Protein AF-0000000078448442 (afdb_homodimer)

Secondary structure (DSSP, 8-state):
--------------------------------------------------------------------SS----S-HHHHHHHHHT--SEES-HHHHHHHHHHHHHT---TTS---EEEEEEE-SSSSB-HHHHHHHHHHHHHHTTT-EEEEEEETTHHHH---TT-SS-----TTSEEEEEEETTTTEEEEEEE--HHHHHHHHHHHHHHHSSPEEETTEEE--EEEE--TT-TTHHHHTSSSSEEEEEEHHHHHHHSBHHHHHHHTGGGSBHHHHHHSHHHHHHHHGGGSS-----TTTT---BHHHHHHHHHHHHHHHHHHHHH-EEEEEEEGGGHHHHHHHHHHHHHTT----EEEEEPP-B-TTS-B--TTSGGGSPPB-TT--HHHHHHHHHTS-HHHHHHHHHHH----HHHHHHHHHH-HHHHHHHHHHHHHHHHH-HHHHHHIIIIISSGGGGGGGGGGSSEEEE-HHHHHHHHHHHHHS-EEEEEHHHHHH-EEHHHHHHHH----EETTEE--HHHHHHTT-EEETTEE---TTPEE-GGG-EEEEETTS-EEEEEEEEETTTEEEEEEEE-/--------------------------------------------------------------------SS----S-HHHHHHHHHT---EES-HHHHHHHHHHHHHT---TTS---EEEEEEE-SSSSB-HHHHHHHHHHHHHHTTT-EEEEEEETTHHHH---TT-SS-----TTS-EEEEEETTTTEEEEEE---HHHHHHHHHHHHHHHSSPEEETTEEE--EEEE--TT-TTHHHHTSSSSEEEEEEHHHHHHHSBHHHHHHHTGGGSBHHHHHTSHHHHHHHHHTTSS-----TTTT---BHHHHHHHHHHHHHHHHHHHHH-EEEEEEEGGGHHHHHHHHHHHHHTT----EEEEEPP-B-TTS-B--TTSGGGSPPB-TT--HHHHHHHHHTS-HHHHHHHHHHH----HHHHHHHHHH-HHHHHHHHHHHHHHHHH-HHHHHHIIIIISSGGGGGGGGGGSSEEEE-HHHHHHHHHHHHHS-EEEEEHHHHHH-EEHHHHHHHH----EETTEE--HHHHHHTT-EEETTEE---TT-EE-GGG-EEEEETTS-EEEEEEEEETTTEEEEEEEE-

InterPro domains:
  IPR002305 Aminoacyl-tRNA synthetase, class Ic [PF00579] (117-449)
  IPR002307 Tyrosine-tRNA ligase [TIGR00234] (113-453)
  IPR014729 Rossmann-like alpha/beta/alpha sandwich fold [G3DSA:3.40.50.620] (52-364)
  IPR024088 Tyrosine-tRNA ligase, bacterial-type [PTHR11766] (75-580)

Organism: NCBI:txid1537102

Foldseek 3Di:
DDPDDDDDDDDDDDDDDDDDDDDDDDDDPPPPDDPDDDDPDDPPDPPPPPPPPPPPPPPPPCVVVPPPPPQPPQPQPLVSLCVVLQFFVDKPDRNLVSVLLVCLLVVPADLVGFFAEEEEEDELLDLFDFPQVLLVLLVRLSVLLSQHEYEYEYAFPLNVLAALQPDLDGPCPPPPADWDWDQDPVVNGTDTDGTRHPSSSVFVVLLSCLQLQAWDQHPNDTDGAAEAEDEPPDPCVRVVRSGGRYYYYYYCVSVVVPQDPVNCCVQQVVQFDPVLLCPDPSNVSQQPVQPPDDPDDDRSVRRPHDPSNSCSLSSLLVVQVVCCVPNVYAEYEEAPSCVSSVVSSQSSCVSVVNNRHMYTHGYADAPPVRHRCDPVVCPLIDTHGSLQFLVSQLVSLLPDDLVCLSSLCSRQAPDDPVVLVVQVVVDSNSSSNVSSQRNSCSSPNNLLSVLCVQQQPDFLRVSCLVQLPAEEEDAPSVVSSPVSPQSRAFEEEDEQVVQAVFDFPLVRCVNRDDQDCDPNDSCRSLNQLCVFQKAKSRHTHNDRRDTGHPVSWHWYAYPVGDIWIWIWMDGHSRHIYIYTYDD/DDDDDDDDDDDDDDPDDDPPPPPVPDCVDDCPPDDDPDDPPPPPDPPPPPPPPPPPPPPPPCVVVPPPPPQPPQPQPLVSLCVVLQFFVDKPDRNLVSVLLVCLLVVPQDLVGFFAEEEEEDELLDLFDFPQVLLVLLVRLSVLLSQHEYEYEYAFPLNVLAALQPDLDGPCSPPPADWDWDQDPVVNGTDTDGTRHPSSSVFVVLLSCLQLQAWDQHPNDTDGAAEAEDEPPPPCVRVVRSGGRYYYYYYCVSVVVPQDPVNCCVQQVVQFDPVLLCPDPSNVSQQPVQPPDDPDDDRSVRRPHDPSNSCSLSSLLVVQVSCCVPNVYAEYEEAPSCVSSVVSSQSSCVSVPNNRHMYTHGYADAPPVRHRCDPVVCPLIDTHGSLQFLVNQLVSLLPDDLVCLSSLCSRQAPDDPVVLVVQVVVDSNSSSNVSSQRNSCSSPNNLLSVLCVQQQPDFLRPSCLVQLPAEEEDAPVVVSSPVSPQSRAFEEEDEQVVQAVFDFPLVRCVNRDDQDCDPNDSCRSLNQLCVFQKAKSRHIHNDRRDTGHPVSWHWYAYPVGDIWIWIWMDGHSRHIYIYTYDD

Structure (mmCIF, N/CA/C/O backbone):
data_AF-0000000078448442-model_v1
#
loop_
_entity.id
_entity.type
_entity.pdbx_description
1 polymer 'tyrosine--tRNA ligase'
#
loop_
_atom_site.group_PDB
_atom_site.id
_atom_site.type_symbol
_atom_site.label_atom_id
_atom_site.label_alt_id
_atom_site.label_comp_id
_atom_site.label_asym_id
_atom_site.label_entity_id
_atom_site.label_seq_id
_atom_site.pdbx_PDB_ins_code
_atom_site.Cartn_x
_atom_site.Cartn_y
_atom_site.Cartn_z
_atom_site.occupancy
_atom_site.B_iso_or_equiv
_atom_site.auth_seq_id
_atom_site.auth_comp_id
_atom_site.auth_asym_id
_atom_site.auth_atom_id
_atom_site.pdbx_PDB_model_num
ATOM 1 N N . MET A 1 1 ? 7.352 -27.391 -56.188 1 15.96 1 MET A N 1
ATOM 2 C CA . MET A 1 1 ? 8.203 -28.438 -55.656 1 15.96 1 MET A CA 1
ATOM 3 C C . MET A 1 1 ? 9.5 -27.844 -55.094 1 15.96 1 MET A C 1
ATOM 5 O O . MET A 1 1 ? 10.43 -28.594 -54.75 1 15.96 1 MET A O 1
ATOM 9 N N . LYS A 1 2 ? 9.703 -26.609 -55.219 1 16.59 2 LYS A N 1
ATOM 10 C CA . LYS A 1 2 ? 11.016 -25.984 -55.344 1 16.59 2 LYS A CA 1
ATOM 11 C C . LYS A 1 2 ? 11.82 -26.156 -54.031 1 16.59 2 LYS A C 1
ATOM 13 O O . LYS A 1 2 ? 11.359 -25.781 -52.969 1 16.59 2 LYS A O 1
ATOM 18 N N . PHE A 1 3 ? 12.93 -27.109 -53.969 1 17.39 3 PHE A N 1
ATOM 1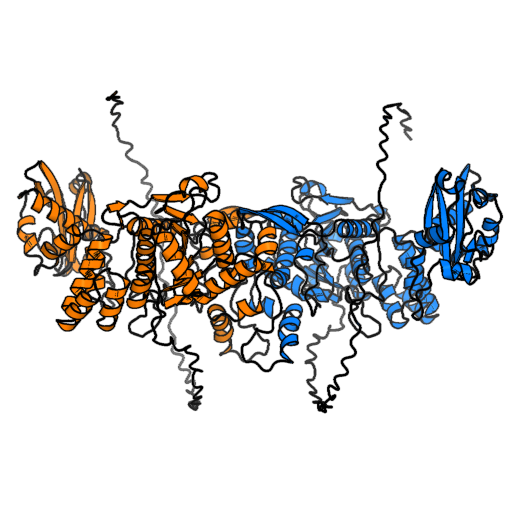9 C CA . PHE A 1 3 ? 13.898 -27.844 -53.156 1 17.39 3 PHE A CA 1
ATOM 20 C C . PHE A 1 3 ? 14.953 -26.891 -52.594 1 17.39 3 PHE A C 1
ATOM 22 O O . PHE A 1 3 ? 16.062 -26.797 -53.125 1 17.39 3 PHE A O 1
ATOM 29 N N . PHE A 1 4 ? 14.719 -25.703 -52.375 1 18.45 4 PHE A N 1
ATOM 30 C CA . PHE A 1 4 ? 15.883 -24.859 -52.125 1 18.45 4 PHE A CA 1
ATOM 31 C C . PHE A 1 4 ? 16.703 -25.391 -50.969 1 18.45 4 PHE A C 1
ATOM 33 O O . PHE A 1 4 ? 16.141 -25.734 -49.906 1 18.45 4 PHE A O 1
ATOM 40 N N . GLY A 1 5 ? 18.078 -25.656 -50.938 1 18.09 5 GLY A N 1
ATOM 41 C CA . GLY A 1 5 ? 19.328 -26.359 -50.688 1 18.09 5 GLY A CA 1
ATOM 42 C C . GLY A 1 5 ? 19.922 -26.094 -49.344 1 18.09 5 GLY A C 1
ATOM 43 O O . GLY A 1 5 ? 19.484 -25.188 -48.625 1 18.09 5 GLY A O 1
ATOM 44 N N . ALA A 1 6 ? 21.406 -26.344 -48.906 1 17.67 6 ALA A N 1
ATOM 45 C CA . ALA A 1 6 ? 22.391 -27.188 -48.219 1 17.67 6 ALA A CA 1
ATOM 46 C C . ALA A 1 6 ? 23.109 -26.406 -47.125 1 17.67 6 ALA A C 1
ATOM 48 O O . ALA A 1 6 ? 23.312 -26.922 -46.031 1 17.67 6 ALA A O 1
ATOM 49 N N . ILE A 1 7 ? 23.734 -25.188 -47.156 1 18.08 7 ILE A N 1
ATOM 50 C CA . ILE A 1 7 ? 25.156 -25.125 -46.844 1 18.08 7 ILE A CA 1
ATOM 51 C C . ILE A 1 7 ? 25.344 -25.234 -45.312 1 18.08 7 ILE A C 1
ATOM 53 O O . ILE A 1 7 ? 24.578 -24.641 -44.562 1 18.08 7 ILE A O 1
ATOM 57 N N . SER A 1 8 ? 26.547 -26.016 -44.531 1 17.27 8 SER A N 1
ATOM 58 C CA . SER A 1 8 ? 27.219 -26.766 -43.469 1 17.27 8 SER A CA 1
ATOM 59 C C . SER A 1 8 ? 27.953 -25.828 -42.531 1 17.27 8 SER A C 1
ATOM 61 O O . SER A 1 8 ? 28.531 -26.281 -41.531 1 17.27 8 SER A O 1
ATOM 63 N N . PRO A 1 9 ? 28.016 -24.562 -42.281 1 17.22 9 PRO A N 1
ATOM 64 C CA . PRO A 1 9 ? 29.328 -24 -42 1 17.22 9 PRO A CA 1
ATOM 65 C C . PRO A 1 9 ? 29.891 -24.453 -40.656 1 17.22 9 PRO A C 1
ATOM 67 O O . PRO A 1 9 ? 29.125 -24.875 -39.781 1 17.22 9 PRO A O 1
ATOM 70 N N . PHE A 1 10 ? 31.297 -24.141 -40.25 1 17.52 10 PHE A N 1
ATOM 71 C CA . PHE A 1 10 ? 32.625 -24.453 -39.719 1 17.52 10 PHE A CA 1
ATOM 72 C C . PHE A 1 10 ? 32.656 -24.281 -38.219 1 17.52 10 PHE A C 1
ATOM 74 O O . PHE A 1 10 ? 31.781 -23.641 -37.625 1 17.52 10 PHE A O 1
ATOM 81 N N . ILE A 1 11 ? 34 -23.875 -37.5 1 16.3 11 ILE A N 1
ATOM 82 C CA . ILE A 1 11 ? 35.125 -24.391 -36.75 1 16.3 11 ILE A CA 1
ATOM 83 C C . ILE A 1 11 ? 35.188 -23.75 -35.375 1 16.3 11 ILE A C 1
ATOM 85 O O . ILE A 1 11 ? 35.906 -24.234 -34.5 1 16.3 11 ILE A O 1
ATOM 89 N N . ALA A 1 12 ? 34.594 -22.656 -34.938 1 16.83 12 ALA A N 1
ATOM 90 C CA . ALA A 1 12 ? 35.5 -21.828 -34.125 1 16.83 12 ALA A CA 1
ATOM 91 C C . ALA A 1 12 ? 35.875 -22.531 -32.812 1 16.83 12 ALA A C 1
ATOM 93 O O . ALA A 1 12 ? 35 -22.984 -32.062 1 16.83 12 ALA A O 1
ATOM 94 N N . LEU A 1 13 ? 37.219 -22.797 -32.438 1 16.23 13 LEU A N 1
ATOM 95 C CA . LEU A 1 13 ? 38.25 -23.562 -31.75 1 16.23 13 LEU A CA 1
ATOM 96 C C . LEU A 1 13 ? 38.156 -23.406 -30.234 1 16.23 13 LEU A C 1
ATOM 98 O O . LEU A 1 13 ? 38.031 -24.391 -29.516 1 16.23 13 LEU A O 1
ATOM 102 N N . MET A 1 14 ? 39.281 -22.75 -29.391 1 15.72 14 MET A N 1
ATOM 103 C CA . MET A 1 14 ? 40.375 -23.359 -28.672 1 15.72 14 MET A CA 1
ATOM 104 C C . MET A 1 14 ? 40.156 -23.281 -27.172 1 15.72 14 MET A C 1
ATOM 106 O O . MET A 1 14 ? 40.344 -24.266 -26.453 1 15.72 14 MET A O 1
ATOM 110 N N . PHE A 1 15 ? 40.406 -22.062 -26.312 1 17.41 15 PHE A N 1
ATOM 111 C CA . PHE A 1 15 ? 41.5 -22 -25.312 1 17.41 15 PHE A CA 1
ATOM 112 C C . PHE A 1 15 ? 41.031 -22.625 -24 1 17.41 15 PHE A C 1
ATOM 114 O O . PHE A 1 15 ? 39.938 -22.344 -23.516 1 17.41 15 PHE A O 1
ATOM 121 N N . LEU A 1 16 ? 41.844 -23.672 -23.219 1 16.53 16 LEU A N 1
ATOM 122 C CA . LEU A 1 16 ? 42 -24.766 -22.266 1 16.53 16 LEU A CA 1
ATOM 123 C C . LEU A 1 16 ? 42.281 -24.234 -20.859 1 16.53 16 LEU A C 1
ATOM 125 O O . LEU A 1 16 ? 42.156 -24.969 -19.891 1 16.53 16 LEU A O 1
ATOM 129 N N . SER A 1 17 ? 42.781 -23.047 -20.484 1 15.67 17 SER A N 1
ATOM 130 C CA . SER A 1 17 ? 43.844 -23.172 -19.5 1 15.67 17 SER A CA 1
ATOM 131 C C . SER A 1 17 ? 43.344 -23.75 -18.188 1 15.67 17 SER A C 1
ATOM 133 O O . SER A 1 17 ? 42.125 -23.703 -17.906 1 15.67 17 SER A O 1
ATOM 135 N N . ARG A 1 18 ? 44.344 -23.953 -16.938 1 16.2 18 ARG A N 1
ATOM 136 C CA . ARG A 1 18 ? 45.062 -24.859 -16.062 1 16.2 18 ARG A CA 1
ATOM 137 C C . ARG A 1 18 ? 44.562 -24.781 -14.633 1 16.2 18 ARG A C 1
ATOM 139 O O . ARG A 1 18 ? 44.375 -25.812 -13.977 1 16.2 18 ARG A O 1
ATOM 146 N N . LEU A 1 19 ? 44.75 -23.656 -13.805 1 16.78 19 LEU A N 1
ATOM 147 C CA . LEU A 1 19 ? 45.562 -23.75 -12.609 1 16.78 19 LEU A CA 1
ATOM 148 C C . LEU A 1 19 ? 44.812 -24.469 -11.484 1 16.78 19 LEU A C 1
ATOM 150 O O . LEU A 1 19 ? 43.625 -24.266 -11.305 1 16.78 19 LEU A O 1
ATOM 154 N N . LEU A 1 20 ? 45.594 -25.266 -10.492 1 16.31 20 LEU A N 1
ATOM 155 C CA . LEU A 1 20 ? 45.719 -26.438 -9.641 1 16.31 20 LEU A CA 1
ATOM 156 C C . LEU A 1 20 ? 45.094 -26.188 -8.266 1 16.31 20 LEU A C 1
ATOM 158 O O . LEU A 1 20 ? 44.469 -27.062 -7.684 1 16.31 20 LEU A O 1
ATOM 162 N N . GLU A 1 21 ? 45.406 -25.078 -7.465 1 17.06 21 GLU A N 1
ATOM 163 C CA . GLU A 1 21 ? 46.062 -25.406 -6.195 1 17.06 21 GLU A CA 1
ATOM 164 C C . GLU A 1 21 ? 45.062 -25.984 -5.195 1 17.06 21 GLU A C 1
ATOM 166 O O . GLU A 1 21 ? 43.906 -25.594 -5.188 1 17.06 21 GLU A O 1
ATOM 171 N N . GLU A 1 22 ? 45.562 -26.891 -4.156 1 16.09 22 GLU A N 1
ATOM 172 C CA . GLU A 1 22 ? 45.312 -28.047 -3.305 1 16.09 22 GLU A CA 1
ATOM 173 C C . GLU A 1 22 ? 44.688 -27.641 -1.969 1 16.09 22 GLU A C 1
ATOM 175 O O . GLU A 1 22 ? 44.156 -28.469 -1.247 1 16.09 22 GLU A O 1
ATOM 180 N N . LYS A 1 23 ? 44.844 -26.391 -1.38 1 16.78 23 LYS A N 1
ATOM 181 C CA . LYS A 1 23 ? 45.25 -26.531 0.011 1 16.78 23 LYS A CA 1
ATOM 182 C C . LYS A 1 23 ? 44.219 -27.328 0.816 1 16.78 23 LYS A C 1
ATOM 184 O O . LYS A 1 23 ? 43.031 -27.109 0.667 1 16.78 23 LYS A O 1
ATOM 189 N N . CYS A 1 24 ? 44.719 -28.172 1.762 1 15.48 24 CYS A N 1
ATOM 190 C CA . CYS A 1 24 ? 44.406 -29.375 2.537 1 15.48 24 CYS A CA 1
ATOM 191 C C . CYS A 1 24 ? 43.406 -29.078 3.645 1 15.48 24 CYS A C 1
ATOM 193 O O . CYS A 1 24 ? 42.406 -29.766 3.771 1 15.48 24 CYS A O 1
ATOM 195 N N . GLN A 1 25 ? 43.844 -28.406 4.824 1 15.66 25 GLN A N 1
ATOM 196 C CA . GLN A 1 25 ? 44 -29.312 5.965 1 15.66 25 GLN A CA 1
ATOM 197 C C . GLN A 1 25 ? 42.656 -29.484 6.695 1 15.66 25 GLN A C 1
ATOM 199 O O . GLN A 1 25 ? 41.688 -28.828 6.363 1 15.66 25 GLN A O 1
ATOM 204 N N . PRO A 1 26 ? 42.625 -29.156 8.219 1 17.09 26 PRO A N 1
ATOM 205 C CA . PRO A 1 26 ? 42.5 -30.031 9.383 1 17.09 26 PRO A CA 1
ATOM 206 C C . PRO A 1 26 ? 41.062 -30.125 9.898 1 17.09 26 PRO A C 1
ATOM 208 O O . PRO A 1 26 ? 40.25 -29.234 9.617 1 17.09 26 PRO A O 1
ATOM 211 N N . LEU A 1 27 ? 40.719 -31.188 10.734 1 16.19 27 LEU A N 1
ATOM 212 C CA . LEU A 1 27 ? 39.688 -32.094 11.25 1 16.19 27 LEU A CA 1
ATOM 213 C C . LEU A 1 27 ? 38.938 -31.469 12.422 1 16.19 27 LEU A C 1
ATOM 215 O O . LEU A 1 27 ? 37.969 -32.031 12.906 1 16.19 27 LEU A O 1
ATOM 219 N N . ALA A 1 28 ? 39.312 -30.234 12.992 1 16.53 28 ALA A N 1
ATOM 220 C CA . ALA A 1 28 ? 39.219 -30.328 14.453 1 16.53 28 ALA A CA 1
ATOM 221 C C . ALA A 1 28 ? 37.781 -30.625 14.891 1 16.53 28 ALA A C 1
ATOM 223 O O . ALA A 1 28 ? 36.844 -30.125 14.297 1 16.53 28 ALA A O 1
ATOM 224 N N . PHE A 1 29 ? 37.594 -31.594 15.867 1 17 29 PHE A N 1
ATOM 225 C CA . PHE A 1 29 ? 36.688 -32.531 16.516 1 17 29 PHE A CA 1
ATOM 226 C C . PHE A 1 29 ? 35.719 -31.781 17.438 1 17 29 PHE A C 1
ATOM 228 O O . PHE A 1 29 ? 34.875 -32.406 18.078 1 17 29 PHE A O 1
ATOM 235 N N . LEU A 1 30 ? 35.531 -30.406 17.344 1 17.34 30 LEU A N 1
ATOM 236 C CA . LEU A 1 30 ? 35.156 -29.953 18.672 1 17.34 30 LEU A CA 1
ATOM 237 C C . LEU A 1 30 ? 33.875 -30.656 19.141 1 17.34 30 LEU A C 1
ATOM 239 O O . LEU A 1 30 ? 32.969 -30.875 18.344 1 17.34 30 LEU A O 1
ATOM 243 N N . HIS A 1 31 ? 33.906 -31.234 20.391 1 17.62 31 HIS A N 1
ATOM 244 C CA . HIS A 1 31 ? 33.219 -32.094 21.344 1 17.62 31 HIS A CA 1
ATOM 245 C C . HIS A 1 31 ? 31.875 -31.469 21.766 1 17.62 31 HIS A C 1
ATOM 247 O O . HIS A 1 31 ? 31.844 -30.516 22.547 1 17.62 31 HIS A O 1
ATOM 253 N N . VAL A 1 32 ? 31.047 -31 20.875 1 17.3 32 VAL A N 1
ATOM 254 C CA . VAL A 1 32 ? 29.875 -30.312 21.422 1 17.3 32 VAL A CA 1
ATOM 255 C C . VAL A 1 32 ? 29.125 -31.234 22.359 1 17.3 32 VAL A C 1
ATOM 257 O O . VAL A 1 32 ? 28.703 -32.312 21.969 1 17.3 32 VAL A O 1
ATOM 260 N N . GLN A 1 33 ? 29.391 -31.047 23.688 1 17.22 33 GLN A N 1
ATOM 261 C CA . GLN A 1 33 ? 28.922 -31.703 24.906 1 17.22 33 GLN A CA 1
ATOM 262 C C . GLN A 1 33 ? 27.406 -31.828 24.891 1 17.22 33 GLN A C 1
ATOM 264 O O . GLN A 1 33 ? 26.703 -31.031 24.266 1 17.22 33 GLN A O 1
ATOM 269 N N . ALA A 1 34 ? 26.891 -32.938 25.641 1 17.66 34 ALA A N 1
ATOM 270 C CA . ALA A 1 34 ? 25.797 -33.875 25.891 1 17.66 34 ALA A CA 1
ATOM 271 C C . ALA A 1 34 ? 24.656 -33.219 26.656 1 17.66 34 ALA A C 1
ATOM 273 O O . ALA A 1 34 ? 24.828 -32.812 27.812 1 17.66 34 ALA A O 1
ATOM 274 N N . PHE A 1 35 ? 24.016 -32.125 26.109 1 17.81 35 PHE A N 1
ATOM 275 C CA . PHE A 1 35 ? 23 -31.5 26.938 1 17.81 35 PHE A CA 1
ATOM 276 C C . PHE A 1 35 ? 22.016 -32.531 27.469 1 17.81 35 PHE A C 1
ATOM 278 O O . PHE A 1 35 ? 21.594 -33.438 26.734 1 17.81 35 PHE A O 1
ATOM 285 N N . LYS A 1 36 ? 21.953 -32.656 28.859 1 16.27 36 LYS A N 1
ATOM 286 C CA . LYS A 1 36 ? 21.281 -33.469 29.859 1 16.27 36 LYS A CA 1
ATOM 287 C C . LYS A 1 36 ? 19.766 -33.438 29.656 1 16.27 36 LYS A C 1
ATOM 289 O O . LYS A 1 36 ? 19.203 -32.406 29.297 1 16.27 36 LYS A O 1
ATOM 294 N N . SER A 1 37 ? 19 -34.625 29.766 1 17.19 37 SER A N 1
ATOM 295 C CA . SER A 1 37 ? 17.734 -35.312 29.5 1 17.19 37 SER A CA 1
ATOM 296 C C . SER A 1 37 ? 16.641 -34.844 30.438 1 17.19 37 SER A C 1
ATOM 298 O O . SER A 1 37 ? 15.477 -35.219 30.281 1 17.19 37 SER A O 1
ATOM 300 N N . GLY A 1 38 ? 16.828 -33.781 31.344 1 17.69 38 GLY A N 1
ATOM 301 C CA . GLY A 1 38 ? 16.047 -34.094 32.531 1 17.69 38 GLY A CA 1
ATOM 302 C C . GLY A 1 38 ? 14.555 -34.219 32.25 1 17.69 38 GLY A C 1
ATOM 303 O O . GLY A 1 38 ? 14.055 -33.625 31.281 1 17.69 38 GLY A O 1
ATOM 304 N N . HIS A 1 39 ? 13.766 -35.125 33 1 18.19 39 HIS A N 1
ATOM 305 C CA . HIS A 1 39 ? 12.562 -35.969 33.062 1 18.19 39 HIS A CA 1
ATOM 306 C C . HIS A 1 39 ? 11.344 -35.125 33.438 1 18.19 39 HIS A C 1
ATOM 308 O O . HIS A 1 39 ? 10.219 -35.625 33.438 1 18.19 39 HIS A O 1
ATOM 314 N N . ILE A 1 40 ? 11.344 -33.75 33.5 1 18.47 40 ILE A N 1
ATOM 315 C CA . ILE A 1 40 ? 10.375 -33.406 34.531 1 18.47 40 ILE A CA 1
ATOM 316 C C . ILE A 1 40 ? 8.977 -33.812 34.094 1 18.47 40 ILE A C 1
ATOM 318 O O . ILE A 1 40 ? 8.57 -33.531 32.969 1 18.47 40 ILE A O 1
ATOM 322 N N . HIS A 1 41 ? 8.234 -34.656 34.906 1 17.77 41 HIS A N 1
ATOM 323 C CA . HIS A 1 41 ? 7.031 -35.469 34.969 1 17.77 41 HIS A CA 1
ATOM 324 C C . HIS A 1 41 ? 5.777 -34.625 35 1 17.77 41 HIS A C 1
ATOM 326 O O . HIS A 1 41 ? 4.656 -35.125 34.969 1 17.77 41 HIS A O 1
ATOM 332 N N . ARG A 1 42 ? 5.82 -33.25 34.938 1 17.34 42 ARG A N 1
ATOM 333 C CA . ARG A 1 42 ? 4.684 -32.812 35.719 1 17.34 42 ARG A CA 1
ATOM 334 C C . ARG A 1 42 ? 3.369 -33.281 35.125 1 17.34 42 ARG A C 1
ATOM 336 O O . ARG A 1 42 ? 3.244 -33.344 33.906 1 17.34 42 ARG A O 1
ATOM 343 N N . LYS A 1 43 ? 2.453 -33.75 35.969 1 17.56 43 LYS A N 1
ATOM 344 C CA . LYS A 1 43 ? 1.152 -34.406 36.094 1 17.56 43 LYS A CA 1
ATOM 345 C C . LYS A 1 43 ? 0.044 -33.531 35.531 1 17.56 43 LYS A C 1
ATOM 347 O O . LYS A 1 43 ? -0.761 -32.969 36.281 1 17.56 43 LYS A O 1
ATOM 352 N N . VAL A 1 44 ? 0.238 -32.719 34.438 1 18.83 44 VAL A N 1
ATOM 353 C CA . VAL A 1 44 ? -0.875 -31.766 34.375 1 18.83 44 VAL A CA 1
ATOM 354 C C . VAL A 1 44 ? -2.178 -32.531 34.125 1 18.83 44 VAL A C 1
ATOM 356 O O . VAL A 1 44 ? -2.254 -33.375 33.219 1 18.83 44 VAL A O 1
ATOM 359 N N . ASN A 1 45 ? -2.996 -32.625 35.219 1 18.53 45 ASN A N 1
ATOM 360 C CA . ASN A 1 45 ? -4.332 -33.188 35.406 1 18.53 45 ASN A CA 1
ATOM 361 C C . ASN A 1 45 ? -5.297 -32.688 34.344 1 18.53 45 ASN A C 1
ATOM 363 O O . ASN A 1 45 ? -5.336 -31.484 34.062 1 18.53 45 ASN A O 1
ATOM 367 N N . THR A 1 46 ? -5.637 -33.531 33.406 1 19.09 46 THR A N 1
ATOM 368 C CA . THR A 1 46 ? -6.488 -33.469 32.219 1 19.09 46 THR A CA 1
ATOM 369 C C . THR A 1 46 ? -7.918 -33.094 32.625 1 19.09 46 THR A C 1
ATOM 371 O O . THR A 1 46 ? -8.617 -33.875 33.25 1 19.09 46 THR A O 1
ATOM 374 N N . ILE A 1 47 ? -8.086 -31.859 33.281 1 19.39 47 ILE A N 1
ATOM 375 C CA . ILE A 1 47 ? -9.484 -31.641 33.656 1 19.39 47 ILE A CA 1
ATOM 376 C C . ILE A 1 47 ? -10.375 -31.828 32.438 1 19.39 47 ILE A C 1
ATOM 378 O O . ILE A 1 47 ? -10.078 -31.312 31.359 1 19.39 47 ILE A O 1
ATOM 382 N N . HIS A 1 48 ? -11.203 -32.812 32.5 1 18.95 48 HIS A N 1
ATOM 383 C CA . HIS A 1 48 ? -12.203 -33.406 31.625 1 18.95 48 HIS A CA 1
ATOM 384 C C . HIS A 1 48 ? -13.305 -32.406 31.297 1 18.95 48 HIS A C 1
ATOM 386 O O . HIS A 1 48 ? -14.453 -32.594 31.703 1 18.95 48 HIS A O 1
ATOM 392 N N . ALA A 1 49 ? -13.047 -31.047 31.172 1 18.97 49 ALA A N 1
ATOM 393 C CA . ALA A 1 49 ? -14.297 -30.281 31.094 1 18.97 49 ALA A CA 1
ATOM 394 C C . ALA A 1 49 ? -15.172 -30.797 29.953 1 18.97 49 ALA A C 1
ATOM 396 O O . ALA A 1 49 ? -14.695 -31.016 28.844 1 18.97 49 ALA A O 1
ATOM 397 N N . SER A 1 50 ? -16.25 -31.469 30.297 1 18.77 50 SER A N 1
ATOM 398 C CA . SER A 1 50 ? -17.375 -32.031 29.547 1 18.77 50 SER A CA 1
ATOM 399 C C . SER A 1 50 ? -18 -30.984 28.641 1 18.77 50 SER A C 1
ATOM 401 O O . SER A 1 50 ? -18.562 -29.984 29.109 1 18.77 50 SER A O 1
ATOM 403 N N . PHE A 1 51 ? -17.266 -30.516 27.578 1 19.47 51 PHE A N 1
ATOM 404 C CA . PHE A 1 51 ? -17.859 -29.547 26.672 1 19.47 51 PHE A CA 1
ATOM 405 C C . PHE A 1 51 ? -19.188 -30.062 26.125 1 19.47 51 PHE A C 1
ATOM 407 O O . PHE A 1 51 ? -19.25 -31.172 25.578 1 19.47 51 PHE A O 1
ATOM 414 N N . SER A 1 52 ? -20.266 -29.75 26.891 1 19.38 52 SER A N 1
ATOM 415 C CA . SER A 1 52 ? -21.641 -30.016 26.469 1 19.38 52 SER A CA 1
ATOM 416 C C . SER A 1 52 ? -21.875 -29.594 25.016 1 19.38 52 SER A C 1
ATOM 418 O O . SER A 1 52 ? -21.281 -28.641 24.547 1 19.38 52 SER A O 1
ATOM 420 N N . ASN A 1 53 ? -22.312 -30.531 24.219 1 19.44 53 ASN A N 1
ATOM 421 C CA . ASN A 1 53 ? -22.641 -30.688 22.797 1 19.44 53 ASN A CA 1
ATOM 422 C C . ASN A 1 53 ? -23.672 -29.641 22.359 1 19.44 53 ASN A C 1
ATOM 424 O O . ASN A 1 53 ? -24.844 -29.719 22.719 1 19.44 53 ASN A O 1
ATOM 428 N N . PHE A 1 54 ? -23.453 -28.297 22.672 1 19.97 54 PHE A N 1
ATOM 429 C CA . PHE A 1 54 ? -24.531 -27.438 22.172 1 19.97 54 PHE A CA 1
ATOM 430 C C . PHE A 1 54 ? -24.781 -27.703 20.688 1 19.97 54 PHE A C 1
ATOM 432 O O . PHE A 1 54 ? -23.859 -27.609 19.875 1 19.97 54 PHE A O 1
ATOM 439 N N . SER A 1 55 ? -25.75 -28.547 20.422 1 19.73 55 SER A N 1
ATOM 440 C CA . SER A 1 55 ? -26.359 -28.922 19.141 1 19.73 55 SER A CA 1
ATOM 441 C C . SER A 1 55 ? -26.844 -27.688 18.375 1 19.73 55 SER A C 1
ATOM 443 O O . SER A 1 55 ? -27.828 -27.766 17.641 1 19.73 55 SER A O 1
ATOM 445 N N . SER A 1 56 ? -26.125 -26.547 18.469 1 20.25 56 SER A N 1
ATOM 446 C CA . SER A 1 56 ? -26.797 -25.453 17.766 1 20.25 56 SER A CA 1
ATOM 447 C C . SER A 1 56 ? -27.094 -25.828 16.312 1 20.25 56 SER A C 1
ATOM 449 O O . SER A 1 56 ? -26.188 -26.25 15.586 1 20.25 56 SER A O 1
ATOM 451 N N . SER A 1 57 ? -28.281 -26.328 16.078 1 20.92 57 SER A N 1
ATOM 452 C CA . SER A 1 57 ? -28.922 -26.641 14.805 1 20.92 57 SER A CA 1
ATOM 453 C C . SER A 1 57 ? -28.922 -25.438 13.867 1 20.92 57 SER A C 1
ATOM 455 O O . SER A 1 57 ? -29.953 -24.797 13.664 1 20.92 57 SER A O 1
ATOM 457 N N . SER A 1 58 ? -27.953 -24.547 14.016 1 22.25 58 SER A N 1
ATOM 458 C CA . SER A 1 58 ? -28.156 -23.469 13.055 1 22.25 58 SER A CA 1
ATOM 459 C C . SER A 1 58 ? -28.266 -24 11.633 1 22.25 58 SER A C 1
ATOM 461 O O . SER A 1 58 ? -27.375 -24.719 11.156 1 22.25 58 SER A O 1
ATOM 463 N N . GLN A 1 59 ? -29.531 -24.234 11.25 1 21.52 59 GLN A N 1
ATOM 464 C CA . GLN A 1 59 ? -29.828 -24.578 9.859 1 21.52 59 GLN A CA 1
ATOM 465 C C . GLN A 1 59 ? -29.125 -23.625 8.898 1 21.52 59 GLN A C 1
ATOM 467 O O . GLN A 1 59 ? -29.188 -22.406 9.07 1 21.52 59 GLN A O 1
ATOM 472 N N . PRO A 1 60 ? -28 -24 8.414 1 24.36 60 PRO A N 1
ATOM 473 C CA . PRO A 1 60 ? -27.344 -23.203 7.383 1 24.36 60 PRO A CA 1
ATOM 474 C C . PRO A 1 60 ? -28.328 -22.609 6.375 1 24.36 60 PRO A C 1
ATOM 476 O O . PRO A 1 60 ? -29.266 -23.297 5.945 1 24.36 60 PRO A O 1
ATOM 479 N N . ARG A 1 61 ? -28.781 -21.359 6.609 1 24.78 61 ARG A N 1
ATOM 480 C CA . ARG A 1 61 ? -29.547 -20.734 5.539 1 24.78 61 ARG A CA 1
ATOM 481 C C . ARG A 1 61 ? -29.031 -21.156 4.168 1 24.78 61 ARG A C 1
ATOM 483 O O . ARG A 1 61 ? -27.859 -21.016 3.871 1 24.78 61 ARG A O 1
ATOM 490 N N . ASP A 1 62 ? -29.641 -22.203 3.744 1 23.92 62 ASP A N 1
ATOM 491 C CA . ASP A 1 62 ? -29.516 -22.828 2.428 1 23.92 62 ASP A CA 1
ATOM 492 C C . ASP A 1 62 ? -29.469 -21.766 1.327 1 23.92 62 ASP A C 1
ATOM 494 O O . ASP A 1 62 ? -30.516 -21.406 0.768 1 23.92 62 ASP A O 1
ATOM 498 N N . GLY A 1 63 ? -29.062 -20.562 1.698 1 26.59 63 GLY A N 1
ATOM 499 C CA . GLY A 1 63 ? -29.078 -19.703 0.519 1 26.59 63 GLY A CA 1
ATOM 500 C C . GLY A 1 63 ? -28.406 -20.344 -0.684 1 26.59 63 GLY A C 1
ATOM 501 O O . GLY A 1 63 ? -27.266 -20.016 -1.006 1 26.59 63 GLY A O 1
ATOM 502 N N . GLN A 1 64 ? -28.469 -21.625 -0.665 1 25.61 64 GLN A N 1
ATOM 503 C CA . GLN A 1 64 ? -28.094 -22.203 -1.954 1 25.61 64 GLN A CA 1
ATOM 504 C C . GLN A 1 64 ? -28.859 -21.516 -3.094 1 25.61 64 GLN A C 1
ATOM 506 O O . GLN A 1 64 ? -30.078 -21.531 -3.129 1 25.61 64 GLN A O 1
ATOM 511 N N . CYS A 1 65 ? -28.422 -20.328 -3.418 1 27.94 65 CYS A N 1
ATOM 512 C CA . CYS A 1 65 ? -29.031 -20.016 -4.707 1 27.94 65 CYS A CA 1
ATOM 513 C C . CYS A 1 65 ? -29.234 -21.266 -5.539 1 27.94 65 CYS A C 1
ATOM 515 O O . CYS A 1 65 ? -28.281 -22.016 -5.789 1 27.94 65 CYS A O 1
ATOM 517 N N . PRO A 1 66 ? -30.375 -21.844 -5.332 1 28.72 66 PRO A N 1
ATOM 518 C CA . PRO A 1 66 ? -30.562 -23 -6.227 1 28.72 66 PRO A CA 1
ATOM 519 C C . PRO A 1 66 ? -29.969 -22.75 -7.613 1 28.72 66 PRO A C 1
ATOM 521 O O . PRO A 1 66 ? -30.141 -21.672 -8.188 1 28.72 66 PRO A O 1
ATOM 524 N N . ILE A 1 67 ? -28.828 -23.25 -7.852 1 30.61 67 ILE A N 1
ATOM 525 C CA . ILE A 1 67 ? -28.609 -23.406 -9.281 1 30.61 67 ILE A CA 1
ATOM 526 C C . ILE A 1 67 ? -29.891 -23.891 -9.961 1 30.61 67 ILE A C 1
ATOM 528 O O . ILE A 1 67 ? -30.375 -25 -9.68 1 30.61 67 ILE A O 1
ATOM 532 N N . LYS A 1 68 ? -30.938 -23.062 -10.047 1 30.97 68 LYS A N 1
ATOM 533 C CA . LYS A 1 68 ? -31.969 -23.547 -10.961 1 30.97 68 LYS A CA 1
ATOM 534 C C . LYS A 1 68 ? -31.391 -24.484 -12.008 1 30.97 68 LYS A C 1
ATOM 536 O O . LYS A 1 68 ? -30.406 -24.172 -12.672 1 30.97 68 LYS A O 1
ATOM 541 N N . SER A 1 69 ? -31.375 -25.719 -11.75 1 32.97 69 SER A N 1
ATOM 542 C CA . SER A 1 69 ? -30.938 -26.812 -12.602 1 32.97 69 SER A CA 1
ATOM 543 C C . SER A 1 69 ? -31.125 -26.484 -14.078 1 32.97 69 SER A C 1
ATOM 545 O O . SER A 1 69 ? -30.969 -27.344 -14.945 1 32.97 69 SER A O 1
ATOM 547 N N . GLY A 1 70 ? -31.984 -25.5 -14.289 1 37.41 70 GLY A N 1
ATOM 548 C CA . GLY A 1 70 ? -32.094 -25.328 -15.727 1 37.41 70 GLY A CA 1
ATOM 549 C C . GLY A 1 70 ? -30.797 -24.844 -16.359 1 37.41 70 GLY A C 1
ATOM 550 O O . GLY A 1 70 ? -30.219 -23.859 -15.914 1 37.41 70 GLY A O 1
ATOM 551 N N . THR A 1 71 ? -29.906 -25.656 -16.797 1 45.53 71 THR A N 1
ATOM 552 C CA . THR A 1 71 ? -28.703 -25.281 -17.516 1 45.53 71 THR A CA 1
ATOM 553 C C . THR A 1 71 ? -28.906 -23.984 -18.281 1 45.53 71 THR A C 1
ATOM 555 O O . THR A 1 71 ? -29.797 -23.891 -19.141 1 45.53 71 THR A O 1
ATOM 558 N N . PRO A 1 72 ? -28.797 -22.844 -17.672 1 54.53 72 PRO A N 1
ATOM 559 C CA . PRO A 1 72 ? -28.938 -21.656 -18.531 1 54.53 72 PRO A CA 1
ATOM 560 C C . PRO A 1 72 ? -28.531 -21.938 -19.984 1 54.53 72 PRO A C 1
ATOM 562 O O . PRO A 1 72 ? -27.609 -22.719 -20.234 1 54.53 72 PRO A O 1
ATOM 565 N N . THR A 1 73 ? -29.391 -21.922 -20.906 1 71.12 73 THR A N 1
ATOM 566 C CA . THR A 1 73 ? -29.203 -22.125 -22.344 1 71.12 73 THR A CA 1
ATOM 567 C C . THR A 1 73 ? -28.078 -21.25 -22.859 1 71.12 73 THR A C 1
ATOM 569 O O . THR A 1 73 ? -28.141 -20.016 -22.766 1 71.12 73 THR A O 1
ATOM 572 N N . VAL A 1 74 ? -26.688 -21.703 -22.688 1 86.88 74 VAL A N 1
ATOM 573 C CA . VAL A 1 74 ? -25.547 -21 -23.266 1 86.88 74 VAL A CA 1
ATOM 574 C C . VAL A 1 74 ? -25.453 -21.312 -24.766 1 86.88 74 VAL A C 1
ATOM 576 O O . VAL A 1 74 ? -25.797 -22.406 -25.188 1 86.88 74 VAL A O 1
ATOM 579 N N . THR A 1 75 ? -25.156 -20.359 -25.516 1 90.06 75 THR A N 1
ATOM 580 C CA . THR A 1 75 ? -25.078 -20.438 -26.969 1 90.06 75 THR A CA 1
ATOM 581 C C . THR A 1 75 ? -23.719 -21 -27.406 1 90.06 75 THR A C 1
ATOM 583 O O . THR A 1 75 ? -23.641 -21.766 -28.375 1 90.06 75 THR A O 1
ATOM 586 N N . SER A 1 76 ? -22.688 -20.703 -26.688 1 93.31 76 SER A N 1
ATOM 587 C CA . SER A 1 76 ? -21.344 -21.203 -27 1 93.31 76 SER A CA 1
ATOM 588 C C . SER A 1 76 ? -21.234 -22.703 -26.75 1 93.31 76 SER A C 1
ATOM 590 O O . SER A 1 76 ? -21.5 -23.172 -25.641 1 93.31 76 SER A O 1
ATOM 592 N N . ARG A 1 77 ? -20.828 -23.453 -27.734 1 91.62 77 ARG A N 1
ATOM 593 C CA . ARG A 1 77 ? -20.672 -24.891 -27.594 1 91.62 77 ARG A CA 1
ATOM 594 C C . ARG A 1 77 ? -19.578 -25.234 -26.578 1 91.62 77 ARG A C 1
ATOM 596 O O . ARG A 1 77 ? -19.719 -26.188 -25.812 1 91.62 77 ARG A O 1
ATOM 603 N N . PHE A 1 78 ? -18.578 -24.5 -26.688 1 93.75 78 PHE A N 1
ATOM 604 C CA . PHE A 1 78 ? -17.484 -24.688 -25.734 1 93.75 78 PHE A CA 1
ATOM 605 C C . PHE A 1 78 ? -17.953 -24.5 -24.312 1 93.75 78 PHE A C 1
ATOM 607 O O . PHE A 1 78 ? -17.688 -25.328 -23.438 1 93.75 78 PHE A O 1
ATOM 614 N N . LEU A 1 79 ? -18.609 -23.375 -24.047 1 96.25 79 LEU A N 1
ATOM 615 C CA . LEU A 1 79 ? -19.094 -23.078 -22.703 1 96.25 79 LEU A CA 1
ATOM 616 C C . LEU A 1 79 ? -20.094 -24.141 -22.25 1 96.25 79 LEU A C 1
ATOM 618 O O . LEU A 1 79 ? -20.078 -24.531 -21.078 1 96.25 79 LEU A O 1
ATOM 622 N N . ALA A 1 80 ? -20.938 -24.547 -23.125 1 95.19 80 ALA A N 1
ATOM 623 C CA . ALA A 1 80 ? -21.906 -25.594 -22.812 1 95.19 80 ALA A CA 1
ATOM 624 C C . ALA A 1 80 ? -21.203 -26.875 -22.359 1 95.19 80 ALA A C 1
ATOM 626 O O . ALA A 1 80 ? -21.625 -27.516 -21.391 1 95.19 80 ALA A O 1
ATOM 627 N N . ASP A 1 81 ? -20.203 -27.219 -23.078 1 95.06 81 ASP A N 1
ATOM 628 C CA . ASP A 1 81 ? -19.438 -28.406 -22.734 1 95.06 81 ASP A CA 1
ATOM 629 C C . ASP A 1 81 ? -18.797 -28.25 -21.344 1 95.06 81 ASP A C 1
ATOM 631 O O . ASP A 1 81 ? -18.797 -29.203 -20.562 1 95.06 81 ASP A O 1
ATOM 635 N N . CYS A 1 82 ? -18.203 -27.078 -21.094 1 96.62 82 CYS A N 1
ATOM 636 C CA . CYS A 1 82 ? -17.594 -26.828 -19.797 1 96.62 82 CYS A CA 1
ATOM 637 C C . CYS A 1 82 ? -18.609 -26.953 -18.672 1 96.62 82 CYS A C 1
ATOM 639 O O . CYS A 1 82 ? -18.297 -27.5 -17.609 1 96.62 82 CYS A O 1
ATOM 641 N N . VAL A 1 83 ? -19.766 -26.422 -18.891 1 96 83 VAL A N 1
ATOM 642 C CA . VAL A 1 83 ? -20.828 -26.453 -17.891 1 96 83 VAL A CA 1
ATOM 643 C C . VAL A 1 83 ? -21.281 -27.906 -17.672 1 96 83 VAL A C 1
ATOM 645 O O . VAL A 1 83 ? -21.438 -28.344 -16.531 1 96 83 VAL A O 1
ATOM 648 N N . ASP A 1 84 ? -21.469 -28.625 -18.734 1 95.06 84 ASP A N 1
ATOM 649 C CA . ASP A 1 84 ? -21.891 -30.031 -18.656 1 95.06 84 ASP A CA 1
ATOM 650 C C . ASP A 1 84 ? -20.891 -30.859 -17.875 1 95.06 84 ASP A C 1
ATOM 652 O O . ASP A 1 84 ? -21.266 -31.797 -17.156 1 95.06 84 ASP A O 1
ATOM 656 N N . ARG A 1 85 ? -19.672 -30.516 -18 1 96.62 85 ARG A N 1
ATOM 657 C CA . ARG A 1 85 ? -18.594 -31.266 -17.344 1 96.62 85 ARG A CA 1
ATOM 658 C C . ARG A 1 85 ? -18.359 -30.766 -15.93 1 96.62 85 ARG A C 1
ATOM 660 O O . ARG A 1 85 ? -17.625 -31.391 -15.164 1 96.62 85 ARG A O 1
ATOM 667 N N . GLY A 1 86 ? -19 -29.688 -15.586 1 95.5 86 GLY A N 1
ATOM 668 C CA . GLY A 1 86 ? -18.859 -29.141 -14.25 1 95.5 86 GLY A CA 1
ATOM 669 C C . GLY A 1 86 ? -17.547 -28.391 -14.047 1 95.5 86 GLY A C 1
ATOM 670 O O . GLY A 1 86 ? -17.078 -28.25 -12.922 1 95.5 86 GLY A O 1
ATOM 671 N N . LEU A 1 87 ? -16.969 -27.953 -15.125 1 96.44 87 LEU A N 1
ATOM 672 C CA . LEU A 1 87 ? -15.688 -27.25 -15.055 1 96.44 87 LEU A CA 1
ATOM 673 C C . LEU A 1 87 ? -15.875 -25.828 -14.531 1 96.44 87 LEU A C 1
ATOM 675 O O . LEU A 1 87 ? -14.953 -25.25 -13.953 1 96.44 87 LEU A O 1
ATOM 679 N N . ILE A 1 88 ? -17.016 -25.281 -14.836 1 96.62 88 ILE A N 1
ATOM 680 C CA . ILE A 1 88 ? -17.344 -23.953 -14.328 1 96.62 88 ILE A CA 1
ATOM 681 C C . ILE A 1 88 ? -18.125 -24.078 -13.031 1 96.62 88 ILE A C 1
ATOM 683 O O . ILE A 1 88 ? -19.312 -24.438 -13.039 1 96.62 88 ILE A O 1
ATOM 687 N N . PHE A 1 89 ? -17.484 -23.781 -11.969 1 95.12 89 PHE A N 1
ATOM 688 C CA . PHE A 1 89 ? -18.156 -23.844 -10.672 1 95.12 89 PHE A CA 1
ATOM 689 C C . PHE A 1 89 ? -19.016 -22.609 -10.453 1 95.12 89 PHE A C 1
ATOM 691 O O . PHE A 1 89 ? -20.172 -22.734 -10.039 1 95.12 89 PHE A O 1
ATOM 698 N N . GLN A 1 90 ? -18.438 -21.422 -10.656 1 94.88 90 GLN A N 1
ATOM 699 C CA . GLN A 1 90 ? -19.156 -20.156 -10.586 1 94.88 90 GLN A CA 1
ATOM 700 C C . GLN A 1 90 ? -18.656 -19.188 -11.656 1 94.88 90 GLN A C 1
ATOM 702 O O . GLN A 1 90 ? -17.5 -19.25 -12.07 1 94.88 90 GLN A O 1
ATOM 707 N N . ALA A 1 91 ? -19.562 -18.469 -12.188 1 96.81 91 ALA A N 1
ATOM 708 C CA . ALA A 1 91 ? -19.25 -17.328 -13.047 1 96.81 91 ALA A CA 1
ATOM 709 C C . ALA A 1 91 ? -19.953 -16.062 -12.562 1 96.81 91 ALA A C 1
ATOM 711 O O . ALA A 1 91 ? -21.109 -16.109 -12.156 1 96.81 91 ALA A O 1
ATOM 712 N N . THR A 1 92 ? -19.266 -14.984 -12.5 1 97 92 THR A N 1
ATOM 713 C CA . THR A 1 92 ? -19.859 -13.75 -12.008 1 97 92 THR A CA 1
ATOM 714 C C . THR A 1 92 ? -20.906 -13.234 -12.977 1 97 92 THR A C 1
ATOM 716 O O . THR A 1 92 ? -21.844 -12.523 -12.578 1 97 92 THR A O 1
ATOM 719 N N . ASP A 1 93 ? -20.766 -13.547 -14.266 1 96.31 93 ASP A N 1
ATOM 720 C CA . ASP A 1 93 ? -21.719 -13.188 -15.312 1 96.31 93 ASP A CA 1
ATOM 721 C C . ASP A 1 93 ? -21.688 -14.195 -16.453 1 96.31 93 ASP A C 1
ATOM 723 O O . ASP A 1 93 ? -20.938 -14.023 -17.422 1 96.31 93 ASP A O 1
ATOM 727 N N . MET A 1 94 ? -22.562 -15.141 -16.469 1 95.75 94 MET A N 1
ATOM 728 C CA . MET A 1 94 ? -22.578 -16.25 -17.422 1 95.75 94 MET A CA 1
ATOM 729 C C . MET A 1 94 ? -22.922 -15.758 -18.828 1 95.75 94 MET A C 1
ATOM 731 O O . MET A 1 94 ? -22.375 -16.25 -19.812 1 95.75 94 MET A O 1
ATOM 735 N N . SER A 1 95 ? -23.812 -14.805 -18.906 1 94.75 95 SER A N 1
ATOM 736 C CA . SER A 1 95 ? -24.234 -14.273 -20.203 1 94.75 95 SER A CA 1
ATOM 737 C C . SER A 1 95 ? -23.094 -13.555 -20.906 1 94.75 95 SER A C 1
ATOM 739 O O . SER A 1 95 ? -22.875 -13.75 -22.094 1 94.75 95 SER A O 1
ATOM 741 N N . LYS A 1 96 ? -22.438 -12.742 -20.125 1 94.31 96 LYS A N 1
ATOM 742 C CA . LYS A 1 96 ? -21.297 -12.016 -20.672 1 94.31 96 LYS A CA 1
ATOM 743 C C . LYS A 1 96 ? -20.203 -12.977 -21.141 1 94.31 96 LYS A C 1
ATOM 745 O O . LYS A 1 96 ? -19.562 -12.75 -22.156 1 94.31 96 LYS A O 1
ATOM 750 N N . LEU A 1 97 ? -19.984 -13.992 -20.328 1 96.31 97 LEU A N 1
ATOM 751 C CA . LEU A 1 97 ? -19 -15.008 -20.688 1 96.31 97 LEU A CA 1
ATOM 752 C C . LEU A 1 97 ? -19.406 -15.719 -21.984 1 96.31 97 LEU A C 1
ATOM 754 O O . LEU A 1 97 ? -18.578 -15.945 -22.859 1 96.31 97 LEU A O 1
ATOM 758 N N . ASP A 1 98 ? -20.656 -16.047 -22.094 1 96.12 98 ASP A N 1
ATOM 759 C CA . ASP A 1 98 ? -21.203 -16.719 -23.266 1 96.12 98 ASP A CA 1
ATOM 760 C C . ASP A 1 98 ? -21.031 -15.844 -24.516 1 96.12 98 ASP A C 1
ATOM 762 O O . ASP A 1 98 ? -20.594 -16.328 -25.562 1 96.12 98 ASP A O 1
ATOM 766 N N . ASP A 1 99 ? -21.359 -14.562 -24.391 1 93.62 99 ASP A N 1
ATOM 767 C CA . ASP A 1 99 ? -21.234 -13.625 -25.484 1 93.62 99 ASP A CA 1
ATOM 768 C C . ASP A 1 99 ? -19.781 -13.5 -25.953 1 93.62 99 ASP A C 1
ATOM 770 O O . ASP A 1 99 ? -19.5 -13.492 -27.156 1 93.62 99 ASP A O 1
ATOM 774 N N . LEU A 1 100 ? -18.922 -13.383 -25.016 1 92.5 100 LEU A N 1
ATOM 775 C CA . LEU A 1 100 ? -17.5 -13.258 -25.312 1 92.5 100 LEU A CA 1
ATOM 776 C C . LEU A 1 100 ? -17 -14.461 -26.109 1 92.5 100 LEU A C 1
ATOM 778 O O . LEU A 1 100 ? -16.297 -14.305 -27.094 1 92.5 100 LEU A O 1
ATOM 782 N N . LEU A 1 101 ? -17.375 -15.641 -25.688 1 93.69 101 LEU A N 1
ATOM 783 C CA . LEU A 1 101 ? -16.891 -16.875 -26.312 1 93.69 101 LEU A CA 1
ATOM 784 C C . LEU A 1 101 ? -17.516 -17.047 -27.688 1 93.69 101 LEU A C 1
ATOM 786 O O . LEU A 1 101 ? -16.875 -17.578 -28.609 1 93.69 101 LEU A O 1
ATOM 790 N N . CYS A 1 102 ? -18.734 -16.594 -27.844 1 91.69 102 CYS A N 1
ATOM 791 C CA . CYS A 1 102 ? -19.375 -16.625 -29.156 1 91.69 102 CYS A CA 1
ATOM 792 C C . CYS A 1 102 ? -18.703 -15.68 -30.125 1 91.69 102 CYS A C 1
ATOM 794 O O . CYS A 1 102 ? -18.469 -16.031 -31.297 1 91.69 102 CYS A O 1
ATOM 796 N N . GLU A 1 103 ? -18.422 -14.516 -29.641 1 87.56 103 GLU A N 1
ATOM 797 C CA . GLU A 1 103 ? -17.75 -13.516 -30.469 1 87.56 103 GLU A CA 1
ATOM 798 C C . GLU A 1 103 ? -16.344 -13.984 -30.859 1 87.56 103 GLU A C 1
ATOM 800 O O . GLU A 1 103 ? -15.914 -13.781 -32 1 87.56 103 GLU A O 1
ATOM 805 N N . SER A 1 104 ? -15.672 -14.562 -29.938 1 84.19 104 SER A N 1
ATOM 806 C CA . SER A 1 104 ? -14.32 -15.055 -30.188 1 84.19 104 SER A CA 1
ATOM 807 C C . SER A 1 104 ? -14.32 -16.188 -31.219 1 84.19 104 SER A C 1
ATOM 809 O O . SER A 1 104 ? -13.453 -16.234 -32.094 1 84.19 104 SER A O 1
ATOM 811 N N . ALA A 1 105 ? -15.25 -17.062 -31.109 1 80.12 105 ALA A N 1
ATOM 812 C CA . ALA A 1 105 ? -15.352 -18.188 -32.031 1 80.12 105 ALA A CA 1
ATOM 813 C C . ALA A 1 105 ? -15.578 -17.734 -33.469 1 80.12 105 ALA A C 1
ATOM 815 O O . ALA A 1 105 ? -15.109 -18.359 -34.406 1 80.12 105 ALA A O 1
ATOM 816 N N . LYS A 1 106 ? -16.266 -16.547 -33.562 1 77.19 106 LYS A N 1
ATOM 817 C CA . LYS A 1 106 ? -16.562 -16.016 -34.875 1 77.19 106 LYS A CA 1
ATOM 818 C C . LYS A 1 106 ? -15.383 -15.227 -35.438 1 77.19 106 LYS A C 1
ATOM 820 O O . LYS A 1 106 ? -15.328 -14.945 -36.656 1 77.19 106 LYS A O 1
ATOM 825 N N . GLY A 1 107 ? -14.453 -15.117 -34.688 1 70.12 107 GLY A N 1
ATOM 826 C CA . GLY A 1 107 ? -13.281 -14.383 -35.094 1 70.12 107 GLY A CA 1
ATOM 827 C C . GLY A 1 107 ? -13.531 -12.898 -35.281 1 70.12 107 GLY A C 1
ATOM 828 O O . GLY A 1 107 ? -12.844 -12.234 -36.062 1 70.12 107 GLY A O 1
ATOM 829 N N . ILE A 1 108 ? -14.672 -12.391 -34.844 1 58.09 108 ILE A N 1
ATOM 830 C CA . ILE A 1 108 ? -15.086 -11.008 -35.062 1 58.09 108 ILE A CA 1
ATOM 831 C C . ILE A 1 108 ? -14.211 -10.07 -34.25 1 58.09 108 ILE A C 1
ATOM 833 O O . ILE A 1 108 ? -14.523 -9.797 -33.062 1 58.09 108 ILE A O 1
ATOM 837 N N . PHE A 1 109 ? -13.023 -10.336 -34.031 1 59.12 109 PHE A N 1
ATOM 838 C CA . PHE A 1 109 ? -12.258 -9.305 -33.344 1 59.12 109 PHE A CA 1
ATOM 839 C C . PHE A 1 109 ? -11.469 -8.469 -34.344 1 59.12 109 PHE A C 1
ATOM 841 O O . PHE A 1 109 ? -10.938 -8.992 -35.312 1 59.12 109 PHE A O 1
ATOM 848 N N . CYS A 1 110 ? -11.945 -7.23 -34.562 1 49.66 110 CYS A N 1
ATOM 849 C CA . CYS A 1 110 ? -11.445 -6.289 -35.562 1 49.66 110 CYS A CA 1
ATOM 850 C C . CYS A 1 110 ? -9.922 -6.23 -35.562 1 49.66 110 CYS A C 1
ATOM 852 O O . CYS A 1 110 ? -9.297 -6.52 -34.531 1 49.66 110 CYS A O 1
ATOM 854 N N . GLN A 1 111 ? -9.359 -6.164 -36.844 1 45.53 111 GLN A N 1
ATOM 855 C CA . GLN A 1 111 ? -7.953 -5.973 -37.188 1 45.53 111 GLN A CA 1
ATOM 856 C C . GLN A 1 111 ? -7.23 -5.152 -36.125 1 45.53 111 GLN A C 1
ATOM 858 O O . GLN A 1 111 ? -6.074 -5.426 -35.812 1 45.53 111 GLN A O 1
ATOM 863 N N . ASP A 1 112 ? -7.883 -4.137 -35.688 1 50.5 112 ASP A N 1
ATOM 864 C CA . ASP A 1 112 ? -7.199 -3.16 -34.844 1 50.5 112 ASP A CA 1
ATOM 865 C C . ASP A 1 112 ? -7.324 -3.531 -33.344 1 50.5 112 ASP A C 1
ATOM 867 O O . ASP A 1 112 ? -6.719 -2.889 -32.5 1 50.5 112 ASP A O 1
ATOM 871 N N . SER A 1 113 ? -8.164 -4.754 -33.188 1 59.31 113 SER A N 1
ATOM 872 C CA . SER A 1 113 ? -8.422 -4.969 -31.75 1 59.31 113 SER A CA 1
ATOM 873 C C . SER A 1 113 ? -7.719 -6.227 -31.25 1 59.31 113 SER A C 1
ATOM 875 O O . SER A 1 113 ? -7.531 -7.184 -32 1 59.31 113 SER A O 1
ATOM 877 N N . THR A 1 114 ? -6.945 -6.164 -30.078 1 71.25 114 THR A N 1
ATOM 878 C CA . THR A 1 114 ? -6.258 -7.25 -29.375 1 71.25 114 THR A CA 1
ATOM 879 C C . THR A 1 114 ? -7.246 -8.336 -28.969 1 71.25 114 THR A C 1
ATOM 881 O O . THR A 1 114 ? -8.375 -8.031 -28.562 1 71.25 114 THR A O 1
ATOM 884 N N . TYR A 1 115 ? -7.059 -9.594 -29.469 1 87.12 115 TYR A N 1
ATOM 885 C CA . TYR A 1 115 ? -7.84 -10.742 -29.031 1 87.12 115 TYR A CA 1
ATOM 886 C C . TYR A 1 115 ? -7.996 -10.758 -27.516 1 87.12 115 TYR A C 1
ATOM 888 O O . TYR A 1 115 ? -7.059 -10.422 -26.797 1 87.12 115 TYR A O 1
ATOM 896 N N . PRO A 1 116 ? -9.25 -11.055 -27.094 1 91.62 116 PRO A N 1
ATOM 897 C CA . PRO A 1 116 ? -9.43 -11.125 -25.641 1 91.62 116 PRO A CA 1
ATOM 898 C C . PRO A 1 116 ? -8.578 -12.211 -25 1 91.62 116 PRO A C 1
ATOM 900 O O . PRO A 1 116 ? -8.133 -13.141 -25.672 1 91.62 116 PRO A O 1
ATOM 903 N N . ALA A 1 117 ? -8.359 -12.031 -23.766 1 95.06 117 ALA A N 1
ATOM 904 C CA . ALA A 1 117 ? -7.488 -12.969 -23.047 1 95.06 117 ALA A CA 1
ATOM 905 C C . ALA A 1 117 ? -8.102 -13.391 -21.719 1 95.06 117 ALA A C 1
ATOM 907 O O . ALA A 1 117 ? -9.008 -12.727 -21.203 1 95.06 117 ALA A O 1
ATOM 908 N N . VAL A 1 118 ? -7.664 -14.539 -21.219 1 97.88 118 VAL A N 1
ATOM 909 C CA . VAL A 1 118 ? -8 -15.055 -19.906 1 97.88 118 VAL A CA 1
ATOM 910 C C . VAL A 1 118 ? -6.793 -14.945 -18.984 1 97.88 118 VAL A C 1
ATOM 912 O O . VAL A 1 118 ? -5.68 -15.32 -19.359 1 97.88 118 VAL A O 1
ATOM 915 N N . TYR A 1 119 ? -7.066 -14.359 -17.844 1 98.31 119 TYR A N 1
ATOM 916 C CA . TYR A 1 119 ? -6.039 -14.148 -16.828 1 98.31 119 TYR A CA 1
ATOM 917 C C . TYR A 1 119 ? -6.082 -15.242 -15.773 1 98.31 119 TYR A C 1
ATOM 919 O O . TYR A 1 119 ? -7.156 -15.578 -15.266 1 98.31 119 TYR A O 1
ATOM 927 N N . TYR A 1 120 ? -4.914 -15.82 -15.414 1 98.38 120 TYR A N 1
ATOM 928 C CA . TYR A 1 120 ? -4.73 -16.797 -14.352 1 98.38 120 TYR A CA 1
ATOM 929 C C . TYR A 1 120 ? -3.465 -16.5 -13.555 1 98.38 120 TYR A C 1
ATOM 931 O O . TYR A 1 120 ? -2.391 -16.312 -14.133 1 98.38 120 TYR A O 1
ATOM 939 N N . GLY A 1 121 ? -3.635 -16.375 -12.258 1 96.94 121 GLY A N 1
ATOM 940 C CA . GLY A 1 121 ? -2.496 -16.156 -11.383 1 96.94 121 GLY A CA 1
ATOM 941 C C . GLY A 1 121 ? -2.016 -17.406 -10.688 1 96.94 121 GLY A C 1
ATOM 942 O O . GLY A 1 121 ? -2.822 -18.25 -10.273 1 96.94 121 GLY A O 1
ATOM 943 N N . ILE A 1 122 ? -0.688 -17.531 -10.562 1 95.06 122 ILE A N 1
ATOM 944 C CA . ILE A 1 122 ? -0.095 -18.672 -9.859 1 95.06 122 ILE A CA 1
ATOM 945 C C . ILE A 1 122 ? 0.988 -18.172 -8.906 1 95.06 122 ILE A C 1
ATOM 947 O O . ILE A 1 122 ? 1.936 -17.5 -9.328 1 95.06 122 ILE A O 1
ATOM 951 N N . ASP A 1 123 ? 0.88 -18.5 -7.664 1 91.75 123 ASP A N 1
ATOM 952 C CA . ASP A 1 123 ? 1.909 -18.172 -6.684 1 91.75 123 ASP A CA 1
ATOM 953 C C . ASP A 1 123 ? 3.035 -19.203 -6.695 1 91.75 123 ASP A C 1
ATOM 955 O O . ASP A 1 123 ? 2.814 -20.359 -7.035 1 91.75 123 ASP A O 1
ATOM 959 N N . CYS A 1 124 ? 4.176 -18.797 -6.305 1 91.06 124 CYS A N 1
ATOM 960 C CA . CYS A 1 124 ? 5.359 -19.641 -6.328 1 91.06 124 CYS A CA 1
ATOM 961 C C . CYS A 1 124 ? 5.719 -20.109 -4.922 1 91.06 124 CYS A C 1
ATOM 963 O O . CYS A 1 124 ? 6.875 -20.016 -4.508 1 91.06 124 CYS A O 1
ATOM 965 N N . THR A 1 125 ? 4.793 -20.547 -4.211 1 85.06 125 THR A N 1
ATOM 966 C CA . THR A 1 125 ? 5.016 -21.016 -2.85 1 85.06 125 THR A CA 1
ATOM 967 C C . THR A 1 125 ? 5.805 -22.328 -2.855 1 85.06 125 THR A C 1
ATOM 969 O O . THR A 1 125 ? 6.566 -22.594 -1.926 1 85.06 125 THR A O 1
ATOM 972 N N . ASN A 1 126 ? 5.582 -23.141 -3.91 1 85.12 126 ASN A N 1
ATOM 973 C CA . ASN A 1 126 ? 6.258 -24.422 -4.062 1 85.12 126 ASN A CA 1
ATOM 974 C C . ASN A 1 126 ? 6.973 -24.516 -5.406 1 85.12 126 ASN A C 1
ATOM 976 O O . ASN A 1 126 ? 6.754 -23.688 -6.297 1 85.12 126 ASN A O 1
ATOM 980 N N . ASN A 1 127 ? 7.816 -25.5 -5.445 1 90.88 127 ASN A N 1
ATOM 981 C CA . ASN A 1 127 ? 8.539 -25.734 -6.688 1 90.88 127 ASN A CA 1
ATOM 982 C C . ASN A 1 127 ? 7.832 -26.766 -7.566 1 90.88 127 ASN A C 1
ATOM 984 O O . ASN A 1 127 ? 8.477 -27.469 -8.344 1 90.88 127 ASN A O 1
ATOM 988 N N . PHE A 1 128 ? 6.57 -26.938 -7.402 1 91.75 128 PHE A N 1
ATOM 989 C CA . PHE A 1 128 ? 5.723 -27.828 -8.18 1 91.75 128 PHE A CA 1
ATOM 990 C C . PHE A 1 128 ? 4.289 -27.328 -8.219 1 91.75 128 PHE A C 1
ATOM 992 O O . PHE A 1 128 ? 3.93 -26.406 -7.473 1 91.75 128 PHE A O 1
ATOM 999 N N . ILE A 1 129 ? 3.5 -27.875 -9.156 1 92.38 129 ILE A N 1
ATOM 1000 C CA . ILE A 1 129 ? 2.068 -27.594 -9.141 1 92.38 129 ILE A CA 1
ATOM 1001 C C . ILE A 1 129 ? 1.303 -28.844 -8.711 1 92.38 129 ILE A C 1
ATOM 1003 O O . ILE A 1 129 ? 1.823 -29.953 -8.797 1 92.38 129 ILE A O 1
ATOM 1007 N N . HIS A 1 130 ? 0.112 -28.672 -8.188 1 88.88 130 HIS A N 1
ATOM 1008 C CA . HIS A 1 130 ? -0.75 -29.781 -7.809 1 88.88 130 HIS A CA 1
ATOM 1009 C C . HIS A 1 130 ? -1.865 -29.984 -8.828 1 88.88 130 HIS A C 1
ATOM 1011 O O . HIS A 1 130 ? -1.934 -29.281 -9.836 1 88.88 130 HIS A O 1
ATOM 1017 N N . GLU A 1 131 ? -2.705 -30.953 -8.547 1 90.94 131 GLU A N 1
ATOM 1018 C CA . GLU A 1 131 ? -3.766 -31.359 -9.461 1 90.94 131 GLU A CA 1
ATOM 1019 C C . GLU A 1 131 ? -4.762 -30.219 -9.688 1 90.94 131 GLU A C 1
ATOM 1021 O O . GLU A 1 131 ? -5.328 -30.094 -10.781 1 90.94 131 GLU A O 1
ATOM 1026 N N . GLY A 1 132 ? -4.961 -29.422 -8.664 1 91.31 132 GLY A N 1
ATOM 1027 C CA . GLY A 1 132 ? -5.84 -28.266 -8.836 1 91.31 132 GLY A CA 1
ATOM 1028 C C . GLY A 1 132 ? -5.355 -27.297 -9.891 1 91.31 132 GLY A C 1
ATOM 1029 O O . GLY A 1 132 ? -6.137 -26.844 -10.734 1 91.31 132 GLY A O 1
ATOM 1030 N N . THR A 1 133 ? -4.102 -26.953 -9.781 1 94.25 133 THR A N 1
ATOM 1031 C CA . THR A 1 133 ? -3.502 -26.078 -10.773 1 94.25 133 THR A CA 1
ATOM 1032 C C . THR A 1 133 ? -3.477 -26.75 -12.148 1 94.25 133 THR A C 1
ATOM 1034 O O . THR A 1 133 ? -3.641 -26.078 -13.172 1 94.25 133 THR A O 1
ATOM 1037 N N . LEU A 1 134 ? -3.242 -28.047 -12.164 1 95.38 134 LEU A N 1
ATOM 1038 C CA . LEU A 1 134 ? -3.291 -28.797 -13.422 1 95.38 134 LEU A CA 1
ATOM 1039 C C . LEU A 1 134 ? -4.652 -28.641 -14.086 1 95.38 134 LEU A C 1
ATOM 1041 O O . LEU A 1 134 ? -4.73 -28.391 -15.297 1 95.38 134 LEU A O 1
ATOM 1045 N N . LEU A 1 135 ? -5.703 -28.812 -13.297 1 95.94 135 LEU A N 1
ATOM 1046 C CA . LEU A 1 135 ? -7.062 -28.641 -13.805 1 95.94 135 LEU A CA 1
ATOM 1047 C C . LEU A 1 135 ? -7.227 -27.266 -14.453 1 95.94 135 LEU A C 1
ATOM 1049 O O . LEU A 1 135 ? -7.766 -27.156 -15.562 1 95.94 135 LEU A O 1
ATOM 1053 N N . GLN A 1 136 ? -6.75 -26.281 -13.789 1 97.12 136 GLN A N 1
ATOM 1054 C CA . GLN A 1 136 ? -6.898 -24.922 -14.281 1 97.12 136 GLN A CA 1
ATOM 1055 C C . GLN A 1 136 ? -6.094 -24.703 -15.555 1 97.12 136 GLN A C 1
ATOM 1057 O O . GLN A 1 136 ? -6.57 -24.062 -16.5 1 97.12 136 GLN A O 1
ATOM 1062 N N . LEU A 1 137 ? -4.898 -25.172 -15.586 1 97.69 137 LEU A N 1
ATOM 1063 C CA . LEU A 1 137 ? -4.066 -25.031 -16.781 1 97.69 137 LEU A CA 1
ATOM 1064 C C . LEU A 1 137 ? -4.68 -25.766 -17.953 1 97.69 137 LEU A C 1
ATOM 1066 O O . LEU A 1 137 ? -4.613 -25.297 -19.094 1 97.69 137 LEU A O 1
ATOM 1070 N N . LEU A 1 138 ? -5.254 -26.953 -17.734 1 97.12 138 LEU A N 1
ATOM 1071 C CA . LEU A 1 138 ? -5.902 -27.703 -18.797 1 97.12 138 LEU A CA 1
ATOM 1072 C C . LEU A 1 138 ? -7.133 -26.969 -19.312 1 97.12 138 LEU A C 1
ATOM 1074 O O . LEU A 1 138 ? -7.418 -26.984 -20.516 1 97.12 138 LEU A O 1
ATOM 1078 N N . LEU A 1 139 ? -7.848 -26.359 -18.375 1 97.69 139 LEU A N 1
ATOM 1079 C CA . LEU A 1 139 ? -8.984 -25.547 -18.797 1 97.69 139 LEU A CA 1
ATOM 1080 C C . LEU A 1 139 ? -8.523 -24.359 -19.625 1 97.69 139 LEU A C 1
ATOM 1082 O O . LEU A 1 139 ? -9.164 -23.984 -20.609 1 97.69 139 LEU A O 1
ATOM 1086 N N . LEU A 1 140 ? -7.465 -23.75 -19.25 1 98.25 140 LEU A N 1
ATOM 1087 C CA . LEU A 1 140 ? -6.898 -22.641 -19.984 1 98.25 140 LEU A CA 1
ATOM 1088 C C . LEU A 1 140 ? -6.523 -23.062 -21.406 1 98.25 140 LEU A C 1
ATOM 1090 O O . LEU A 1 140 ? -6.652 -22.281 -22.344 1 98.25 140 LEU A O 1
ATOM 1094 N N . ARG A 1 141 ? -6.02 -24.266 -21.562 1 96.5 141 ARG A N 1
ATOM 1095 C CA . ARG A 1 141 ? -5.73 -24.797 -22.891 1 96.5 141 ARG A CA 1
ATOM 1096 C C . ARG A 1 141 ? -6.988 -24.828 -23.75 1 96.5 141 ARG A C 1
ATOM 1098 O O . ARG A 1 141 ? -6.938 -24.531 -24.938 1 96.5 141 ARG A O 1
ATOM 1105 N N . LYS A 1 142 ? -8.062 -25.203 -23.156 1 95.62 142 LYS A N 1
ATOM 1106 C CA . LYS A 1 142 ? -9.336 -25.203 -23.875 1 95.62 142 LYS A CA 1
ATOM 1107 C C . LYS A 1 142 ? -9.742 -23.797 -24.281 1 95.62 142 LYS A C 1
ATOM 1109 O O . LYS A 1 142 ? -10.25 -23.578 -25.391 1 95.62 142 LYS A O 1
ATOM 1114 N N . PHE A 1 143 ? -9.539 -22.844 -23.375 1 96.56 143 PHE A N 1
ATOM 1115 C CA . PHE A 1 143 ? -9.812 -21.453 -23.703 1 96.56 143 PHE A CA 1
ATOM 1116 C C . PHE A 1 143 ? -8.938 -21 -24.875 1 96.56 143 PHE A C 1
ATOM 1118 O O . PHE A 1 143 ? -9.406 -20.281 -25.766 1 96.56 143 PHE A O 1
ATOM 1125 N N . LEU A 1 144 ? -7.699 -21.391 -24.828 1 94.69 144 LEU A N 1
ATOM 1126 C CA . LEU A 1 144 ? -6.762 -21.047 -25.891 1 94.69 144 LEU A CA 1
ATOM 1127 C C . LEU A 1 144 ? -7.27 -21.562 -27.234 1 94.69 144 LEU A C 1
ATOM 1129 O O . LEU A 1 144 ? -7.105 -20.891 -28.25 1 94.69 144 LEU A O 1
ATOM 1133 N N . SER A 1 145 ? -7.914 -22.719 -27.281 1 93.38 145 SER A N 1
ATOM 1134 C CA . SER A 1 145 ? -8.406 -23.328 -28.5 1 93.38 145 SER A CA 1
ATOM 1135 C C . SER A 1 145 ? -9.602 -22.578 -29.062 1 93.38 145 SER A C 1
ATOM 1137 O O . SER A 1 145 ? -10.023 -22.812 -30.203 1 93.38 145 SER A O 1
ATOM 1139 N N . GLN A 1 146 ? -10.188 -21.625 -28.266 1 92.94 146 GLN A N 1
ATOM 1140 C CA . GLN A 1 146 ? -11.289 -20.781 -28.703 1 92.94 146 GLN A CA 1
ATOM 1141 C C . GLN A 1 146 ? -10.789 -19.453 -29.281 1 92.94 146 GLN A C 1
ATOM 1143 O O . GLN A 1 146 ? -11.492 -18.453 -29.25 1 92.94 146 GLN A O 1
ATOM 1148 N N . LYS A 1 147 ? -9.508 -19.406 -29.734 1 91.25 147 LYS A N 1
ATOM 1149 C CA . LYS A 1 147 ? -8.867 -18.25 -30.359 1 91.25 147 LYS A CA 1
ATOM 1150 C C . LYS A 1 147 ? -8.68 -17.109 -29.344 1 91.25 147 LYS A C 1
ATOM 1152 O O . LYS A 1 147 ? -8.852 -15.945 -29.688 1 91.25 147 LYS A O 1
ATOM 1157 N N . LEU A 1 148 ? -8.523 -17.438 -28.125 1 93.88 148 LEU A N 1
ATOM 1158 C CA . LEU A 1 148 ? -8.227 -16.484 -27.062 1 93.88 148 LEU A CA 1
ATOM 1159 C C . LEU A 1 148 ? -6.738 -16.484 -26.734 1 93.88 148 LEU A C 1
ATOM 1161 O O . LEU A 1 148 ? -6.008 -17.375 -27.141 1 93.88 148 LEU A O 1
ATOM 1165 N N . ASN A 1 149 ? -6.312 -15.438 -26.141 1 94.75 149 ASN A N 1
ATOM 1166 C CA . ASN A 1 149 ? -4.996 -15.406 -25.516 1 94.75 149 ASN A CA 1
ATOM 1167 C C . ASN A 1 149 ? -5.074 -15.711 -24.016 1 94.75 149 ASN A C 1
ATOM 1169 O O . ASN A 1 149 ? -6.168 -15.773 -23.453 1 94.75 149 ASN A O 1
ATOM 1173 N N . LEU A 1 150 ? -3.949 -16.094 -23.5 1 97.12 150 LEU A N 1
ATOM 1174 C CA . LEU A 1 150 ? -3.832 -16.297 -22.047 1 97.12 150 LEU A CA 1
ATOM 1175 C C . LEU A 1 150 ? -2.809 -15.328 -21.453 1 97.12 150 LEU A C 1
ATOM 1177 O O . LEU A 1 150 ? -1.804 -15.008 -22.094 1 97.12 150 LEU A O 1
ATOM 1181 N N . VAL A 1 151 ? -3.119 -14.828 -20.297 1 97.19 151 VAL A N 1
ATOM 1182 C CA . VAL A 1 151 ? -2.135 -14.109 -19.5 1 97.19 151 VAL A CA 1
ATOM 1183 C C . VAL A 1 151 ? -1.94 -14.82 -18.156 1 97.19 151 VAL A C 1
ATOM 1185 O O . VAL A 1 151 ? -2.863 -14.883 -17.344 1 97.19 151 VAL A O 1
ATOM 1188 N N . ILE A 1 152 ? -0.796 -15.391 -17.969 1 98.12 152 ILE A N 1
ATOM 1189 C CA . ILE A 1 152 ? -0.446 -16.047 -16.719 1 98.12 152 ILE A CA 1
ATOM 1190 C C . ILE A 1 152 ? 0.41 -15.117 -15.867 1 98.12 152 ILE A C 1
ATOM 1192 O O . ILE A 1 152 ? 1.479 -14.68 -16.297 1 98.12 152 ILE A O 1
ATOM 1196 N N . VAL A 1 153 ? -0.062 -14.828 -14.703 1 97.62 153 VAL A N 1
ATOM 1197 C CA . VAL A 1 153 ? 0.67 -13.953 -13.789 1 97.62 153 VAL A CA 1
ATOM 1198 C C . VAL A 1 153 ? 1.368 -14.797 -12.727 1 97.62 153 VAL A C 1
ATOM 1200 O O . VAL A 1 153 ? 0.711 -15.414 -11.883 1 97.62 153 VAL A O 1
ATOM 1203 N N . ILE A 1 154 ? 2.662 -14.789 -12.789 1 96.5 154 ILE A N 1
ATOM 1204 C CA . ILE A 1 154 ? 3.469 -15.438 -11.758 1 96.5 154 ILE A CA 1
ATOM 1205 C C . ILE A 1 154 ? 3.504 -14.555 -10.508 1 96.5 154 ILE A C 1
ATOM 1207 O O . ILE A 1 154 ? 3.807 -13.359 -10.594 1 96.5 154 ILE A O 1
ATOM 1211 N N . GLY A 1 155 ? 3.24 -15.156 -9.375 1 95.31 155 GLY A N 1
ATOM 1212 C CA . GLY A 1 155 ? 3.102 -14.406 -8.141 1 95.31 155 GLY A CA 1
ATOM 1213 C C . GLY A 1 155 ? 4.422 -14.188 -7.426 1 95.31 155 GLY A C 1
ATOM 1214 O O . GLY A 1 155 ? 4.562 -14.523 -6.246 1 95.31 155 GLY A O 1
ATOM 1215 N N . GLY A 1 156 ? 5.359 -13.578 -8.156 1 92.88 156 GLY A N 1
ATOM 1216 C CA . GLY A 1 156 ? 6.609 -13.266 -7.488 1 92.88 156 GLY A CA 1
ATOM 1217 C C . GLY A 1 156 ? 6.441 -12.328 -6.312 1 92.88 156 GLY A C 1
ATOM 1218 O O . GLY A 1 156 ? 7.16 -12.43 -5.316 1 92.88 156 GLY A O 1
ATOM 1219 N N . GLY A 1 157 ? 5.586 -11.328 -6.426 1 93.56 157 GLY A N 1
ATOM 1220 C CA . GLY A 1 157 ? 5.301 -10.391 -5.352 1 93.56 157 GLY A CA 1
ATOM 1221 C C . GLY A 1 157 ? 4.312 -10.93 -4.332 1 93.56 157 GLY A C 1
ATOM 1222 O O . GLY A 1 157 ? 4.555 -10.859 -3.127 1 93.56 157 GLY A O 1
ATOM 1223 N N . THR A 1 158 ? 3.211 -11.508 -4.82 1 93.81 158 THR A N 1
ATOM 1224 C CA . THR A 1 158 ? 2.139 -11.969 -3.949 1 93.81 158 THR A CA 1
ATOM 1225 C C . THR A 1 158 ? 2.611 -13.141 -3.088 1 93.81 158 THR A C 1
ATOM 1227 O O . THR A 1 158 ? 2.141 -13.32 -1.963 1 93.81 158 THR A O 1
ATOM 1230 N N . THR A 1 159 ? 3.561 -13.945 -3.584 1 91.19 159 THR A N 1
ATOM 1231 C CA . THR A 1 159 ? 4.094 -15.055 -2.803 1 91.19 159 THR A CA 1
ATOM 1232 C C . THR A 1 159 ? 4.797 -14.547 -1.547 1 91.19 159 THR A C 1
ATOM 1234 O O . THR A 1 159 ? 4.691 -15.156 -0.479 1 91.19 159 THR A O 1
ATOM 1237 N N . VAL A 1 160 ? 5.496 -13.445 -1.705 1 87.5 160 VAL A N 1
ATOM 1238 C CA . VAL A 1 160 ? 6.227 -12.852 -0.591 1 87.5 160 VAL A CA 1
ATOM 1239 C C . VAL A 1 160 ? 5.242 -12.32 0.448 1 87.5 160 VAL A C 1
ATOM 1241 O O . VAL A 1 160 ? 5.5 -12.391 1.651 1 87.5 160 VAL A O 1
ATOM 1244 N N . VAL A 1 161 ? 4.141 -11.758 0.015 1 87.69 161 VAL A N 1
ATOM 1245 C CA . VAL A 1 161 ? 3.105 -11.219 0.889 1 87.69 161 VAL A CA 1
ATOM 1246 C C . VAL A 1 161 ? 2.354 -12.359 1.568 1 87.69 161 VAL A C 1
ATOM 1248 O O . VAL A 1 161 ? 2.119 -12.32 2.779 1 87.69 161 VAL A O 1
ATOM 1251 N N . GLY A 1 162 ? 2.049 -13.344 0.88 1 81.94 162 GLY A N 1
ATOM 1252 C CA . GLY A 1 162 ? 1.311 -14.477 1.409 1 81.94 162 GLY A CA 1
ATOM 1253 C C . GLY A 1 162 ? -0.19 -14.352 1.221 1 81.94 162 GLY A C 1
ATOM 1254 O O . GLY A 1 162 ? -0.777 -13.312 1.53 1 81.94 162 GLY A O 1
ATOM 1255 N N . ASP A 1 163 ? -0.796 -15.383 0.737 1 75.88 163 ASP A N 1
ATOM 1256 C CA . ASP A 1 163 ? -2.236 -15.469 0.509 1 75.88 163 ASP A CA 1
ATOM 1257 C C . ASP A 1 163 ? -2.973 -15.867 1.786 1 75.88 163 ASP A C 1
ATOM 1259 O O . ASP A 1 163 ? -2.73 -16.938 2.342 1 75.88 163 ASP A O 1
ATOM 1263 N N . PRO A 1 164 ? -3.828 -14.984 2.205 1 73.38 164 PRO A N 1
ATOM 1264 C CA . PRO A 1 164 ? -4.555 -15.336 3.428 1 73.38 164 PRO A CA 1
ATOM 1265 C C . PRO A 1 164 ? -5.582 -16.438 3.207 1 73.38 164 PRO A C 1
ATOM 1267 O O . PRO A 1 164 ? -6.105 -17 4.172 1 73.38 164 PRO A O 1
ATOM 1270 N N . SER A 1 165 ? -5.809 -16.688 1.928 1 62.81 165 SER A N 1
ATOM 1271 C CA . SER A 1 165 ? -6.871 -17.656 1.636 1 62.81 165 SER A CA 1
ATOM 1272 C C . SER A 1 165 ? -6.547 -19.031 2.215 1 62.81 165 SER A C 1
ATOM 1274 O O . SER A 1 165 ? -5.469 -19.578 1.972 1 62.81 165 SER A O 1
ATOM 1276 N N . TYR A 1 166 ? -7.199 -19.516 3.188 1 54.16 166 TYR A N 1
ATOM 1277 C CA . TYR A 1 166 ? -7.344 -20.875 3.711 1 54.16 166 TYR A CA 1
ATOM 1278 C C . TYR A 1 166 ? -6.219 -21.203 4.684 1 54.16 166 TYR A C 1
ATOM 1280 O O . TYR A 1 166 ? -5.859 -22.375 4.848 1 54.16 166 TYR A O 1
ATOM 1288 N N . LYS A 1 167 ? -5.457 -20.094 4.949 1 55.53 167 LYS A N 1
ATOM 1289 C CA . LYS A 1 167 ? -4.43 -20.406 5.938 1 55.53 167 LYS A CA 1
ATOM 1290 C C . LYS A 1 167 ? -4.816 -19.875 7.316 1 55.53 167 LYS A C 1
ATOM 1292 O O . LYS A 1 167 ? -5.25 -18.719 7.445 1 55.53 167 LYS A O 1
ATOM 1297 N N . GLN A 1 168 ? -5.043 -20.797 8.125 1 46 168 GLN A N 1
ATOM 1298 C CA . GLN A 1 168 ? -5.309 -20.391 9.5 1 46 168 GLN A CA 1
ATOM 1299 C C . GLN A 1 168 ? -4.105 -19.672 10.102 1 46 168 GLN A C 1
ATOM 1301 O O . GLN A 1 168 ? -4.25 -18.891 11.047 1 46 168 GLN A O 1
ATOM 1306 N N . ARG A 1 169 ? -2.896 -20.016 9.547 1 47.44 169 ARG A N 1
ATOM 1307 C CA . ARG A 1 169 ? -1.685 -19.391 10.07 1 47.44 169 ARG A CA 1
ATOM 1308 C C . ARG A 1 169 ? -0.839 -18.812 8.945 1 47.44 169 ARG A C 1
ATOM 1310 O O . ARG A 1 169 ? -0.961 -19.234 7.789 1 47.44 169 ARG A O 1
ATOM 1317 N N . LYS A 1 170 ? -0.183 -17.688 9.266 1 51.31 170 LYS A N 1
ATOM 1318 C CA . LYS A 1 170 ? 0.719 -17.031 8.32 1 51.31 170 LYS A CA 1
ATOM 1319 C C . LYS A 1 170 ? 1.723 -18.031 7.75 1 51.31 170 LYS A C 1
ATOM 1321 O O . LYS A 1 170 ? 2.244 -18.891 8.484 1 51.31 170 LYS A O 1
ATOM 1326 N N . ASN A 1 171 ? 1.797 -18.25 6.438 1 47.91 171 ASN A N 1
ATOM 1327 C CA . ASN A 1 171 ? 2.811 -19.094 5.797 1 47.91 171 ASN A CA 1
ATOM 1328 C C . ASN A 1 171 ? 4.219 -18.688 6.223 1 47.91 171 ASN A C 1
ATOM 1330 O O . ASN A 1 171 ? 4.559 -17.5 6.211 1 47.91 171 ASN A O 1
ATOM 1334 N N . ARG A 1 172 ? 4.824 -19.312 7.184 1 43.59 172 ARG A N 1
ATOM 1335 C CA . ARG A 1 172 ? 6.23 -19.062 7.48 1 43.59 172 ARG A CA 1
ATOM 1336 C C . ARG A 1 172 ? 7.078 -19.125 6.215 1 43.59 172 ARG A C 1
ATOM 1338 O O . ARG A 1 172 ? 7.266 -20.188 5.637 1 43.59 172 ARG A O 1
ATOM 1345 N N . ILE A 1 173 ? 6.836 -18.172 5.328 1 48.06 173 ILE A N 1
ATOM 1346 C CA . ILE A 1 173 ? 7.867 -18.25 4.297 1 48.06 173 ILE A CA 1
ATOM 1347 C C . ILE A 1 173 ? 9.227 -18.5 4.945 1 48.06 173 ILE A C 1
ATOM 1349 O O . ILE A 1 173 ? 9.625 -17.766 5.852 1 48.06 173 ILE A O 1
ATOM 1353 N N . LYS A 1 174 ? 9.617 -19.703 4.938 1 46.12 174 LYS A N 1
ATOM 1354 C CA . LYS A 1 174 ? 10.961 -19.969 5.445 1 46.12 174 LYS A CA 1
ATOM 1355 C C . LYS A 1 174 ? 11.914 -18.828 5.121 1 46.12 174 LYS A C 1
ATOM 1357 O O . LYS A 1 174 ? 11.984 -18.375 3.977 1 46.12 174 LYS A O 1
ATOM 1362 N N . LYS A 1 175 ? 12.266 -18.156 6.039 1 48.22 175 LYS A N 1
ATOM 1363 C CA . LYS A 1 175 ? 13.281 -17.109 6.059 1 48.22 175 LYS A CA 1
ATOM 1364 C C . LYS A 1 175 ? 14.469 -17.484 5.168 1 48.22 175 LYS A C 1
ATOM 1366 O O . LYS A 1 175 ? 15.406 -16.688 5.027 1 48.22 175 LYS A O 1
ATOM 1371 N N . ASP A 1 176 ? 14.578 -18.719 4.809 1 47.44 176 ASP A N 1
ATOM 1372 C CA . ASP A 1 176 ? 15.781 -19.094 4.078 1 47.44 176 ASP A CA 1
ATOM 1373 C C . ASP A 1 176 ? 15.734 -18.594 2.639 1 47.44 176 ASP A C 1
ATOM 1375 O O . ASP A 1 176 ? 16.406 -19.125 1.763 1 47.44 176 ASP A O 1
ATOM 1379 N N . GLY A 1 177 ? 14.805 -17.703 2.361 1 55.81 177 GLY A N 1
ATOM 1380 C CA . GLY A 1 177 ? 14.734 -17.25 0.98 1 55.81 177 GLY A CA 1
ATOM 1381 C C . GLY A 1 177 ? 15.93 -16.422 0.56 1 55.81 177 GLY A C 1
ATOM 1382 O O . GLY A 1 177 ? 16.766 -16.062 1.39 1 55.81 177 GLY A O 1
ATOM 1383 N N . ASN A 1 178 ? 16.188 -16.422 -0.685 1 66.31 178 ASN A N 1
ATOM 1384 C CA . ASN A 1 178 ? 17.188 -15.578 -1.325 1 66.31 178 ASN A CA 1
ATOM 1385 C C . ASN A 1 178 ? 16.938 -14.102 -1.049 1 66.31 178 ASN A C 1
ATOM 1387 O O . ASN A 1 178 ? 15.797 -13.672 -0.925 1 66.31 178 ASN A O 1
ATOM 1391 N N . VAL A 1 179 ? 17.906 -13.5 -0.505 1 75.31 179 VAL A N 1
ATOM 1392 C CA . VAL A 1 179 ? 17.844 -12.07 -0.23 1 75.31 179 VAL A CA 1
ATOM 1393 C C . VAL A 1 179 ? 18.688 -11.312 -1.244 1 75.31 179 VAL A C 1
ATOM 1395 O O . VAL A 1 179 ? 19.75 -11.773 -1.646 1 75.31 179 VAL A O 1
ATOM 1398 N N . GLN A 1 180 ? 18.078 -10.328 -1.761 1 78.56 180 GLN A N 1
ATOM 1399 C CA . GLN A 1 180 ? 18.797 -9.383 -2.609 1 78.56 180 GLN A CA 1
ATOM 1400 C C . GLN A 1 180 ? 18.938 -8.023 -1.929 1 78.56 180 GLN A C 1
ATOM 1402 O O . GLN A 1 180 ? 17.969 -7.508 -1.361 1 78.56 180 GLN A O 1
ATOM 1407 N N . VAL A 1 181 ? 20.141 -7.52 -1.936 1 83.12 181 VAL A N 1
ATOM 1408 C CA . VAL A 1 181 ? 20.375 -6.227 -1.302 1 83.12 181 VAL A CA 1
ATOM 1409 C C . VAL A 1 181 ? 20 -5.102 -2.262 1 83.12 181 VAL A C 1
ATOM 1411 O O . VAL A 1 181 ? 20.469 -5.066 -3.402 1 83.12 181 VAL A O 1
ATOM 1414 N N . THR A 1 182 ? 19.062 -4.32 -1.896 1 83.88 182 THR A N 1
ATOM 1415 C CA . THR A 1 182 ? 18.641 -3.156 -2.674 1 83.88 182 THR A CA 1
ATOM 1416 C C . THR A 1 182 ? 18.672 -1.896 -1.813 1 83.88 182 THR A C 1
ATOM 1418 O O . THR A 1 182 ? 18.719 -1.977 -0.584 1 83.88 182 THR A O 1
ATOM 1421 N N . LYS A 1 183 ? 18.781 -0.787 -2.492 1 87.31 183 LYS A N 1
ATOM 1422 C CA . LYS A 1 183 ? 18.688 0.469 -1.753 1 87.31 183 LYS A CA 1
ATOM 1423 C C . LYS A 1 183 ? 17.25 0.805 -1.416 1 87.31 183 LYS A C 1
ATOM 1425 O O . LYS A 1 183 ? 16.391 0.897 -2.309 1 87.31 183 LYS A O 1
ATOM 1430 N N . SER A 1 184 ? 17 0.97 -0.181 1 92.56 184 SER A N 1
ATOM 1431 C CA . SER A 1 184 ? 15.648 1.277 0.256 1 92.56 184 SER A CA 1
ATOM 1432 C C . SER A 1 184 ? 15.406 2.781 0.295 1 92.56 184 SER A C 1
ATOM 1434 O O . SER A 1 184 ? 16.172 3.525 0.902 1 92.56 184 SER A O 1
ATOM 1436 N N . THR A 1 185 ? 14.383 3.258 -0.321 1 92.69 185 THR A N 1
ATOM 1437 C CA . THR A 1 185 ? 13.969 4.656 -0.246 1 92.69 185 THR A CA 1
ATOM 1438 C C . THR A 1 185 ? 13.445 4.992 1.148 1 92.69 185 THR A C 1
ATOM 1440 O O . THR A 1 185 ? 13.703 6.078 1.669 1 92.69 185 THR A O 1
ATOM 1443 N N . ILE A 1 186 ? 12.781 4.074 1.801 1 94.5 186 ILE A N 1
ATOM 1444 C CA . ILE A 1 186 ? 12.141 4.277 3.096 1 94.5 186 ILE A CA 1
ATOM 1445 C C . ILE A 1 186 ? 13.203 4.367 4.188 1 94.5 186 ILE A C 1
ATOM 1447 O O . ILE A 1 186 ? 13.156 5.254 5.043 1 94.5 186 ILE A O 1
ATOM 1451 N N . LEU A 1 187 ? 14.148 3.486 4.109 1 93.06 187 LEU A N 1
ATOM 1452 C CA . LEU A 1 187 ? 15.148 3.379 5.168 1 93.06 187 LEU A CA 1
ATOM 1453 C C . LEU A 1 187 ? 16.391 4.199 4.828 1 93.06 187 LEU A C 1
ATOM 1455 O O . LEU A 1 187 ? 17.234 4.453 5.695 1 93.06 187 LEU A O 1
ATOM 1459 N N . ASP A 1 188 ? 16.516 4.691 3.576 1 86.88 188 ASP A N 1
ATOM 1460 C CA . ASP A 1 188 ? 17.656 5.441 3.074 1 86.88 188 ASP A CA 1
ATOM 1461 C C . ASP A 1 188 ? 18.969 4.703 3.357 1 86.88 188 ASP A C 1
ATOM 1463 O O . ASP A 1 188 ? 19.938 5.305 3.82 1 86.88 188 ASP A O 1
ATOM 1467 N N . LYS A 1 189 ? 18.938 3.385 3.359 1 86.5 189 LYS A N 1
ATOM 1468 C CA . LYS A 1 189 ? 20.078 2.482 3.527 1 86.5 189 LYS A CA 1
ATOM 1469 C C . LYS A 1 189 ? 19.844 1.166 2.789 1 86.5 189 LYS A C 1
ATOM 1471 O O . LYS A 1 189 ? 18.734 0.89 2.334 1 86.5 189 LYS A O 1
ATOM 1476 N N . PRO A 1 190 ? 20.953 0.401 2.59 1 86.56 190 PRO A N 1
ATOM 1477 C CA . PRO A 1 190 ? 20.734 -0.909 1.968 1 86.56 190 PRO A CA 1
ATOM 1478 C C . PRO A 1 190 ? 19.812 -1.811 2.785 1 86.56 190 PRO A C 1
ATOM 1480 O O . PRO A 1 190 ? 19.828 -1.765 4.02 1 86.56 190 PRO A O 1
ATOM 1483 N N . TRP A 1 191 ? 18.969 -2.49 2.1 1 86.75 191 TRP A N 1
ATOM 1484 C CA . TRP A 1 191 ? 17.984 -3.359 2.74 1 86.75 191 TRP A CA 1
ATOM 1485 C C . TRP A 1 191 ? 17.938 -4.723 2.057 1 86.75 191 TRP A C 1
ATOM 1487 O O . TRP A 1 191 ? 18.156 -4.824 0.849 1 86.75 191 TRP A O 1
ATOM 1497 N N . ASN A 1 192 ? 17.719 -5.758 2.824 1 81.06 192 ASN A N 1
ATOM 1498 C CA . ASN A 1 192 ? 17.562 -7.113 2.311 1 81.06 192 ASN A CA 1
ATOM 1499 C C . ASN A 1 192 ? 16.141 -7.379 1.824 1 81.06 192 ASN A C 1
ATOM 1501 O O . ASN A 1 192 ? 15.242 -7.609 2.629 1 81.06 192 ASN A O 1
ATOM 1505 N N . ASP A 1 193 ? 15.992 -7.402 0.561 1 80.69 193 ASP A N 1
ATOM 1506 C CA . ASP A 1 193 ? 14.711 -7.664 -0.079 1 80.69 193 ASP A CA 1
ATOM 1507 C C . ASP A 1 193 ? 14.422 -9.164 -0.148 1 80.69 193 ASP A C 1
ATOM 1509 O O . ASP A 1 193 ? 15.289 -9.945 -0.549 1 80.69 193 ASP A O 1
ATOM 1513 N N . SER A 1 194 ? 13.25 -9.586 0.269 1 77.62 194 SER A N 1
ATOM 1514 C CA . SER A 1 194 ? 12.852 -10.984 0.176 1 77.62 194 SER A CA 1
ATOM 1515 C C . SER A 1 194 ? 12.391 -11.336 -1.233 1 77.62 194 SER A C 1
ATOM 1517 O O . SER A 1 194 ? 11.57 -10.625 -1.817 1 77.62 194 SER A O 1
ATOM 1519 N N . ILE A 1 195 ? 13.016 -12.328 -1.758 1 75.56 195 ILE A N 1
ATOM 1520 C CA . ILE A 1 195 ? 12.617 -12.766 -3.092 1 75.56 195 ILE A CA 1
ATOM 1521 C C . ILE A 1 195 ? 12.203 -14.234 -3.057 1 75.56 195 ILE A C 1
ATOM 1523 O O . ILE A 1 195 ? 12.648 -14.992 -2.193 1 75.56 195 ILE A O 1
ATOM 1527 N N . VAL A 1 196 ? 11.242 -14.539 -3.908 1 79.81 196 VAL A N 1
ATOM 1528 C CA . VAL A 1 196 ? 10.836 -15.93 -4.078 1 79.81 196 VAL A CA 1
ATOM 1529 C C . VAL A 1 196 ? 12.039 -16.766 -4.512 1 79.81 196 VAL A C 1
ATOM 1531 O O . VAL A 1 196 ? 12.891 -16.297 -5.27 1 79.81 196 VAL A O 1
ATOM 1534 N N . GLU A 1 197 ? 12.016 -17.906 -4.051 1 76.94 197 GLU A N 1
ATOM 1535 C CA . GLU A 1 197 ? 13.086 -18.828 -4.453 1 76.94 197 GLU A CA 1
ATOM 1536 C C . GLU A 1 197 ? 13.102 -19.016 -5.969 1 76.94 197 GLU A C 1
ATOM 1538 O O . GLU A 1 197 ? 12.086 -19.375 -6.562 1 76.94 197 GLU A O 1
ATOM 1543 N N . GLU A 1 198 ? 14.188 -18.719 -6.52 1 82.56 198 GLU A N 1
ATOM 1544 C CA . GLU A 1 198 ? 14.344 -18.828 -7.969 1 82.56 198 GLU A CA 1
ATOM 1545 C C . GLU A 1 198 ? 13.938 -20.219 -8.461 1 82.56 198 GLU A C 1
ATOM 1547 O O . GLU A 1 198 ? 13.359 -20.359 -9.539 1 82.56 198 GLU A O 1
ATOM 1552 N N . GLY A 1 199 ? 14.25 -21.203 -7.672 1 87 199 GLY A N 1
ATOM 1553 C CA . GLY A 1 199 ? 13.898 -22.562 -8.023 1 87 199 GLY A CA 1
ATOM 1554 C C . GLY A 1 199 ? 12.406 -22.797 -8.148 1 87 199 GLY A C 1
ATOM 1555 O O . GLY A 1 199 ? 11.953 -23.531 -9.023 1 87 199 GLY A O 1
ATOM 1556 N N . ASN A 1 200 ? 11.609 -22.062 -7.312 1 90.62 200 ASN A N 1
ATOM 1557 C CA . ASN A 1 200 ? 10.164 -22.203 -7.367 1 90.62 200 ASN A CA 1
ATOM 1558 C C . ASN A 1 200 ? 9.586 -21.578 -8.633 1 90.62 200 ASN A C 1
ATOM 1560 O O . ASN A 1 200 ? 8.766 -22.203 -9.32 1 90.62 200 ASN A O 1
ATOM 1564 N N . GLU A 1 201 ? 10.016 -20.453 -8.891 1 91.75 201 GLU A N 1
ATOM 1565 C CA . GLU A 1 201 ? 9.539 -19.766 -10.086 1 91.75 201 GLU A CA 1
ATOM 1566 C C . GLU A 1 201 ? 9.867 -20.578 -11.344 1 91.75 201 GLU A C 1
ATOM 1568 O O . GLU A 1 201 ? 9.031 -20.719 -12.234 1 91.75 201 GLU A O 1
ATOM 1573 N N . LYS A 1 202 ? 11.07 -21.047 -11.391 1 93.12 202 LYS A N 1
ATOM 1574 C CA . LYS A 1 202 ? 11.516 -21.844 -12.539 1 93.12 202 LYS A CA 1
ATOM 1575 C C . LYS A 1 202 ? 10.68 -23.109 -12.688 1 93.12 202 LYS A C 1
ATOM 1577 O O . LYS A 1 202 ? 10.336 -23.516 -13.797 1 93.12 202 LYS A O 1
ATOM 1582 N N . ALA A 1 203 ? 10.406 -23.719 -11.602 1 93.88 203 ALA A N 1
ATOM 1583 C CA . ALA A 1 203 ? 9.617 -24.953 -11.625 1 93.88 203 ALA A CA 1
ATOM 1584 C C . ALA A 1 203 ? 8.203 -24.688 -12.125 1 93.88 203 ALA A C 1
ATOM 1586 O O . ALA A 1 203 ? 7.664 -25.453 -12.93 1 93.88 203 ALA A O 1
ATOM 1587 N N . ILE A 1 204 ? 7.641 -23.656 -11.641 1 95.06 204 ILE A N 1
ATOM 1588 C CA . ILE A 1 204 ? 6.285 -23.281 -12.047 1 95.06 204 ILE A CA 1
ATOM 1589 C C . ILE A 1 204 ? 6.266 -22.953 -13.539 1 95.06 204 ILE A C 1
ATOM 1591 O O . ILE A 1 204 ? 5.383 -23.406 -14.273 1 95.06 204 ILE A O 1
ATOM 1595 N N . LEU A 1 205 ? 7.223 -22.203 -13.992 1 95.44 205 LEU A N 1
ATOM 1596 C CA . LEU A 1 205 ? 7.34 -21.875 -15.406 1 95.44 205 LEU A CA 1
ATOM 1597 C C . LEU A 1 205 ? 7.492 -23.125 -16.25 1 95.44 205 LEU A C 1
ATOM 1599 O O . LEU A 1 205 ? 6.887 -23.234 -17.328 1 95.44 205 LEU A O 1
ATOM 1603 N N . GLY A 1 206 ? 8.328 -24.016 -15.742 1 95.31 206 GLY A N 1
ATOM 1604 C CA . GLY A 1 206 ? 8.5 -25.281 -16.453 1 95.31 206 GLY A CA 1
ATOM 1605 C C . GLY A 1 206 ? 7.207 -26.047 -16.609 1 95.31 206 GLY A C 1
ATOM 1606 O O . GLY A 1 206 ? 6.941 -26.594 -17.688 1 95.31 206 GLY A O 1
ATOM 1607 N N . ALA A 1 207 ? 6.438 -26.094 -15.562 1 95.25 207 ALA A N 1
ATOM 1608 C CA . ALA A 1 207 ? 5.152 -26.781 -15.617 1 95.25 207 ALA A CA 1
ATOM 1609 C C . ALA A 1 207 ? 4.211 -26.109 -16.609 1 95.25 207 ALA A C 1
ATOM 1611 O O . ALA A 1 207 ? 3.523 -26.781 -17.375 1 95.25 207 ALA A O 1
ATOM 1612 N N . ILE A 1 208 ? 4.176 -24.812 -16.594 1 96.56 208 ILE A N 1
ATOM 1613 C CA . ILE A 1 208 ? 3.33 -24.047 -17.5 1 96.56 208 ILE A CA 1
ATOM 1614 C C . ILE A 1 208 ? 3.719 -24.344 -18.938 1 96.56 208 ILE A C 1
ATOM 1616 O O . ILE A 1 208 ? 2.855 -24.625 -19.781 1 96.56 208 ILE A O 1
ATOM 1620 N N . TYR A 1 209 ? 4.984 -24.328 -19.25 1 95.38 209 TYR A N 1
ATOM 1621 C CA . TYR A 1 209 ? 5.477 -24.594 -20.594 1 95.38 209 TYR A CA 1
ATOM 1622 C C . TYR A 1 209 ? 5.094 -26 -21.031 1 95.38 209 TYR A C 1
ATOM 1624 O O . TYR A 1 209 ? 4.641 -26.203 -22.172 1 95.38 209 TYR A O 1
ATOM 1632 N N . LYS A 1 210 ? 5.254 -26.906 -20.141 1 93.69 210 LYS A N 1
ATOM 1633 C CA . LYS A 1 210 ? 4.973 -28.297 -20.453 1 93.69 210 LYS A CA 1
ATOM 1634 C C . LYS A 1 210 ? 3.506 -28.5 -20.828 1 93.69 210 LYS A C 1
ATOM 1636 O O . LYS A 1 210 ? 3.189 -29.25 -21.75 1 93.69 210 LYS A O 1
ATOM 1641 N N . ILE A 1 211 ? 2.666 -27.812 -20.172 1 95.88 211 ILE A N 1
ATOM 1642 C CA . ILE A 1 211 ? 1.234 -28.062 -20.297 1 95.88 211 ILE A CA 1
ATOM 1643 C C . ILE A 1 211 ? 0.662 -27.203 -21.422 1 95.88 211 ILE A C 1
ATOM 1645 O O . ILE A 1 211 ? -0.219 -27.656 -22.156 1 95.88 211 ILE A O 1
ATOM 1649 N N . LEU A 1 212 ? 1.203 -26.016 -21.641 1 96.75 212 LEU A N 1
ATOM 1650 C CA . LEU A 1 212 ? 0.536 -25.078 -22.531 1 96.75 212 LEU A CA 1
ATOM 1651 C C . LEU A 1 212 ? 1.251 -25 -23.875 1 96.75 212 LEU A C 1
ATOM 1653 O O . LEU A 1 212 ? 0.712 -24.453 -24.844 1 96.75 212 LEU A O 1
ATOM 1657 N N . SER A 1 213 ? 2.404 -25.594 -24.062 1 93.25 213 SER A N 1
ATOM 1658 C CA . SER A 1 213 ? 3.184 -25.438 -25.297 1 93.25 213 SER A CA 1
ATOM 1659 C C . SER A 1 213 ? 2.748 -26.453 -26.344 1 93.25 213 SER A C 1
ATOM 1661 O O . SER A 1 213 ? 2.859 -26.188 -27.547 1 93.25 213 SER A O 1
ATOM 1663 N N . PRO A 1 214 ? 2.291 -27.703 -25.969 1 92.31 214 PRO A N 1
ATOM 1664 C CA . PRO A 1 214 ? 1.925 -28.672 -27 1 92.31 214 PRO A CA 1
ATOM 1665 C C . PRO A 1 214 ? 0.87 -28.141 -27.969 1 92.31 214 PRO A C 1
ATOM 1667 O O . PRO A 1 214 ? 0.103 -27.234 -27.609 1 92.31 214 PRO A O 1
ATOM 1670 N N . PRO A 1 215 ? 0.804 -28.719 -29.156 1 93.44 215 PRO A N 1
ATOM 1671 C CA . PRO A 1 215 ? -0.117 -28.203 -30.172 1 93.44 215 PRO A CA 1
ATOM 1672 C C . PRO A 1 215 ? -1.583 -28.438 -29.812 1 93.44 215 PRO A C 1
ATOM 1674 O O . PRO A 1 215 ? -1.913 -29.406 -29.141 1 93.44 215 PRO A O 1
ATOM 1677 N N . LEU A 1 216 ? -2.354 -27.5 -30.25 1 92.12 216 LEU A N 1
ATOM 1678 C CA . LEU A 1 216 ? -3.807 -27.562 -30.141 1 92.12 216 LEU A CA 1
ATOM 1679 C C . LEU A 1 216 ? -4.426 -28.016 -31.453 1 92.12 216 LEU A C 1
ATOM 1681 O O . LEU A 1 216 ? -3.844 -27.828 -32.531 1 92.12 216 LEU A O 1
ATOM 1685 N N . THR A 1 217 ? -5.523 -28.672 -31.328 1 88.88 217 THR A N 1
ATOM 1686 C CA . THR A 1 217 ? -6.32 -28.938 -32.531 1 88.88 217 THR A CA 1
ATOM 1687 C C . THR A 1 217 ? -7.492 -27.969 -32.625 1 88.88 217 THR A C 1
ATOM 1689 O O . THR A 1 217 ? -8.406 -28 -31.797 1 88.88 217 THR A O 1
ATOM 1692 N N . VAL A 1 218 ? -7.398 -27.078 -33.562 1 89.81 218 VAL A N 1
ATOM 1693 C CA . VAL A 1 218 ? -8.445 -26.078 -33.781 1 89.81 218 VAL A CA 1
ATOM 1694 C C . VAL A 1 218 ? -8.992 -26.219 -35.219 1 89.81 218 VAL A C 1
ATOM 1696 O O . VAL A 1 218 ? -8.258 -26.062 -36.188 1 89.81 218 VAL A O 1
ATOM 1699 N N . ASP A 1 219 ? -10.273 -26.484 -35.312 1 86.31 219 ASP A N 1
ATOM 1700 C CA . ASP A 1 219 ? -10.922 -26.656 -36.594 1 86.31 219 ASP A CA 1
ATOM 1701 C C . ASP A 1 219 ? -10.172 -27.672 -37.469 1 86.31 219 ASP A C 1
ATOM 1703 O O . ASP A 1 219 ? -9.898 -27.406 -38.656 1 86.31 219 ASP A O 1
ATOM 1707 N N . GLY A 1 220 ? -9.703 -28.641 -36.844 1 86.69 220 GLY A N 1
ATOM 1708 C CA . GLY A 1 220 ? -9.055 -29.734 -37.562 1 86.69 220 GLY A CA 1
ATOM 1709 C C . GLY A 1 220 ? -7.602 -29.453 -37.875 1 86.69 220 GLY A C 1
ATOM 1710 O O . GLY A 1 220 ? -6.93 -30.266 -38.531 1 86.69 220 GLY A O 1
ATOM 1711 N N . LYS A 1 221 ? -7.117 -28.359 -37.531 1 91.94 221 LYS A N 1
ATOM 1712 C CA . LYS A 1 221 ? -5.734 -27.984 -37.812 1 91.94 221 LYS A CA 1
ATOM 1713 C C . LYS A 1 221 ? -4.922 -27.891 -36.5 1 91.94 221 LYS A C 1
ATOM 1715 O O . LYS A 1 221 ? -5.465 -27.562 -35.469 1 91.94 221 LYS A O 1
ATOM 1720 N N . GLU A 1 222 ? -3.686 -28.156 -36.688 1 92.88 222 GLU A N 1
ATOM 1721 C CA . GLU A 1 222 ? -2.775 -28.047 -35.531 1 92.88 222 GLU A CA 1
ATOM 1722 C C . GLU A 1 222 ? -2.25 -26.625 -35.406 1 92.88 222 GLU A C 1
ATOM 1724 O O . GLU A 1 222 ? -1.793 -26.031 -36.375 1 92.88 222 GLU A O 1
ATOM 1729 N N . VAL A 1 223 ? -2.408 -26.094 -34.281 1 93.19 223 VAL A N 1
ATOM 1730 C CA . VAL A 1 223 ? -1.949 -24.734 -33.969 1 93.19 223 VAL A CA 1
ATOM 1731 C C . VAL A 1 223 ? -1.001 -24.781 -32.75 1 93.19 223 VAL A C 1
ATOM 1733 O O . VAL A 1 223 ? -1.294 -25.438 -31.75 1 93.19 223 VAL A O 1
ATOM 1736 N N . TYR A 1 224 ? 0.119 -24.125 -32.906 1 93.31 224 TYR A N 1
ATOM 1737 C CA . TYR A 1 224 ? 1.09 -24.094 -31.812 1 93.31 224 TYR A CA 1
ATOM 1738 C C . TYR A 1 224 ? 0.971 -22.797 -31.016 1 93.31 224 TYR A C 1
ATOM 1740 O O . TYR A 1 224 ? 1.135 -21.703 -31.562 1 93.31 224 TYR A O 1
ATOM 1748 N N . PRO A 1 225 ? 0.696 -22.922 -29.734 1 95 225 PRO A N 1
ATOM 1749 C CA . PRO A 1 225 ? 0.647 -21.703 -28.922 1 95 225 PRO A CA 1
ATOM 1750 C C . PRO A 1 225 ? 1.983 -20.969 -28.875 1 95 225 PRO A C 1
ATOM 1752 O O . PRO A 1 225 ? 3.043 -21.609 -28.922 1 95 225 PRO A O 1
ATOM 1755 N N . ASN A 1 226 ? 1.941 -19.672 -28.844 1 93.5 226 ASN A N 1
ATOM 1756 C CA . ASN A 1 226 ? 3.119 -18.812 -28.703 1 93.5 226 ASN A CA 1
ATOM 1757 C C . ASN A 1 226 ? 3.289 -18.328 -27.281 1 93.5 226 ASN A C 1
ATOM 1759 O O . ASN A 1 226 ? 2.539 -17.453 -26.812 1 93.5 226 ASN A O 1
ATOM 1763 N N . ILE A 1 227 ? 4.25 -18.891 -26.547 1 94.12 227 ILE A N 1
ATOM 1764 C CA . ILE A 1 227 ? 4.477 -18.516 -25.156 1 94.12 227 ILE A CA 1
ATOM 1765 C C . ILE A 1 227 ? 5.457 -17.344 -25.094 1 94.12 227 ILE A C 1
ATOM 1767 O O . ILE A 1 227 ? 6.574 -17.438 -25.609 1 94.12 227 ILE A O 1
ATOM 1771 N N . ILE A 1 228 ? 5.051 -16.266 -24.531 1 91.56 228 ILE A N 1
ATOM 1772 C CA . ILE A 1 228 ? 5.836 -15.039 -24.406 1 91.56 228 ILE A CA 1
ATOM 1773 C C . ILE A 1 228 ? 6.086 -14.719 -22.938 1 91.56 228 ILE A C 1
ATOM 1775 O O . ILE A 1 228 ? 5.156 -14.398 -22.203 1 91.56 228 ILE A O 1
ATOM 1779 N N . ASN A 1 229 ? 7.328 -14.914 -22.562 1 88.31 229 ASN A N 1
ATOM 1780 C CA . ASN A 1 229 ? 7.727 -14.477 -21.234 1 88.31 229 ASN A CA 1
ATOM 1781 C C . ASN A 1 229 ? 8.242 -13.039 -21.234 1 88.31 229 ASN A C 1
ATOM 1783 O O . ASN A 1 229 ? 9.32 -12.766 -21.766 1 88.31 229 ASN A O 1
ATOM 1787 N N . THR A 1 230 ? 7.488 -12.148 -20.875 1 75.62 230 THR A N 1
ATOM 1788 C CA . THR A 1 230 ? 7.863 -10.758 -21.078 1 75.62 230 THR A CA 1
ATOM 1789 C C . THR A 1 230 ? 7.918 -10.016 -19.734 1 75.62 230 THR A C 1
ATOM 1791 O O . THR A 1 230 ? 7.371 -10.484 -18.734 1 75.62 230 THR A O 1
ATOM 1794 N N . SER A 1 231 ? 8.922 -9.125 -19.891 1 65.5 231 SER A N 1
ATOM 1795 C CA . SER A 1 231 ? 8.93 -8.148 -18.812 1 65.5 231 SER A CA 1
ATOM 1796 C C . SER A 1 231 ? 7.91 -7.047 -19.062 1 65.5 231 SER A C 1
ATOM 1798 O O . SER A 1 231 ? 7.453 -6.859 -20.188 1 65.5 231 SER A O 1
ATOM 1800 N N . GLU A 1 232 ? 7.379 -6.48 -18.078 1 56.94 232 GLU A N 1
ATOM 1801 C CA . GLU A 1 232 ? 6.332 -5.461 -18.094 1 56.94 232 GLU A CA 1
ATOM 1802 C C . GLU A 1 232 ? 6.66 -4.344 -19.078 1 56.94 232 GLU A C 1
ATOM 1804 O O . GLU A 1 232 ? 5.758 -3.691 -19.609 1 56.94 232 GLU A O 1
ATOM 1809 N N . ASN A 1 233 ? 7.879 -4.277 -19.484 1 58.53 233 ASN A N 1
ATOM 1810 C CA . ASN A 1 233 ? 8.266 -3.104 -20.266 1 58.53 233 ASN A CA 1
ATOM 1811 C C . ASN A 1 233 ? 8.383 -3.43 -21.75 1 58.53 233 ASN A C 1
ATOM 1813 O O . ASN A 1 233 ? 8.938 -2.645 -22.516 1 58.53 233 ASN A O 1
ATOM 1817 N N . ASP A 1 234 ? 7.852 -4.453 -22.094 1 64.88 234 ASP A N 1
ATOM 1818 C CA . ASP A 1 234 ? 7.957 -4.793 -23.516 1 64.88 234 ASP A CA 1
ATOM 1819 C C . ASP A 1 234 ? 7.004 -3.953 -24.359 1 64.88 234 ASP A C 1
ATOM 1821 O O . ASP A 1 234 ? 5.812 -4.258 -24.438 1 64.88 234 ASP A O 1
ATOM 1825 N N . ALA A 1 235 ? 7.438 -2.904 -24.922 1 61.56 235 ALA A N 1
ATOM 1826 C CA . ALA A 1 235 ? 6.664 -1.922 -25.688 1 61.56 235 ALA A CA 1
ATOM 1827 C C . ALA A 1 235 ? 6.039 -2.553 -26.922 1 61.56 235 ALA A C 1
ATOM 1829 O O . ALA A 1 235 ? 5.035 -2.059 -27.438 1 61.56 235 ALA A O 1
ATOM 1830 N N . ASN A 1 236 ? 6.551 -3.635 -27.266 1 70.19 236 ASN A N 1
ATOM 1831 C CA . ASN A 1 236 ? 6.074 -4.191 -28.531 1 70.19 236 ASN A CA 1
ATOM 1832 C C . ASN A 1 236 ? 5.09 -5.336 -28.297 1 70.19 236 ASN A C 1
ATOM 1834 O O . ASN A 1 236 ? 4.715 -6.035 -29.25 1 70.19 236 ASN A O 1
ATOM 1838 N N . ILE A 1 237 ? 4.699 -5.488 -27.094 1 76.94 237 ILE A N 1
ATOM 1839 C CA . ILE A 1 237 ? 3.861 -6.641 -26.781 1 76.94 237 ILE A CA 1
ATOM 1840 C C . ILE A 1 237 ? 2.506 -6.5 -27.469 1 76.94 237 ILE A C 1
ATOM 1842 O O . ILE A 1 237 ? 1.915 -7.496 -27.891 1 76.94 237 ILE A O 1
ATOM 1846 N N . SER A 1 238 ? 2.105 -5.293 -27.578 1 73.19 238 SER A N 1
ATOM 1847 C CA . SER A 1 238 ? 0.804 -5.059 -28.188 1 73.19 238 SER A CA 1
ATOM 1848 C C . SER A 1 238 ? 0.77 -5.578 -29.625 1 73.19 238 SER A C 1
ATOM 1850 O O . SER A 1 238 ? -0.251 -6.102 -30.078 1 73.19 238 SER A O 1
ATOM 1852 N N . ASN A 1 239 ? 1.849 -5.469 -30.234 1 74 239 ASN A N 1
ATOM 1853 C CA . ASN A 1 239 ? 1.927 -5.918 -31.609 1 74 239 ASN A CA 1
ATOM 1854 C C . ASN A 1 239 ? 2.062 -7.438 -31.703 1 74 239 ASN A C 1
ATOM 1856 O O . ASN A 1 239 ? 1.638 -8.047 -32.688 1 74 239 ASN A O 1
ATOM 1860 N N . ARG A 1 240 ? 2.531 -7.992 -30.688 1 74.56 240 ARG A N 1
ATOM 1861 C CA . ARG A 1 240 ? 2.812 -9.422 -30.703 1 74.56 240 ARG A CA 1
ATOM 1862 C C . ARG A 1 240 ? 1.568 -10.234 -30.359 1 74.56 240 ARG A C 1
ATOM 1864 O O . ARG A 1 240 ? 1.492 -11.43 -30.641 1 74.56 240 ARG A O 1
ATOM 1871 N N . ILE A 1 241 ? 0.621 -9.516 -29.844 1 76.81 241 ILE A N 1
ATOM 1872 C CA . ILE A 1 241 ? -0.541 -10.273 -29.375 1 76.81 241 ILE A CA 1
ATOM 1873 C C . ILE A 1 241 ? -1.746 -9.945 -30.266 1 76.81 241 ILE A C 1
ATOM 1875 O O . ILE A 1 241 ? -2.891 -10.031 -29.812 1 76.81 241 ILE A O 1
ATOM 1879 N N . LYS A 1 242 ? -1.457 -9.539 -31.484 1 79.44 242 LYS A N 1
ATOM 1880 C CA . LYS A 1 242 ? -2.529 -9.242 -32.438 1 79.44 242 LYS A CA 1
ATOM 1881 C C . LYS A 1 242 ? -3.109 -10.523 -33.031 1 79.44 242 LYS A C 1
ATOM 1883 O O . LYS A 1 242 ? -4.176 -10.5 -33.625 1 79.44 242 LYS A O 1
ATOM 1888 N N . SER A 1 243 ? -2.395 -11.586 -32.844 1 84.31 243 SER A N 1
ATOM 1889 C CA . SER A 1 243 ? -2.881 -12.906 -33.25 1 84.31 243 SER A CA 1
ATOM 1890 C C . SER A 1 243 ? -3.316 -13.711 -32.031 1 84.31 243 SER A C 1
ATOM 1892 O O . SER A 1 243 ? -2.857 -13.461 -30.906 1 84.31 243 SER A O 1
ATOM 1894 N N . PRO A 1 244 ? -4.223 -14.656 -32.219 1 89.69 244 PRO A N 1
ATOM 1895 C CA . PRO A 1 244 ? -4.66 -15.469 -31.078 1 89.69 244 PRO A CA 1
ATOM 1896 C C . PRO A 1 244 ? -3.65 -16.547 -30.703 1 89.69 244 PRO A C 1
ATOM 1898 O O . PRO A 1 244 ? -2.623 -16.703 -31.375 1 89.69 244 PRO A O 1
ATOM 1901 N N . TYR A 1 245 ? -3.84 -17.266 -29.641 1 93.38 245 TYR A N 1
ATOM 1902 C CA . TYR A 1 245 ? -3.117 -18.453 -29.172 1 93.38 245 TYR A CA 1
ATOM 1903 C C . TYR A 1 245 ? -1.79 -18.062 -28.531 1 93.38 245 TYR A C 1
ATOM 1905 O O . TYR A 1 245 ? -0.811 -18.812 -28.625 1 93.38 245 TYR A O 1
ATOM 1913 N N . ASN A 1 246 ? -1.763 -16.812 -28.031 1 93.88 246 ASN A N 1
ATOM 1914 C CA . ASN A 1 246 ? -0.593 -16.406 -27.25 1 93.88 246 ASN A CA 1
ATOM 1915 C C . ASN A 1 246 ? -0.775 -16.703 -25.766 1 93.88 246 ASN A C 1
ATOM 1917 O O . ASN A 1 246 ? -1.882 -16.578 -25.234 1 93.88 246 ASN A O 1
ATOM 1921 N N . VAL A 1 247 ? 0.303 -17.172 -25.156 1 96.38 247 VAL A N 1
ATOM 1922 C CA . VAL A 1 247 ? 0.384 -17.297 -23.703 1 96.38 247 VAL A CA 1
ATOM 1923 C C . VAL A 1 247 ? 1.392 -16.297 -23.156 1 96.38 247 VAL A C 1
ATOM 1925 O O . VAL A 1 247 ? 2.604 -16.5 -23.25 1 96.38 247 VAL A O 1
ATOM 1928 N N . ILE A 1 248 ? 0.864 -15.234 -22.641 1 95.5 248 ILE A N 1
ATOM 1929 C CA . ILE A 1 248 ? 1.719 -14.18 -22.094 1 95.5 248 ILE A CA 1
ATOM 1930 C C . ILE A 1 248 ? 1.979 -14.445 -20.609 1 95.5 248 ILE A C 1
ATOM 1932 O O . ILE A 1 248 ? 1.041 -14.609 -19.828 1 95.5 248 ILE A O 1
ATOM 1936 N N . ILE A 1 249 ? 3.223 -14.547 -20.234 1 96.31 249 ILE A N 1
ATOM 1937 C CA . ILE A 1 249 ? 3.609 -14.773 -18.844 1 96.31 249 ILE A CA 1
ATOM 1938 C C . ILE A 1 249 ? 4.266 -13.516 -18.281 1 96.31 249 ILE A C 1
ATOM 1940 O O . ILE A 1 249 ? 5.215 -12.984 -18.859 1 96.31 249 ILE A O 1
ATOM 1944 N N . ILE A 1 250 ? 3.779 -13.023 -17.203 1 95.12 250 ILE A N 1
ATOM 1945 C CA . ILE A 1 250 ? 4.375 -11.875 -16.531 1 95.12 250 ILE A CA 1
ATOM 1946 C C . ILE A 1 250 ? 4.574 -12.195 -15.047 1 95.12 250 ILE A C 1
ATOM 1948 O O . ILE A 1 250 ? 3.947 -13.117 -14.516 1 95.12 250 ILE A O 1
ATOM 1952 N N . ASN A 1 251 ? 5.48 -11.539 -14.422 1 95.25 251 ASN A N 1
ATOM 1953 C CA . ASN A 1 251 ? 5.734 -11.641 -12.984 1 95.25 251 ASN A CA 1
ATOM 1954 C C . ASN A 1 251 ? 5.281 -10.391 -12.242 1 95.25 251 ASN A C 1
ATOM 1956 O O . ASN A 1 251 ? 5.777 -9.289 -12.516 1 95.25 251 ASN A O 1
ATOM 1960 N N . ASN A 1 252 ? 4.387 -10.539 -11.266 1 96.25 252 ASN A N 1
ATOM 1961 C CA . ASN A 1 252 ? 3.805 -9.352 -10.656 1 96.25 252 ASN A CA 1
ATOM 1962 C C . ASN A 1 252 ? 4.773 -8.68 -9.688 1 96.25 252 ASN A C 1
ATOM 1964 O O . ASN A 1 252 ? 4.527 -7.566 -9.219 1 96.25 252 ASN A O 1
ATOM 1968 N N . ARG A 1 253 ? 5.879 -9.32 -9.336 1 93.69 253 ARG A N 1
ATOM 1969 C CA . ARG A 1 253 ? 6.91 -8.633 -8.562 1 93.69 253 ARG A CA 1
ATOM 1970 C C . ARG A 1 253 ? 7.449 -7.426 -9.328 1 93.69 253 ARG A C 1
ATOM 1972 O O . ARG A 1 253 ? 7.641 -6.355 -8.742 1 93.69 253 ARG A O 1
ATOM 1979 N N . LYS A 1 254 ? 7.75 -7.641 -10.602 1 93.5 254 LYS A N 1
ATOM 1980 C CA . LYS A 1 254 ? 8.25 -6.547 -11.43 1 93.5 254 LYS A CA 1
ATOM 1981 C C . LYS A 1 254 ? 7.23 -5.414 -11.516 1 93.5 254 LYS A C 1
ATOM 1983 O O . LYS A 1 254 ? 7.598 -4.238 -11.508 1 93.5 254 LYS A O 1
ATOM 1988 N N . LEU A 1 255 ? 5.984 -5.789 -11.664 1 94.81 255 LEU A N 1
ATOM 1989 C CA . LEU A 1 255 ? 4.922 -4.789 -11.664 1 94.81 255 LEU A CA 1
ATOM 1990 C C . LEU A 1 255 ? 4.93 -3.982 -10.367 1 94.81 255 LEU A C 1
ATOM 1992 O O . LEU A 1 255 ? 4.883 -2.75 -10.398 1 94.81 255 LEU A O 1
ATOM 1996 N N . TYR A 1 256 ? 4.996 -4.688 -9.172 1 96.5 256 TYR A N 1
ATOM 1997 C CA . TYR A 1 256 ? 4.949 -4.039 -7.867 1 96.5 256 TYR A CA 1
ATOM 1998 C C . TYR A 1 256 ? 6.164 -3.141 -7.66 1 96.5 256 TYR A C 1
ATOM 2000 O O . TYR A 1 256 ? 6.09 -2.148 -6.934 1 96.5 256 TYR A O 1
ATOM 2008 N N . GLU A 1 257 ? 7.277 -3.484 -8.281 1 94.81 257 GLU A N 1
ATOM 2009 C CA . GLU A 1 257 ? 8.492 -2.678 -8.203 1 94.81 257 GLU A CA 1
ATOM 2010 C C . GLU A 1 257 ? 8.359 -1.399 -9.023 1 94.81 257 GLU A C 1
ATOM 2012 O O . GLU A 1 257 ? 9.008 -0.396 -8.734 1 94.81 257 GLU A O 1
ATOM 2017 N N . ASN A 1 258 ? 7.477 -1.44 -10.016 1 94.94 258 ASN A N 1
ATOM 2018 C CA . ASN A 1 258 ? 7.355 -0.309 -10.93 1 94.94 258 ASN A CA 1
ATOM 2019 C C . ASN A 1 258 ? 6.148 0.563 -10.578 1 94.94 258 ASN A C 1
ATOM 2021 O O . ASN A 1 258 ? 5.992 1.656 -11.133 1 94.94 258 ASN A O 1
ATOM 2025 N N . VAL A 1 259 ? 5.285 0.055 -9.773 1 96.88 259 VAL A N 1
ATOM 2026 C CA . VAL A 1 259 ? 4.152 0.844 -9.305 1 96.88 259 VAL A CA 1
ATOM 2027 C C . VAL A 1 259 ? 4.551 1.63 -8.055 1 96.88 259 VAL A C 1
ATOM 2029 O O . VAL A 1 259 ? 5.031 1.052 -7.082 1 96.88 259 VAL A O 1
ATOM 2032 N N . SER A 1 260 ? 4.398 2.916 -8.102 1 96.81 260 SER A N 1
ATOM 2033 C CA . SER A 1 260 ? 4.695 3.727 -6.922 1 96.81 260 SER A CA 1
ATOM 2034 C C . SER A 1 260 ? 3.617 3.57 -5.855 1 96.81 260 SER A C 1
ATOM 2036 O O . SER A 1 260 ? 2.471 3.238 -6.168 1 96.81 260 SER A O 1
ATOM 2038 N N . LEU A 1 261 ? 4.004 3.799 -4.652 1 97.94 261 LEU A N 1
ATOM 2039 C CA . LEU A 1 261 ? 3.039 3.773 -3.559 1 97.94 261 LEU A CA 1
ATOM 2040 C C . LEU A 1 261 ? 1.906 4.762 -3.807 1 97.94 261 LEU A C 1
ATOM 2042 O O . LEU A 1 261 ? 0.738 4.453 -3.562 1 97.94 261 LEU A O 1
ATOM 2046 N N . MET A 1 262 ? 2.207 5.984 -4.324 1 96.12 262 MET A N 1
ATOM 2047 C CA . MET A 1 262 ? 1.198 7.012 -4.578 1 96.12 262 MET A CA 1
ATOM 2048 C C . MET A 1 262 ? 0.183 6.535 -5.609 1 96.12 262 MET A C 1
ATOM 2050 O O . MET A 1 262 ? -1.022 6.727 -5.434 1 96.12 262 MET A O 1
ATOM 2054 N N . GLU A 1 263 ? 0.683 5.906 -6.691 1 96.06 263 GLU A N 1
ATOM 2055 C CA . GLU A 1 263 ? -0.2 5.387 -7.734 1 96.06 263 GLU A CA 1
ATOM 2056 C C . GLU A 1 263 ? -1.146 4.328 -7.18 1 96.06 263 GLU A C 1
ATOM 2058 O O . GLU A 1 263 ? -2.342 4.34 -7.477 1 96.06 263 GLU A O 1
ATOM 2063 N N . TYR A 1 264 ? -0.568 3.441 -6.434 1 98.06 264 TYR A N 1
ATOM 2064 C CA . TYR A 1 264 ? -1.375 2.393 -5.82 1 98.06 264 TYR A CA 1
ATOM 2065 C C . TYR A 1 264 ? -2.461 2.986 -4.934 1 98.06 264 TYR A C 1
ATOM 2067 O O . TYR A 1 264 ? -3.611 2.545 -4.969 1 98.06 264 TYR A O 1
ATOM 2075 N N . LEU A 1 265 ? -2.113 3.941 -4.098 1 97.12 265 LEU A N 1
ATOM 2076 C CA . LEU A 1 265 ? -3.059 4.574 -3.184 1 97.12 265 LEU A CA 1
ATOM 2077 C C . LEU A 1 265 ? -4.211 5.219 -3.951 1 97.12 265 LEU A C 1
ATOM 2079 O O . LEU A 1 265 ? -5.375 5.043 -3.592 1 97.12 265 LEU A O 1
ATOM 2083 N N . GLU A 1 266 ? -3.963 5.859 -5.02 1 94 266 GLU A N 1
ATOM 2084 C CA . GLU A 1 266 ? -4.945 6.656 -5.746 1 94 266 GLU A CA 1
ATOM 2085 C C . GLU A 1 266 ? -5.848 5.777 -6.605 1 94 266 GLU A C 1
ATOM 2087 O O . GLU A 1 266 ? -7.047 6.043 -6.73 1 94 266 GLU A O 1
ATOM 2092 N N . ILE A 1 267 ? -5.277 4.738 -7.145 1 95.69 267 ILE A N 1
ATOM 2093 C CA . ILE A 1 267 ? -6.012 3.988 -8.156 1 95.69 267 ILE A CA 1
ATOM 2094 C C . ILE A 1 267 ? -6.668 2.768 -7.512 1 95.69 267 ILE A C 1
ATOM 2096 O O . ILE A 1 267 ? -7.805 2.418 -7.848 1 95.69 267 ILE A O 1
ATOM 2100 N N . VAL A 1 268 ? -5.977 2.127 -6.578 1 98.12 268 VAL A N 1
ATOM 2101 C CA . VAL A 1 268 ? -6.453 0.848 -6.062 1 98.12 268 VAL A CA 1
ATOM 2102 C C . VAL A 1 268 ? -7.023 1.034 -4.66 1 98.12 268 VAL A C 1
ATOM 2104 O O . VAL A 1 268 ? -8.227 0.898 -4.449 1 98.12 268 VAL A O 1
ATOM 2107 N N . ALA A 1 269 ? -6.199 1.469 -3.717 1 97.75 269 ALA A N 1
ATOM 2108 C CA . ALA A 1 269 ? -6.578 1.496 -2.307 1 97.75 269 ALA A CA 1
ATOM 2109 C C . ALA A 1 269 ? -7.793 2.389 -2.084 1 97.75 269 ALA A C 1
ATOM 2111 O O . ALA A 1 269 ? -8.695 2.041 -1.313 1 97.75 269 ALA A O 1
ATOM 2112 N N . LYS A 1 270 ? -7.871 3.52 -2.748 1 94.5 270 LYS A N 1
ATOM 2113 C CA . LYS A 1 270 ? -8.961 4.48 -2.584 1 94.5 270 LYS A CA 1
ATOM 2114 C C . LYS A 1 270 ? -10.281 3.91 -3.1 1 94.5 270 LYS A C 1
ATOM 2116 O O . LYS A 1 270 ? -11.352 4.34 -2.676 1 94.5 270 LYS A O 1
ATOM 2121 N N . ASN A 1 271 ? -10.188 2.982 -4.012 1 95.81 271 ASN A N 1
ATOM 2122 C CA . ASN A 1 271 ? -11.391 2.475 -4.668 1 95.81 271 ASN A CA 1
ATOM 2123 C C . ASN A 1 271 ? -11.789 1.104 -4.125 1 95.81 271 ASN A C 1
ATOM 2125 O O . ASN A 1 271 ? -12.664 0.443 -4.684 1 95.81 271 ASN A O 1
ATOM 2129 N N . MET A 1 272 ? -11.172 0.644 -3.107 1 96.19 272 MET A N 1
ATOM 2130 C CA . MET A 1 272 ? -11.531 -0.62 -2.473 1 96.19 272 MET A CA 1
ATOM 2131 C C . MET A 1 272 ? -12.156 -0.38 -1.101 1 96.19 272 MET A C 1
ATOM 2133 O O . MET A 1 272 ? -11.555 0.281 -0.25 1 96.19 272 MET A O 1
ATOM 2137 N N . ASN A 1 273 ? -13.281 -0.906 -0.885 1 93.5 273 ASN A N 1
ATOM 2138 C CA . ASN A 1 273 ? -14.023 -0.729 0.359 1 93.5 273 ASN A CA 1
ATOM 2139 C C . ASN A 1 273 ? -13.508 -1.653 1.457 1 93.5 273 ASN A C 1
ATOM 2141 O O . ASN A 1 273 ? -13.508 -2.875 1.297 1 93.5 273 ASN A O 1
ATOM 2145 N N . LEU A 1 274 ? -13.141 -1.12 2.527 1 92.38 274 LEU A N 1
ATOM 2146 C CA . LEU A 1 274 ? -12.539 -1.883 3.617 1 92.38 274 LEU A CA 1
ATOM 2147 C C . LEU A 1 274 ? -13.547 -2.844 4.23 1 92.38 274 LEU A C 1
ATOM 2149 O O . LEU A 1 274 ? -13.211 -3.984 4.555 1 92.38 274 LEU A O 1
ATOM 2153 N N . GLY A 1 275 ? -14.789 -2.35 4.449 1 89.62 275 GLY A N 1
ATOM 2154 C CA . GLY A 1 275 ? -15.82 -3.217 5.008 1 89.62 275 GLY A CA 1
ATOM 2155 C C . GLY A 1 275 ? -16.031 -4.48 4.199 1 89.62 275 GLY A C 1
ATOM 2156 O O . GLY A 1 275 ? -16.094 -5.578 4.758 1 89.62 275 GLY A O 1
ATOM 2157 N N . ARG A 1 276 ? -16.125 -4.355 2.936 1 91.19 276 ARG A N 1
ATOM 2158 C CA . ARG A 1 276 ? -16.297 -5.5 2.043 1 91.19 276 ARG A CA 1
ATOM 2159 C C . ARG A 1 276 ? -15.078 -6.418 2.1 1 91.19 276 ARG A C 1
ATOM 2161 O O . ARG A 1 276 ? -15.211 -7.641 2.111 1 91.19 276 ARG A O 1
ATOM 2168 N N . MET A 1 277 ? -13.93 -5.84 2.166 1 92.31 277 MET A N 1
ATOM 2169 C CA . MET A 1 277 ? -12.703 -6.625 2.227 1 92.31 277 MET A CA 1
ATOM 2170 C C . MET A 1 277 ? -12.664 -7.48 3.49 1 92.31 277 MET A C 1
ATOM 2172 O O . MET A 1 277 ? -12.344 -8.664 3.432 1 92.31 277 MET A O 1
ATOM 2176 N N . LEU A 1 278 ? -13.016 -6.879 4.59 1 89.38 278 LEU A N 1
ATOM 2177 C CA . LEU A 1 278 ? -12.945 -7.562 5.879 1 89.38 278 LEU A CA 1
ATOM 2178 C C . LEU A 1 278 ? -14.055 -8.609 6 1 89.38 278 LEU A C 1
ATOM 2180 O O . LEU A 1 278 ? -13.977 -9.5 6.844 1 89.38 278 LEU A O 1
ATOM 2184 N N . SER A 1 279 ? -15.07 -8.484 5.164 1 87.81 279 SER A N 1
ATOM 2185 C CA . SER A 1 279 ? -16.219 -9.383 5.23 1 87.81 279 SER A CA 1
ATOM 2186 C C . SER A 1 279 ? -15.984 -10.641 4.406 1 87.81 279 SER A C 1
ATOM 2188 O O . SER A 1 279 ? -16.781 -11.578 4.449 1 87.81 279 SER A O 1
ATOM 2190 N N . ARG A 1 280 ? -14.938 -10.656 3.658 1 87.31 280 ARG A N 1
ATOM 2191 C CA . ARG A 1 280 ? -14.648 -11.844 2.857 1 87.31 280 ARG A CA 1
ATOM 2192 C C . ARG A 1 280 ? -14.344 -13.039 3.748 1 87.31 280 ARG A C 1
ATOM 2194 O O . ARG A 1 280 ? -13.695 -12.898 4.789 1 87.31 280 ARG A O 1
ATOM 2201 N N . ASP A 1 281 ? -14.656 -14.195 3.318 1 79.25 281 ASP A N 1
ATOM 2202 C CA . ASP A 1 281 ? -14.547 -15.414 4.121 1 79.25 281 ASP A CA 1
ATOM 2203 C C . ASP A 1 2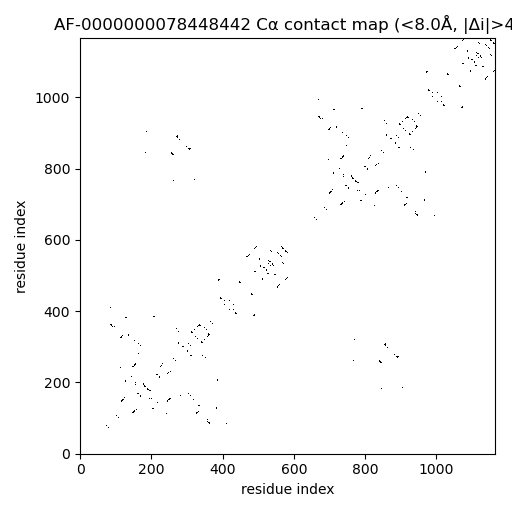81 ? -13.094 -15.695 4.492 1 79.25 281 ASP A C 1
ATOM 2205 O O . ASP A 1 281 ? -12.805 -16.109 5.617 1 79.25 281 ASP A O 1
ATOM 2209 N N . SER A 1 282 ? -12.242 -15.492 3.6 1 76.25 282 SER A N 1
ATOM 2210 C CA . SER A 1 282 ? -10.828 -15.766 3.826 1 76.25 282 SER A CA 1
ATOM 2211 C C . SER A 1 282 ? -10.273 -14.906 4.961 1 76.25 282 SER A C 1
ATOM 2213 O O . SER A 1 282 ? -9.375 -15.336 5.691 1 76.25 282 SER A O 1
ATOM 2215 N N . ILE A 1 283 ? -10.828 -13.742 5.16 1 82.19 283 ILE A N 1
ATOM 2216 C CA . ILE A 1 283 ? -10.352 -12.812 6.184 1 82.19 283 ILE A CA 1
ATOM 2217 C C . ILE A 1 283 ? -11.102 -13.062 7.492 1 82.19 283 ILE A C 1
ATOM 2219 O O . ILE A 1 283 ? -10.5 -13.094 8.562 1 82.19 283 ILE A O 1
ATOM 2223 N N . LYS A 1 284 ? -12.336 -13.312 7.441 1 77.56 284 LYS A N 1
ATOM 2224 C CA . LYS A 1 284 ? -13.172 -13.547 8.617 1 77.56 284 LYS A CA 1
ATOM 2225 C C . LYS A 1 284 ? -12.68 -14.75 9.414 1 77.56 284 LYS A C 1
ATOM 2227 O O . LYS A 1 284 ? -12.688 -14.727 10.648 1 77.56 284 LYS A O 1
ATOM 2232 N N . LEU A 1 285 ? -12.352 -15.75 8.688 1 72.38 285 LEU A N 1
ATOM 2233 C CA . LEU A 1 285 ? -11.898 -16.969 9.336 1 72.38 285 LEU A CA 1
ATOM 2234 C C . LEU A 1 285 ? -10.648 -16.719 10.18 1 72.38 285 LEU A C 1
ATOM 2236 O O . LEU A 1 285 ? -10.484 -17.297 11.25 1 72.38 285 LEU A O 1
ATOM 2240 N N . ARG A 1 286 ? -9.859 -15.828 9.758 1 73.88 286 ARG A N 1
ATOM 2241 C CA . ARG A 1 286 ? -8.633 -15.5 10.469 1 73.88 286 ARG A CA 1
ATOM 2242 C C . ARG A 1 286 ? -8.922 -14.602 11.672 1 73.88 286 ARG A C 1
ATOM 2244 O O . ARG A 1 286 ? -8.219 -14.664 12.68 1 73.88 286 ARG A O 1
ATOM 2251 N N . ILE A 1 287 ? -9.914 -13.758 11.508 1 70.88 287 ILE A N 1
ATOM 2252 C CA . ILE A 1 287 ? -10.281 -12.82 12.562 1 70.88 287 ILE A CA 1
ATOM 2253 C C . ILE A 1 287 ? -10.961 -13.578 13.703 1 70.88 287 ILE A C 1
ATOM 2255 O O . ILE A 1 287 ? -10.695 -13.297 14.875 1 70.88 287 ILE A O 1
ATOM 2259 N N . ASN A 1 288 ? -11.867 -14.57 13.492 1 62.75 288 ASN A N 1
ATOM 2260 C CA . ASN A 1 288 ? -12.664 -15.297 14.477 1 62.75 288 ASN A CA 1
ATOM 2261 C C . ASN A 1 288 ? -11.859 -16.391 15.156 1 62.75 288 ASN A C 1
ATOM 2263 O O . ASN A 1 288 ? -12.148 -16.766 16.297 1 62.75 288 ASN A O 1
ATOM 2267 N N . ASN A 1 289 ? -11.109 -17.172 14.5 1 55.16 289 ASN A N 1
ATOM 2268 C CA . ASN A 1 289 ? -10.438 -18.344 15.062 1 55.16 289 ASN A CA 1
ATOM 2269 C C . ASN A 1 289 ? -9.609 -17.969 16.297 1 55.16 289 ASN A C 1
ATOM 2271 O O . ASN A 1 289 ? -9.461 -18.766 17.219 1 55.16 289 ASN A O 1
ATOM 2275 N N . GLU A 1 290 ? -9.023 -16.953 16.406 1 49 290 GLU A N 1
ATOM 2276 C CA . GLU A 1 290 ? -8.164 -16.75 17.578 1 49 290 GLU A CA 1
ATOM 2277 C C . GLU A 1 290 ? -8.961 -16.234 18.766 1 49 290 GLU A C 1
ATOM 2279 O O . GLU A 1 290 ? -8.414 -16.078 19.859 1 49 290 GLU A O 1
ATOM 2284 N N . SER A 1 291 ? -10.172 -16.031 18.641 1 43.25 291 SER A N 1
ATOM 2285 C CA . SER A 1 291 ? -10.953 -15.523 19.766 1 43.25 291 SER A CA 1
ATOM 2286 C C . SER A 1 291 ? -11.195 -16.625 20.797 1 43.25 291 SER A C 1
ATOM 2288 O O . SER A 1 291 ? -11.727 -16.359 21.875 1 43.25 291 SER A O 1
ATOM 2290 N N . ASP A 1 292 ? -11.211 -17.953 20.562 1 41.53 292 ASP A N 1
ATOM 2291 C CA . ASP A 1 292 ? -11.727 -18.859 21.578 1 41.53 292 ASP A CA 1
ATOM 2292 C C . ASP A 1 292 ? -10.906 -18.75 22.859 1 41.53 292 ASP A C 1
ATOM 2294 O O . ASP A 1 292 ? -11.328 -19.234 23.922 1 41.53 292 ASP A O 1
ATOM 2298 N N . LYS A 1 293 ? -9.602 -18.859 22.859 1 36.84 293 LYS A N 1
ATOM 2299 C CA . LYS A 1 293 ? -9.141 -19.141 24.219 1 36.84 293 LYS A CA 1
ATOM 2300 C C . LYS A 1 293 ? -9.359 -17.922 25.125 1 36.84 293 LYS A C 1
ATOM 2302 O O . LYS A 1 293 ? -9.414 -18.062 26.344 1 36.84 293 LYS A O 1
ATOM 2307 N N . VAL A 1 294 ? -8.391 -16.906 25.156 1 36.75 294 VAL A N 1
ATOM 2308 C CA . VAL A 1 294 ? -8.336 -15.969 26.266 1 36.75 294 VAL A CA 1
ATOM 2309 C C . VAL A 1 294 ? -9.555 -15.062 26.234 1 36.75 294 VAL A C 1
ATOM 2311 O O . VAL A 1 294 ? -9.969 -14.594 25.172 1 36.75 294 VAL A O 1
ATOM 2314 N N . GLU A 1 295 ? -10.383 -14.953 27.203 1 36.41 295 GLU A N 1
ATOM 2315 C CA . GLU A 1 295 ? -11.508 -14.133 27.656 1 36.41 295 GLU A CA 1
ATOM 2316 C C . GLU A 1 295 ? -11.359 -12.688 27.188 1 36.41 295 GLU A C 1
ATOM 2318 O O . GLU A 1 295 ? -12.188 -11.836 27.5 1 36.41 295 GLU A O 1
ATOM 2323 N N . ARG A 1 296 ? -10.078 -12.008 27.172 1 34 296 ARG A N 1
ATOM 2324 C CA . ARG A 1 296 ? -10.008 -10.57 27.391 1 34 296 ARG A CA 1
ATOM 2325 C C . ARG A 1 296 ? -10.656 -9.805 26.25 1 34 296 ARG A C 1
ATOM 2327 O O . ARG A 1 296 ? -10.656 -10.266 25.109 1 34 296 ARG A O 1
ATOM 2334 N N . LYS A 1 297 ? -11.211 -8.43 26.438 1 40.09 297 LYS A N 1
ATOM 2335 C CA . LYS A 1 297 ? -12.172 -7.371 26.156 1 40.09 297 LYS A CA 1
ATOM 2336 C C . LYS A 1 297 ? -11.914 -6.754 24.781 1 40.09 297 LYS A C 1
ATOM 2338 O O . LYS A 1 297 ? -12.57 -5.785 24.391 1 40.09 297 LYS A O 1
ATOM 2343 N N . ARG A 1 298 ? -10.688 -6.625 24.219 1 45.62 298 ARG A N 1
ATOM 2344 C CA . ARG A 1 298 ? -10.711 -5.617 23.156 1 45.62 298 ARG A CA 1
ATOM 2345 C C . ARG A 1 298 ? -11.055 -6.238 21.812 1 45.62 298 ARG A C 1
ATOM 2347 O O . ARG A 1 298 ? -10.445 -7.23 21.406 1 45.62 298 ARG A O 1
ATOM 2354 N N . PRO A 1 299 ? -12.148 -5.914 21.109 1 53.47 299 PRO A N 1
ATOM 2355 C CA . PRO A 1 299 ? -12.492 -6.332 19.734 1 53.47 299 PRO A CA 1
ATOM 2356 C C . PRO A 1 299 ? -11.312 -6.238 18.781 1 53.47 299 PRO A C 1
ATOM 2358 O O . PRO A 1 299 ? -10.469 -5.344 18.906 1 53.47 299 PRO A O 1
ATOM 2361 N N . PHE A 1 300 ? -10.82 -7.379 17.969 1 59.94 300 PHE A N 1
ATOM 2362 C CA . PHE A 1 300 ? -9.891 -7.492 16.859 1 59.94 300 PHE A CA 1
ATOM 2363 C C . PHE A 1 300 ? -8.516 -7.918 17.344 1 59.94 300 PHE A C 1
ATOM 2365 O O . PHE A 1 300 ? -7.621 -8.18 16.531 1 59.94 300 PHE A O 1
ATOM 2372 N N . SER A 1 301 ? -8.219 -7.836 18.781 1 57.41 301 SER A N 1
ATOM 2373 C CA . SER A 1 301 ? -6.887 -8.102 19.312 1 57.41 301 SER A CA 1
ATOM 2374 C C . SER A 1 301 ? -6.406 -9.492 18.922 1 57.41 301 SER A C 1
ATOM 2376 O O . SER A 1 301 ? -5.199 -9.742 18.859 1 57.41 301 SER A O 1
ATOM 2378 N N . GLY A 1 302 ? -7.297 -10.219 18.469 1 62.22 302 GLY A N 1
ATOM 2379 C CA . GLY A 1 302 ? -6.914 -11.594 18.203 1 62.22 302 GLY A CA 1
ATOM 2380 C C . GLY A 1 302 ? -6.578 -11.852 16.75 1 62.22 302 GLY A C 1
ATOM 2381 O O . GLY A 1 302 ? -6.207 -12.961 16.375 1 62.22 302 GLY A O 1
ATOM 2382 N N . ILE A 1 303 ? -6.641 -10.695 16.016 1 72.06 303 ILE A N 1
ATOM 2383 C CA . ILE A 1 303 ? -6.359 -10.891 14.594 1 72.06 303 ILE A CA 1
ATOM 2384 C C . ILE A 1 303 ? -4.852 -11.023 14.383 1 72.06 303 ILE A C 1
ATOM 2386 O O . ILE A 1 303 ? -4.105 -10.07 14.586 1 72.06 303 ILE A O 1
ATOM 2390 N N . ASN A 1 304 ? -4.367 -12.188 14.125 1 78.94 304 ASN A N 1
ATOM 2391 C CA . ASN A 1 304 ? -2.955 -12.406 13.828 1 78.94 304 ASN A CA 1
ATOM 2392 C C . ASN A 1 304 ? -2.672 -12.289 12.328 1 78.94 304 ASN A C 1
ATOM 2394 O O . ASN A 1 304 ? -2.316 -13.281 11.688 1 78.94 304 ASN A O 1
ATOM 2398 N N . MET A 1 305 ? -2.91 -11.172 11.773 1 88.88 305 MET A N 1
ATOM 2399 C CA . MET A 1 305 ? -2.676 -10.836 10.367 1 88.88 305 MET A CA 1
ATOM 2400 C C . MET A 1 305 ? -1.952 -9.5 10.242 1 88.88 305 MET A C 1
ATOM 2402 O O . MET A 1 305 ? -2.205 -8.578 11.016 1 88.88 305 MET A O 1
ATOM 2406 N N . ASP A 1 306 ? -1.043 -9.492 9.352 1 92.69 306 ASP A N 1
ATOM 2407 C CA . ASP A 1 306 ? -0.411 -8.195 9.117 1 92.69 306 ASP A CA 1
ATOM 2408 C C . ASP A 1 306 ? -1.098 -7.453 7.973 1 92.69 306 ASP A C 1
ATOM 2410 O O . ASP A 1 306 ? -1.961 -8.008 7.293 1 92.69 306 ASP A O 1
ATOM 2414 N N . LEU A 1 307 ? -0.83 -6.227 7.781 1 95.94 307 LEU A N 1
ATOM 2415 C CA . LEU A 1 307 ? -1.474 -5.367 6.793 1 95.94 307 LEU A CA 1
ATOM 2416 C C . LEU A 1 307 ? -1.246 -5.902 5.379 1 95.94 307 LEU A C 1
ATOM 2418 O O . LEU A 1 307 ? -2.133 -5.812 4.527 1 95.94 307 LEU A O 1
ATOM 2422 N N . SER A 1 308 ? -0.024 -6.441 5.066 1 95.25 308 SER A N 1
ATOM 2423 C CA . SER A 1 308 ? 0.267 -6.93 3.723 1 95.25 308 SER A CA 1
ATOM 2424 C C . SER A 1 308 ? -0.653 -8.086 3.344 1 95.25 308 SER A C 1
ATOM 2426 O O . SER A 1 308 ? -1.029 -8.234 2.178 1 95.25 308 SER A O 1
ATOM 2428 N N . GLU A 1 309 ? -1.022 -8.906 4.289 1 92.31 309 GLU A N 1
ATOM 2429 C CA . GLU A 1 309 ? -1.937 -10.016 4.035 1 92.31 309 GLU A CA 1
ATOM 2430 C C . GLU A 1 309 ? -3.322 -9.516 3.643 1 92.31 309 GLU A C 1
ATOM 2432 O O . GLU A 1 309 ? -3.967 -10.078 2.756 1 92.31 309 GLU A O 1
ATOM 2437 N N . LEU A 1 310 ? -3.787 -8.5 4.363 1 93.5 310 LEU A N 1
ATOM 2438 C CA . LEU A 1 310 ? -5.043 -7.887 3.949 1 93.5 310 LEU A CA 1
ATOM 2439 C C . LEU A 1 310 ? -4.93 -7.32 2.539 1 93.5 310 LEU A C 1
ATOM 2441 O O . LEU A 1 310 ? -5.875 -7.41 1.751 1 93.5 310 LEU A O 1
ATOM 2445 N N . MET A 1 311 ? -3.797 -6.715 2.287 1 96.69 311 MET A N 1
ATOM 2446 C CA . MET A 1 311 ? -3.586 -6.055 1.002 1 96.69 311 MET A CA 1
ATOM 2447 C C . MET A 1 311 ? -3.486 -7.078 -0.125 1 96.69 311 MET A C 1
ATOM 2449 O O . MET A 1 311 ? -3.559 -6.719 -1.303 1 96.69 311 MET A O 1
ATOM 2453 N N . TYR A 1 312 ? -3.291 -8.352 0.182 1 95 312 TYR A N 1
ATOM 2454 C CA . TYR A 1 312 ? -3.18 -9.398 -0.835 1 95 312 TYR A CA 1
ATOM 2455 C C . TYR A 1 312 ? -4.348 -9.328 -1.813 1 95 312 TYR A C 1
ATOM 2457 O O . TYR A 1 312 ? -4.148 -9.383 -3.029 1 95 312 TYR A O 1
ATOM 2465 N N . MET A 1 313 ? -5.512 -9.188 -1.305 1 95.12 313 MET A N 1
ATOM 2466 C CA . MET A 1 313 ? -6.711 -9.109 -2.133 1 95.12 313 MET A CA 1
ATOM 2467 C C . MET A 1 313 ? -6.641 -7.922 -3.082 1 95.12 313 MET A C 1
ATOM 2469 O O . MET A 1 313 ? -7.016 -8.031 -4.25 1 95.12 313 MET A O 1
ATOM 2473 N N . SER A 1 314 ? -6.219 -6.781 -2.566 1 97.75 314 SER A N 1
ATOM 2474 C CA . SER A 1 314 ? -6.113 -5.582 -3.389 1 97.75 314 SER A CA 1
ATOM 2475 C C . SER A 1 314 ? -5.02 -5.723 -4.441 1 97.75 314 SER A C 1
ATOM 2477 O O . SER A 1 314 ? -5.133 -5.18 -5.539 1 97.75 314 SER A O 1
ATOM 2479 N N . LEU A 1 315 ? -3.945 -6.441 -4.117 1 98.12 315 LEU A N 1
ATOM 2480 C CA . LEU A 1 315 ? -2.873 -6.703 -5.07 1 98.12 315 LEU A CA 1
ATOM 2481 C C . LEU A 1 315 ? -3.373 -7.551 -6.234 1 98.12 315 LEU A C 1
ATOM 2483 O O . LEU A 1 315 ? -3.07 -7.262 -7.395 1 98.12 315 LEU A O 1
ATOM 2487 N N . GLN A 1 316 ? -4.102 -8.586 -5.883 1 97.12 316 GLN A N 1
ATOM 2488 C CA . GLN A 1 316 ? -4.668 -9.422 -6.934 1 97.12 316 GLN A CA 1
ATOM 2489 C C . GLN A 1 316 ? -5.648 -8.633 -7.801 1 97.12 316 GLN A C 1
ATOM 2491 O O . GLN A 1 316 ? -5.699 -8.828 -9.016 1 97.12 316 GLN A O 1
ATOM 2496 N N . ALA A 1 317 ? -6.434 -7.789 -7.168 1 98.31 317 ALA A N 1
ATOM 2497 C CA . ALA A 1 317 ? -7.336 -6.918 -7.914 1 98.31 317 ALA A CA 1
ATOM 2498 C C . ALA A 1 317 ? -6.559 -6.012 -8.867 1 98.31 317 ALA A C 1
ATOM 2500 O O . ALA A 1 317 ? -6.957 -5.824 -10.016 1 98.31 317 ALA A O 1
ATOM 2501 N N . MET A 1 318 ? -5.488 -5.441 -8.359 1 98.5 318 MET A N 1
ATOM 2502 C CA . MET A 1 318 ? -4.641 -4.578 -9.18 1 98.5 318 MET A CA 1
ATOM 2503 C C . MET A 1 318 ? -4.074 -5.348 -10.367 1 98.5 318 MET A C 1
ATOM 2505 O O . MET A 1 318 ? -4.023 -4.82 -11.484 1 98.5 318 MET A O 1
ATOM 2509 N N . ASP A 1 319 ? -3.607 -6.605 -10.164 1 98.12 319 ASP A N 1
ATOM 2510 C CA . ASP A 1 319 ? -3.123 -7.445 -11.25 1 98.12 319 ASP A CA 1
ATOM 2511 C C . ASP A 1 319 ? -4.18 -7.586 -12.344 1 98.12 319 ASP A C 1
ATOM 2513 O O . ASP A 1 319 ? -3.869 -7.48 -13.531 1 98.12 319 ASP A O 1
ATOM 2517 N N . PHE A 1 320 ? -5.426 -7.879 -11.961 1 98.44 320 PHE A N 1
ATOM 2518 C CA . PHE A 1 320 ? -6.527 -8.047 -12.898 1 98.44 320 PHE A CA 1
ATOM 2519 C C . PHE A 1 320 ? -6.719 -6.785 -13.734 1 98.44 320 PHE A C 1
ATOM 2521 O O . PHE A 1 320 ? -6.836 -6.859 -14.961 1 98.44 320 PHE A O 1
ATOM 2528 N N . ILE A 1 321 ? -6.688 -5.586 -13.062 1 98.12 321 ILE A N 1
ATOM 2529 C CA . ILE A 1 321 ? -6.855 -4.309 -13.75 1 98.12 321 ILE A CA 1
ATOM 2530 C C . ILE A 1 321 ? -5.703 -4.09 -14.719 1 98.12 321 ILE A C 1
ATOM 2532 O O . ILE A 1 321 ? -5.914 -3.664 -15.859 1 98.12 321 ILE A O 1
ATOM 2536 N N . TYR A 1 322 ? -4.504 -4.328 -14.305 1 96.81 322 TYR A N 1
ATOM 2537 C CA . TYR A 1 322 ? -3.314 -4.121 -15.125 1 96.81 322 TYR A CA 1
ATOM 2538 C C . TYR A 1 322 ? -3.371 -4.965 -16.391 1 96.81 322 TYR A C 1
ATOM 2540 O O . TYR A 1 322 ? -3.184 -4.449 -17.5 1 96.81 322 TYR A O 1
ATOM 2548 N N . VAL A 1 323 ? -3.637 -6.293 -16.219 1 96.06 323 VAL A N 1
ATOM 2549 C CA . VAL A 1 323 ? -3.598 -7.18 -17.391 1 96.06 323 VAL A CA 1
ATOM 2550 C C . VAL A 1 323 ? -4.82 -6.93 -18.266 1 96.06 323 VAL A C 1
ATOM 2552 O O . VAL A 1 323 ? -4.766 -7.117 -19.484 1 96.06 323 VAL A O 1
ATOM 2555 N N . ALA A 1 324 ? -5.965 -6.531 -17.688 1 96 324 ALA A N 1
ATOM 2556 C CA . ALA A 1 324 ? -7.117 -6.137 -18.484 1 96 324 ALA A CA 1
ATOM 2557 C C . ALA A 1 324 ? -6.781 -4.945 -19.391 1 96 324 ALA A C 1
ATOM 2559 O O . ALA A 1 324 ? -7.125 -4.934 -20.562 1 96 324 ALA A O 1
ATOM 2560 N N . SER A 1 325 ? -6.109 -3.982 -18.797 1 92.81 325 SER A N 1
ATOM 2561 C CA . SER A 1 325 ? -5.777 -2.758 -19.516 1 92.81 325 SER A CA 1
ATOM 2562 C C . SER A 1 325 ? -4.668 -3 -20.547 1 92.81 325 SER A C 1
ATOM 2564 O O . SER A 1 325 ? -4.734 -2.502 -21.672 1 92.81 325 SER A O 1
ATOM 2566 N N . LYS A 1 326 ? -3.709 -3.781 -20.188 1 90.69 326 LYS A N 1
ATOM 2567 C CA . LYS A 1 326 ? -2.51 -3.916 -21.016 1 90.69 326 LYS A CA 1
ATOM 2568 C C . LYS A 1 326 ? -2.68 -5.012 -22.062 1 90.69 326 LYS A C 1
ATOM 2570 O O . LYS A 1 326 ? -2.164 -4.898 -23.172 1 90.69 326 LYS A O 1
ATOM 2575 N N . PHE A 1 327 ? -3.414 -6.152 -21.719 1 91.56 327 PHE A N 1
ATOM 2576 C CA . PHE A 1 327 ? -3.412 -7.332 -22.578 1 91.56 327 PHE A CA 1
ATOM 2577 C C . PHE A 1 327 ? -4.832 -7.703 -23 1 91.56 327 PHE A C 1
ATOM 2579 O O . PHE A 1 327 ? -5.074 -8.812 -23.469 1 91.56 327 PHE A O 1
ATOM 2586 N N . ASN A 1 328 ? -5.805 -6.844 -22.688 1 91.75 328 ASN A N 1
ATOM 2587 C CA . ASN A 1 328 ? -7.199 -7.031 -23.078 1 91.75 328 ASN A CA 1
ATOM 2588 C C . ASN A 1 328 ? -7.801 -8.273 -22.422 1 91.75 328 ASN A C 1
ATOM 2590 O O . ASN A 1 328 ? -8.539 -9.023 -23.062 1 91.75 328 ASN A O 1
ATOM 2594 N N . VAL A 1 329 ? -7.367 -8.523 -21.219 1 95.56 329 VAL A N 1
ATOM 2595 C CA . VAL A 1 329 ? -7.973 -9.594 -20.438 1 95.56 329 VAL A CA 1
ATOM 2596 C C . VAL A 1 329 ? -9.43 -9.266 -20.141 1 95.56 329 VAL A C 1
ATOM 2598 O O . VAL A 1 329 ? -9.758 -8.141 -19.734 1 95.56 329 VAL A O 1
ATOM 2601 N N . LYS A 1 330 ? -10.273 -10.258 -20.344 1 96.44 330 LYS A N 1
ATOM 2602 C CA . LYS A 1 330 ? -11.703 -10.086 -20.094 1 96.44 330 LYS A CA 1
ATOM 2603 C C . LYS A 1 330 ? -12.188 -11.047 -19 1 96.44 330 LYS A C 1
ATOM 2605 O O . LYS A 1 330 ? -13.234 -10.828 -18.406 1 96.44 330 LYS A O 1
ATOM 2610 N N . VAL A 1 331 ? -11.414 -12.109 -18.766 1 98.12 331 VAL A N 1
ATOM 2611 C CA . VAL A 1 331 ? -11.836 -13.148 -17.828 1 98.12 331 VAL A CA 1
ATOM 2612 C C . VAL A 1 331 ? -10.711 -13.453 -16.844 1 98.12 331 VAL A C 1
ATOM 2614 O O . VAL A 1 331 ? -9.547 -13.578 -17.234 1 98.12 331 VAL A O 1
ATOM 2617 N N . GLN A 1 332 ? -11.023 -13.469 -15.602 1 98.69 332 GLN A N 1
ATOM 2618 C CA . GLN A 1 332 ? -10.109 -14.031 -14.609 1 98.69 332 GLN A CA 1
ATOM 2619 C C . GLN A 1 332 ? -10.562 -15.422 -14.172 1 98.69 332 GLN A C 1
ATOM 2621 O O . GLN A 1 332 ? -11.727 -15.617 -13.82 1 98.69 332 GLN A O 1
ATOM 2626 N N . LEU A 1 333 ? -9.664 -16.344 -14.234 1 98.5 333 LEU A N 1
ATOM 2627 C CA . LEU A 1 333 ? -9.922 -17.719 -13.828 1 98.5 333 LEU A CA 1
ATOM 2628 C C . LEU A 1 333 ? -9.227 -18.016 -12.5 1 98.5 333 LEU A C 1
ATOM 2630 O O . LEU A 1 333 ? -8.109 -17.562 -12.258 1 98.5 333 LEU A O 1
ATOM 2634 N N . GLY A 1 334 ? -9.883 -18.719 -11.625 1 96.12 334 GLY A N 1
ATOM 2635 C CA . GLY A 1 334 ? -9.305 -19.203 -10.375 1 96.12 334 GLY A CA 1
ATOM 2636 C C . GLY A 1 334 ? -10.078 -20.359 -9.773 1 96.12 334 GLY A C 1
ATOM 2637 O O . GLY A 1 334 ? -11.078 -20.812 -10.336 1 96.12 334 GLY A O 1
ATOM 2638 N N . GLY A 1 335 ? -9.578 -20.891 -8.703 1 92.94 335 GLY A N 1
ATOM 2639 C CA . GLY A 1 335 ? -10.344 -21.859 -7.926 1 92.94 335 GLY A CA 1
ATOM 2640 C C . GLY A 1 335 ? -11.516 -21.234 -7.195 1 92.94 335 GLY A C 1
ATOM 2641 O O . GLY A 1 335 ? -11.578 -20.016 -7.023 1 92.94 335 GLY A O 1
ATOM 2642 N N . SER A 1 336 ? -12.391 -22.031 -6.816 1 91.12 336 SER A N 1
ATOM 2643 C CA . SER A 1 336 ? -13.602 -21.531 -6.176 1 91.12 336 SER A CA 1
ATOM 2644 C C . SER A 1 336 ? -13.273 -20.781 -4.887 1 91.12 336 SER A C 1
ATOM 2646 O O . SER A 1 336 ? -14.016 -19.891 -4.469 1 91.12 336 SER A O 1
ATOM 2648 N N . ASP A 1 337 ? -12.172 -21.109 -4.266 1 85.94 337 ASP A N 1
ATOM 2649 C CA . ASP A 1 337 ? -11.742 -20.422 -3.049 1 85.94 337 ASP A CA 1
ATOM 2650 C C . ASP A 1 337 ? -11.266 -19 -3.348 1 85.94 337 ASP A C 1
ATOM 2652 O O . ASP A 1 337 ? -11.133 -18.188 -2.438 1 85.94 337 ASP A O 1
ATOM 2656 N N . GLN A 1 338 ? -11.078 -18.719 -4.586 1 91.38 338 GLN A N 1
ATOM 2657 C CA . GLN A 1 338 ? -10.547 -17.406 -4.969 1 91.38 338 GLN A CA 1
ATOM 2658 C C . GLN A 1 338 ? -11.664 -16.469 -5.395 1 91.38 338 GLN A C 1
ATOM 2660 O O . GLN A 1 338 ? -11.406 -15.344 -5.844 1 91.38 338 GLN A O 1
ATOM 2665 N N . MET A 1 339 ? -12.914 -16.875 -5.277 1 92.44 339 MET A N 1
ATOM 2666 C CA . MET A 1 339 ? -14.039 -16.078 -5.762 1 92.44 339 MET A CA 1
ATOM 2667 C C . MET A 1 339 ? -14.062 -14.703 -5.105 1 92.44 339 MET A C 1
ATOM 2669 O O . MET A 1 339 ? -14.289 -13.695 -5.773 1 92.44 339 MET A O 1
ATOM 2673 N N . GLY A 1 340 ? -13.836 -14.656 -3.762 1 91.06 340 GLY A N 1
ATOM 2674 C CA . GLY A 1 340 ? -13.805 -13.375 -3.068 1 91.06 340 GLY A CA 1
ATOM 2675 C C . GLY A 1 340 ? -12.805 -12.398 -3.664 1 91.06 340 GLY A C 1
ATOM 2676 O O . GLY A 1 340 ? -13.125 -11.227 -3.867 1 91.06 340 GLY A O 1
ATOM 2677 N N . ASN A 1 341 ? -11.594 -12.859 -3.951 1 93.56 341 ASN A N 1
ATOM 2678 C CA . ASN A 1 341 ? -10.562 -12.023 -4.559 1 93.56 341 ASN A CA 1
ATOM 2679 C C . ASN A 1 341 ? -10.953 -11.578 -5.965 1 93.56 341 ASN A C 1
ATOM 2681 O O . ASN A 1 341 ? -10.703 -10.438 -6.352 1 93.56 341 ASN A O 1
ATOM 2685 N N . ILE A 1 342 ? -11.539 -12.508 -6.711 1 96.62 342 ILE A N 1
ATOM 2686 C CA . ILE A 1 342 ? -11.961 -12.219 -8.078 1 96.62 342 ILE A CA 1
ATOM 2687 C C . ILE A 1 342 ? -13.023 -11.125 -8.07 1 96.62 342 ILE A C 1
ATOM 2689 O O . ILE A 1 342 ? -12.945 -10.156 -8.836 1 96.62 342 ILE A O 1
ATOM 2693 N N . VAL A 1 343 ? -13.945 -11.281 -7.227 1 96.31 343 VAL A N 1
ATOM 2694 C CA . VAL A 1 343 ? -15.031 -10.312 -7.117 1 96.31 343 VAL A CA 1
ATOM 2695 C C . VAL A 1 343 ? -14.461 -8.953 -6.707 1 96.31 343 VAL A C 1
ATOM 2697 O O . VAL A 1 343 ? -14.914 -7.91 -7.191 1 96.31 343 VAL A O 1
ATOM 2700 N N . SER A 1 344 ? -13.523 -8.977 -5.785 1 95.75 344 SER A N 1
ATOM 2701 C CA . SER A 1 344 ? -12.867 -7.73 -5.395 1 95.75 344 SER A CA 1
ATOM 2702 C C . SER A 1 344 ? -12.219 -7.047 -6.59 1 95.75 344 SER A C 1
ATOM 2704 O O . SER A 1 344 ? -12.234 -5.82 -6.691 1 95.75 344 SER A O 1
ATOM 2706 N N . GLY A 1 345 ? -11.578 -7.879 -7.457 1 97.62 345 GLY A N 1
ATOM 2707 C CA . GLY A 1 345 ? -11.039 -7.34 -8.695 1 97.62 345 GLY A CA 1
ATOM 2708 C C . GLY A 1 345 ? -12.094 -6.723 -9.594 1 97.62 345 GLY A C 1
ATOM 2709 O O . GLY A 1 345 ? -11.875 -5.664 -10.18 1 97.62 345 GLY A O 1
ATOM 2710 N N . LEU A 1 346 ? -13.242 -7.344 -9.695 1 97.88 346 LEU A N 1
ATOM 2711 C CA . LEU A 1 346 ? -14.344 -6.844 -10.516 1 97.88 346 LEU A CA 1
ATOM 2712 C C . LEU A 1 346 ? -14.914 -5.555 -9.93 1 97.88 346 LEU A C 1
ATOM 2714 O O . LEU A 1 346 ? -15.289 -4.645 -10.664 1 97.88 346 LEU A O 1
ATOM 2718 N N . GLU A 1 347 ? -15.023 -5.504 -8.641 1 96.56 347 GLU A N 1
ATOM 2719 C CA . GLU A 1 347 ? -15.492 -4.289 -7.98 1 96.56 347 GLU A CA 1
ATOM 2720 C C . GLU A 1 347 ? -14.547 -3.115 -8.25 1 96.56 347 GLU A C 1
ATOM 2722 O O . GLU A 1 347 ? -15 -1.995 -8.492 1 96.56 347 GLU A O 1
ATOM 2727 N N . LEU A 1 348 ? -13.266 -3.377 -8.125 1 97.88 348 LEU A N 1
ATOM 2728 C CA . LEU A 1 348 ? -12.297 -2.342 -8.461 1 97.88 348 LEU A CA 1
ATOM 2729 C C . LEU A 1 348 ? -12.445 -1.901 -9.914 1 97.88 348 LEU A C 1
ATOM 2731 O O . LEU A 1 348 ? -12.391 -0.707 -10.211 1 97.88 348 LEU A O 1
ATOM 2735 N N . ALA A 1 349 ? -12.602 -2.861 -10.82 1 97.56 349 ALA A N 1
ATOM 2736 C CA . ALA A 1 349 ? -12.812 -2.553 -12.234 1 97.56 349 ALA A CA 1
ATOM 2737 C C . ALA A 1 349 ? -14.016 -1.644 -12.43 1 97.56 349 ALA A C 1
ATOM 2739 O O . ALA A 1 349 ? -13.961 -0.668 -13.18 1 97.56 349 ALA A O 1
ATOM 2740 N N . ASP A 1 350 ? -15.055 -1.987 -11.758 1 96.62 350 ASP A N 1
ATOM 2741 C CA . ASP A 1 350 ? -16.281 -1.193 -11.836 1 96.62 350 ASP A CA 1
ATOM 2742 C C . ASP A 1 350 ? -16.031 0.235 -11.352 1 96.62 350 ASP A C 1
ATOM 2744 O O . ASP A 1 350 ? -16.484 1.193 -11.984 1 96.62 350 ASP A O 1
ATOM 2748 N N . ALA A 1 351 ? -15.398 0.378 -10.234 1 95.06 351 ALA A N 1
ATOM 2749 C CA . ALA A 1 351 ? -15.078 1.688 -9.672 1 95.06 351 ALA A CA 1
ATOM 2750 C C . ALA A 1 351 ? -14.234 2.512 -10.641 1 95.06 351 ALA A C 1
ATOM 2752 O O . ALA A 1 351 ? -14.32 3.74 -10.664 1 95.06 351 ALA A O 1
ATOM 2753 N N . LEU A 1 352 ? -13.414 1.83 -11.461 1 94.94 352 LEU A N 1
ATOM 2754 C CA . LEU A 1 352 ? -12.516 2.498 -12.391 1 94.94 352 LEU A CA 1
ATOM 2755 C C . LEU A 1 352 ? -13.156 2.643 -13.766 1 94.94 352 LEU A C 1
ATOM 2757 O O . LEU A 1 352 ? -12.508 3.08 -14.711 1 94.94 352 LEU A O 1
ATOM 2761 N N . GLY A 1 353 ? -14.406 2.137 -13.938 1 93.69 353 GLY A N 1
ATOM 2762 C CA . GLY A 1 353 ? -15.156 2.295 -15.172 1 93.69 353 GLY A CA 1
ATOM 2763 C C . GLY A 1 353 ? -14.867 1.206 -16.188 1 93.69 353 GLY A C 1
ATOM 2764 O O . GLY A 1 353 ? -15.141 1.37 -17.375 1 93.69 353 GLY A O 1
ATOM 2765 N N . MET A 1 354 ? -14.297 0.165 -15.703 1 92.62 354 MET A N 1
ATOM 2766 C CA . MET A 1 354 ? -14.047 -0.979 -16.578 1 92.62 354 MET A CA 1
ATOM 2767 C C . MET A 1 354 ? -15.188 -1.984 -16.5 1 92.62 354 MET A C 1
ATOM 2769 O O . MET A 1 354 ? -15.367 -2.656 -15.477 1 92.62 354 MET A O 1
ATOM 2773 N N . LYS A 1 355 ? -16.109 -2.164 -17.391 1 84.5 355 LYS A N 1
ATOM 2774 C CA . LYS A 1 355 ? -17.359 -2.896 -17.234 1 84.5 355 LYS A CA 1
ATOM 2775 C C . LYS A 1 355 ? -17.297 -4.25 -17.938 1 84.5 355 LYS A C 1
ATOM 2777 O O . LYS A 1 355 ? -18.125 -5.125 -17.672 1 84.5 355 LYS A O 1
ATOM 2782 N N . ASP A 1 356 ? -16.344 -4.676 -18.688 1 88.81 356 ASP A N 1
ATOM 2783 C CA . ASP A 1 356 ? -16.422 -5.875 -19.516 1 88.81 356 ASP A CA 1
ATOM 2784 C C . ASP A 1 356 ? -15.508 -6.973 -18.969 1 88.81 356 ASP A C 1
ATOM 2786 O O . ASP A 1 356 ? -14.844 -7.676 -19.734 1 88.81 356 ASP A O 1
ATOM 2790 N N . LEU A 1 357 ? -15.531 -7.145 -17.609 1 97.25 357 LEU A N 1
ATOM 2791 C CA . LEU A 1 357 ? -14.703 -8.188 -17.016 1 97.25 357 LEU A CA 1
ATOM 2792 C C . LEU A 1 357 ? -15.562 -9.234 -16.328 1 97.25 357 LEU A C 1
ATOM 2794 O O . LEU A 1 357 ? -16.625 -8.922 -15.789 1 97.25 357 LEU A O 1
ATOM 2798 N N . VAL A 1 358 ? -15.188 -10.492 -16.391 1 97.75 358 VAL A N 1
ATOM 2799 C CA . VAL A 1 358 ? -15.93 -11.594 -15.797 1 97.75 358 VAL A CA 1
ATOM 2800 C C . VAL A 1 358 ? -14.984 -12.492 -15.008 1 97.75 358 VAL A C 1
ATOM 2802 O O . VAL A 1 358 ? -13.805 -12.609 -15.352 1 97.75 358 VAL A O 1
ATOM 2805 N N . GLY A 1 359 ? -15.453 -12.992 -13.891 1 98.19 359 GLY A N 1
ATOM 2806 C CA . GLY A 1 359 ? -14.734 -14 -13.125 1 98.19 359 GLY A CA 1
ATOM 2807 C C . GLY A 1 359 ? -15.305 -15.391 -13.289 1 98.19 359 GLY A C 1
ATOM 2808 O O . GLY A 1 359 ? -16.531 -15.562 -13.375 1 98.19 359 GLY A O 1
ATOM 2809 N N . VAL A 1 360 ? -14.461 -16.375 -13.406 1 98.06 360 VAL A N 1
ATOM 2810 C CA . VAL A 1 360 ? -14.844 -17.781 -13.508 1 98.06 360 VAL A CA 1
ATOM 2811 C C . VAL A 1 360 ? -14.031 -18.609 -12.516 1 98.06 360 VAL A C 1
ATOM 2813 O O . VAL A 1 360 ? -12.828 -18.375 -12.352 1 98.06 360 VAL A O 1
ATOM 2816 N N . THR A 1 361 ? -14.695 -19.5 -11.828 1 97.25 361 THR A N 1
ATOM 2817 C CA . THR A 1 361 ? -13.961 -20.375 -10.922 1 97.25 361 THR A CA 1
ATOM 2818 C C . THR A 1 361 ? -14.18 -21.844 -11.281 1 97.25 361 THR A C 1
ATOM 2820 O O . THR A 1 361 ? -15.188 -22.203 -11.891 1 97.25 361 THR A O 1
ATOM 2823 N N . THR A 1 362 ? -13.234 -22.625 -11.008 1 96.81 362 THR A N 1
ATOM 2824 C CA . THR A 1 362 ? -13.305 -24.078 -11.125 1 96.81 362 THR A CA 1
ATOM 2825 C C . THR A 1 362 ? -13.562 -24.719 -9.766 1 96.81 362 THR A C 1
ATOM 2827 O O . THR A 1 362 ? -13.375 -24.078 -8.727 1 96.81 362 THR A O 1
ATOM 2830 N N . PRO A 1 363 ? -14.039 -25.906 -9.812 1 93.69 363 PRO A N 1
ATOM 2831 C CA . PRO A 1 363 ? -14.18 -26.594 -8.531 1 93.69 363 PRO A CA 1
ATOM 2832 C C . PRO A 1 363 ? -12.836 -26.906 -7.875 1 93.69 363 PRO A C 1
ATOM 2834 O O . PRO A 1 363 ? -11.797 -26.875 -8.539 1 93.69 363 PRO A O 1
ATOM 2837 N N . LEU A 1 364 ? -12.883 -27.062 -6.555 1 86.88 364 LEU A N 1
ATOM 2838 C CA . LEU A 1 364 ? -11.688 -27.453 -5.812 1 86.88 364 LEU A CA 1
ATOM 2839 C C . LEU A 1 364 ? -11.586 -28.969 -5.703 1 86.88 364 LEU A C 1
ATOM 2841 O O . LEU A 1 364 ? -12.602 -29.656 -5.574 1 86.88 364 LEU A O 1
ATOM 2845 N N . LEU A 1 365 ? -10.367 -29.359 -5.801 1 77.06 365 LEU A N 1
ATOM 2846 C CA . LEU A 1 365 ? -10.156 -30.797 -5.652 1 77.06 365 LEU A CA 1
ATOM 2847 C C . LEU A 1 365 ? -10.172 -31.203 -4.184 1 77.06 365 LEU A C 1
ATOM 2849 O O . LEU A 1 365 ? -9.594 -30.516 -3.34 1 77.06 365 LEU A O 1
ATOM 2853 N N . GLN A 1 366 ? -11.188 -31.734 -3.6 1 61.78 366 GLN A N 1
ATOM 2854 C CA . GLN A 1 366 ? -11.359 -32.125 -2.203 1 61.78 366 GLN A CA 1
ATOM 2855 C C . GLN A 1 366 ? -10.773 -33.5 -1.935 1 61.78 366 GLN A C 1
ATOM 2857 O O . GLN A 1 366 ? -10.648 -34.312 -2.852 1 61.78 366 GLN A O 1
ATOM 2862 N N . ASP A 1 367 ? -9.992 -33.594 -0.736 1 53.59 367 ASP A N 1
ATOM 2863 C CA . ASP A 1 367 ? -9.594 -34.938 -0.341 1 53.59 367 ASP A CA 1
ATOM 2864 C C . ASP A 1 367 ? -10.805 -35.812 0.023 1 53.59 367 ASP A C 1
ATOM 2866 O O . ASP A 1 367 ? -11.945 -35.344 -0.057 1 53.59 367 ASP A O 1
ATOM 2870 N N . LYS A 1 368 ? -10.508 -37.094 0.197 1 46.91 368 LYS A N 1
ATOM 2871 C CA . LYS A 1 368 ? -11.508 -38.125 0.486 1 46.91 368 LYS A CA 1
ATOM 2872 C C . LYS A 1 368 ? -12.422 -37.688 1.629 1 46.91 368 LYS A C 1
ATOM 2874 O O . LYS A 1 368 ? -13.531 -38.219 1.78 1 46.91 368 LYS A O 1
ATOM 2879 N N . HIS A 1 369 ? -11.859 -36.781 2.371 1 46.19 369 HIS A N 1
ATOM 2880 C CA . HIS A 1 369 ? -12.656 -36.375 3.527 1 46.19 369 HIS A CA 1
ATOM 2881 C C . HIS A 1 369 ? -13.391 -35.062 3.268 1 46.19 369 HIS A C 1
ATOM 2883 O O . HIS A 1 369 ? -13.992 -34.5 4.18 1 46.19 369 HIS A O 1
ATOM 2889 N N . GLY A 1 370 ? -13.43 -34.75 2.057 1 48.16 370 GLY A N 1
ATOM 2890 C CA . GLY A 1 370 ? -14.18 -33.562 1.708 1 48.16 370 GLY A CA 1
ATOM 2891 C C . GLY A 1 370 ? -13.445 -32.281 2.041 1 48.16 370 GLY A C 1
ATOM 2892 O O . GLY A 1 370 ? -14.016 -31.188 1.944 1 48.16 370 GLY A O 1
ATOM 2893 N N . GLU A 1 371 ? -12.328 -32.562 2.611 1 49.44 371 GLU A N 1
ATOM 2894 C CA . GLU A 1 371 ? -11.547 -31.391 3.016 1 49.44 371 GLU A CA 1
ATOM 2895 C C . GLU A 1 371 ? -10.734 -30.844 1.848 1 49.44 371 GLU A C 1
ATOM 2897 O O . GLU A 1 371 ? -10.258 -31.594 1.003 1 49.44 371 GLU A O 1
ATOM 2902 N N . LYS A 1 372 ? -10.906 -29.656 1.704 1 49.81 372 LYS A N 1
ATOM 2903 C CA . LYS A 1 372 ? -10.109 -28.984 0.678 1 49.81 372 LYS A CA 1
ATOM 2904 C C . LYS A 1 372 ? -8.641 -29.406 0.753 1 49.81 372 LYS A C 1
ATOM 2906 O O . LYS A 1 372 ? -8.047 -29.391 1.83 1 49.81 372 LYS A O 1
ATOM 2911 N N . ILE A 1 373 ? -8.125 -30.156 -0.127 1 46.22 373 ILE A N 1
ATOM 2912 C CA . ILE A 1 373 ? -6.707 -30.5 -0.152 1 46.22 373 ILE A CA 1
ATOM 2913 C C . ILE A 1 373 ? -5.871 -29.234 -0.281 1 46.22 373 ILE A C 1
ATOM 2915 O O . ILE A 1 373 ? -5.996 -28.484 -1.26 1 46.22 373 ILE A O 1
ATOM 2919 N N . SER A 1 374 ? -5.535 -28.516 0.81 1 45.16 374 SER A N 1
ATOM 2920 C CA . SER A 1 374 ? -4.73 -27.297 0.748 1 45.16 374 SER A CA 1
ATOM 2921 C C . SER A 1 374 ? -3.289 -27.609 0.358 1 45.16 374 SER A C 1
ATOM 2923 O O . SER A 1 374 ? -2.84 -28.75 0.48 1 45.16 374 SER A O 1
ATOM 2925 N N . LYS A 1 375 ? -2.584 -26.766 -0.348 1 44.25 375 LYS A N 1
ATOM 2926 C CA . LYS A 1 375 ? -1.178 -26.875 -0.721 1 44.25 375 LYS A CA 1
ATOM 2927 C C . LYS A 1 375 ? -0.351 -27.469 0.416 1 44.25 375 LYS A C 1
ATOM 2929 O O . LYS A 1 375 ? 0.594 -28.219 0.175 1 44.25 375 LYS A O 1
ATOM 2934 N N . SER A 1 376 ? -0.707 -27.141 1.673 1 41.91 376 SER A N 1
ATOM 2935 C CA . SER A 1 376 ? 0.092 -27.531 2.828 1 41.91 376 SER A CA 1
ATOM 2936 C C . SER A 1 376 ? -0.231 -28.969 3.26 1 41.91 376 SER A C 1
ATOM 2938 O O . SER A 1 376 ? 0.605 -29.641 3.861 1 41.91 376 SER A O 1
ATOM 2940 N N . ASN A 1 377 ? -1.421 -29.359 3.174 1 43.44 377 ASN A N 1
ATOM 2941 C CA . ASN A 1 377 ? -1.74 -30.719 3.607 1 43.44 377 ASN A CA 1
ATOM 2942 C C . ASN A 1 377 ? -1.591 -31.719 2.467 1 43.44 377 ASN A C 1
ATOM 2944 O O . ASN A 1 377 ? -2.57 -32.344 2.041 1 43.44 377 ASN A O 1
ATOM 2948 N N . ALA A 1 378 ? -0.689 -31.547 1.667 1 45.53 378 ALA A N 1
ATOM 2949 C CA . ALA A 1 378 ? -0.202 -32.031 0.379 1 45.53 378 ALA A CA 1
ATOM 2950 C C . ALA A 1 378 ? 0.146 -33.531 0.45 1 45.53 378 ALA A C 1
ATOM 2952 O O . ALA A 1 378 ? 0.783 -34.062 -0.458 1 45.53 378 ALA A O 1
ATOM 2953 N N . ASN A 1 379 ? 0.008 -34.094 1.569 1 45.38 379 ASN A N 1
ATOM 2954 C CA . ASN A 1 379 ? 0.602 -35.438 1.549 1 45.38 379 ASN A CA 1
ATOM 2955 C C . ASN A 1 379 ? 0.01 -36.281 0.436 1 45.38 379 ASN A C 1
ATOM 2957 O O . ASN A 1 379 ? 0.669 -37.219 -0.066 1 45.38 379 ASN A O 1
ATOM 2961 N N . CYS A 1 380 ? -1.298 -35.938 -0.011 1 53.56 380 CYS A N 1
ATOM 2962 C CA . CYS A 1 380 ? -1.889 -36.938 -0.897 1 53.56 380 CYS A CA 1
ATOM 2963 C C . CYS A 1 380 ? -1.904 -36.438 -2.34 1 53.56 380 CYS A C 1
ATOM 2965 O O . CYS A 1 380 ? -2.301 -37.156 -3.246 1 53.56 380 CYS A O 1
ATOM 2967 N N . LEU A 1 381 ? -1.396 -35.188 -2.592 1 66.5 381 LEU A N 1
ATOM 2968 C CA . LEU A 1 381 ? -1.516 -34.75 -3.977 1 66.5 381 LEU A CA 1
ATOM 2969 C C . LEU A 1 381 ? -0.194 -34.938 -4.719 1 66.5 381 LEU A C 1
ATOM 2971 O O . LEU A 1 381 ? 0.876 -34.875 -4.105 1 66.5 381 LEU A O 1
ATOM 2975 N N . LEU A 1 382 ? -0.404 -35.312 -5.934 1 81.69 382 LEU A N 1
ATOM 2976 C CA . LEU A 1 382 ? 0.757 -35.5 -6.797 1 81.69 382 LEU A CA 1
ATOM 2977 C C . LEU A 1 382 ? 1.469 -34.188 -7.051 1 81.69 382 LEU A C 1
ATOM 2979 O O . LEU A 1 382 ? 0.833 -33.188 -7.414 1 81.69 382 LEU A O 1
ATOM 2983 N N . LYS A 1 383 ? 2.701 -34.125 -6.727 1 88.06 383 LYS A N 1
ATOM 2984 C CA . LYS A 1 383 ? 3.555 -33 -7.109 1 88.06 383 LYS A CA 1
ATOM 2985 C C . LYS A 1 383 ? 3.922 -33.062 -8.586 1 88.06 383 LYS A C 1
ATOM 2987 O O . LYS A 1 383 ? 4.484 -34.062 -9.047 1 88.06 383 LYS A O 1
ATOM 2992 N N . ILE A 1 384 ? 3.578 -32.094 -9.336 1 91.38 384 ILE A N 1
ATOM 2993 C CA . ILE A 1 384 ? 3.783 -32.094 -10.781 1 91.38 384 ILE A CA 1
ATOM 2994 C C . ILE A 1 384 ? 4.809 -31.031 -11.164 1 91.38 384 ILE A C 1
ATOM 2996 O O . ILE A 1 384 ? 4.648 -29.859 -10.828 1 91.38 384 ILE A O 1
ATOM 3000 N N . THR A 1 385 ? 5.824 -31.438 -11.805 1 92.31 385 THR A N 1
ATOM 3001 C CA . THR A 1 385 ? 6.863 -30.562 -12.344 1 92.31 385 THR A CA 1
ATOM 3002 C C . THR A 1 385 ? 7.098 -30.859 -13.82 1 92.31 385 THR A C 1
ATOM 3004 O O . THR A 1 385 ? 6.449 -31.734 -14.398 1 92.31 385 THR A O 1
ATOM 3007 N N . ARG A 1 386 ? 7.969 -30.047 -14.406 1 91.38 386 ARG A N 1
ATOM 3008 C CA . ARG A 1 386 ? 8.352 -30.281 -15.797 1 91.38 386 ARG A CA 1
ATOM 3009 C C . ARG A 1 386 ? 8.961 -31.656 -15.969 1 91.38 386 ARG A C 1
ATOM 3011 O O . ARG A 1 386 ? 8.789 -32.312 -17.016 1 91.38 386 ARG A O 1
ATOM 3018 N N . ASP A 1 387 ? 9.547 -32.188 -14.891 1 89.81 387 ASP A N 1
ATOM 3019 C CA . ASP A 1 387 ? 10.344 -33.406 -14.992 1 89.81 387 ASP A CA 1
ATOM 3020 C C . ASP A 1 387 ? 9.555 -34.625 -14.516 1 89.81 387 ASP A C 1
ATOM 3022 O O . ASP A 1 387 ? 10.047 -35.75 -14.555 1 89.81 387 ASP A O 1
ATOM 3026 N N . THR A 1 388 ? 8.352 -34.344 -14.117 1 92.38 388 THR A N 1
ATOM 3027 C CA . THR A 1 388 ? 7.523 -35.5 -13.766 1 92.38 388 THR A CA 1
ATOM 3028 C C . THR A 1 388 ? 7.324 -36.406 -14.961 1 92.38 388 THR A C 1
ATOM 3030 O O . THR A 1 388 ? 6.871 -35.969 -16.016 1 92.38 388 THR A O 1
ATOM 3033 N N . VAL A 1 389 ? 7.578 -37.656 -14.766 1 93.5 389 VAL A N 1
ATOM 3034 C CA . VAL A 1 389 ? 7.559 -38.594 -15.891 1 93.5 389 VAL A CA 1
ATOM 3035 C C . VAL A 1 389 ? 6.156 -39.188 -16.047 1 93.5 389 VAL A C 1
ATOM 3037 O O . VAL A 1 389 ? 5.379 -39.219 -15.094 1 93.5 389 VAL A O 1
ATOM 3040 N N . PRO A 1 390 ? 5.867 -39.688 -17.219 1 95.69 390 PRO A N 1
ATOM 3041 C CA . PRO A 1 390 ? 4.52 -40.156 -17.531 1 95.69 390 PRO A CA 1
ATOM 3042 C C . PRO A 1 390 ? 4.078 -41.281 -16.609 1 95.69 390 PRO A C 1
ATOM 3044 O O . PRO A 1 390 ? 2.912 -41.344 -16.203 1 95.69 390 PRO A O 1
ATOM 3047 N N . SER A 1 391 ? 4.953 -42.188 -16.281 1 94.44 391 SER A N 1
ATOM 3048 C CA . SER A 1 391 ? 4.566 -43.375 -15.484 1 94.44 391 SER A CA 1
ATOM 3049 C C . SER A 1 391 ? 4.082 -42.938 -14.094 1 94.44 391 SER A C 1
ATOM 3051 O O . SER A 1 391 ? 3.174 -43.562 -13.539 1 94.44 391 SER A O 1
ATOM 3053 N N . VAL A 1 392 ? 4.742 -41.938 -13.578 1 92.19 392 VAL A N 1
ATOM 3054 C CA . VAL A 1 392 ? 4.367 -41.438 -12.258 1 92.19 392 VAL A CA 1
ATOM 3055 C C . VAL A 1 392 ? 2.971 -40.812 -12.312 1 92.19 392 VAL A C 1
ATOM 3057 O O . VAL A 1 392 ? 2.129 -41.094 -11.453 1 92.19 392 VAL A O 1
ATOM 3060 N N . LEU A 1 393 ? 2.74 -40 -13.281 1 94.56 393 LEU A N 1
ATOM 3061 C CA . LEU A 1 393 ? 1.427 -39.406 -13.461 1 94.56 393 LEU A CA 1
ATOM 3062 C C . LEU A 1 393 ? 0.363 -40.469 -13.703 1 94.56 393 LEU A C 1
ATOM 3064 O O . LEU A 1 393 ? -0.691 -40.438 -13.062 1 94.56 393 LEU A O 1
ATOM 3068 N N . TRP A 1 394 ? 0.657 -41.344 -14.625 1 95.62 394 TRP A N 1
ATOM 3069 C CA . TRP A 1 394 ? -0.276 -42.406 -14.984 1 95.62 394 TRP A CA 1
ATOM 3070 C C . TRP A 1 394 ? -0.665 -43.219 -13.758 1 95.62 394 TRP A C 1
ATOM 3072 O O . TRP A 1 394 ? -1.849 -43.469 -13.523 1 95.62 394 TRP A O 1
ATOM 3082 N N . THR A 1 395 ? 0.331 -43.656 -12.984 1 92.94 395 THR A N 1
ATOM 3083 C CA . THR A 1 395 ? 0.099 -44.469 -11.805 1 92.94 395 THR A CA 1
ATOM 3084 C C . THR A 1 395 ? -0.743 -43.719 -10.773 1 92.94 395 THR A C 1
ATOM 3086 O O . THR A 1 395 ? -1.631 -44.312 -10.148 1 92.94 395 THR A O 1
ATOM 3089 N N . HIS A 1 396 ? -0.449 -42.5 -10.594 1 92.25 396 HIS A N 1
ATOM 3090 C CA . HIS A 1 396 ? -1.199 -41.688 -9.641 1 92.25 396 HIS A CA 1
ATOM 3091 C C . HIS A 1 396 ? -2.684 -41.656 -9.992 1 92.25 396 HIS A C 1
ATOM 3093 O O . HIS A 1 396 ? -3.533 -41.938 -9.141 1 92.25 396 HIS A O 1
ATOM 3099 N N . PHE A 1 397 ? -2.998 -41.344 -11.203 1 94.5 397 PHE A N 1
ATOM 3100 C CA . PHE A 1 397 ? -4.391 -41.156 -11.594 1 94.5 397 PHE A CA 1
ATOM 3101 C C . PHE A 1 397 ? -5.094 -42.5 -11.75 1 94.5 397 PHE A C 1
ATOM 3103 O O . PHE A 1 397 ? -6.32 -42.562 -11.656 1 94.5 397 PHE A O 1
ATOM 3110 N N . ARG A 1 398 ? -4.336 -43.531 -11.945 1 94.44 398 ARG A N 1
ATOM 3111 C CA . ARG A 1 398 ? -4.891 -44.875 -11.961 1 94.44 398 ARG A CA 1
ATOM 3112 C C . ARG A 1 398 ? -5.355 -45.312 -10.57 1 94.44 398 ARG A C 1
ATOM 3114 O O . ARG A 1 398 ? -6.277 -46.125 -10.438 1 94.44 398 ARG A O 1
ATOM 3121 N N . ASN A 1 399 ? -4.762 -44.719 -9.555 1 91.62 399 ASN A N 1
ATOM 3122 C CA . ASN A 1 399 ? -4.984 -45.188 -8.188 1 91.62 399 ASN A CA 1
ATOM 3123 C C . ASN A 1 399 ? -5.812 -44.188 -7.387 1 91.62 399 ASN A C 1
ATOM 3125 O O . ASN A 1 399 ? -5.898 -44.281 -6.16 1 91.62 399 ASN A O 1
ATOM 3129 N N . ILE A 1 400 ? -6.387 -43.219 -8.047 1 89.94 400 ILE A N 1
ATOM 3130 C CA . ILE A 1 400 ? -7.207 -42.25 -7.324 1 89.94 400 ILE A CA 1
ATOM 3131 C C . ILE A 1 400 ? -8.43 -42.969 -6.73 1 89.94 400 ILE A C 1
ATOM 3133 O O . ILE A 1 400 ? -8.781 -44.062 -7.148 1 89.94 400 ILE A O 1
ATOM 3137 N N . ASP A 1 401 ? -9.055 -42.344 -5.789 1 89.06 401 ASP A N 1
ATOM 3138 C CA . ASP A 1 401 ? -10.25 -42.906 -5.16 1 89.06 401 ASP A CA 1
ATOM 3139 C C . ASP A 1 401 ? -11.398 -43.031 -6.164 1 89.06 401 ASP A C 1
ATOM 3141 O O . ASP A 1 401 ? -11.594 -42.125 -7 1 89.06 401 ASP A O 1
ATOM 3145 N N . ASP A 1 402 ? -12.195 -44.062 -5.992 1 92 402 ASP A N 1
ATOM 3146 C CA . ASP A 1 402 ? -13.281 -44.375 -6.91 1 92 402 ASP A CA 1
ATOM 3147 C C . ASP A 1 402 ? -14.258 -43.188 -7.023 1 92 402 ASP A C 1
ATOM 3149 O O . ASP A 1 402 ? -14.797 -42.938 -8.102 1 92 402 ASP A O 1
ATOM 3153 N N . ASP A 1 403 ? -14.469 -42.531 -5.93 1 89.44 403 ASP A N 1
ATOM 3154 C CA . ASP A 1 403 ? -15.469 -41.469 -5.867 1 89.44 403 ASP A CA 1
ATOM 3155 C C . ASP A 1 403 ? -15.039 -40.25 -6.684 1 89.44 403 ASP A C 1
ATOM 3157 O O . ASP A 1 403 ? -15.867 -39.406 -7.027 1 89.44 403 ASP A O 1
ATOM 3161 N N . LEU A 1 404 ? -13.773 -40.219 -7.078 1 91.12 404 LEU A N 1
ATOM 3162 C CA . LEU A 1 404 ? -13.25 -39.031 -7.773 1 91.12 404 LEU A CA 1
ATOM 3163 C C . LEU A 1 404 ? -13.164 -39.312 -9.273 1 91.12 404 LEU A C 1
ATOM 3165 O O . LEU A 1 404 ? -12.992 -38.375 -10.055 1 91.12 404 LEU A O 1
ATOM 3169 N N . VAL A 1 405 ? -13.312 -40.5 -9.734 1 94.62 405 VAL A N 1
ATOM 3170 C CA . VAL A 1 405 ? -13.008 -40.906 -11.102 1 94.62 405 VAL A CA 1
ATOM 3171 C C . VAL A 1 405 ? -13.93 -40.156 -12.07 1 94.62 405 VAL A C 1
ATOM 3173 O O . VAL A 1 405 ? -13.469 -39.625 -13.086 1 94.62 405 VAL A O 1
ATOM 3176 N N . LEU A 1 406 ? -15.203 -40.125 -11.727 1 95.5 406 LEU A N 1
ATOM 3177 C CA . LEU A 1 406 ? -16.172 -39.438 -12.609 1 95.5 406 LEU A CA 1
ATOM 3178 C C . LEU A 1 406 ? -15.805 -37.969 -12.805 1 95.5 406 LEU A C 1
ATOM 3180 O O . LEU A 1 406 ? -15.711 -37.5 -13.938 1 95.5 406 LEU A O 1
ATOM 3184 N N . SER A 1 407 ? -15.625 -37.281 -11.688 1 94.44 407 SER A N 1
ATOM 3185 C CA . SER A 1 407 ? -15.312 -35.844 -11.758 1 94.44 407 SER A CA 1
ATOM 3186 C C . SER A 1 407 ? -13.992 -35.625 -12.484 1 94.44 407 SER A C 1
ATOM 3188 O O . SER A 1 407 ? -13.883 -34.688 -13.289 1 94.44 407 SER A O 1
ATOM 3190 N N . TYR A 1 408 ? -13.016 -36.406 -12.219 1 95.31 408 TYR A N 1
ATOM 3191 C CA . TYR A 1 408 ? -11.703 -36.219 -12.82 1 95.31 408 TYR A CA 1
ATOM 3192 C C . TYR A 1 408 ? -11.75 -36.469 -14.328 1 95.31 408 TYR A C 1
ATOM 3194 O O . TYR A 1 408 ? -11.102 -35.75 -15.102 1 95.31 408 TYR A O 1
ATOM 3202 N N . LEU A 1 409 ? -12.508 -37.469 -14.734 1 97.5 409 LEU A N 1
ATOM 3203 C CA . LEU A 1 409 ? -12.664 -37.719 -16.156 1 97.5 409 LEU A CA 1
ATOM 3204 C C . LEU A 1 409 ? -13.32 -36.531 -16.844 1 97.5 409 LEU A C 1
ATOM 3206 O O . LEU A 1 409 ? -12.891 -36.125 -17.922 1 97.5 409 LEU A O 1
ATOM 3210 N N . LYS A 1 410 ? -14.297 -36 -16.203 1 97.12 410 LYS A N 1
ATOM 3211 C CA . LYS A 1 410 ? -15.016 -34.844 -16.75 1 97.12 410 LYS A CA 1
ATOM 3212 C C . LYS A 1 410 ? -14.125 -33.625 -16.797 1 97.12 410 LYS A C 1
ATOM 3214 O O . LYS A 1 410 ? -14.164 -32.875 -17.766 1 97.12 410 LYS A O 1
ATOM 3219 N N . TRP A 1 411 ? -13.289 -33.469 -15.797 1 96.62 411 TRP A N 1
ATOM 3220 C CA . TRP A 1 411 ? -12.547 -32.25 -15.602 1 96.62 411 TRP A CA 1
ATOM 3221 C C . TRP A 1 411 ? -11.227 -32.281 -16.359 1 96.62 411 TRP A C 1
ATOM 3223 O O . TRP A 1 411 ? -10.789 -31.25 -16.906 1 96.62 411 TRP A O 1
ATOM 3233 N N . LEU A 1 412 ? -10.562 -33.406 -16.406 1 96.38 412 LEU A N 1
ATOM 3234 C CA . LEU A 1 412 ? -9.164 -33.438 -16.812 1 96.38 412 LEU A CA 1
ATOM 3235 C C . LEU A 1 412 ? -9.008 -34 -18.219 1 96.38 412 LEU A C 1
ATOM 3237 O O . LEU A 1 412 ? -7.918 -33.969 -18.781 1 96.38 412 LEU A O 1
ATOM 3241 N N . THR A 1 413 ? -10.094 -34.531 -18.812 1 96.75 413 THR A N 1
ATOM 3242 C CA . THR A 1 413 ? -10 -35.156 -20.125 1 96.75 413 THR A CA 1
ATOM 3243 C C . THR A 1 413 ? -11.016 -34.562 -21.078 1 96.75 413 THR A C 1
ATOM 3245 O O . THR A 1 413 ? -11.859 -33.75 -20.688 1 96.75 413 THR A O 1
ATOM 3248 N N . ASP A 1 414 ? -10.867 -34.906 -22.375 1 93.94 414 ASP A N 1
ATOM 3249 C CA . ASP A 1 414 ? -11.812 -34.5 -23.406 1 93.94 414 ASP A CA 1
ATOM 3250 C C . ASP A 1 414 ? -12.672 -35.688 -23.875 1 93.94 414 ASP A C 1
ATOM 3252 O O . ASP A 1 414 ? -13.234 -35.625 -24.969 1 93.94 414 ASP A O 1
ATOM 3256 N N . VAL A 1 415 ? -12.719 -36.688 -23.047 1 96.75 415 VAL A N 1
ATOM 3257 C CA . VAL A 1 415 ? -13.5 -37.875 -23.391 1 96.75 415 VAL A CA 1
ATOM 3258 C C . VAL A 1 415 ? -14.992 -37.531 -23.391 1 96.75 415 VAL A C 1
ATOM 3260 O O . VAL A 1 415 ? -15.453 -36.781 -22.531 1 96.75 415 VAL A O 1
ATOM 3263 N N . SER A 1 416 ? -15.695 -38.031 -24.328 1 96.5 416 SER A N 1
ATOM 3264 C CA . SER A 1 416 ? -17.125 -37.719 -24.406 1 96.5 416 SER A CA 1
ATOM 3265 C C . SER A 1 416 ? -17.859 -38.219 -23.172 1 96.5 416 SER A C 1
ATOM 3267 O O . SER A 1 416 ? -17.438 -39.188 -22.531 1 96.5 416 SER A O 1
ATOM 3269 N N . MET A 1 417 ? -18.938 -37.531 -22.891 1 95.75 417 MET A N 1
ATOM 3270 C CA . MET A 1 417 ? -19.75 -37.906 -21.734 1 95.75 417 MET A CA 1
ATOM 3271 C C . MET A 1 417 ? -20.266 -39.344 -21.859 1 95.75 417 MET A C 1
ATOM 3273 O O . MET A 1 417 ? -20.344 -40.062 -20.875 1 95.75 417 MET A O 1
ATOM 3277 N N . GLU A 1 418 ? -20.578 -39.688 -23.016 1 96.75 418 GLU A N 1
ATOM 3278 C CA . GLU A 1 418 ? -21.078 -41.031 -23.281 1 96.75 418 GLU A CA 1
ATOM 3279 C C . GLU A 1 418 ? -20 -42.094 -22.969 1 96.75 418 GLU A C 1
ATOM 3281 O O . GLU A 1 418 ? -20.281 -43.062 -22.297 1 96.75 418 GLU A O 1
ATOM 3286 N N . LYS A 1 419 ? -18.859 -41.812 -23.453 1 97.38 419 LYS A N 1
ATOM 3287 C CA . LYS A 1 419 ? -17.766 -42.75 -23.219 1 97.38 419 LYS A CA 1
ATOM 3288 C C . LYS A 1 419 ? -17.422 -42.844 -21.75 1 97.38 419 LYS A C 1
ATOM 3290 O O . LYS A 1 419 ? -17.047 -43.906 -21.25 1 97.38 419 LYS A O 1
ATOM 3295 N N . ILE A 1 420 ? -17.5 -41.75 -21.062 1 97.69 420 ILE A N 1
ATOM 3296 C CA . ILE A 1 420 ? -17.25 -41.75 -19.625 1 97.69 420 ILE A CA 1
ATOM 3297 C C . ILE A 1 420 ? -18.281 -42.625 -18.922 1 97.69 420 ILE A C 1
ATOM 3299 O O . ILE A 1 420 ? -17.922 -43.469 -18.109 1 97.69 420 ILE A O 1
ATOM 3303 N N . GLU A 1 421 ? -19.516 -42.438 -19.234 1 96.44 421 GLU A N 1
ATOM 3304 C CA . GLU A 1 421 ? -20.594 -43.219 -18.625 1 96.44 421 GLU A CA 1
ATOM 3305 C C . GLU A 1 421 ? -20.438 -44.688 -18.938 1 96.44 421 GLU A C 1
ATOM 3307 O O . GLU A 1 421 ? -20.625 -45.531 -18.047 1 96.44 421 GLU A O 1
ATOM 3312 N N . ASP A 1 422 ? -20.125 -44.969 -20.141 1 97.62 422 ASP A N 1
ATOM 3313 C CA . ASP A 1 422 ? -19.922 -46.344 -20.562 1 97.62 422 ASP A CA 1
ATOM 3314 C C . ASP A 1 422 ? -18.797 -47 -19.766 1 97.62 422 ASP A C 1
ATOM 3316 O O . ASP A 1 422 ? -18.906 -48.156 -19.359 1 97.62 422 ASP A O 1
ATOM 3320 N N . SER A 1 423 ? -17.719 -46.25 -19.641 1 97.5 423 SER A N 1
ATOM 3321 C CA . SER A 1 423 ? -16.562 -46.812 -18.938 1 97.5 423 SER A CA 1
ATOM 3322 C C . SER A 1 423 ? -16.891 -47.094 -17.484 1 97.5 423 SER A C 1
ATOM 3324 O O . SER A 1 423 ? -16.453 -48.125 -16.938 1 97.5 423 SER A O 1
ATOM 3326 N N . ILE A 1 424 ? -17.594 -46.188 -16.844 1 96.25 424 ILE A N 1
ATOM 3327 C CA . ILE A 1 424 ? -17.953 -46.344 -15.438 1 96.25 424 ILE A CA 1
ATOM 3328 C C . ILE A 1 424 ? -18.938 -47.531 -15.289 1 96.25 424 ILE A C 1
ATOM 3330 O O . ILE A 1 424 ? -18.844 -48.312 -14.344 1 96.25 424 ILE A O 1
ATOM 3334 N N . ASN A 1 425 ? -19.922 -47.625 -16.219 1 95.75 425 ASN A N 1
ATOM 3335 C CA . ASN A 1 425 ? -20.922 -48.688 -16.188 1 95.75 425 ASN A CA 1
ATOM 3336 C C . ASN A 1 425 ? -20.281 -50.062 -16.391 1 95.75 425 ASN A C 1
ATOM 3338 O O . ASN A 1 425 ? -20.75 -51.062 -15.852 1 95.75 425 ASN A O 1
ATOM 3342 N N . GLU A 1 426 ? -19.328 -50.094 -17.234 1 96.19 426 GLU A N 1
ATOM 3343 C CA . GLU A 1 426 ? -18.609 -51.344 -17.406 1 96.19 426 GLU A CA 1
ATOM 3344 C C . GLU A 1 426 ? -17.906 -51.75 -16.109 1 96.19 426 GLU A C 1
ATOM 3346 O O . GLU A 1 426 ? -18.188 -52.812 -15.555 1 96.19 426 GLU A O 1
ATOM 3351 N N . HIS A 1 427 ? -16.906 -50.969 -15.711 1 96 427 HIS A N 1
ATOM 3352 C CA . HIS A 1 427 ? -16.219 -51.188 -14.445 1 96 427 HIS A CA 1
ATOM 3353 C C . HIS A 1 427 ? -15.414 -49.969 -14.039 1 96 427 HIS A C 1
ATOM 3355 O O . HIS A 1 427 ? -14.797 -49.312 -14.891 1 96 427 HIS A O 1
ATOM 3361 N N . ILE A 1 428 ? -15.391 -49.688 -12.773 1 96.38 428 ILE A N 1
ATOM 3362 C CA . ILE A 1 428 ? -14.695 -48.531 -12.266 1 96.38 428 ILE A CA 1
ATOM 3363 C C . ILE A 1 428 ? -13.227 -48.562 -12.672 1 96.38 428 ILE A C 1
ATOM 3365 O O . ILE A 1 428 ? -12.609 -47.531 -12.93 1 96.38 428 ILE A O 1
ATOM 3369 N N . ASN A 1 429 ? -12.648 -49.75 -12.734 1 95.94 429 ASN A N 1
ATOM 3370 C CA . ASN A 1 429 ? -11.258 -49.906 -13.133 1 95.94 429 ASN A CA 1
ATOM 3371 C C . ASN A 1 429 ? -11.047 -49.469 -14.586 1 95.94 429 ASN A C 1
ATOM 3373 O O . ASN A 1 429 ? -9.984 -48.969 -14.938 1 95.94 429 ASN A O 1
ATOM 3377 N N . THR A 1 430 ? -11.984 -49.781 -15.406 1 97.56 430 THR A N 1
ATOM 3378 C CA . THR A 1 430 ? -11.93 -49.344 -16.797 1 97.56 430 THR A CA 1
ATOM 3379 C C . THR A 1 430 ? -11.891 -47.844 -16.906 1 97.56 430 THR A C 1
ATOM 3381 O O . THR A 1 430 ? -11.133 -47.281 -17.688 1 97.56 430 THR A O 1
ATOM 3384 N N . ALA A 1 431 ? -12.75 -47.25 -16.078 1 98.12 431 ALA A N 1
ATOM 3385 C CA . ALA A 1 431 ? -12.797 -45.781 -16.062 1 98.12 431 ALA A CA 1
ATOM 3386 C C . ALA A 1 431 ? -11.484 -45.219 -15.547 1 98.12 431 ALA A C 1
ATOM 3388 O O . ALA A 1 431 ? -11.023 -44.188 -16.031 1 98.12 431 ALA A O 1
ATOM 3389 N N . LYS A 1 432 ? -10.906 -45.812 -14.594 1 97.69 432 LYS A N 1
ATOM 3390 C CA . LYS A 1 432 ? -9.633 -45.375 -14.039 1 97.69 432 LYS A CA 1
ATOM 3391 C C . LYS A 1 432 ? -8.516 -45.469 -15.078 1 97.69 432 LYS A C 1
ATOM 3393 O O . LYS A 1 432 ? -7.676 -44.562 -15.18 1 97.69 432 LYS A O 1
ATOM 3398 N N . ILE A 1 433 ? -8.492 -46.562 -15.789 1 97.75 433 ILE A N 1
ATOM 3399 C CA . ILE A 1 433 ? -7.508 -46.719 -16.859 1 97.75 433 ILE A CA 1
ATOM 3400 C C . ILE A 1 433 ? -7.723 -45.656 -17.938 1 97.75 433 ILE A C 1
ATOM 3402 O O . ILE A 1 433 ? -6.762 -45.062 -18.406 1 97.75 433 ILE A O 1
ATOM 3406 N N . LEU A 1 434 ? -8.977 -45.438 -18.297 1 98.25 434 LEU A N 1
ATOM 3407 C CA . LEU A 1 434 ? -9.312 -44.438 -19.266 1 98.25 434 LEU A CA 1
ATOM 3408 C C . LEU A 1 434 ? -8.789 -43.062 -18.828 1 98.25 434 LEU A C 1
ATOM 3410 O O . LEU A 1 434 ? -8.211 -42.344 -19.641 1 98.25 434 LEU A O 1
ATOM 3414 N N . LEU A 1 435 ? -9.016 -42.75 -17.594 1 98.12 435 LEU A N 1
ATOM 3415 C CA . LEU A 1 435 ? -8.555 -41.5 -17.031 1 98.12 435 LEU A CA 1
ATOM 3416 C C . LEU A 1 435 ? -7.039 -41.375 -17.141 1 98.12 435 LEU A C 1
ATOM 3418 O O . LEU A 1 435 ? -6.527 -40.375 -17.641 1 98.12 435 LEU A O 1
ATOM 3422 N N . ALA A 1 436 ? -6.336 -42.312 -16.609 1 97.94 436 ALA A N 1
ATOM 3423 C CA . ALA A 1 436 ? -4.875 -42.312 -16.609 1 97.94 436 ALA A CA 1
ATOM 3424 C C . ALA A 1 436 ? -4.324 -42.25 -18.031 1 97.94 436 ALA A C 1
ATOM 3426 O O . ALA A 1 436 ? -3.385 -41.5 -18.297 1 97.94 436 ALA A O 1
ATOM 3427 N N . ASP A 1 437 ? -4.934 -43 -18.938 1 98.25 437 ASP A N 1
ATOM 3428 C CA . ASP A 1 437 ? -4.496 -43.031 -20.328 1 98.25 437 ASP A CA 1
ATOM 3429 C C . ASP A 1 437 ? -4.703 -41.688 -21.016 1 98.25 437 ASP A C 1
ATOM 3431 O O . ASP A 1 437 ? -3.779 -41.156 -21.641 1 98.25 437 ASP A O 1
ATOM 3435 N N . GLU A 1 438 ? -5.891 -41.188 -20.922 1 97.62 438 GLU A N 1
ATOM 3436 C CA . GLU A 1 438 ? -6.246 -39.969 -21.625 1 97.62 438 GLU A CA 1
ATOM 3437 C C . GLU A 1 438 ? -5.438 -38.781 -21.109 1 97.62 438 GLU A C 1
ATOM 3439 O O . GLU A 1 438 ? -4.973 -37.969 -21.891 1 97.62 438 GLU A O 1
ATOM 3444 N N . LEU A 1 439 ? -5.336 -38.688 -19.828 1 96.62 439 LEU A N 1
ATOM 3445 C CA . LEU A 1 439 ? -4.602 -37.562 -19.25 1 96.62 439 LEU A CA 1
ATOM 3446 C C . LEU A 1 439 ? -3.115 -37.656 -19.578 1 96.62 439 LEU A C 1
ATOM 3448 O O . LEU A 1 439 ? -2.49 -36.656 -19.953 1 96.62 439 LEU A O 1
ATOM 3452 N N . SER A 1 440 ? -2.465 -38.812 -19.438 1 96.62 440 SER A N 1
ATOM 3453 C CA . SER A 1 440 ? -1.055 -39 -19.766 1 96.62 440 SER A CA 1
ATOM 3454 C C . SER A 1 440 ? -0.789 -38.75 -21.25 1 96.62 440 SER A C 1
ATOM 3456 O O . SER A 1 440 ? 0.24 -38.156 -21.609 1 96.62 440 SER A O 1
ATOM 3458 N N . ALA A 1 441 ? -1.689 -39.25 -22.078 1 96.06 441 ALA A N 1
ATOM 3459 C CA . ALA A 1 441 ? -1.533 -39 -23.516 1 96.06 441 ALA A CA 1
ATOM 3460 C C . ALA A 1 441 ? -1.586 -37.531 -23.844 1 96.06 441 ALA A C 1
ATOM 3462 O O . ALA A 1 441 ? -0.851 -37.031 -24.703 1 96.06 441 ALA A O 1
ATOM 3463 N N . LYS A 1 442 ? -2.465 -36.906 -23.188 1 92.94 442 LYS A N 1
ATOM 3464 C CA . LYS A 1 442 ? -2.637 -35.469 -23.406 1 92.94 442 LYS A CA 1
ATOM 3465 C C . LYS A 1 442 ? -1.369 -34.688 -23.047 1 92.94 442 LYS A C 1
ATOM 3467 O O . LYS A 1 442 ? -0.992 -33.75 -23.734 1 92.94 442 LYS A O 1
ATOM 3472 N N . LEU A 1 443 ? -0.718 -35.031 -22 1 93.19 443 LEU A N 1
ATOM 3473 C CA . LEU A 1 443 ? 0.412 -34.281 -21.469 1 93.19 443 LEU A CA 1
ATOM 3474 C C . LEU A 1 443 ? 1.723 -34.781 -22.078 1 93.19 443 LEU A C 1
ATOM 3476 O O . LEU A 1 443 ? 2.664 -34 -22.234 1 93.19 443 LEU A O 1
ATOM 3480 N N . TYR A 1 444 ? 1.785 -36.062 -22.375 1 94.56 444 TYR A N 1
ATOM 3481 C CA . TYR A 1 444 ? 3.08 -36.625 -22.719 1 94.56 444 TYR A CA 1
ATOM 3482 C C . TYR A 1 444 ? 3.041 -37.281 -24.094 1 94.56 444 TYR A C 1
ATOM 3484 O O . TYR A 1 444 ? 4.078 -37.688 -24.641 1 94.56 444 TYR A O 1
ATOM 3492 N N . GLY A 1 445 ? 1.854 -37.469 -24.688 1 92.94 445 GLY A N 1
ATOM 3493 C CA . GLY A 1 445 ? 1.719 -38.094 -25.984 1 92.94 445 GLY A CA 1
ATOM 3494 C C . GLY A 1 445 ? 1.268 -39.531 -25.906 1 92.94 445 GLY A C 1
ATOM 3495 O O . GLY A 1 445 ? 1.523 -40.219 -24.906 1 92.94 445 GLY A O 1
ATOM 3496 N N . LYS A 1 446 ? 0.654 -40 -26.953 1 94.69 446 LYS A N 1
ATOM 3497 C CA . LYS A 1 446 ? 0.09 -41.344 -27.031 1 94.69 446 LYS A CA 1
ATOM 3498 C C . LYS A 1 446 ? 1.186 -42.406 -26.953 1 94.69 446 LYS A C 1
ATOM 3500 O O . LYS A 1 446 ? 0.981 -43.469 -26.391 1 94.69 446 LYS A O 1
ATOM 3505 N N . GLU A 1 447 ? 2.273 -42.094 -27.469 1 95.62 447 GLU A N 1
ATOM 3506 C CA . GLU A 1 447 ? 3.381 -43.031 -27.5 1 95.62 447 GLU A CA 1
ATOM 3507 C C . GLU A 1 447 ? 3.809 -43.438 -26.078 1 95.62 447 GLU A C 1
ATOM 3509 O O . GLU A 1 447 ? 4.152 -44.562 -25.812 1 95.62 447 GLU A O 1
ATOM 3514 N N . SER A 1 448 ? 3.852 -42.469 -25.203 1 96.12 448 SER A N 1
ATOM 3515 C CA . SER A 1 448 ? 4.219 -42.719 -23.812 1 96.12 448 SER A CA 1
ATOM 3516 C C . SER A 1 448 ? 3.234 -43.688 -23.156 1 96.12 448 SER A C 1
ATOM 3518 O O . SER A 1 448 ? 3.633 -44.594 -22.406 1 96.12 448 SER A O 1
ATOM 3520 N N . VAL A 1 449 ? 2.014 -43.531 -23.438 1 97.44 449 VAL A N 1
ATOM 3521 C CA . VAL A 1 449 ? 0.974 -44.375 -22.859 1 97.44 449 VAL A CA 1
ATOM 3522 C C . VAL A 1 449 ? 1.103 -45.781 -23.422 1 97.44 449 VAL A C 1
ATOM 3524 O O . VAL A 1 449 ? 1.013 -46.781 -22.672 1 97.44 449 VAL A O 1
ATOM 3527 N N . ASP A 1 450 ? 1.285 -45.875 -24.734 1 97.25 450 ASP A N 1
ATOM 3528 C CA . ASP A 1 450 ? 1.485 -47.188 -25.359 1 97.25 450 ASP A CA 1
ATOM 3529 C C . ASP A 1 450 ? 2.682 -47.906 -24.75 1 97.25 450 ASP A C 1
ATOM 3531 O O . ASP A 1 450 ? 2.623 -49.125 -24.516 1 97.25 450 ASP A O 1
ATOM 3535 N N . ALA A 1 451 ? 3.709 -47.219 -24.531 1 96.56 451 ALA A N 1
ATOM 3536 C CA . ALA A 1 451 ? 4.918 -47.781 -23.953 1 96.56 451 ALA A CA 1
ATOM 3537 C C . ALA A 1 451 ? 4.648 -48.312 -22.531 1 96.56 451 ALA A C 1
ATOM 3539 O O . ALA A 1 451 ? 5.113 -49.375 -22.156 1 96.56 451 ALA A O 1
ATOM 3540 N N . ILE A 1 452 ? 3.949 -47.5 -21.75 1 96 452 ILE A N 1
ATOM 3541 C CA . ILE A 1 452 ? 3.611 -47.906 -20.391 1 96 452 ILE A CA 1
ATOM 3542 C C . ILE A 1 452 ? 2.775 -49.188 -20.406 1 96 452 ILE A C 1
ATOM 3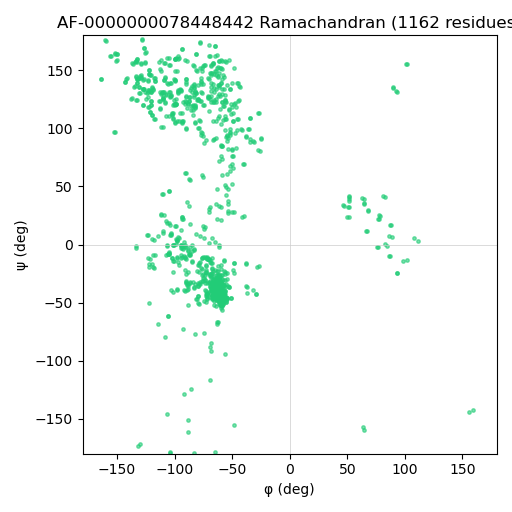544 O O . ILE A 1 452 ? 3.014 -50.094 -19.625 1 96 452 ILE A O 1
ATOM 3548 N N . HIS A 1 453 ? 1.831 -49.219 -21.281 1 95.88 453 HIS A N 1
ATOM 3549 C CA . HIS A 1 453 ? 0.969 -50.406 -21.375 1 95.88 453 HIS A CA 1
ATOM 3550 C C . HIS A 1 453 ? 1.766 -51.625 -21.781 1 95.88 453 HIS A C 1
ATOM 3552 O O . HIS A 1 453 ? 1.536 -52.719 -21.25 1 95.88 453 HIS A O 1
ATOM 3558 N N . LYS A 1 454 ? 2.664 -51.5 -22.672 1 94.94 454 LYS A N 1
ATOM 3559 C CA . LYS A 1 454 ? 3.424 -52.625 -23.172 1 94.94 454 LYS A CA 1
ATOM 3560 C C . LYS A 1 454 ? 4.445 -53.125 -22.141 1 94.94 454 LYS A C 1
ATOM 3562 O O . LYS A 1 454 ? 4.516 -54.312 -21.844 1 94.94 454 LYS A O 1
ATOM 3567 N N . TYR A 1 455 ? 5.176 -52.219 -21.625 1 93.62 455 TYR A N 1
ATOM 3568 C CA . TYR A 1 455 ? 6.328 -52.594 -20.812 1 93.62 455 TYR A CA 1
ATOM 3569 C C . TYR A 1 455 ? 6.031 -52.469 -19.328 1 93.62 455 TYR A C 1
ATOM 3571 O O . TYR A 1 455 ? 6.445 -53.281 -18.516 1 93.62 455 TYR A O 1
ATOM 3579 N N . GLY A 1 456 ? 5.348 -51.438 -18.922 1 90.56 456 GLY A N 1
ATOM 3580 C CA . GLY A 1 456 ? 5.148 -51.062 -17.531 1 90.56 456 GLY A CA 1
ATOM 3581 C C . GLY A 1 456 ? 4.09 -51.906 -16.844 1 90.56 456 GLY A C 1
ATOM 3582 O O . GLY A 1 456 ? 4.16 -52.125 -15.633 1 90.56 456 GLY A O 1
ATOM 3583 N N . LEU A 1 457 ? 3.094 -52.344 -17.531 1 89.94 457 LEU A N 1
ATOM 3584 C CA . LEU A 1 457 ? 1.965 -53 -16.922 1 89.94 457 LEU A CA 1
ATOM 3585 C C . LEU A 1 457 ? 2.09 -54.531 -17.078 1 89.94 457 LEU A C 1
ATOM 3587 O O . LEU A 1 457 ? 1.264 -55.281 -16.562 1 89.94 457 LEU A O 1
ATOM 3591 N N . SER A 1 458 ? 3.109 -54.906 -17.688 1 85.81 458 SER A N 1
ATOM 3592 C CA . SER A 1 458 ? 3.305 -56.344 -17.812 1 85.81 458 SER A CA 1
ATOM 3593 C C . SER A 1 458 ? 3.664 -57 -16.469 1 85.81 458 SER A C 1
ATOM 3595 O O . SER A 1 458 ? 4.359 -56.375 -15.656 1 85.81 458 SER A O 1
ATOM 3597 N N . LYS A 1 459 ? 3.123 -58.188 -16.281 1 82.12 459 LYS A N 1
ATOM 3598 C CA . LYS A 1 459 ? 3.4 -58.875 -15.031 1 82.12 459 LYS A CA 1
ATOM 3599 C C . LYS A 1 459 ? 4.902 -59.031 -14.805 1 82.12 459 LYS A C 1
ATOM 3601 O O . LYS A 1 459 ? 5.609 -59.594 -15.648 1 82.12 459 LYS A O 1
ATOM 3606 N N . ASP A 1 460 ? 5.367 -58.562 -13.695 1 79.06 460 ASP A N 1
ATOM 3607 C CA . ASP A 1 460 ? 6.77 -58.625 -13.297 1 79.06 460 ASP A CA 1
ATOM 3608 C C . ASP A 1 460 ? 7.688 -58.125 -14.406 1 79.06 460 ASP A C 1
ATOM 3610 O O . ASP A 1 460 ? 8.766 -58.656 -14.625 1 79.06 460 ASP A O 1
ATOM 3614 N N . PHE A 1 461 ? 7.168 -57.312 -15.266 1 88.81 461 PHE A N 1
ATOM 3615 C CA . PHE A 1 461 ? 7.891 -56.656 -16.344 1 88.81 461 PHE A CA 1
ATOM 3616 C C . PHE A 1 461 ? 8.414 -57.688 -17.344 1 88.81 461 PHE A C 1
ATOM 3618 O O . PHE A 1 461 ? 9.547 -57.562 -17.812 1 88.81 461 PHE A O 1
ATOM 3625 N N . GLN A 1 462 ? 7.648 -58.625 -17.578 1 87.38 462 GLN A N 1
ATOM 3626 C CA . GLN A 1 462 ? 8.031 -59.719 -18.469 1 87.38 462 GLN A CA 1
ATOM 3627 C C . GLN A 1 462 ? 8.367 -59.188 -19.875 1 87.38 462 GLN A C 1
ATOM 3629 O O . GLN A 1 462 ? 9.242 -59.75 -20.547 1 87.38 462 GLN A O 1
ATOM 3634 N N . SER A 1 463 ? 7.707 -58.188 -20.297 1 90.94 463 SER A N 1
ATOM 3635 C CA . SER A 1 463 ? 7.898 -57.656 -21.641 1 90.94 463 SER A CA 1
ATOM 3636 C C . SER A 1 463 ? 9.266 -56.969 -21.766 1 90.94 463 SER A C 1
ATOM 3638 O O . SER A 1 463 ? 9.727 -56.719 -22.875 1 90.94 463 SER A O 1
ATOM 3640 N N . LEU A 1 464 ? 9.875 -56.75 -20.672 1 91.81 464 LEU A N 1
ATOM 3641 C CA . LEU A 1 464 ? 11.188 -56.125 -20.688 1 91.81 464 LEU A CA 1
ATOM 3642 C C . LEU A 1 464 ? 12.305 -57.156 -20.75 1 91.81 464 LEU A C 1
ATOM 3644 O O . LEU A 1 464 ? 13.453 -56.812 -21.016 1 91.81 464 LEU A O 1
ATOM 3648 N N . GLN A 1 465 ? 12.023 -58.406 -20.547 1 88.44 465 GLN A N 1
ATOM 3649 C CA . GLN A 1 465 ? 13.008 -59.469 -20.359 1 88.44 465 GLN A CA 1
ATOM 3650 C C . GLN A 1 465 ? 13.953 -59.562 -21.562 1 88.44 465 GLN A C 1
ATOM 3652 O O . GLN A 1 465 ? 15.164 -59.656 -21.391 1 88.44 465 GLN A O 1
ATOM 3657 N N . PRO A 1 466 ? 13.398 -59.438 -22.734 1 88.75 466 PRO A N 1
ATOM 3658 C CA . PRO A 1 466 ? 14.297 -59.531 -23.891 1 88.75 466 PRO A CA 1
ATOM 3659 C C . PRO A 1 466 ? 15.336 -58.406 -23.906 1 88.75 466 PRO A C 1
ATOM 3661 O O . PRO A 1 466 ? 16.422 -58.594 -24.484 1 88.75 466 PRO A O 1
ATOM 3664 N N . TYR A 1 467 ? 15.031 -57.406 -23.281 1 90.94 467 TYR A N 1
ATOM 3665 C CA . TYR A 1 467 ? 15.891 -56.219 -23.359 1 90.94 467 TYR A CA 1
ATOM 3666 C C . TYR A 1 467 ? 16.891 -56.188 -22.219 1 90.94 467 TYR A C 1
ATOM 3668 O O . TYR A 1 467 ? 17.734 -55.281 -22.141 1 90.94 467 TYR A O 1
ATOM 3676 N N . LEU A 1 468 ? 16.859 -57.156 -21.359 1 89.38 468 LEU A N 1
ATOM 3677 C CA . LEU A 1 468 ? 17.719 -57.188 -20.188 1 89.38 468 LEU A CA 1
ATOM 3678 C C . LEU A 1 468 ? 18.953 -58.062 -20.469 1 89.38 468 LEU A C 1
ATOM 3680 O O . LEU A 1 468 ? 19.875 -58.125 -19.641 1 89.38 468 LEU A O 1
ATOM 3684 N N . ASP A 1 469 ? 19.016 -58.875 -21.484 1 78.81 469 ASP A N 1
ATOM 3685 C CA . ASP A 1 469 ? 20.047 -59.875 -21.703 1 78.81 469 ASP A CA 1
ATOM 3686 C C . ASP A 1 469 ? 21.156 -59.312 -22.609 1 78.81 469 ASP A C 1
ATOM 3688 O O . ASP A 1 469 ? 22.219 -59.938 -22.75 1 78.81 469 ASP A O 1
ATOM 3692 N N . GLY A 1 470 ? 21.078 -58.156 -23.25 1 73.56 470 GLY A N 1
ATOM 3693 C CA . GLY A 1 470 ? 22.219 -57.719 -24.031 1 73.56 470 GLY A CA 1
ATOM 3694 C C . GLY A 1 470 ? 21.859 -56.688 -25.094 1 73.56 470 GLY A C 1
ATOM 3695 O O . GLY A 1 470 ? 21.047 -55.781 -24.844 1 73.56 470 GLY A O 1
ATOM 3696 N N . LYS A 1 471 ? 22.609 -56.906 -26.297 1 74.44 471 LYS A N 1
ATOM 3697 C CA . LYS A 1 471 ? 22.453 -56.031 -27.469 1 74.44 471 LYS A CA 1
ATOM 3698 C C . LYS A 1 471 ? 21.375 -56.562 -28.406 1 74.44 471 LYS A C 1
ATOM 3700 O O . LYS A 1 471 ? 21.438 -57.719 -28.828 1 74.44 471 LYS A O 1
ATOM 3705 N N . MET A 1 472 ? 20.422 -55.781 -28.609 1 85.31 472 MET A N 1
ATOM 3706 C CA . MET A 1 472 ? 19.328 -56.188 -29.469 1 85.31 472 MET A CA 1
ATOM 3707 C C . MET A 1 472 ? 19.172 -55.281 -30.672 1 85.31 472 MET A C 1
ATOM 3709 O O . MET A 1 472 ? 19.344 -54.062 -30.562 1 85.31 472 MET A O 1
ATOM 3713 N N . ASN A 1 473 ? 18.984 -55.875 -31.859 1 88.62 473 ASN A N 1
ATOM 3714 C CA . ASN A 1 473 ? 18.578 -55.156 -33.062 1 88.62 473 ASN A CA 1
ATOM 3715 C C . ASN A 1 473 ? 17.078 -55.312 -33.312 1 88.62 473 ASN A C 1
ATOM 3717 O O . ASN A 1 473 ? 16.562 -56.406 -33.406 1 88.62 473 ASN A O 1
ATOM 3721 N N . VAL A 1 474 ? 16.406 -54.156 -33.344 1 92.38 474 VAL A N 1
ATOM 3722 C CA . VAL A 1 474 ? 14.953 -54.219 -33.438 1 92.38 474 VAL A CA 1
ATOM 3723 C C . VAL A 1 474 ? 14.469 -53.25 -34.531 1 92.38 474 VAL A C 1
ATOM 3725 O O . VAL A 1 474 ? 15.211 -52.375 -34.969 1 92.38 474 VAL A O 1
ATOM 3728 N N . PRO A 1 475 ? 13.203 -53.5 -35.031 1 94.19 475 PRO A N 1
ATOM 3729 C CA . PRO A 1 475 ? 12.609 -52.531 -35.969 1 94.19 475 PRO A CA 1
ATOM 3730 C C . PRO A 1 475 ? 12.477 -51.156 -35.344 1 94.19 475 PRO A C 1
ATOM 3732 O O . PRO A 1 475 ? 12.43 -51.031 -34.094 1 94.19 475 PRO A O 1
ATOM 3735 N N . ILE A 1 476 ? 12.391 -50.219 -36.188 1 93.5 476 ILE A N 1
ATOM 3736 C CA . ILE A 1 476 ? 12.414 -48.812 -35.75 1 93.5 476 ILE A CA 1
ATOM 3737 C C . ILE A 1 476 ? 11.234 -48.562 -34.812 1 93.5 476 ILE A C 1
ATOM 3739 O O . ILE A 1 476 ? 11.352 -47.781 -33.875 1 93.5 476 ILE A O 1
ATOM 3743 N N . GLY A 1 477 ? 10.086 -49.094 -35.094 1 93.75 477 GLY A N 1
ATOM 3744 C CA . GLY A 1 477 ? 8.914 -48.906 -34.25 1 93.75 477 GLY A CA 1
ATOM 3745 C C . GLY A 1 477 ? 9.125 -49.406 -32.844 1 93.75 477 GLY A C 1
ATOM 3746 O O . GLY A 1 477 ? 8.703 -48.75 -31.875 1 93.75 477 GLY A O 1
ATOM 3747 N N . GLU A 1 478 ? 9.688 -50.562 -32.75 1 93.31 478 GLU A N 1
ATOM 3748 C CA . GLU A 1 478 ? 9.977 -51.125 -31.438 1 93.31 478 GLU A CA 1
ATOM 3749 C C . GLU A 1 478 ? 11.039 -50.312 -30.688 1 93.31 478 GLU A C 1
ATOM 3751 O O . GLU A 1 478 ? 10.961 -50.156 -29.469 1 93.31 478 GLU A O 1
ATOM 3756 N N . TYR A 1 479 ? 12.008 -49.906 -31.469 1 94.31 479 TYR A N 1
ATOM 3757 C CA . TYR A 1 479 ? 13.031 -49.062 -30.891 1 94.31 479 TYR A CA 1
ATOM 3758 C C . TYR A 1 479 ? 12.414 -47.812 -30.281 1 94.31 479 TYR A C 1
ATOM 3760 O O . TYR A 1 479 ? 12.719 -47.469 -29.141 1 94.31 479 TYR A O 1
ATOM 3768 N N . ASN A 1 480 ? 11.57 -47.188 -31.062 1 95.12 480 ASN A N 1
ATOM 3769 C CA . ASN A 1 480 ? 10.938 -45.969 -30.625 1 95.12 480 ASN A CA 1
ATOM 3770 C C . ASN A 1 480 ? 10.086 -46.188 -29.375 1 95.12 480 ASN A C 1
ATOM 3772 O O . ASN A 1 480 ? 10.078 -45.344 -28.469 1 95.12 480 ASN A O 1
ATOM 3776 N N . LEU A 1 481 ? 9.391 -47.188 -29.359 1 95.19 481 LEU A N 1
ATOM 3777 C CA . LEU A 1 481 ? 8.523 -47.5 -28.219 1 95.19 481 LEU A CA 1
ATOM 3778 C C . LEU A 1 481 ? 9.344 -47.75 -26.969 1 95.19 481 LEU A C 1
ATOM 3780 O O . LEU A 1 481 ? 8.984 -47.281 -25.875 1 95.19 481 LEU A O 1
ATOM 3784 N N . PHE A 1 482 ? 10.383 -48.5 -27.125 1 94.88 482 PHE A N 1
ATOM 3785 C CA . PHE A 1 482 ? 11.242 -48.781 -25.984 1 94.88 482 PHE A CA 1
ATOM 3786 C C . PHE A 1 482 ? 11.93 -47.5 -25.484 1 94.88 482 PHE A C 1
ATOM 3788 O O . PHE A 1 482 ? 12.031 -47.281 -24.281 1 94.88 482 PHE A O 1
ATOM 3795 N N . ALA A 1 483 ? 12.383 -46.812 -26.422 1 95.44 483 ALA A N 1
ATOM 3796 C CA . ALA A 1 483 ? 13.008 -45.531 -26.078 1 95.44 483 ALA A CA 1
ATOM 3797 C C . ALA A 1 483 ? 12.031 -44.625 -25.328 1 95.44 483 ALA A C 1
ATOM 3799 O O . ALA A 1 483 ? 12.414 -43.969 -24.359 1 95.44 483 ALA A O 1
ATOM 3800 N N . SER A 1 484 ? 10.844 -44.562 -25.766 1 96.06 484 SER A N 1
ATOM 3801 C CA . SER A 1 484 ? 9.797 -43.781 -25.094 1 96.06 484 SER A CA 1
ATOM 3802 C C . SER A 1 484 ? 9.555 -44.312 -23.688 1 96.06 484 SER A C 1
ATOM 3804 O O . SER A 1 484 ? 9.359 -43.5 -22.766 1 96.06 484 SER A O 1
ATOM 3806 N N . PHE A 1 485 ? 9.609 -45.531 -23.547 1 95.88 485 PHE A N 1
ATOM 3807 C CA . PHE A 1 485 ? 9.391 -46.094 -22.219 1 95.88 485 PHE A CA 1
ATOM 3808 C C . PHE A 1 485 ? 10.508 -45.719 -21.266 1 95.88 485 PHE A C 1
ATOM 3810 O O . PHE A 1 485 ? 10.25 -45.344 -20.125 1 95.88 485 PHE A O 1
ATOM 3817 N N . SER A 1 486 ? 11.711 -45.844 -21.797 1 95.44 486 SER A N 1
ATOM 3818 C CA . SER A 1 486 ? 12.867 -45.5 -20.969 1 95.44 486 SER A CA 1
ATOM 3819 C C . SER A 1 486 ? 12.781 -44.062 -20.453 1 95.44 486 SER A C 1
ATOM 3821 O O . SER A 1 486 ? 13.32 -43.75 -19.391 1 95.44 486 SER A O 1
ATOM 3823 N N . GLN A 1 487 ? 12.047 -43.281 -21.141 1 94.88 487 GLN A N 1
ATOM 3824 C CA . GLN A 1 487 ? 11.883 -41.875 -20.734 1 94.88 487 GLN A CA 1
ATOM 3825 C C . GLN A 1 487 ? 10.594 -41.688 -19.953 1 94.88 487 GLN A C 1
ATOM 3827 O O . GLN A 1 487 ? 10.391 -40.656 -19.328 1 94.88 487 GLN A O 1
ATOM 3832 N N . SER A 1 488 ? 9.789 -42.625 -19.938 1 96 488 SER A N 1
ATOM 3833 C CA . SER A 1 488 ? 8.477 -42.5 -19.312 1 96 488 SER A CA 1
ATOM 3834 C C . SER A 1 488 ? 8.523 -42.938 -17.859 1 96 488 SER A C 1
ATOM 3836 O O . SER A 1 488 ? 7.551 -42.781 -17.125 1 96 488 SER A O 1
ATOM 3838 N N . VAL A 1 489 ? 9.594 -43.531 -17.438 1 94.5 489 VAL A N 1
ATOM 3839 C CA . VAL A 1 489 ? 9.812 -43.938 -16.047 1 94.5 489 VAL A CA 1
ATOM 3840 C C . VAL A 1 489 ? 10.953 -43.125 -15.453 1 94.5 489 VAL A C 1
ATOM 3842 O O . VAL A 1 489 ? 11.734 -42.5 -16.188 1 94.5 489 VAL A O 1
ATOM 3845 N N . PRO A 1 490 ? 10.938 -43.031 -14.102 1 93.38 490 PRO A N 1
ATOM 3846 C CA . PRO A 1 490 ? 12.055 -42.281 -13.523 1 93.38 490 PRO A CA 1
ATOM 3847 C C . PRO A 1 490 ? 13.414 -42.781 -14.031 1 93.38 490 PRO A C 1
ATOM 3849 O O . PRO A 1 490 ? 13.648 -43.969 -14.141 1 93.38 490 PRO A O 1
ATOM 3852 N N . HIS A 1 491 ? 14.227 -41.875 -14.398 1 95.06 491 HIS A N 1
ATOM 3853 C CA . HIS A 1 491 ? 15.5 -42.188 -15.016 1 95.06 491 HIS A CA 1
ATOM 3854 C C . HIS A 1 491 ? 16.5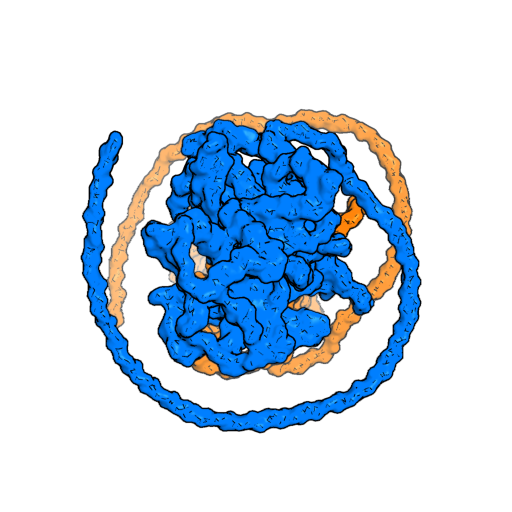62 -41.125 -14.719 1 95.06 491 HIS A C 1
ATOM 3856 O O . HIS A 1 491 ? 16.234 -40.031 -14.273 1 95.06 491 HIS A O 1
ATOM 3862 N N . THR A 1 492 ? 17.766 -41.469 -14.836 1 94.62 492 THR A N 1
ATOM 3863 C CA . THR A 1 492 ? 18.891 -40.562 -14.703 1 94.62 492 THR A CA 1
ATOM 3864 C C . THR A 1 492 ? 19.891 -40.781 -15.844 1 94.62 492 THR A C 1
ATOM 3866 O O . THR A 1 492 ? 19.812 -41.781 -16.562 1 94.62 492 THR A O 1
ATOM 3869 N N . ARG A 1 493 ? 20.672 -39.75 -16.062 1 94.88 493 ARG A N 1
ATOM 3870 C CA . ARG A 1 493 ? 21.688 -39.844 -17.109 1 94.88 493 ARG A CA 1
ATOM 3871 C C . ARG A 1 493 ? 23.094 -39.875 -16.5 1 94.88 493 ARG A C 1
ATOM 3873 O O . ARG A 1 493 ? 23.375 -39.156 -15.547 1 94.88 493 ARG A O 1
ATOM 3880 N N . VAL A 1 494 ? 23.859 -40.844 -16.953 1 95.19 494 VAL A N 1
ATOM 3881 C CA . VAL A 1 494 ? 25.219 -40.969 -16.469 1 95.19 494 VAL A CA 1
ATOM 3882 C C . VAL A 1 494 ? 26.172 -41.125 -17.656 1 95.19 494 VAL A C 1
ATOM 3884 O O . VAL A 1 494 ? 25.828 -41.719 -18.672 1 95.19 494 VAL A O 1
ATOM 3887 N N . SER A 1 495 ? 27.312 -40.531 -17.516 1 93.94 495 SER A N 1
ATOM 3888 C CA . SER A 1 495 ? 28.328 -40.656 -18.562 1 93.94 495 SER A CA 1
ATOM 3889 C C . SER A 1 495 ? 29.016 -42.031 -18.5 1 93.94 495 SER A C 1
ATOM 3891 O O . SER A 1 495 ? 29.141 -42.625 -17.438 1 93.94 495 SER A O 1
ATOM 3893 N N . GLU A 1 496 ? 29.469 -42.438 -19.641 1 92.12 496 GLU A N 1
ATOM 3894 C CA . GLU A 1 496 ? 30.203 -43.688 -19.719 1 92.12 496 GLU A CA 1
ATOM 3895 C C . GLU A 1 496 ? 31.484 -43.625 -18.875 1 92.12 496 GLU A C 1
ATOM 3897 O O . GLU A 1 496 ? 31.906 -44.625 -18.297 1 92.12 496 GLU A O 1
ATOM 3902 N N . GLU A 1 497 ? 32.094 -42.5 -18.797 1 92.56 497 GLU A N 1
ATOM 3903 C CA . GLU A 1 497 ? 33.312 -42.281 -18.031 1 92.56 497 GLU A CA 1
ATOM 3904 C C . GLU A 1 497 ? 33.094 -42.562 -16.547 1 92.56 497 GLU A C 1
ATOM 3906 O O . GLU A 1 497 ? 33.938 -43.219 -15.891 1 92.56 497 GLU A O 1
ATOM 3911 N N . LYS A 1 498 ? 32 -42.125 -16.031 1 93.31 498 LYS A N 1
ATOM 3912 C CA . LYS A 1 498 ? 31.688 -42.344 -14.625 1 93.31 498 LYS A CA 1
ATOM 3913 C C . LYS A 1 498 ? 31.453 -43.812 -14.344 1 93.31 498 LYS A C 1
ATOM 3915 O O . LYS A 1 498 ? 31.766 -44.312 -13.258 1 93.31 498 LYS A O 1
ATOM 3920 N N . LEU A 1 499 ? 30.938 -44.469 -15.266 1 94 499 LEU A N 1
ATOM 3921 C CA . LEU A 1 499 ? 30.656 -45.875 -15.094 1 94 499 LEU A CA 1
ATOM 3922 C C . LEU A 1 499 ? 31.938 -46.719 -15.164 1 94 499 LEU A C 1
ATOM 3924 O O . LEU A 1 499 ? 31.984 -47.812 -14.625 1 94 499 LEU A O 1
ATOM 3928 N N . LYS A 1 500 ? 32.938 -46.25 -15.914 1 92.44 500 LYS A N 1
ATOM 3929 C CA . LYS A 1 500 ? 34.219 -46.938 -15.953 1 92.44 500 LYS A CA 1
ATOM 3930 C C . LYS A 1 500 ? 34.812 -47.031 -14.562 1 92.44 500 LYS A C 1
ATOM 3932 O O . LYS A 1 500 ? 35.438 -48.062 -14.219 1 92.44 500 LYS A O 1
ATOM 3937 N N . GLU A 1 501 ? 34.719 -46 -13.805 1 92.25 501 GLU A N 1
ATOM 3938 C CA . GLU A 1 501 ? 35.188 -46 -12.43 1 92.25 501 GLU A CA 1
ATOM 3939 C C . GLU A 1 501 ? 34.281 -46.812 -11.523 1 92.25 501 GLU A C 1
ATOM 3941 O O . GLU A 1 501 ? 34.719 -47.344 -10.484 1 92.25 501 GLU A O 1
ATOM 3946 N N . GLY A 1 502 ? 33.125 -46.969 -11.953 1 94 502 GLY A N 1
ATOM 3947 C CA . GLY A 1 502 ? 32.125 -47.688 -11.164 1 94 502 GLY A CA 1
ATOM 3948 C C . GLY A 1 502 ? 31.328 -46.781 -10.234 1 94 502 GLY A C 1
ATOM 3949 O O . GLY A 1 502 ? 31.875 -45.875 -9.617 1 94 502 GLY A O 1
ATOM 3950 N N . ILE A 1 503 ? 30.047 -46.969 -10.195 1 95.31 503 ILE A N 1
ATOM 3951 C CA . ILE A 1 503 ? 29.156 -46.25 -9.305 1 95.31 503 ILE A CA 1
ATOM 3952 C C . ILE A 1 503 ? 28.453 -47.219 -8.367 1 95.31 503 ILE A C 1
ATOM 3954 O O . ILE A 1 503 ? 27.922 -48.25 -8.812 1 95.31 503 ILE A O 1
ATOM 3958 N N . GLU A 1 504 ? 28.453 -46.844 -7.113 1 94.69 504 GLU A N 1
ATOM 3959 C CA . GLU A 1 504 ? 27.766 -47.719 -6.176 1 94.69 504 GLU A CA 1
ATOM 3960 C C . GLU A 1 504 ? 26.281 -47.844 -6.512 1 94.69 504 GLU A C 1
ATOM 3962 O O . GLU A 1 504 ? 25.641 -46.844 -6.836 1 94.69 504 GLU A O 1
ATOM 3967 N N . PHE A 1 505 ? 25.797 -49.062 -6.434 1 94.69 505 PHE A N 1
ATOM 3968 C CA . PHE A 1 505 ? 24.422 -49.344 -6.809 1 94.69 505 PHE A CA 1
ATOM 3969 C C . PHE A 1 505 ? 23.453 -48.5 -6 1 94.69 505 PHE A C 1
ATOM 3971 O O . PHE A 1 505 ? 22.484 -47.969 -6.551 1 94.69 505 PHE A O 1
ATOM 3978 N N . HIS A 1 506 ? 23.641 -48.344 -4.738 1 91.81 506 HIS A N 1
ATOM 3979 C CA . HIS A 1 506 ? 22.734 -47.562 -3.898 1 91.81 506 HIS A CA 1
ATOM 3980 C C . HIS A 1 506 ? 22.719 -46.094 -4.297 1 91.81 506 HIS A C 1
ATOM 3982 O O . HIS A 1 506 ? 21.688 -45.438 -4.195 1 91.81 506 HIS A O 1
ATOM 3988 N N . GLU A 1 507 ? 23.812 -45.594 -4.816 1 91.44 507 GLU A N 1
ATOM 3989 C CA . GLU A 1 507 ? 23.875 -44.219 -5.27 1 91.44 507 GLU A CA 1
ATOM 3990 C C . GLU A 1 507 ? 23.031 -44 -6.52 1 91.44 507 GLU A C 1
ATOM 3992 O O . GLU A 1 507 ? 22.406 -42.938 -6.672 1 91.44 507 GLU A O 1
ATOM 3997 N N . LEU A 1 508 ? 23.109 -44.938 -7.402 1 92.69 508 LEU A N 1
ATOM 3998 C CA . LEU A 1 508 ? 22.266 -44.844 -8.602 1 92.69 508 LEU A CA 1
ATOM 3999 C C . LEU A 1 508 ? 20.797 -44.875 -8.234 1 92.69 508 LEU A C 1
ATOM 4001 O O . LEU A 1 508 ? 20 -44.125 -8.797 1 92.69 508 LEU A O 1
ATOM 4005 N N . LEU A 1 509 ? 20.469 -45.75 -7.363 1 92.06 509 LEU A N 1
ATOM 4006 C CA . LEU A 1 509 ? 19.078 -45.812 -6.922 1 92.06 509 LEU A CA 1
ATOM 4007 C C . LEU A 1 509 ? 18.656 -44.531 -6.227 1 92.06 509 LEU A C 1
ATOM 4009 O O . LEU A 1 509 ? 17.516 -44.094 -6.391 1 92.06 509 LEU A O 1
ATOM 4013 N N . ASP A 1 510 ? 19.531 -43.969 -5.496 1 89.56 510 ASP A N 1
ATOM 4014 C CA . ASP A 1 510 ? 19.234 -42.719 -4.793 1 89.56 510 ASP A CA 1
ATOM 4015 C C . ASP A 1 510 ? 18.953 -41.594 -5.777 1 89.56 510 ASP A C 1
ATOM 4017 O O . ASP A 1 510 ? 18.219 -40.656 -5.461 1 89.56 510 ASP A O 1
ATOM 4021 N N . SER A 1 511 ? 19.484 -41.688 -6.926 1 90 511 SER A N 1
ATOM 4022 C CA . SER A 1 511 ? 19.328 -40.625 -7.918 1 90 511 SER A CA 1
ATOM 4023 C C . SER A 1 511 ? 17.969 -40.719 -8.609 1 90 511 SER A C 1
ATOM 4025 O O . SER A 1 511 ? 17.516 -39.719 -9.203 1 90 511 SER A O 1
ATOM 4027 N N . VAL A 1 512 ? 17.312 -41.781 -8.547 1 89.81 512 VAL A N 1
ATOM 4028 C CA . VAL A 1 512 ? 16.078 -41.906 -9.32 1 89.81 512 VAL A CA 1
ATOM 4029 C C . VAL A 1 512 ? 14.914 -42.219 -8.383 1 89.81 512 VAL A C 1
ATOM 4031 O O . VAL A 1 512 ? 13.75 -42.094 -8.766 1 89.81 512 VAL A O 1
ATOM 4034 N N . ARG A 1 513 ? 15.258 -42.625 -7.254 1 84.62 513 ARG A N 1
ATOM 4035 C CA . ARG A 1 513 ? 14.211 -43.062 -6.332 1 84.62 513 ARG A CA 1
ATOM 4036 C C . ARG A 1 513 ? 14.336 -42.344 -4.984 1 84.62 513 ARG A C 1
ATOM 4038 O O . ARG A 1 513 ? 15.414 -42.344 -4.387 1 84.62 513 ARG A O 1
ATOM 4045 N N . ILE A 1 514 ? 13.258 -41.594 -4.621 1 69.81 514 ILE A N 1
ATOM 4046 C CA . ILE A 1 514 ? 13.219 -41.062 -3.271 1 69.81 514 ILE A CA 1
ATOM 4047 C C . ILE A 1 514 ? 12.672 -42.094 -2.301 1 69.81 514 ILE A C 1
ATOM 4049 O O . ILE A 1 514 ? 11.578 -42.625 -2.508 1 69.81 514 ILE A O 1
ATOM 4053 N N . PRO A 1 515 ? 13.68 -42.438 -1.367 1 61.03 515 PRO A N 1
ATOM 4054 C CA . PRO A 1 515 ? 13.234 -43.438 -0.402 1 61.03 515 PRO A CA 1
ATOM 4055 C C . PRO A 1 515 ? 11.984 -43 0.359 1 61.03 515 PRO A C 1
ATOM 4057 O O . PRO A 1 515 ? 11.781 -41.812 0.605 1 61.03 515 PRO A O 1
ATOM 4060 N N . PHE A 1 516 ? 10.875 -43.594 0.152 1 53.62 516 PHE A N 1
ATOM 4061 C CA . PHE A 1 516 ? 9.656 -43.25 0.862 1 53.62 516 PHE A CA 1
ATOM 4062 C C . PHE A 1 516 ? 9.578 -43.969 2.203 1 53.62 516 PHE A C 1
ATOM 4064 O O . PHE A 1 516 ? 10.172 -45.031 2.381 1 53.62 516 PHE A O 1
ATOM 4071 N N . LEU A 1 517 ? 9.156 -43.125 3.221 1 46.81 517 LEU A N 1
ATOM 4072 C CA . LEU A 1 517 ? 8.852 -43.656 4.547 1 46.81 517 LEU A CA 1
ATOM 4073 C C . LEU A 1 517 ? 7.734 -44.688 4.477 1 46.81 517 LEU A C 1
ATOM 4075 O O . LEU A 1 517 ? 6.633 -44.375 4.02 1 46.81 517 LEU A O 1
ATOM 4079 N N . ALA A 1 518 ? 7.883 -45.812 4.086 1 40.47 518 ALA A N 1
ATOM 4080 C CA . ALA A 1 518 ? 6.789 -46.75 4.273 1 40.47 518 ALA A CA 1
ATOM 4081 C C . ALA A 1 518 ? 6.809 -47.344 5.684 1 40.47 518 ALA A C 1
ATOM 4083 O O . ALA A 1 518 ? 7.859 -47.75 6.176 1 40.47 518 ALA A O 1
ATOM 4084 N N . THR A 1 519 ? 5.562 -47.469 6.316 1 41.34 519 THR A N 1
ATOM 4085 C CA . THR A 1 519 ? 5.141 -48.031 7.598 1 41.34 519 THR A CA 1
ATOM 4086 C C . THR A 1 519 ? 6.062 -47.562 8.719 1 41.34 519 THR A C 1
ATOM 4088 O O . THR A 1 519 ? 6.418 -48.344 9.602 1 41.34 519 THR A O 1
ATOM 4091 N N . GLY A 1 520 ? 6.559 -46.344 8.625 1 43.22 520 GLY A N 1
ATOM 4092 C CA . GLY A 1 520 ? 7.324 -45.844 9.75 1 43.22 520 GLY A CA 1
ATOM 4093 C C . GLY A 1 520 ? 8.812 -46.094 9.625 1 43.22 520 GLY A C 1
ATOM 4094 O O . GLY A 1 520 ? 9.602 -45.625 10.461 1 43.22 520 GLY A O 1
ATOM 4095 N N . ILE A 1 521 ? 9.148 -47.062 8.883 1 45.75 521 ILE A N 1
ATOM 4096 C CA . ILE A 1 521 ? 10.578 -47.344 8.75 1 45.75 521 ILE A CA 1
ATOM 4097 C C . ILE A 1 521 ? 11.133 -46.625 7.516 1 45.75 521 ILE A C 1
ATOM 4099 O O . ILE A 1 521 ? 10.586 -46.781 6.418 1 45.75 521 ILE A O 1
ATOM 4103 N N . PHE A 1 522 ? 11.93 -45.719 7.699 1 54.03 522 PHE A N 1
ATOM 4104 C CA . PHE A 1 522 ? 12.664 -45.094 6.602 1 54.03 522 PHE A CA 1
ATOM 4105 C C . PHE A 1 522 ? 13.5 -46.156 5.867 1 54.03 522 PHE A C 1
ATOM 4107 O O . PHE A 1 522 ? 14.461 -46.688 6.426 1 54.03 522 PHE A O 1
ATOM 4114 N N . TYR A 1 523 ? 12.945 -46.906 4.895 1 61.62 523 TYR A N 1
ATOM 4115 C CA . TYR A 1 523 ? 13.734 -47.875 4.168 1 61.62 523 TYR A CA 1
ATOM 4116 C C . TYR A 1 523 ? 14.648 -47.219 3.156 1 61.62 523 TYR A C 1
ATOM 4118 O O . TYR A 1 523 ? 14.195 -46.719 2.117 1 61.62 523 TYR A O 1
ATOM 4126 N N . THR A 1 524 ? 15.828 -46.969 3.557 1 77.88 524 THR A N 1
ATOM 4127 C CA . THR A 1 524 ? 16.859 -46.469 2.66 1 77.88 524 THR A CA 1
ATOM 4128 C C . THR A 1 524 ? 17.094 -47.438 1.506 1 77.88 524 THR A C 1
ATOM 4130 O O . THR A 1 524 ? 16.703 -48.594 1.582 1 77.88 524 THR A O 1
ATOM 4133 N N . ASN A 1 525 ? 17.5 -46.969 0.365 1 87.19 525 ASN A N 1
ATOM 4134 C CA . ASN A 1 525 ? 17.828 -47.812 -0.776 1 87.19 525 ASN A CA 1
ATOM 4135 C C . ASN A 1 525 ? 18.875 -48.875 -0.412 1 87.19 525 ASN A C 1
ATOM 4137 O O . ASN A 1 525 ? 18.828 -50 -0.911 1 87.19 525 ASN A O 1
ATOM 4141 N N . LYS A 1 526 ? 19.734 -48.562 0.527 1 87.75 526 LYS A N 1
ATOM 4142 C CA . LYS A 1 526 ? 20.719 -49.531 1.004 1 87.75 526 LYS A CA 1
ATOM 4143 C C . LYS A 1 526 ? 20.047 -50.719 1.683 1 87.75 526 LYS A C 1
ATOM 4145 O O . LYS A 1 526 ? 20.422 -51.875 1.456 1 87.75 526 LYS A O 1
ATOM 4150 N N . GLN A 1 527 ? 19.141 -50.406 2.465 1 87.38 527 GLN A N 1
ATOM 4151 C CA . GLN A 1 527 ? 18.406 -51.469 3.139 1 87.38 527 GLN A CA 1
ATOM 4152 C C . GLN A 1 527 ? 17.656 -52.344 2.135 1 87.38 527 GLN A C 1
ATOM 4154 O O . GLN A 1 527 ? 17.594 -53.562 2.277 1 87.38 527 GLN A O 1
ATOM 4159 N N . SER A 1 528 ? 17 -51.719 1.179 1 89.06 528 SER A N 1
ATOM 4160 C CA . SER A 1 528 ? 16.281 -52.469 0.149 1 89.06 528 SER A CA 1
ATOM 4161 C C . SER A 1 528 ? 17.203 -53.438 -0.587 1 89.06 528 SER A C 1
ATOM 4163 O O . SER A 1 528 ? 16.797 -54.531 -0.929 1 89.06 528 SER A O 1
ATOM 4165 N N . ILE A 1 529 ? 18.375 -53.031 -0.854 1 91.75 529 ILE A N 1
ATOM 4166 C CA . ILE A 1 529 ? 19.344 -53.875 -1.529 1 91.75 529 ILE A CA 1
ATOM 4167 C C . ILE A 1 529 ? 19.703 -55.062 -0.639 1 91.75 529 ILE A C 1
ATOM 4169 O O . ILE A 1 529 ? 19.719 -56.188 -1.097 1 91.75 529 ILE A O 1
ATOM 4173 N N . ARG A 1 530 ? 19.938 -54.719 0.599 1 90.5 530 ARG A N 1
ATOM 4174 C CA . ARG A 1 530 ? 20.312 -55.75 1.556 1 90.5 530 ARG A CA 1
ATOM 4175 C C . ARG A 1 530 ? 19.203 -56.812 1.694 1 90.5 530 ARG A C 1
ATOM 4177 O O . ARG A 1 530 ? 19.469 -58 1.851 1 90.5 530 ARG A O 1
ATOM 4184 N N . ASP A 1 531 ? 18.016 -56.375 1.651 1 90 531 ASP A N 1
ATOM 4185 C CA . ASP A 1 531 ? 16.859 -57.25 1.826 1 90 531 ASP A CA 1
ATOM 4186 C C . ASP A 1 531 ? 16.609 -58.094 0.579 1 90 531 ASP A C 1
ATOM 4188 O O . ASP A 1 531 ? 15.758 -58.969 0.583 1 90 531 ASP A O 1
ATOM 4192 N N . GLY A 1 532 ? 17.219 -57.812 -0.411 1 90.69 532 GLY A N 1
ATOM 4193 C CA . GLY A 1 532 ? 17.141 -58.625 -1.611 1 90.69 532 GLY A CA 1
ATOM 4194 C C . GLY A 1 532 ? 15.93 -58.312 -2.463 1 90.69 532 GLY A C 1
ATOM 4195 O O . GLY A 1 532 ? 15.273 -59.25 -2.967 1 90.69 532 GLY A O 1
ATOM 4196 N N . ILE A 1 533 ? 15.633 -57.156 -2.586 1 89.75 533 ILE A N 1
ATOM 4197 C CA . ILE A 1 533 ? 14.453 -56.844 -3.379 1 89.75 533 ILE A CA 1
ATOM 4198 C C . ILE A 1 533 ? 14.859 -56 -4.59 1 89.75 533 ILE A C 1
ATOM 4200 O O . ILE A 1 533 ? 14.008 -55.594 -5.387 1 89.75 533 ILE A O 1
ATOM 4204 N N . CYS A 1 534 ? 16.141 -55.75 -4.785 1 94 534 CYS A N 1
ATOM 4205 C CA . CYS A 1 534 ? 16.594 -54.906 -5.879 1 94 534 CYS A CA 1
ATOM 4206 C C . CYS A 1 534 ? 17.281 -55.75 -6.957 1 94 534 CYS A C 1
ATOM 4208 O O . CYS A 1 534 ? 17.984 -56.719 -6.648 1 94 534 CYS A O 1
ATOM 4210 N N . LYS A 1 535 ? 17.094 -55.375 -8.164 1 94.88 535 LYS A N 1
ATOM 4211 C CA . LYS A 1 535 ? 17.688 -56.062 -9.297 1 94.88 535 LYS A CA 1
ATOM 4212 C C . LYS A 1 535 ? 18.391 -55.062 -10.227 1 94.88 535 LYS A C 1
ATOM 4214 O O . LYS A 1 535 ? 17.984 -53.906 -10.352 1 94.88 535 LYS A O 1
ATOM 4219 N N . ILE A 1 536 ? 19.531 -55.469 -10.852 1 95.62 536 ILE A N 1
ATOM 4220 C CA . ILE A 1 536 ? 20.219 -54.781 -11.945 1 95.62 536 ILE A CA 1
ATOM 4221 C C . ILE A 1 536 ? 20.109 -55.625 -13.219 1 95.62 536 ILE A C 1
ATOM 4223 O O . ILE A 1 536 ? 20.656 -56.719 -13.289 1 95.62 536 ILE A O 1
ATOM 4227 N N . ASN A 1 537 ? 19.453 -55.094 -14.203 1 94.88 537 ASN A N 1
ATOM 4228 C CA . ASN A 1 537 ? 19.219 -55.812 -15.445 1 94.88 537 ASN A CA 1
ATOM 4229 C C . ASN A 1 537 ? 18.625 -57.188 -15.172 1 94.88 537 ASN A C 1
ATOM 4231 O O . ASN A 1 537 ? 19.094 -58.188 -15.711 1 94.88 537 ASN A O 1
ATOM 4235 N N . GLY A 1 538 ? 17.719 -57.188 -14.258 1 91.38 538 GLY A N 1
ATOM 4236 C CA . GLY A 1 538 ? 16.969 -58.406 -13.977 1 91.38 538 GLY A CA 1
ATOM 4237 C C . GLY A 1 538 ? 17.672 -59.312 -12.977 1 91.38 538 GLY A C 1
ATOM 4238 O O . GLY A 1 538 ? 17.094 -60.312 -12.531 1 91.38 538 GLY A O 1
ATOM 4239 N N . ARG A 1 539 ? 18.828 -59.062 -12.648 1 92.56 539 ARG A N 1
ATOM 4240 C CA . ARG A 1 539 ? 19.578 -59.906 -11.719 1 92.56 539 ARG A CA 1
ATOM 4241 C C . ARG A 1 539 ? 19.531 -59.344 -10.305 1 92.56 539 ARG A C 1
ATOM 4243 O O . ARG A 1 539 ? 19.828 -58.156 -10.086 1 92.56 539 ARG A O 1
ATOM 4250 N N . LEU A 1 540 ? 19.219 -60.219 -9.398 1 94.5 540 LEU A N 1
ATOM 4251 C CA . LEU A 1 540 ? 19.109 -59.812 -7.996 1 94.5 540 LEU A CA 1
ATOM 4252 C C . LEU A 1 540 ? 20.469 -59.438 -7.43 1 94.5 540 LEU A C 1
ATOM 4254 O O . LEU A 1 540 ? 21.469 -60.094 -7.691 1 94.5 540 LEU A O 1
ATOM 4258 N N . GLU A 1 541 ? 20.516 -58.344 -6.793 1 93.94 541 GLU A N 1
ATOM 4259 C CA . GLU A 1 541 ? 21.734 -57.875 -6.145 1 93.94 541 GLU A CA 1
ATOM 4260 C C . GLU A 1 541 ? 21.5 -57.625 -4.656 1 93.94 541 GLU A C 1
ATOM 4262 O O . GLU A 1 541 ? 20.625 -56.844 -4.289 1 93.94 541 GLU A O 1
ATOM 4267 N N . THR A 1 542 ? 22.297 -58.188 -3.771 1 94.06 542 THR A N 1
ATOM 4268 C CA . THR A 1 542 ? 22.109 -58.062 -2.332 1 94.06 542 THR A CA 1
ATOM 4269 C C . THR A 1 542 ? 23.312 -57.375 -1.692 1 94.06 542 THR A C 1
ATOM 4271 O O . THR A 1 542 ? 23.312 -57.062 -0.499 1 94.06 542 THR A O 1
ATOM 4274 N N . ASN A 1 543 ? 24.344 -57.219 -2.533 1 93.44 543 ASN A N 1
ATOM 4275 C CA . ASN A 1 543 ? 25.547 -56.562 -2.018 1 93.44 543 ASN A CA 1
ATOM 4276 C C . ASN A 1 543 ? 25.422 -55.031 -2.037 1 93.44 543 ASN A C 1
ATOM 4278 O O . ASN A 1 543 ? 25.406 -54.438 -3.107 1 93.44 543 ASN A O 1
ATOM 4282 N N . ILE A 1 544 ? 25.5 -54.469 -0.916 1 90.69 544 ILE A N 1
ATOM 4283 C CA . ILE A 1 544 ? 25.297 -53.031 -0.748 1 90.69 544 ILE A CA 1
ATOM 4284 C C . ILE A 1 544 ? 26.469 -52.281 -1.379 1 90.69 544 ILE A C 1
ATOM 4286 O O . ILE A 1 544 ? 26.312 -51.125 -1.79 1 90.69 544 ILE A O 1
ATOM 4290 N N . LYS A 1 545 ? 27.594 -52.875 -1.463 1 91.69 545 LYS A N 1
ATOM 4291 C CA . LYS A 1 545 ? 28.797 -52.219 -1.971 1 91.69 545 LYS A CA 1
ATOM 4292 C C . LYS A 1 545 ? 29.016 -52.531 -3.445 1 91.69 545 LYS A C 1
ATOM 4294 O O . LYS A 1 545 ? 30.062 -52.219 -4.004 1 91.69 545 LYS A O 1
ATOM 4299 N N . HIS A 1 546 ? 28.016 -53.219 -3.984 1 94.31 546 HIS A N 1
ATOM 4300 C CA . HIS A 1 546 ? 28.156 -53.562 -5.395 1 94.31 546 HIS A CA 1
ATOM 4301 C C . HIS A 1 546 ? 28.312 -52.312 -6.25 1 94.31 546 HIS A C 1
ATOM 4303 O O . HIS A 1 546 ? 27.578 -51.312 -6.07 1 94.31 546 HIS A O 1
ATOM 4309 N N . LYS A 1 547 ? 29.266 -52.281 -7.176 1 95.19 547 LYS A N 1
ATOM 4310 C CA . LYS A 1 547 ? 29.484 -51.156 -8.086 1 95.19 547 LYS A CA 1
ATOM 4311 C C . LYS A 1 547 ? 28.953 -51.469 -9.484 1 95.19 547 LYS A C 1
ATOM 4313 O O . LYS A 1 547 ? 29.234 -52.562 -10.039 1 95.19 547 LYS A O 1
ATOM 4318 N N . VAL A 1 548 ? 28.188 -50.688 -10 1 95.81 548 VAL A N 1
ATOM 4319 C CA . VAL A 1 548 ? 27.703 -50.781 -11.367 1 95.81 548 VAL A CA 1
ATOM 4320 C C . VAL A 1 548 ? 28.75 -50.188 -12.328 1 95.81 548 VAL A C 1
ATOM 4322 O O . VAL A 1 548 ? 29.266 -49.094 -12.109 1 95.81 548 VAL A O 1
ATOM 4325 N N . THR A 1 549 ? 29 -50.969 -13.367 1 95.06 549 THR A N 1
ATOM 4326 C CA . THR A 1 549 ? 30.078 -50.594 -14.281 1 95.06 549 THR A CA 1
ATOM 4327 C C . THR A 1 549 ? 29.594 -50.625 -15.727 1 95.06 549 THR A C 1
ATOM 4329 O O . THR A 1 549 ? 28.422 -50.844 -15.992 1 95.06 549 THR A O 1
ATOM 4332 N N . CYS A 1 550 ? 30.594 -50.469 -16.656 1 93.56 550 CYS A N 1
ATOM 4333 C CA . CYS A 1 550 ? 30.297 -50.5 -18.094 1 93.56 550 CYS A CA 1
ATOM 4334 C C . CYS A 1 550 ? 29.828 -51.875 -18.531 1 93.56 550 CYS A C 1
ATOM 4336 O O . CYS A 1 550 ? 29.156 -52 -19.547 1 93.56 550 CYS A O 1
ATOM 4338 N N . GLU A 1 551 ? 30.203 -52.844 -17.734 1 92.06 551 GLU A N 1
ATOM 4339 C CA . GLU A 1 551 ? 29.812 -54.219 -18.062 1 92.06 551 GLU A CA 1
ATOM 4340 C C . GLU A 1 551 ? 28.297 -54.406 -17.938 1 92.06 551 GLU A C 1
ATOM 4342 O O . GLU A 1 551 ? 27.719 -55.312 -18.516 1 92.06 551 GLU A O 1
ATOM 4347 N N . ASP A 1 552 ? 27.719 -53.531 -17.203 1 94.56 552 ASP A N 1
ATOM 4348 C CA . ASP A 1 552 ? 26.281 -53.656 -16.938 1 94.56 552 ASP A CA 1
ATOM 4349 C C . ASP A 1 552 ? 25.469 -52.938 -18.031 1 94.56 552 ASP A C 1
ATOM 4351 O O . ASP A 1 552 ? 24.25 -53.062 -18.062 1 94.56 552 ASP A O 1
ATOM 4355 N N . ILE A 1 553 ? 26.094 -52.25 -18.969 1 94.69 553 ILE A N 1
ATOM 4356 C CA . ILE A 1 553 ? 25.406 -51.5 -20 1 94.69 553 ILE A CA 1
ATOM 4357 C C . ILE A 1 553 ? 24.75 -52.438 -21 1 94.69 553 ILE A C 1
ATOM 4359 O O . ILE A 1 553 ? 25.391 -53.375 -21.484 1 94.69 553 ILE A O 1
ATOM 4363 N N . LYS A 1 554 ? 23.531 -52.188 -21.188 1 94.38 554 LYS A N 1
ATOM 4364 C CA . LYS A 1 554 ? 22.797 -52.844 -22.266 1 94.38 554 LYS A CA 1
ATOM 4365 C C . LYS A 1 554 ? 22.531 -51.875 -23.406 1 94.38 554 LYS A C 1
ATOM 4367 O O . LYS A 1 554 ? 22.641 -50.656 -23.234 1 94.38 554 LYS A O 1
ATOM 4372 N N . SER A 1 555 ? 22.234 -52.469 -24.625 1 93.62 555 SER A N 1
ATOM 4373 C CA . SER A 1 555 ? 22.031 -51.594 -25.781 1 93.62 555 SER A CA 1
ATOM 4374 C C . SER A 1 555 ? 20.922 -52.125 -26.688 1 93.62 555 SER A C 1
ATOM 4376 O O . SER A 1 555 ? 20.781 -53.344 -26.875 1 93.62 555 SER A O 1
ATOM 4378 N N . ILE A 1 556 ? 20.156 -51.188 -27.156 1 93.56 556 ILE A N 1
ATOM 4379 C CA . ILE A 1 556 ? 19.172 -51.5 -28.203 1 93.56 556 ILE A CA 1
ATOM 4380 C C . ILE A 1 556 ? 19.453 -50.656 -29.438 1 93.56 556 ILE A C 1
ATOM 4382 O O . ILE A 1 556 ? 19.719 -49.438 -29.328 1 93.56 556 ILE A O 1
ATOM 4386 N N . LYS A 1 557 ? 19.484 -51.312 -30.609 1 93.25 557 LYS A N 1
ATOM 4387 C CA . LYS A 1 557 ? 19.781 -50.625 -31.859 1 93.25 557 LYS A CA 1
ATOM 4388 C C . LYS A 1 557 ? 18.641 -50.812 -32.875 1 93.25 557 LYS A C 1
ATOM 4390 O O . LYS A 1 557 ? 18.062 -51.875 -32.969 1 93.25 557 LYS A O 1
ATOM 4395 N N . SER A 1 558 ? 18.297 -49.719 -33.438 1 93.38 558 SER A N 1
ATOM 4396 C CA . SER A 1 558 ? 17.281 -49.781 -34.5 1 93.38 558 SER A CA 1
ATOM 4397 C C . SER A 1 558 ? 17.906 -50.188 -35.812 1 93.38 558 SER A C 1
ATOM 4399 O O . SER A 1 558 ? 19.109 -50.031 -36.031 1 93.38 558 SER A O 1
ATOM 4401 N N . GLN A 1 559 ? 17.031 -50.594 -36.719 1 91.81 559 GLN A N 1
ATOM 4402 C CA . GLN A 1 559 ? 17.484 -51 -38.062 1 91.81 559 GLN A CA 1
ATOM 4403 C C . GLN A 1 559 ? 18.094 -49.844 -38.812 1 91.81 559 GLN A C 1
ATOM 4405 O O . GLN A 1 559 ? 18.969 -50 -39.656 1 91.81 559 GLN A O 1
ATOM 4410 N N . ASP A 1 560 ? 17.656 -48.688 -38.531 1 91.31 560 ASP A N 1
ATOM 4411 C CA . ASP A 1 560 ? 18.125 -47.5 -39.25 1 91.31 560 ASP A CA 1
ATOM 4412 C C . ASP A 1 560 ? 19.328 -46.875 -38.531 1 91.31 560 ASP A C 1
ATOM 4414 O O . ASP A 1 560 ? 19.812 -45.812 -38.906 1 91.31 560 ASP A O 1
ATOM 4418 N N . GLY A 1 561 ? 19.75 -47.469 -37.5 1 89.88 561 GLY A N 1
ATOM 4419 C CA . GLY A 1 561 ? 21.047 -47.125 -36.938 1 89.88 561 GLY A CA 1
ATOM 4420 C C . GLY A 1 561 ? 20.969 -46.344 -35.625 1 89.88 561 GLY A C 1
ATOM 4421 O O . GLY A 1 561 ? 21.984 -45.969 -35.062 1 89.88 561 GLY A O 1
ATOM 4422 N N . HIS A 1 562 ? 19.844 -46.156 -35.094 1 93.12 562 HIS A N 1
ATOM 4423 C CA . HIS A 1 562 ? 19.734 -45.5 -33.781 1 93.12 562 HIS A CA 1
ATOM 4424 C C . HIS A 1 562 ? 20.109 -46.469 -32.656 1 93.12 562 HIS A C 1
ATOM 4426 O O . HIS A 1 562 ? 19.797 -47.656 -32.719 1 93.12 562 HIS A O 1
ATOM 4432 N N . VAL A 1 563 ? 20.859 -45.906 -31.719 1 93.94 563 VAL A N 1
ATOM 4433 C CA . VAL A 1 563 ? 21.297 -46.75 -30.625 1 93.94 563 VAL A CA 1
ATOM 4434 C C . VAL A 1 563 ? 20.938 -46.125 -29.281 1 93.94 563 VAL A C 1
ATOM 4436 O O . VAL A 1 563 ? 21.047 -44.906 -29.109 1 93.94 563 VAL A O 1
ATOM 4439 N N . LEU A 1 564 ? 20.406 -46.844 -28.359 1 95.06 564 LEU A N 1
ATOM 4440 C CA . LEU A 1 564 ? 20.141 -46.438 -26.984 1 95.06 564 LEU A CA 1
ATOM 4441 C C . LEU A 1 564 ? 20.859 -47.344 -25.984 1 95.06 564 LEU A C 1
ATOM 4443 O O . LEU A 1 564 ? 20.656 -48.562 -26 1 95.06 564 LEU A O 1
ATOM 4447 N N . ASN A 1 565 ? 21.812 -46.781 -25.266 1 95.06 565 ASN A N 1
ATOM 4448 C CA . ASN A 1 565 ? 22.5 -47.5 -24.188 1 95.06 565 ASN A CA 1
ATOM 4449 C C . ASN A 1 565 ? 21.859 -47.188 -22.828 1 95.06 565 ASN A C 1
ATOM 4451 O O . ASN A 1 565 ? 21.609 -46.031 -22.5 1 95.06 565 ASN A O 1
ATOM 4455 N N . TYR A 1 566 ? 21.641 -48.25 -22.062 1 96.44 566 TYR A N 1
ATOM 4456 C CA . TYR A 1 566 ? 20.891 -48.062 -20.828 1 96.44 566 TYR A CA 1
ATOM 4457 C C . TYR A 1 566 ? 21.203 -49.156 -19.812 1 96.44 566 TYR A C 1
ATOM 4459 O O . TYR A 1 566 ? 21.875 -50.125 -20.141 1 96.44 566 TYR A O 1
ATOM 4467 N N . ILE A 1 567 ? 20.906 -48.969 -18.562 1 96.12 567 ILE A N 1
ATOM 4468 C CA . ILE A 1 567 ? 20.875 -49.938 -17.484 1 96.12 567 ILE A CA 1
ATOM 4469 C C . ILE A 1 567 ? 19.516 -49.906 -16.797 1 96.12 567 ILE A C 1
ATOM 4471 O O . ILE A 1 567 ? 18.984 -48.844 -16.5 1 96.12 567 ILE A O 1
ATOM 4475 N N . VAL A 1 568 ? 18.938 -51.062 -16.609 1 96.06 568 VAL A N 1
ATOM 4476 C CA . VAL A 1 568 ? 17.609 -51.125 -16 1 96.06 568 VAL A CA 1
ATOM 4477 C C . VAL A 1 568 ? 17.75 -51.5 -14.523 1 96.06 568 VAL A C 1
ATOM 4479 O O . VAL A 1 568 ? 18.375 -52.5 -14.18 1 96.06 568 VAL A O 1
ATOM 4482 N N . LEU A 1 569 ? 17.188 -50.656 -13.703 1 94.88 569 LEU A N 1
ATOM 4483 C CA . LEU A 1 569 ? 17.125 -50.938 -12.273 1 94.88 569 LEU A CA 1
ATOM 4484 C C . LEU A 1 569 ? 15.695 -51.25 -11.844 1 94.88 569 LEU A C 1
ATOM 4486 O O . LEU A 1 569 ? 14.742 -50.656 -12.336 1 94.88 569 LEU A O 1
ATOM 4490 N N . GLN A 1 570 ? 15.586 -52.219 -10.93 1 93.19 570 GLN A N 1
ATOM 4491 C CA . GLN A 1 570 ? 14.266 -52.625 -10.461 1 93.19 570 GLN A CA 1
ATOM 4492 C C . GLN A 1 570 ? 14.234 -52.75 -8.945 1 93.19 570 GLN A C 1
ATOM 4494 O O . GLN A 1 570 ? 15.188 -53.25 -8.336 1 93.19 570 GLN A O 1
ATOM 4499 N N . VAL A 1 571 ? 13.25 -52.281 -8.344 1 90.06 571 VAL A N 1
ATOM 4500 C CA . VAL A 1 571 ? 13.016 -52.438 -6.91 1 90.06 571 VAL A CA 1
ATOM 4501 C C . VAL A 1 571 ? 11.656 -53.094 -6.68 1 90.06 571 VAL A C 1
ATOM 4503 O O . VAL A 1 571 ? 10.617 -52.5 -7.02 1 90.06 571 VAL A O 1
ATOM 4506 N N . GLY A 1 572 ? 11.656 -54.188 -6.098 1 86.12 572 GLY A N 1
ATOM 4507 C CA . GLY A 1 572 ? 10.414 -54.938 -5.918 1 86.12 572 GLY A CA 1
ATOM 4508 C C . GLY A 1 572 ? 9.781 -55.375 -7.227 1 86.12 572 GLY A C 1
ATOM 4509 O O . GLY A 1 572 ? 10.469 -55.469 -8.242 1 86.12 572 GLY A O 1
ATOM 4510 N N . LYS A 1 573 ? 8.492 -55.625 -7.18 1 83.81 573 LYS A N 1
ATOM 4511 C CA . LYS A 1 573 ? 7.797 -56.156 -8.344 1 83.81 573 LYS A CA 1
ATOM 4512 C C . LYS A 1 573 ? 7.16 -55.062 -9.172 1 83.81 573 LYS A C 1
ATOM 4514 O O . LYS A 1 573 ? 6.754 -55.281 -10.32 1 83.81 573 LYS A O 1
ATOM 4519 N N . ARG A 1 574 ? 7.258 -53.812 -8.703 1 82.81 574 ARG A N 1
ATOM 4520 C CA . ARG A 1 574 ? 6.395 -52.844 -9.359 1 82.81 574 ARG A CA 1
ATOM 4521 C C . ARG A 1 574 ? 7.176 -51.562 -9.711 1 82.81 574 ARG A C 1
ATOM 4523 O O . ARG A 1 574 ? 6.633 -50.656 -10.32 1 82.81 574 ARG A O 1
ATOM 4530 N N . GLN A 1 575 ? 8.383 -51.5 -9.383 1 89.31 575 GLN A N 1
ATOM 4531 C CA . GLN A 1 575 ? 9.125 -50.25 -9.617 1 89.31 575 GLN A CA 1
ATOM 4532 C C . GLN A 1 575 ? 10.312 -50.5 -10.547 1 89.31 575 GLN A C 1
ATOM 4534 O O . GLN A 1 575 ? 11.148 -51.344 -10.281 1 89.31 575 GLN A O 1
ATOM 4539 N N . ILE A 1 576 ? 10.281 -49.75 -11.578 1 93.06 576 ILE A N 1
ATOM 4540 C CA . ILE A 1 576 ? 11.336 -49.875 -12.578 1 93.06 576 ILE A CA 1
ATOM 4541 C C . ILE A 1 576 ? 11.961 -48.5 -12.844 1 93.06 576 ILE A C 1
ATOM 4543 O O . ILE A 1 576 ? 11.266 -47.5 -12.859 1 93.06 576 ILE A O 1
ATOM 4547 N N . TYR A 1 577 ? 13.312 -48.469 -13.047 1 94.88 577 TYR A N 1
ATOM 4548 C CA . TYR A 1 577 ? 14.07 -47.25 -13.32 1 94.88 577 TYR A CA 1
ATOM 4549 C C . TYR A 1 577 ? 15.086 -47.469 -14.43 1 94.88 577 TYR A C 1
ATOM 4551 O O . TYR A 1 577 ? 15.461 -48.625 -14.711 1 94.88 577 TYR A O 1
ATOM 4559 N N . PHE A 1 578 ? 15.406 -46.375 -15.031 1 96.06 578 PHE A N 1
ATOM 4560 C CA . PHE A 1 578 ? 16.391 -46.5 -16.109 1 96.06 578 PHE A CA 1
ATOM 4561 C C . PHE A 1 578 ? 17.594 -45.594 -15.828 1 96.06 578 PHE A C 1
ATOM 4563 O O . PHE A 1 578 ? 17.438 -44.5 -15.297 1 96.06 578 PHE A O 1
ATOM 4570 N N . VAL A 1 579 ? 18.766 -46.031 -16.125 1 96.25 579 VAL A N 1
ATOM 4571 C CA . VAL A 1 579 ? 19.969 -45.25 -16.25 1 96.25 579 VAL A CA 1
ATOM 4572 C C . VAL A 1 579 ? 20.359 -45.125 -17.719 1 96.25 579 VAL A C 1
ATOM 4574 O O . VAL A 1 579 ? 20.734 -46.094 -18.359 1 96.25 579 VAL A O 1
ATOM 4577 N N . LEU A 1 580 ? 20.234 -43.969 -18.234 1 96.19 580 LEU A N 1
ATOM 4578 C CA . LEU A 1 580 ? 20.531 -43.719 -19.641 1 96.19 580 LEU A CA 1
ATOM 4579 C C . LEU A 1 580 ? 21.969 -43.219 -19.812 1 96.19 580 LEU A C 1
ATOM 4581 O O . LEU A 1 580 ? 22.422 -42.344 -19.062 1 96.19 580 LEU A O 1
ATOM 4585 N N . ILE A 1 581 ? 22.641 -43.781 -20.734 1 94.56 581 ILE A N 1
ATOM 4586 C CA . ILE A 1 581 ? 24.062 -43.531 -20.859 1 94.56 581 ILE A CA 1
ATOM 4587 C C . ILE A 1 581 ? 24.312 -42.531 -21.984 1 94.56 581 ILE A C 1
ATOM 4589 O O . ILE A 1 581 ? 23.875 -42.719 -23.125 1 94.56 581 ILE A O 1
ATOM 4593 N N . ASP A 1 582 ? 24.922 -41.438 -21.562 1 87.56 582 ASP A N 1
ATOM 4594 C CA . ASP A 1 582 ? 25.344 -40.438 -22.531 1 87.56 582 ASP A CA 1
ATOM 4595 C C . ASP A 1 582 ? 26.719 -40.75 -23.094 1 87.56 582 ASP A C 1
ATOM 4597 O O . ASP A 1 582 ? 27.594 -41.219 -22.375 1 87.56 582 ASP A O 1
ATOM 4601 N N . LYS A 1 583 ? 26.906 -40.688 -24.422 1 74.31 583 LYS A N 1
ATOM 4602 C CA . LYS A 1 583 ? 28.203 -40.938 -25.031 1 74.31 583 LYS A CA 1
ATOM 4603 C C . LYS A 1 583 ? 29.172 -39.781 -24.75 1 74.31 583 LYS A C 1
ATOM 4605 O O . LYS A 1 583 ? 28.75 -38.625 -24.609 1 74.31 583 LYS A O 1
ATOM 4610 N N . MET B 1 1 ? 38.5 44.875 -2.627 1 17.05 1 MET B N 1
ATOM 4611 C CA . MET B 1 1 ? 37.156 45.312 -2.266 1 17.05 1 MET B CA 1
ATOM 4612 C C . MET B 1 1 ? 36.281 45.531 -3.51 1 17.05 1 MET B C 1
ATOM 4614 O O . MET B 1 1 ? 35.781 46.656 -3.727 1 17.05 1 MET B O 1
ATOM 4618 N N . LYS B 1 2 ? 36.469 44.812 -4.508 1 17.73 2 LYS B N 1
ATOM 4619 C CA . LYS B 1 2 ? 36.344 45.094 -5.941 1 17.73 2 LYS B CA 1
ATOM 4620 C C . LYS B 1 2 ? 34.906 45.156 -6.367 1 17.73 2 LYS B C 1
ATOM 4622 O O . LYS B 1 2 ? 34.156 44.188 -6.246 1 17.73 2 LYS B O 1
ATOM 4627 N N . PHE B 1 3 ? 34.094 46.344 -6.324 1 18.42 3 PHE B N 1
ATOM 4628 C CA . PHE B 1 3 ? 32.812 47.031 -6.137 1 18.42 3 PHE B CA 1
ATOM 4629 C C . PHE B 1 3 ? 31.859 46.688 -7.266 1 18.42 3 PHE B C 1
ATOM 4631 O O . PHE B 1 3 ? 30.75 46.219 -7.016 1 18.42 3 PHE B O 1
ATOM 4638 N N . PHE B 1 4 ? 31.781 47.438 -8.375 1 18.11 4 PHE B N 1
ATOM 4639 C CA . PHE B 1 4 ? 30.781 48.375 -8.859 1 18.11 4 PHE B CA 1
ATOM 4640 C C . PHE B 1 4 ? 30.047 47.781 -10.07 1 18.11 4 PHE B C 1
ATOM 4642 O O . PHE B 1 4 ? 29.953 48.438 -11.109 1 18.11 4 PHE B O 1
ATOM 4649 N N . GLY B 1 5 ? 29.969 46.469 -10.242 1 18.33 5 GLY B N 1
ATOM 4650 C CA . GLY B 1 5 ? 29.594 46.25 -11.633 1 18.33 5 GLY B CA 1
ATOM 4651 C C . GLY B 1 5 ? 28.172 46.656 -11.945 1 18.33 5 GLY B C 1
ATOM 4652 O O . GLY B 1 5 ? 27.234 46.312 -11.234 1 18.33 5 GLY B O 1
ATOM 4653 N N . ALA B 1 6 ? 27.797 47.656 -12.766 1 17.83 6 ALA B N 1
ATOM 4654 C CA . ALA B 1 6 ? 26.859 48.719 -13.109 1 17.83 6 ALA B CA 1
ATOM 4655 C C . ALA B 1 6 ? 25.703 48.188 -13.945 1 17.83 6 ALA B C 1
ATOM 4657 O O . ALA B 1 6 ? 25.281 48.844 -14.906 1 17.83 6 ALA B O 1
ATOM 4658 N N . ILE B 1 7 ? 25.422 46.906 -14 1 19.7 7 ILE B N 1
ATOM 4659 C CA . ILE B 1 7 ? 24.703 46.594 -15.234 1 19.7 7 ILE B CA 1
ATOM 4660 C C . ILE B 1 7 ? 23.312 47.219 -15.203 1 19.7 7 ILE B C 1
ATOM 4662 O O . ILE B 1 7 ? 22.594 47.125 -14.203 1 19.7 7 ILE B O 1
ATOM 4666 N N . SER B 1 8 ? 22.797 47.875 -16.281 1 17.06 8 SER B N 1
ATOM 4667 C CA . SER B 1 8 ? 21.938 48.969 -16.766 1 17.06 8 SER B CA 1
ATOM 4668 C C . SER B 1 8 ? 20.469 48.531 -16.781 1 17.06 8 SER B C 1
ATOM 4670 O O . SER B 1 8 ? 20.172 47.344 -16.766 1 17.06 8 SER B O 1
ATOM 4672 N N . PRO B 1 9 ? 19.359 49.438 -17.234 1 17.67 9 PRO B N 1
ATOM 4673 C CA . PRO B 1 9 ? 18.078 50.062 -16.906 1 17.67 9 PRO B CA 1
ATOM 4674 C C . PRO B 1 9 ? 16.906 49.469 -17.672 1 17.67 9 PRO B C 1
ATOM 4676 O O . PRO B 1 9 ? 15.742 49.719 -17.359 1 17.67 9 PRO B O 1
ATOM 4679 N N . PHE B 1 10 ? 17.062 48.531 -18.75 1 18.17 10 PHE B N 1
ATOM 4680 C CA . PHE B 1 10 ? 16.125 48.844 -19.812 1 18.17 10 PHE B CA 1
ATOM 4681 C C . PHE B 1 10 ? 14.688 48.562 -19.359 1 18.17 10 PHE B C 1
ATOM 4683 O O . PHE B 1 10 ? 14.391 47.5 -18.828 1 18.17 10 PHE B O 1
ATOM 4690 N N . ILE B 1 11 ? 13.648 49.562 -19.484 1 16.56 11 ILE B N 1
ATOM 4691 C CA . ILE B 1 11 ? 12.414 50.219 -19.078 1 16.56 11 ILE B CA 1
ATOM 4692 C C . ILE B 1 11 ? 11.219 49.438 -19.625 1 16.56 11 ILE B C 1
ATOM 4694 O O . ILE B 1 11 ? 10.297 49.094 -18.875 1 16.56 11 ILE B O 1
ATOM 4698 N N . ALA B 1 12 ? 10.781 49.5 -21.016 1 15.61 12 ALA B N 1
ATOM 4699 C CA . ALA B 1 12 ? 9.586 50.281 -21.344 1 15.61 12 ALA B CA 1
ATOM 4700 C C . ALA B 1 12 ? 8.336 49.406 -21.297 1 15.61 12 ALA B C 1
ATOM 4702 O O . ALA B 1 12 ? 8.43 48.188 -21.094 1 15.61 12 ALA B O 1
ATOM 4703 N N . LEU B 1 13 ? 7.355 49.406 -22.516 1 16.38 13 LEU B N 1
ATOM 4704 C CA . LEU B 1 13 ? 6.094 50.062 -22.859 1 16.38 13 LEU B CA 1
ATOM 4705 C C . LEU B 1 13 ? 4.934 49.062 -22.781 1 16.38 13 LEU B C 1
ATOM 4707 O O . LEU B 1 13 ? 5.145 47.844 -22.781 1 16.38 13 LEU B O 1
ATOM 4711 N N . MET B 1 14 ? 3.768 49.188 -23.766 1 16.81 14 MET B N 1
ATOM 4712 C CA . MET B 1 14 ? 2.373 49.625 -23.812 1 16.81 14 MET B CA 1
ATOM 4713 C C . MET B 1 14 ? 1.45 48.438 -24.094 1 16.81 14 MET B C 1
ATOM 4715 O O . MET B 1 14 ? 0.251 48.625 -24.312 1 16.81 14 MET B O 1
ATOM 4719 N N . PHE B 1 15 ? 1.856 47.156 -24.125 1 17.75 15 PHE B N 1
ATOM 4720 C CA . PHE B 1 15 ? 1.001 46.344 -24.969 1 17.75 15 PHE B CA 1
ATOM 4721 C C . PHE B 1 15 ? -0.417 46.281 -24.422 1 17.75 15 PHE B C 1
ATOM 4723 O O . PHE B 1 15 ? -0.649 45.719 -23.344 1 17.75 15 PHE B O 1
ATOM 4730 N N . LEU B 1 16 ? -1.326 47.281 -24.922 1 16.5 16 LEU B N 1
ATOM 4731 C CA . LEU B 1 16 ? -2.682 47.719 -24.609 1 16.5 16 LEU B CA 1
ATOM 4732 C C . LEU B 1 16 ? -3.666 46.562 -24.688 1 16.5 16 LEU B C 1
ATOM 4734 O O . LEU B 1 16 ? -4.422 46.312 -23.734 1 16.5 16 LEU B O 1
ATOM 4738 N N . SER B 1 17 ? -4.344 46.406 -25.922 1 15.88 17 SER B N 1
ATOM 4739 C CA . SER B 1 17 ? -5.746 46.75 -26.141 1 15.88 17 SER B CA 1
ATOM 4740 C C . SER B 1 17 ? -6.648 45.562 -25.922 1 15.88 17 SER B C 1
ATOM 4742 O O . SER B 1 17 ? -7.66 45.656 -25.219 1 15.88 17 SER B O 1
ATOM 4744 N N . ARG B 1 18 ? -6.656 44.562 -26.844 1 17.25 18 ARG B N 1
ATOM 4745 C CA . ARG B 1 18 ? -7.852 44.375 -27.656 1 17.25 18 ARG B CA 1
ATOM 4746 C C . ARG B 1 18 ? -8.836 43.438 -26.969 1 17.25 18 ARG B C 1
ATOM 4748 O O . ARG B 1 18 ? -9.945 43.219 -27.469 1 17.25 18 ARG B O 1
ATOM 4755 N N . LEU B 1 19 ? -8.398 42.562 -26.062 1 17.58 19 LEU B N 1
ATOM 4756 C CA . LEU B 1 19 ? -9.094 41.312 -26.219 1 17.58 19 LEU B CA 1
ATOM 4757 C C . LEU B 1 19 ? -10.508 41.375 -25.672 1 17.58 19 LEU B C 1
ATOM 4759 O O . LEU B 1 19 ? -10.719 41.281 -24.453 1 17.58 19 LEU B O 1
ATOM 4763 N N . LEU B 1 20 ? -11.352 42.375 -26.234 1 17.36 20 LEU B N 1
ATOM 4764 C CA . LEU B 1 20 ? -12.633 42.719 -25.609 1 17.36 20 LEU B CA 1
ATOM 4765 C C . LEU B 1 20 ? -13.609 41.531 -25.734 1 17.36 20 LEU B C 1
ATOM 4767 O O . LEU B 1 20 ? -14.742 41.625 -25.266 1 17.36 20 LEU B O 1
ATOM 4771 N N . GLU B 1 21 ? -13.297 40.5 -26.547 1 18.69 21 GLU B N 1
ATOM 4772 C CA . GLU B 1 21 ? -14.516 40 -27.188 1 18.69 21 GLU B CA 1
ATOM 4773 C C . GLU B 1 21 ? -15.531 39.531 -26.141 1 18.69 21 GLU B C 1
ATOM 4775 O O . GLU B 1 21 ? -15.227 38.688 -25.281 1 18.69 21 GLU B O 1
ATOM 4780 N N . GLU B 1 22 ? -16.562 40.344 -25.906 1 18 22 GLU B N 1
ATOM 4781 C CA . GLU B 1 22 ? -17.656 40.375 -24.953 1 18 22 GLU B CA 1
ATOM 4782 C C . GLU B 1 22 ? -18.609 39.219 -25.125 1 18 22 GLU B C 1
ATOM 4784 O O . GLU B 1 22 ? -19.625 39.094 -24.438 1 18 22 GLU B O 1
ATOM 4789 N N . LYS B 1 23 ? -18.344 38.219 -26.109 1 18.92 23 LYS B N 1
ATOM 4790 C CA . LYS B 1 23 ? -19.641 37.688 -26.578 1 18.92 23 LYS B CA 1
ATOM 4791 C C . LYS B 1 23 ? -20.516 37.281 -25.406 1 18.92 23 LYS B C 1
ATOM 4793 O O . LYS B 1 23 ? -20.062 36.562 -24.516 1 18.92 23 LYS B O 1
ATOM 4798 N N . CYS B 1 24 ? -21.594 37.969 -25.188 1 17.34 24 CYS B N 1
ATOM 4799 C CA . CYS B 1 24 ? -22.656 38.094 -24.203 1 17.34 24 CYS B CA 1
ATOM 4800 C C . CYS B 1 24 ? -23.469 36.812 -24.109 1 17.34 24 CYS B C 1
ATOM 4802 O O . CYS B 1 24 ? -24.594 36.75 -24.625 1 17.34 24 CYS B O 1
ATOM 4804 N N . GLN B 1 25 ? -22.875 35.656 -24.547 1 18.2 25 GLN B N 1
ATOM 4805 C CA . GLN B 1 25 ? -23.969 34.719 -24.828 1 18.2 25 GLN B CA 1
ATOM 4806 C C . GLN B 1 25 ? -24.922 34.656 -23.641 1 18.2 25 GLN B C 1
ATOM 4808 O O . GLN B 1 25 ? -24.516 34.812 -22.484 1 18.2 25 GLN B O 1
ATOM 4813 N N . PRO B 1 26 ? -26.25 34.625 -23.953 1 18.78 26 PRO B N 1
ATOM 4814 C CA . PRO B 1 26 ? -27.516 34.812 -23.25 1 18.78 26 PRO B CA 1
ATOM 4815 C C . PRO B 1 26 ? -27.75 33.812 -22.141 1 18.78 26 PRO B C 1
ATOM 4817 O O . PRO B 1 26 ? -27.75 32.594 -22.391 1 18.78 26 PRO B O 1
ATOM 4820 N N . LEU B 1 27 ? -27.062 33.875 -21.016 1 17.09 27 LEU B N 1
ATOM 4821 C CA . LEU B 1 27 ? -27.203 32.875 -19.969 1 17.09 27 LEU B CA 1
ATOM 4822 C C . LEU B 1 27 ? -28.656 32.75 -19.531 1 17.09 27 LEU B C 1
ATOM 4824 O O . LEU B 1 27 ? -29.203 33.656 -18.891 1 17.09 27 LEU B O 1
ATOM 4828 N N . ALA B 1 28 ? -29.547 32.562 -20.531 1 18.78 28 ALA B N 1
ATOM 4829 C CA . ALA B 1 28 ? -30.938 32.531 -20.078 1 18.78 28 ALA B CA 1
ATOM 4830 C C . ALA B 1 28 ? -31.094 31.625 -18.844 1 18.78 28 ALA B C 1
ATOM 4832 O O . ALA B 1 28 ? -30.828 30.422 -18.906 1 18.78 28 ALA B O 1
ATOM 4833 N N . PHE B 1 29 ? -30.781 32.219 -17.656 1 16.33 29 PHE B N 1
ATOM 4834 C CA . PHE B 1 29 ? -30.734 31.594 -16.328 1 16.33 29 PHE B CA 1
ATOM 4835 C C . PHE B 1 29 ? -32 30.781 -16.078 1 16.33 29 PHE B C 1
ATOM 4837 O O . PHE B 1 29 ? -33 30.938 -16.766 1 16.33 29 PHE B O 1
ATOM 4844 N N . LEU B 1 30 ? -32.25 30.656 -14.836 1 16.73 30 LEU B N 1
ATOM 4845 C CA . LEU B 1 30 ? -32.375 29.672 -13.781 1 16.73 30 LEU B CA 1
ATOM 4846 C C . LEU B 1 30 ? -33.844 29.375 -13.477 1 16.73 30 LEU B C 1
ATOM 4848 O O . LEU B 1 30 ? -34.156 28.281 -13.008 1 16.73 30 LEU B O 1
ATOM 4852 N N . HIS B 1 31 ? -34.812 30.297 -13.781 1 18.38 31 HIS B N 1
ATOM 4853 C CA . HIS B 1 31 ? -35.719 30.344 -12.625 1 18.38 31 HIS B CA 1
ATOM 4854 C C . HIS B 1 31 ? -36.594 29.094 -12.555 1 18.38 31 HIS B C 1
ATOM 4856 O O . HIS B 1 31 ? -37.281 28.781 -13.516 1 18.38 31 HIS B O 1
ATOM 4862 N N . VAL B 1 32 ? -36.094 28.141 -11.875 1 18.11 32 VAL B N 1
ATOM 4863 C CA . VAL B 1 32 ? -36.625 26.859 -11.477 1 18.11 32 VAL B CA 1
ATOM 4864 C C . VAL B 1 32 ? -37.969 27.047 -10.773 1 18.11 32 VAL B C 1
ATOM 4866 O O . VAL B 1 32 ? -38.031 27.531 -9.641 1 18.11 32 VAL B O 1
ATOM 4869 N N . GLN B 1 33 ? -38.906 27.812 -11.273 1 17.14 33 GLN B N 1
ATOM 4870 C CA . GLN B 1 33 ? -39.969 28.172 -10.367 1 17.14 33 GLN B CA 1
ATOM 4871 C C . GLN B 1 33 ? -40.688 26.922 -9.859 1 17.14 33 GLN B C 1
ATOM 4873 O O . GLN B 1 33 ? -41.375 26.969 -8.836 1 17.14 33 GLN B O 1
ATOM 4878 N N . ALA B 1 34 ? -40.594 25.797 -10.555 1 16.73 34 ALA B N 1
ATOM 4879 C CA . ALA B 1 34 ? -41.938 25.25 -10.703 1 16.73 34 ALA B CA 1
ATOM 4880 C C . ALA B 1 34 ? -42.531 24.875 -9.352 1 16.73 34 ALA B C 1
ATOM 4882 O O . ALA B 1 34 ? -43.688 25.172 -9.062 1 16.73 34 ALA B O 1
ATOM 4883 N N . PHE B 1 35 ? -41.969 23.828 -8.695 1 18.11 35 PHE B N 1
ATOM 4884 C CA . PHE B 1 35 ? -42.875 22.719 -8.414 1 18.11 35 PHE B CA 1
ATOM 4885 C C . PHE B 1 35 ? -43.656 22.969 -7.133 1 18.11 35 PHE B C 1
ATOM 4887 O O . PHE B 1 35 ? -43.125 23.453 -6.141 1 18.11 35 PHE B O 1
ATOM 4894 N N . LYS B 1 36 ? -45 23.203 -7.223 1 17.66 36 LYS B N 1
ATOM 4895 C CA . LYS B 1 36 ? -46.062 23.422 -6.25 1 17.66 36 LYS B CA 1
ATOM 4896 C C . LYS B 1 36 ? -46.031 22.344 -5.164 1 17.66 36 LYS B C 1
ATOM 4898 O O . LYS B 1 36 ? -45.906 21.156 -5.457 1 17.66 36 LYS B O 1
ATOM 4903 N N . SER B 1 37 ? -45.719 22.75 -3.928 1 18.48 37 SER B N 1
ATOM 4904 C CA . SER B 1 37 ? -45.531 22.203 -2.594 1 18.48 37 SER B CA 1
ATOM 4905 C C . SER B 1 37 ? -46.75 21.422 -2.115 1 18.48 37 SER B C 1
ATOM 4907 O O . SER B 1 37 ? -46.812 21.031 -0.947 1 18.48 37 SER B O 1
ATOM 4909 N N . GLY B 1 38 ? -47.406 20.547 -3.029 1 17.73 38 GLY B N 1
ATOM 4910 C CA . GLY B 1 38 ? -48.656 20.125 -2.428 1 17.73 38 GLY B CA 1
ATOM 4911 C C . GLY B 1 38 ? -48.5 19.547 -1.033 1 17.73 38 GLY B C 1
ATOM 4912 O O . GLY B 1 38 ? -47.406 19.172 -0.641 1 17.73 38 GLY B O 1
ATOM 4913 N N . HIS B 1 39 ? -49.594 19.531 -0.193 1 18.55 39 HIS B N 1
ATOM 4914 C CA . HIS B 1 39 ? -50.062 19.547 1.188 1 18.55 39 HIS B CA 1
ATOM 4915 C C . HIS B 1 39 ? -49.906 18.172 1.835 1 18.55 39 HIS B C 1
ATOM 4917 O O . HIS B 1 39 ? -50.094 18.031 3.043 1 18.55 39 HIS B O 1
ATOM 4923 N N . ILE B 1 40 ? -49.25 17.156 1.173 1 18.28 40 ILE B N 1
ATOM 4924 C CA . ILE B 1 40 ? -49.906 15.953 1.68 1 18.28 40 ILE B CA 1
ATOM 4925 C C . ILE B 1 40 ? -49.656 15.812 3.176 1 18.28 40 ILE B C 1
ATOM 4927 O O . ILE B 1 40 ? -48.5 15.977 3.625 1 18.28 40 ILE B O 1
ATOM 4931 N N . HIS B 1 41 ? -50.688 15.68 4.023 1 18.28 41 HIS B N 1
ATOM 4932 C CA . HIS B 1 41 ? -51.062 15.656 5.434 1 18.28 41 HIS B CA 1
ATOM 4933 C C . HIS B 1 41 ? -50.5 14.438 6.137 1 18.28 41 HIS B C 1
ATOM 4935 O O . HIS B 1 41 ? -50.625 14.297 7.355 1 18.28 41 HIS B O 1
ATOM 4941 N N . ARG B 1 42 ? -49.656 13.594 5.465 1 16.98 42 ARG B N 1
ATOM 4942 C CA . ARG B 1 42 ? -49.875 12.32 6.129 1 16.98 42 ARG B CA 1
ATOM 4943 C C . ARG B 1 42 ? -49.469 12.391 7.602 1 16.98 42 ARG B C 1
ATOM 4945 O O . ARG B 1 42 ? -48.469 13.023 7.953 1 16.98 42 ARG B O 1
ATOM 4952 N N . LYS B 1 43 ? -50.375 11.984 8.492 1 17.91 43 LYS B N 1
ATOM 4953 C CA . LYS B 1 43 ? -50.562 11.867 9.938 1 17.91 43 LYS B CA 1
ATOM 4954 C C . LYS B 1 43 ? -49.5 10.969 10.57 1 17.91 43 LYS B C 1
ATOM 4956 O O . LYS B 1 43 ? -49.469 10.836 11.789 1 17.91 43 LYS B O 1
ATOM 4961 N N . VAL B 1 44 ? -48.312 10.719 9.961 1 18.48 44 VAL B N 1
ATOM 4962 C CA . VAL B 1 44 ? -47.812 9.484 10.57 1 18.48 44 VAL B CA 1
ATOM 4963 C C . VAL B 1 44 ? -47.625 9.688 12.07 1 18.48 44 VAL B C 1
ATOM 4965 O O . VAL B 1 44 ? -47.125 10.719 12.508 1 18.48 44 VAL B O 1
ATOM 4968 N N . ASN B 1 45 ? -48.406 8.906 12.867 1 18.8 45 ASN B N 1
ATOM 4969 C CA . ASN B 1 45 ? -48.562 8.656 14.297 1 18.8 45 ASN B CA 1
ATOM 4970 C C . ASN B 1 45 ? -47.25 8.375 14.977 1 18.8 45 ASN B C 1
ATOM 4972 O O . ASN B 1 45 ? -46.406 7.625 14.445 1 18.8 45 ASN B O 1
ATOM 4976 N N . THR B 1 46 ? -46.781 9.336 15.727 1 19.05 46 THR B N 1
ATOM 4977 C CA . THR B 1 46 ? -45.594 9.484 16.562 1 19.05 46 THR B CA 1
ATOM 4978 C C . THR B 1 46 ? -45.5 8.344 17.578 1 19.05 46 THR B C 1
ATOM 4980 O O . THR B 1 46 ? -46.312 8.234 18.484 1 19.05 46 THR B O 1
ATOM 4983 N N . ILE B 1 47 ? -45.406 7.023 17.016 1 19.61 47 ILE B N 1
ATOM 4984 C CA . ILE B 1 47 ? -45.375 6.035 18.094 1 19.61 47 ILE B CA 1
ATOM 4985 C C . ILE B 1 47 ? -44.281 6.395 19.078 1 19.61 47 ILE B C 1
ATOM 4987 O O . ILE B 1 47 ? -43.156 6.719 18.688 1 19.61 47 ILE B O 1
ATOM 4991 N N . HIS B 1 48 ? -44.656 6.684 20.281 1 19.42 48 HIS B N 1
ATOM 4992 C CA . HIS B 1 48 ? -44.031 7.09 21.547 1 19.42 48 HIS B CA 1
ATOM 4993 C C . HIS B 1 48 ? -43.031 6.059 22.031 1 19.42 48 HIS B C 1
ATOM 4995 O O . HIS B 1 48 ? -42.531 6.16 23.156 1 19.42 48 HIS B O 1
ATOM 5001 N N . ALA B 1 49 ? -42.281 5.289 21.141 1 19.52 49 ALA B N 1
ATOM 5002 C CA . ALA B 1 49 ? -41.625 4.211 21.859 1 19.52 49 ALA B CA 1
ATOM 5003 C C . ALA B 1 49 ? -40.719 4.766 22.969 1 19.52 49 ALA B C 1
ATOM 5005 O O . ALA B 1 49 ? -39.938 5.711 22.734 1 19.52 49 ALA B O 1
ATOM 5006 N N . SER B 1 50 ? -41.125 4.621 24.188 1 19.45 50 SER B N 1
ATOM 5007 C CA . SER B 1 50 ? -40.562 4.891 25.516 1 19.45 50 SER B CA 1
ATOM 5008 C C . SER B 1 50 ? -39.156 4.293 25.641 1 19.45 50 SER B C 1
ATOM 5010 O O . SER B 1 50 ? -39 3.072 25.594 1 19.45 50 SER B O 1
ATOM 5012 N N . PHE B 1 51 ? -38.156 4.875 24.906 1 19.77 51 PHE B N 1
ATOM 5013 C CA . PHE B 1 51 ? -36.781 4.391 25.047 1 19.77 51 PHE B CA 1
ATOM 5014 C C . PHE B 1 51 ? -36.375 4.402 26.516 1 19.77 51 PHE B C 1
ATOM 5016 O O . PHE B 1 51 ? -36.406 5.445 27.172 1 19.77 51 PHE B O 1
ATOM 5023 N N . SER B 1 52 ? -36.781 3.316 27.234 1 19.42 52 SER B N 1
ATOM 5024 C CA . SER B 1 52 ? -36.312 3.141 28.609 1 19.42 52 SER B CA 1
ATOM 5025 C C . SER B 1 52 ? -34.812 3.367 28.734 1 19.42 52 SER B C 1
ATOM 5027 O O . SER B 1 52 ? -34.062 3.041 27.812 1 19.42 52 SER B O 1
ATOM 5029 N N . ASN B 1 53 ? -34.438 4.359 29.516 1 20.11 53 ASN B N 1
ATOM 5030 C CA . ASN B 1 53 ? -33.188 4.965 29.969 1 20.11 53 ASN B CA 1
ATOM 5031 C C . ASN B 1 53 ? -32.219 3.916 30.5 1 20.11 53 ASN B C 1
ATOM 5033 O O . ASN B 1 53 ? -32.438 3.35 31.578 1 20.11 53 ASN B O 1
ATOM 5037 N N . PHE B 1 54 ? -31.922 2.801 29.703 1 20.11 54 PHE B N 1
ATOM 5038 C CA . PHE B 1 54 ? -30.969 1.911 30.344 1 20.11 54 PHE B CA 1
ATOM 5039 C C . PHE B 1 54 ? -29.734 2.682 30.812 1 20.11 54 PHE B C 1
ATOM 5041 O O . PHE B 1 54 ? -29.078 3.357 30.016 1 20.11 54 PHE B O 1
ATOM 5048 N N . SER B 1 55 ? -29.75 3.096 32.062 1 20.47 55 SER B N 1
ATOM 5049 C CA . SER B 1 55 ? -28.703 3.709 32.875 1 20.47 55 SER B CA 1
ATOM 5050 C C . SER B 1 55 ? -27.438 2.871 32.875 1 20.47 55 SER B C 1
ATOM 5052 O O . SER B 1 55 ? -26.703 2.822 33.875 1 20.47 55 SER B O 1
ATOM 5054 N N . SER B 1 56 ? -27.078 2.24 31.719 1 20.59 56 SER B N 1
ATOM 5055 C CA . SER B 1 56 ? -25.891 1.429 31.906 1 20.59 56 SER B CA 1
ATOM 5056 C C . SER B 1 56 ? -24.75 2.256 32.5 1 20.59 56 SER B C 1
ATOM 5058 O O . SER B 1 56 ? -24.359 3.283 31.938 1 20.59 56 SER B O 1
ATOM 5060 N N . SER B 1 57 ? -24.625 2.277 33.812 1 21.44 57 SER B N 1
ATOM 5061 C CA . SER B 1 57 ? -23.562 2.826 34.656 1 21.44 57 SER B CA 1
ATOM 5062 C C . SER B 1 57 ? -22.203 2.279 34.25 1 21.44 57 SER B C 1
ATOM 5064 O O . SER B 1 57 ? -21.625 1.439 34.969 1 21.44 57 SER B O 1
ATOM 5066 N N . SER B 1 58 ? -22.031 1.93 33 1 22.59 58 SER B N 1
ATOM 5067 C CA . SER B 1 58 ? -20.688 1.407 32.844 1 22.59 58 SER B CA 1
ATOM 5068 C C . SER B 1 58 ? -19.641 2.41 33.312 1 22.59 58 SER B C 1
ATOM 5070 O O . SER B 1 58 ? -19.609 3.555 32.875 1 22.59 58 SER B O 1
ATOM 5072 N N . GLN B 1 59 ? -19.281 2.264 34.594 1 21.64 59 GLN B N 1
ATOM 5073 C CA . GLN B 1 59 ? -18.156 3.012 35.156 1 21.64 59 GLN B CA 1
ATOM 5074 C C . GLN B 1 59 ? -16.938 2.967 34.219 1 21.64 59 GLN B C 1
ATOM 5076 O O . GLN B 1 59 ? -16.562 1.898 33.75 1 21.64 59 GLN B O 1
ATOM 5081 N N . PRO B 1 60 ? -16.766 3.99 33.469 1 24.69 60 PRO B N 1
ATOM 5082 C CA . PRO B 1 60 ? -15.531 4.082 32.688 1 24.69 60 PRO B CA 1
ATOM 5083 C C . PRO B 1 60 ? -14.312 3.578 33.438 1 24.69 60 PRO B C 1
ATOM 5085 O O . PRO B 1 60 ? -14.156 3.877 34.625 1 24.69 60 PRO B O 1
ATOM 5088 N N . ARG B 1 61 ? -13.969 2.295 33.281 1 25.02 61 ARG B N 1
ATOM 5089 C CA . ARG B 1 61 ? -12.695 1.892 33.844 1 25.02 61 ARG B CA 1
ATOM 5090 C C . ARG B 1 61 ? -11.672 3.02 33.75 1 25.02 61 ARG B C 1
ATOM 5092 O O . ARG B 1 61 ? -11.406 3.535 32.688 1 25.02 61 ARG B O 1
ATOM 5099 N N . ASP B 1 62 ? -11.719 3.803 34.781 1 24.28 62 ASP B N 1
ATOM 5100 C CA . ASP B 1 62 ? -10.797 4.891 35.125 1 24.28 62 ASP B CA 1
ATOM 5101 C C . ASP B 1 62 ? -9.352 4.496 34.812 1 24.28 62 ASP B C 1
ATOM 5103 O O . ASP B 1 62 ? -8.648 3.988 35.688 1 24.28 62 ASP B O 1
ATOM 5107 N N . GLY B 1 63 ? -9.219 3.562 33.875 1 26.77 63 GLY B N 1
ATOM 5108 C CA . GLY B 1 63 ? -7.789 3.35 33.719 1 26.77 63 GLY B CA 1
ATOM 5109 C C . GLY B 1 63 ? -7.012 4.641 33.531 1 26.77 63 GLY B C 1
ATOM 5110 O O . GLY B 1 63 ? -6.617 4.996 32.438 1 26.77 63 GLY B O 1
ATOM 5111 N N . GLN B 1 64 ? -7.605 5.648 34.094 1 25.66 64 GLN B N 1
ATOM 5112 C CA . GLN B 1 64 ? -6.695 6.781 34.188 1 25.66 64 GLN B CA 1
ATOM 5113 C C . GLN B 1 64 ? -5.367 6.363 34.812 1 25.66 64 GLN B C 1
ATOM 5115 O O . GLN B 1 64 ? -5.324 5.879 35.938 1 25.66 64 GLN B O 1
ATOM 5120 N N . CYS B 1 65 ? -4.574 5.699 34.031 1 28 65 CYS B N 1
ATOM 5121 C CA . CYS B 1 65 ? -3.271 5.707 34.656 1 28 65 CYS B CA 1
ATOM 5122 C C . CYS B 1 65 ? -3.07 6.984 35.469 1 28 65 CYS B C 1
ATOM 5124 O O . CYS B 1 65 ? -3.184 8.086 34.938 1 28 65 CYS B O 1
ATOM 5126 N N . PRO B 1 66 ? -3.496 6.895 36.688 1 28.83 66 PRO B N 1
ATOM 5127 C CA . PRO B 1 66 ? -3.184 8.117 37.438 1 28.83 66 PRO B CA 1
ATOM 5128 C C . PRO B 1 66 ? -1.842 8.727 37.031 1 28.83 66 PRO B C 1
ATOM 5130 O O . PRO B 1 66 ? -0.85 8.008 36.906 1 28.83 66 PRO B O 1
ATOM 5133 N N . ILE B 1 67 ? -1.872 9.695 36.219 1 30.66 67 ILE B N 1
ATOM 5134 C CA . ILE B 1 67 ? -0.652 10.492 36.312 1 30.66 67 ILE B CA 1
ATOM 5135 C C . ILE B 1 67 ? -0.251 10.641 37.781 1 30.66 67 ILE B C 1
ATOM 5137 O O . ILE B 1 67 ? -0.978 11.25 38.562 1 30.66 67 ILE B O 1
ATOM 5141 N N . LYS B 1 68 ? 0.19 9.57 38.438 1 30.95 68 LYS B N 1
ATOM 5142 C CA . LYS B 1 68 ? 0.808 9.914 39.719 1 30.95 68 LYS B CA 1
ATOM 5143 C C . LYS B 1 68 ? 1.33 11.344 39.719 1 30.95 68 LYS B C 1
ATOM 5145 O O . LYS B 1 68 ? 2.059 11.742 38.812 1 30.95 68 LYS B O 1
ATOM 5150 N N . SER B 1 69 ? 0.569 12.258 40.125 1 33.06 69 SER B N 1
ATOM 5151 C CA . SER B 1 69 ? 0.869 13.672 40.281 1 33.06 69 SER B CA 1
ATOM 5152 C C . SER B 1 69 ? 2.357 13.898 40.531 1 33.06 69 SER B C 1
ATOM 5154 O O . SER B 1 69 ? 2.775 15.008 40.844 1 33.06 69 SER B O 1
ATOM 5156 N N . GLY B 1 70 ? 2.973 12.812 40.938 1 37.47 70 GLY B N 1
ATOM 5157 C CA . GLY B 1 70 ? 4.352 13.203 41.188 1 37.47 70 GLY B CA 1
ATOM 5158 C C . GLY B 1 70 ? 5.09 13.586 39.906 1 37.47 70 GLY B C 1
ATOM 5159 O O . GLY B 1 70 ? 5.09 12.836 38.938 1 37.47 70 GLY B O 1
ATOM 5160 N N . THR B 1 71 ? 5.094 14.781 39.469 1 45.94 71 THR B N 1
ATOM 5161 C CA . THR B 1 71 ? 5.875 15.258 38.344 1 45.94 71 THR B CA 1
ATOM 5162 C C . THR B 1 71 ? 7.125 14.406 38.125 1 45.94 71 THR B C 1
ATOM 5164 O O . THR B 1 71 ? 7.961 14.312 39.031 1 45.94 71 THR B O 1
ATOM 5167 N N . PRO B 1 72 ? 7.055 13.273 37.5 1 54.69 72 PRO B N 1
ATOM 5168 C CA . PRO B 1 72 ? 8.328 12.586 37.312 1 54.69 72 PRO B CA 1
ATOM 5169 C C . PRO B 1 72 ? 9.516 13.547 37.25 1 54.69 72 PRO B C 1
ATOM 5171 O O . PRO B 1 72 ? 9.391 14.672 36.781 1 54.69 72 PRO B O 1
ATOM 5174 N N . THR B 1 73 ? 10.383 13.531 38.188 1 71.06 73 THR B N 1
ATOM 5175 C CA . THR B 1 73 ? 11.586 14.344 38.312 1 71.06 73 THR B CA 1
ATOM 5176 C C . THR B 1 73 ? 12.406 14.297 37.031 1 71.06 73 THR B C 1
ATOM 5178 O O . THR B 1 73 ? 12.828 13.219 36.625 1 71.06 73 THR B O 1
ATOM 5181 N N . VAL B 1 74 ? 12.016 15.18 35.938 1 86.56 74 VAL B N 1
ATOM 5182 C CA . VAL B 1 74 ? 12.812 15.305 34.719 1 86.56 74 VAL B CA 1
ATOM 5183 C C . VAL B 1 74 ? 14.039 16.188 35 1 86.56 74 VAL B C 1
ATOM 5185 O O . VAL B 1 74 ? 13.969 17.125 35.781 1 86.56 74 VAL B O 1
ATOM 5188 N N . THR B 1 75 ? 15.109 15.836 34.469 1 90.06 75 THR B N 1
ATOM 5189 C CA . THR B 1 75 ? 16.391 16.516 34.656 1 90.06 75 THR B CA 1
ATOM 5190 C C . THR B 1 75 ? 16.516 17.703 33.688 1 90.06 75 THR B C 1
ATOM 5192 O O . THR B 1 75 ? 17.062 18.734 34.062 1 90.06 75 THR B O 1
ATOM 5195 N N . SER B 1 76 ? 15.953 17.609 32.531 1 93.31 76 SER B N 1
ATOM 5196 C CA . SER B 1 76 ? 15.992 18.703 31.562 1 93.31 76 SER B CA 1
ATOM 5197 C C . SER B 1 76 ? 15.125 19.875 32 1 93.31 76 SER B C 1
ATOM 5199 O O . SER B 1 76 ? 13.93 19.703 32.25 1 93.31 76 SER B O 1
ATOM 5201 N N . ARG B 1 77 ? 15.695 21.047 32.062 1 91.5 77 ARG B N 1
ATOM 5202 C CA . ARG B 1 77 ? 14.953 22.234 32.469 1 91.5 77 ARG B CA 1
ATOM 5203 C C . ARG B 1 77 ? 13.867 22.578 31.453 1 91.5 77 ARG B C 1
ATOM 5205 O O . ARG B 1 77 ? 12.766 23 31.844 1 91.5 77 ARG B O 1
ATOM 5212 N N . PHE B 1 78 ? 14.234 22.422 30.281 1 93.75 78 PHE B N 1
ATOM 5213 C CA . PHE B 1 78 ? 13.273 22.672 29.203 1 93.75 78 PHE B CA 1
ATOM 5214 C C . PHE B 1 78 ? 12.062 21.75 29.344 1 93.75 78 PHE B C 1
ATOM 5216 O O . PHE B 1 78 ? 10.922 22.203 29.281 1 93.75 78 PHE B O 1
ATOM 5223 N N . LEU B 1 79 ? 12.336 20.453 29.469 1 96.19 79 LEU B N 1
ATOM 5224 C CA . LEU B 1 79 ? 11.258 19.484 29.578 1 96.19 79 LEU B CA 1
ATOM 5225 C C . LEU B 1 79 ? 10.422 19.734 30.828 1 96.19 79 LEU B C 1
ATOM 5227 O O . LEU B 1 79 ? 9.195 19.609 30.781 1 96.19 79 LEU B O 1
ATOM 5231 N N . ALA B 1 80 ? 11.062 20.078 31.891 1 95.19 80 ALA B N 1
ATOM 5232 C CA . ALA B 1 80 ? 10.352 20.406 33.125 1 95.19 80 ALA B CA 1
ATOM 5233 C C . ALA B 1 80 ? 9.383 21.562 32.906 1 95.19 80 ALA B C 1
ATOM 5235 O O . ALA B 1 80 ? 8.25 21.531 33.406 1 95.19 80 ALA B O 1
ATOM 5236 N N . ASP B 1 81 ? 9.883 22.547 32.25 1 95 81 ASP B N 1
ATOM 5237 C CA . ASP B 1 81 ? 9.031 23.703 31.953 1 95 81 ASP B CA 1
ATOM 5238 C C . ASP B 1 81 ? 7.832 23.297 31.109 1 95 81 ASP B C 1
ATOM 5240 O O . ASP B 1 81 ? 6.715 23.766 31.344 1 95 81 ASP B O 1
ATOM 5244 N N . CYS B 1 82 ? 8.078 22.469 30.094 1 96.56 82 CYS B N 1
ATOM 5245 C CA . CYS B 1 82 ? 7.004 22.016 29.219 1 96.56 82 CYS B CA 1
ATOM 5246 C C . CYS B 1 82 ? 5.957 21.234 30.016 1 96.56 82 CYS B C 1
ATOM 5248 O O . CYS B 1 82 ? 4.754 21.391 29.781 1 96.56 82 CYS B O 1
ATOM 5250 N N . VAL B 1 83 ? 6.406 20.422 30.891 1 96 83 VAL B N 1
ATOM 5251 C CA . VAL B 1 83 ? 5.512 19.609 31.719 1 96 83 VAL B CA 1
ATOM 5252 C C . VAL B 1 83 ? 4.715 20.516 32.656 1 96 83 VAL B C 1
ATOM 5254 O O . VAL B 1 83 ? 3.496 20.359 32.781 1 96 83 VAL B O 1
ATOM 5257 N N . ASP B 1 84 ? 5.359 21.469 33.281 1 95.06 84 ASP B N 1
ATOM 5258 C CA . ASP B 1 84 ? 4.703 22.391 34.188 1 95.06 84 ASP B CA 1
ATOM 5259 C C . ASP B 1 84 ? 3.619 23.203 33.469 1 95.06 84 ASP B C 1
ATOM 5261 O O . ASP B 1 84 ? 2.584 23.516 34.062 1 95.06 84 ASP B O 1
ATOM 5265 N N . ARG B 1 85 ? 3.85 23.469 32.25 1 96.62 85 ARG B N 1
ATOM 5266 C CA . ARG B 1 85 ? 2.922 24.281 31.469 1 96.62 85 ARG B CA 1
ATOM 5267 C C . ARG B 1 85 ? 1.835 23.406 30.844 1 96.62 85 ARG B C 1
ATOM 5269 O O . ARG B 1 85 ? 0.867 23.922 30.281 1 96.62 85 ARG B O 1
ATOM 5276 N N . GLY B 1 86 ? 2.004 22.125 30.953 1 95.44 86 GLY B N 1
ATOM 5277 C CA . GLY B 1 86 ? 1.017 21.219 30.406 1 95.44 86 GLY B CA 1
ATOM 5278 C C . GLY B 1 86 ? 1.123 21.062 28.891 1 95.44 86 GLY B C 1
ATOM 5279 O O . GLY B 1 86 ? 0.151 20.688 28.234 1 95.44 86 GLY B O 1
ATOM 5280 N N . LEU B 1 87 ? 2.268 21.359 28.375 1 96.44 87 LEU B N 1
ATOM 5281 C CA . LEU B 1 87 ? 2.467 21.297 26.922 1 96.44 87 LEU B CA 1
ATOM 5282 C C . LEU B 1 87 ? 2.604 19.844 26.469 1 96.44 87 LEU B C 1
ATOM 5284 O O . LEU B 1 87 ? 2.299 19.531 25.312 1 96.44 87 LEU B O 1
ATOM 5288 N N . ILE B 1 88 ? 3.139 19.031 27.328 1 96.56 88 ILE B N 1
ATOM 5289 C CA . ILE B 1 88 ? 3.256 17.609 27.047 1 96.56 88 ILE B CA 1
ATOM 5290 C C . ILE B 1 88 ? 2.047 16.875 27.594 1 96.56 88 ILE B C 1
ATOM 5292 O O . ILE B 1 88 ? 1.935 16.672 28.812 1 96.56 88 ILE B O 1
ATOM 5296 N N . PHE B 1 89 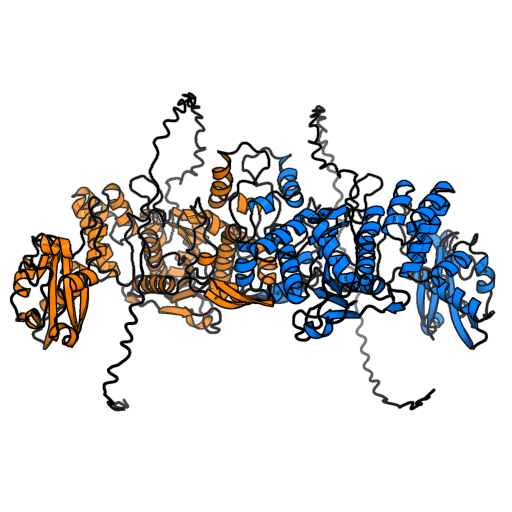? 1.205 16.484 26.734 1 95.06 89 PHE B N 1
ATOM 5297 C CA . PHE B 1 89 ? 0.023 15.742 27.156 1 95.06 89 PHE B CA 1
ATOM 5298 C C . PHE B 1 89 ? 0.369 14.281 27.438 1 95.06 89 PHE B C 1
ATOM 5300 O O . PHE B 1 89 ? -0.029 13.727 28.453 1 95.06 89 PHE B O 1
ATOM 5307 N N . GLN B 1 90 ? 1.044 13.641 26.469 1 94.75 90 GLN B N 1
ATOM 5308 C CA . GLN B 1 90 ? 1.537 12.273 26.625 1 94.75 90 GLN B CA 1
ATOM 5309 C C . GLN B 1 90 ? 2.908 12.117 25.969 1 94.75 90 GLN B C 1
ATOM 5311 O O . GLN B 1 90 ? 3.23 12.812 25.016 1 94.75 90 GLN B O 1
ATOM 5316 N N . ALA B 1 91 ? 3.711 11.344 26.594 1 96.81 91 ALA B N 1
ATOM 5317 C CA . ALA B 1 91 ? 4.961 10.883 26 1 96.81 91 ALA B CA 1
ATOM 5318 C C . ALA B 1 91 ? 5.078 9.367 26.078 1 96.81 91 ALA B C 1
ATOM 5320 O O . ALA B 1 91 ? 4.715 8.758 27.078 1 96.81 91 ALA B O 1
ATOM 5321 N N . THR B 1 92 ? 5.461 8.742 25.016 1 97 92 THR B N 1
ATOM 5322 C CA . THR B 1 92 ? 5.559 7.289 24.984 1 97 92 THR B CA 1
ATOM 5323 C C . THR B 1 92 ? 6.684 6.805 25.891 1 97 92 THR B C 1
ATOM 5325 O O . THR B 1 92 ? 6.645 5.68 26.391 1 97 92 THR B O 1
ATOM 5328 N N . ASP B 1 93 ? 7.703 7.645 26.094 1 96.31 93 ASP B N 1
ATOM 5329 C CA . ASP B 1 93 ? 8.828 7.363 26.969 1 96.31 93 ASP B CA 1
ATOM 5330 C C . ASP B 1 93 ? 9.438 8.656 27.516 1 96.31 93 ASP B C 1
ATOM 5332 O O . ASP B 1 93 ? 10.367 9.203 26.922 1 96.31 93 ASP B O 1
ATOM 5336 N N . MET B 1 94 ? 9.078 9.062 28.688 1 95.69 94 MET B N 1
ATOM 5337 C CA . MET B 1 94 ? 9.469 10.336 29.281 1 95.69 94 MET B CA 1
ATOM 5338 C C . MET B 1 94 ? 10.961 10.344 29.625 1 95.69 94 MET B C 1
ATOM 5340 O O . MET B 1 94 ? 11.625 11.367 29.469 1 95.69 94 MET B O 1
ATOM 5344 N N . SER B 1 95 ? 11.461 9.219 30.062 1 94.81 95 SER B N 1
ATOM 5345 C CA . SER B 1 95 ? 12.867 9.117 30.453 1 94.81 95 SER B CA 1
ATOM 5346 C C . SER B 1 95 ? 13.773 9.281 29.234 1 94.81 95 SER B C 1
ATOM 5348 O O . SER B 1 95 ? 14.766 10.016 29.297 1 94.81 95 SER B O 1
ATOM 5350 N N . LYS B 1 96 ? 13.383 8.602 28.203 1 94.38 96 LYS B N 1
ATOM 5351 C CA . LYS B 1 96 ? 14.164 8.703 26.969 1 94.38 96 LYS B CA 1
ATOM 5352 C C . LYS B 1 96 ? 14.141 10.125 26.422 1 94.38 96 LYS B C 1
ATOM 5354 O O . LYS B 1 96 ? 15.156 10.609 25.906 1 94.38 96 LYS B O 1
ATOM 5359 N N . LEU B 1 97 ? 12.977 10.719 26.484 1 96.31 97 LEU B N 1
ATOM 5360 C CA . LEU B 1 97 ? 12.859 12.109 26.047 1 96.31 97 LEU B CA 1
ATOM 5361 C C . LEU B 1 97 ? 13.734 13.023 26.891 1 96.31 97 LEU B C 1
ATOM 5363 O O . LEU B 1 97 ? 14.406 13.906 26.359 1 96.31 97 LEU B O 1
ATOM 5367 N N . ASP B 1 98 ? 13.734 12.812 28.172 1 96.12 98 ASP B N 1
ATOM 5368 C CA . ASP B 1 98 ? 14.531 13.594 29.109 1 96.12 98 ASP B CA 1
ATOM 5369 C C . ASP B 1 98 ? 16.031 13.445 28.812 1 96.12 98 ASP B C 1
ATOM 5371 O O . ASP B 1 98 ? 16.75 14.438 28.766 1 96.12 98 ASP B O 1
ATOM 5375 N N . ASP B 1 99 ? 16.453 12.219 28.594 1 93.62 99 ASP B N 1
ATOM 5376 C CA . ASP B 1 99 ? 17.859 11.93 28.281 1 93.62 99 ASP B CA 1
ATOM 5377 C C . ASP B 1 99 ? 18.281 12.617 26.984 1 93.62 99 ASP B C 1
ATOM 5379 O O . ASP B 1 99 ? 19.359 13.203 26.922 1 93.62 99 ASP B O 1
ATOM 5383 N N . LEU B 1 100 ? 17.453 12.523 26.016 1 92.5 100 LEU B N 1
ATOM 5384 C CA . LEU B 1 100 ? 17.75 13.141 24.719 1 92.5 100 LEU B CA 1
ATOM 5385 C C . LEU B 1 100 ? 17.938 14.641 24.859 1 92.5 100 LEU B C 1
ATOM 5387 O O . LEU B 1 100 ? 18.891 15.203 24.297 1 92.5 100 LEU B O 1
ATOM 5391 N N . LEU B 1 101 ? 17.062 15.273 25.578 1 93.62 101 LEU B N 1
ATOM 5392 C CA . LEU B 1 101 ? 17.109 16.719 25.734 1 93.62 101 LEU B CA 1
ATOM 5393 C C . LEU B 1 101 ? 18.297 17.156 26.578 1 93.62 101 LEU B C 1
ATOM 5395 O O . LEU B 1 101 ? 18.875 18.219 26.344 1 93.62 101 LEU B O 1
ATOM 5399 N N . CYS B 1 102 ? 18.672 16.344 27.547 1 91.62 102 CYS B N 1
ATOM 5400 C CA . CYS B 1 102 ? 19.859 16.625 28.344 1 91.62 102 CYS B CA 1
ATOM 5401 C C . CYS B 1 102 ? 21.125 16.516 27.5 1 91.62 102 CYS B C 1
ATOM 5403 O O . CYS B 1 102 ? 22.016 17.344 27.594 1 91.62 102 CYS B O 1
ATOM 5405 N N . GLU B 1 103 ? 21.156 15.484 26.703 1 87.56 103 GLU B N 1
ATOM 5406 C CA . GLU B 1 103 ? 22.312 15.281 25.828 1 87.56 103 GLU B CA 1
ATOM 5407 C C . GLU B 1 103 ? 22.422 16.406 24.812 1 87.56 103 GLU B C 1
ATOM 5409 O O . GLU B 1 103 ? 23.531 16.859 24.516 1 87.56 103 GLU B O 1
ATOM 5414 N N . SER B 1 104 ? 21.328 16.797 24.266 1 84.25 104 SER B N 1
ATOM 5415 C CA . SER B 1 104 ? 21.312 17.859 23.281 1 84.25 104 SER B CA 1
ATOM 5416 C C . SER B 1 104 ? 21.766 19.188 23.891 1 84.25 104 SER B C 1
ATOM 5418 O O . SER B 1 104 ? 22.516 19.938 23.25 1 84.25 104 SER B O 1
ATOM 5420 N N . ALA B 1 105 ? 21.312 19.469 25.062 1 80.06 105 ALA B N 1
ATOM 5421 C CA . ALA B 1 105 ? 21.672 20.719 25.734 1 80.06 105 ALA B CA 1
ATOM 5422 C C . ALA B 1 105 ? 23.172 20.797 25.984 1 80.06 105 ALA B C 1
ATOM 5424 O O . ALA B 1 105 ? 23.75 21.891 25.953 1 80.06 105 ALA B O 1
ATOM 5425 N N . LYS B 1 106 ? 23.781 19.594 26.156 1 77.12 106 LYS B N 1
ATOM 5426 C CA . LYS B 1 106 ? 25.219 19.547 26.422 1 77.12 106 LYS B CA 1
ATOM 5427 C C . LYS B 1 106 ? 26.031 19.625 25.125 1 77.12 106 LYS B C 1
ATOM 5429 O O . LYS B 1 106 ? 27.234 19.891 25.156 1 77.12 106 LYS B O 1
ATOM 5434 N N . GLY B 1 107 ? 25.344 19.625 24.125 1 70.19 107 GLY B N 1
ATOM 5435 C CA . GLY B 1 107 ? 26.016 19.688 22.828 1 70.19 107 GLY B CA 1
ATOM 5436 C C . GLY B 1 107 ? 26.828 18.438 22.516 1 70.19 107 GLY B C 1
ATOM 5437 O O . GLY B 1 107 ? 27.781 18.484 21.75 1 70.19 107 GLY B O 1
ATOM 5438 N N . ILE B 1 108 ? 26.672 17.359 23.281 1 57.88 108 ILE B N 1
ATOM 5439 C CA . ILE B 1 108 ? 27.469 16.156 23.156 1 57.88 108 ILE B CA 1
ATOM 5440 C C . ILE B 1 108 ? 27.109 15.422 21.859 1 57.88 108 ILE B C 1
ATOM 5442 O O . ILE B 1 108 ? 26.203 14.586 21.859 1 57.88 108 ILE B O 1
ATOM 5446 N N . PHE B 1 109 ? 26.734 16.047 20.859 1 59.16 109 PHE B N 1
ATOM 5447 C CA . PHE B 1 109 ? 26.531 15.25 19.656 1 59.16 109 PHE B CA 1
ATOM 5448 C C . PHE B 1 109 ? 27.766 15.297 18.766 1 59.16 109 PHE B C 1
ATOM 5450 O O . PHE B 1 109 ? 28.406 16.344 18.641 1 59.16 109 PHE B O 1
ATOM 5457 N N . CYS B 1 110 ? 28.516 14.18 18.75 1 49.59 110 CYS B N 1
ATOM 5458 C CA . CYS B 1 110 ? 29.812 14.016 18.094 1 49.59 110 CYS B CA 1
ATOM 5459 C C . CYS B 1 110 ? 29.781 14.602 16.688 1 49.59 110 CYS B C 1
ATOM 5461 O O . CYS B 1 110 ? 28.703 14.695 16.078 1 49.59 110 CYS B O 1
ATOM 5463 N N . GLN B 1 111 ? 30.953 15.297 16.359 1 45.31 111 GLN B N 1
ATOM 5464 C CA . GLN B 1 111 ? 31.312 15.867 15.062 1 45.31 111 GLN B CA 1
ATOM 5465 C C . GLN B 1 111 ? 30.672 15.078 13.922 1 45.31 111 GLN B C 1
ATOM 5467 O O . GLN B 1 111 ? 30.234 15.664 12.93 1 45.31 111 GLN B O 1
ATOM 5472 N N . ASP B 1 112 ? 30.719 13.812 14.047 1 50.38 112 ASP B N 1
ATOM 5473 C CA . ASP B 1 112 ? 30.359 12.969 12.914 1 50.38 112 ASP B CA 1
ATOM 5474 C C . ASP B 1 112 ? 28.875 12.625 12.945 1 50.38 112 ASP B C 1
ATOM 5476 O O . ASP B 1 112 ? 28.344 12.008 12.008 1 50.38 112 ASP B O 1
ATOM 5480 N N . SER B 1 113 ? 28.203 13.188 14.148 1 59.34 113 SER B N 1
ATOM 5481 C CA . SER B 1 113 ? 26.828 12.68 14.25 1 59.34 113 SER B CA 1
ATOM 5482 C C . SER B 1 113 ? 25.812 13.789 14.016 1 59.34 113 SER B C 1
ATOM 5484 O O . SER B 1 113 ? 26.078 14.953 14.336 1 59.34 113 SER B O 1
ATOM 5486 N N . THR B 1 114 ? 24.781 13.609 13.109 1 71.25 114 THR B N 1
ATOM 5487 C CA . THR B 1 114 ? 23.672 14.5 12.805 1 71.25 114 THR B CA 1
ATOM 5488 C C . THR B 1 114 ? 22.859 14.812 14.055 1 71.25 114 THR B C 1
ATOM 5490 O O . THR B 1 114 ? 22.641 13.938 14.898 1 71.25 114 THR B O 1
ATOM 5493 N N . TYR B 1 115 ? 22.781 16.125 14.461 1 87.31 115 TYR B N 1
ATOM 5494 C CA . TYR B 1 115 ? 21.922 16.578 15.547 1 87.31 115 TYR B CA 1
ATOM 5495 C C . TYR B 1 115 ? 20.547 15.93 15.453 1 87.31 115 TYR B C 1
ATOM 5497 O O . TYR B 1 115 ? 20 15.766 14.359 1 87.31 115 TYR B O 1
ATOM 5505 N N . PRO B 1 116 ? 20.062 15.477 16.641 1 91.69 116 PRO B N 1
ATOM 5506 C CA . PRO B 1 116 ? 18.719 14.891 16.609 1 91.69 116 PRO B CA 1
ATOM 5507 C C . PRO B 1 116 ? 17.656 15.875 16.156 1 91.69 116 PRO B C 1
ATOM 5509 O O . PRO B 1 116 ? 17.859 17.094 16.234 1 91.69 116 PRO B O 1
ATOM 5512 N N . ALA B 1 117 ? 16.609 15.336 15.695 1 95.06 117 ALA B N 1
ATOM 5513 C CA . ALA B 1 117 ? 15.547 16.188 15.164 1 95.06 117 ALA B CA 1
ATOM 5514 C C . ALA B 1 117 ? 14.18 15.742 15.68 1 95.06 117 ALA B C 1
ATOM 5516 O O . ALA B 1 117 ? 14.023 14.617 16.156 1 95.06 117 ALA B O 1
ATOM 5517 N N . VAL B 1 118 ? 13.234 16.688 15.664 1 97.88 118 VAL B N 1
ATOM 5518 C CA . VAL B 1 118 ? 11.828 16.438 15.969 1 97.88 118 VAL B CA 1
ATOM 5519 C C . VAL B 1 118 ? 11.008 16.5 14.68 1 97.88 118 VAL B C 1
ATOM 5521 O O . VAL B 1 118 ? 11.156 17.422 13.875 1 97.88 118 VAL B O 1
ATOM 5524 N N . TYR B 1 119 ? 10.234 15.453 14.516 1 98.31 119 TYR B N 1
ATOM 5525 C CA . TYR B 1 119 ? 9.383 15.305 13.344 1 98.31 119 TYR B CA 1
ATOM 5526 C C . TYR B 1 119 ? 7.961 15.758 13.641 1 98.31 119 TYR B C 1
ATOM 5528 O O . TYR B 1 119 ? 7.383 15.383 14.664 1 98.31 119 TYR B O 1
ATOM 5536 N N . TYR B 1 120 ? 7.371 16.594 12.75 1 98.44 120 TYR B N 1
ATOM 5537 C CA . TYR B 1 120 ? 5.984 17.047 12.797 1 98.44 120 TYR B CA 1
ATOM 5538 C C . TYR B 1 120 ? 5.355 17.016 11.406 1 98.44 120 TYR B C 1
ATOM 5540 O O . TYR B 1 120 ? 5.93 17.531 10.453 1 98.44 120 TYR B O 1
ATOM 5548 N N . GLY B 1 121 ? 4.23 16.328 11.312 1 96.94 121 GLY B N 1
ATOM 5549 C CA . GLY B 1 121 ? 3.504 16.281 10.055 1 96.94 121 GLY B CA 1
ATOM 5550 C C . GLY B 1 121 ? 2.328 17.234 10 1 96.94 121 GLY B C 1
ATOM 5551 O O . GLY B 1 121 ? 1.623 17.422 11 1 96.94 121 GLY B O 1
ATOM 5552 N N . ILE B 1 122 ? 2.129 17.859 8.844 1 95.12 122 ILE B N 1
ATOM 5553 C CA . ILE B 1 122 ? 0.995 18.75 8.633 1 95.12 122 ILE B CA 1
ATOM 5554 C C . ILE B 1 122 ? 0.312 18.422 7.312 1 95.12 122 ILE B C 1
ATOM 5556 O O . ILE B 1 122 ? 0.951 18.438 6.258 1 95.12 122 ILE B O 1
ATOM 5560 N N . ASP B 1 123 ? -0.954 18.156 7.344 1 91.75 123 ASP B N 1
ATOM 5561 C CA . ASP B 1 123 ? -1.728 17.922 6.125 1 91.75 123 ASP B CA 1
ATOM 5562 C C . ASP B 1 123 ? -2.182 19.234 5.508 1 91.75 123 ASP B C 1
ATOM 5564 O O . ASP B 1 123 ? -2.355 20.234 6.211 1 91.75 123 ASP B O 1
ATOM 5568 N N . CYS B 1 124 ? -2.398 19.219 4.254 1 91.12 124 CYS B N 1
ATOM 5569 C CA . CYS B 1 124 ? -2.77 20.422 3.514 1 91.12 124 CYS B CA 1
ATOM 5570 C C . CYS B 1 124 ? -4.25 20.406 3.154 1 91.12 124 CYS B C 1
ATOM 5572 O O . CYS B 1 124 ? -4.613 20.641 1.999 1 91.12 124 CYS B O 1
ATOM 5574 N N . THR B 1 125 ? -5.055 20.094 4.055 1 85.06 125 THR B N 1
ATOM 5575 C CA . THR B 1 125 ? -6.496 20.047 3.826 1 85.06 125 THR B CA 1
ATOM 5576 C C . THR B 1 125 ? -7.062 21.453 3.623 1 85.06 125 THR B C 1
ATOM 5578 O O . THR B 1 125 ? -8.055 21.625 2.908 1 85.06 125 THR B O 1
ATOM 5581 N N . ASN B 1 126 ? -6.441 22.422 4.289 1 85.25 126 ASN B N 1
ATOM 5582 C CA . ASN B 1 126 ? -6.863 23.828 4.199 1 85.25 126 ASN B CA 1
ATOM 5583 C C . ASN B 1 126 ? -5.707 24.734 3.795 1 85.25 126 ASN B C 1
ATOM 5585 O O . ASN B 1 126 ? -4.547 24.312 3.805 1 85.25 126 ASN B O 1
ATOM 5589 N N . ASN B 1 127 ? -6.109 25.906 3.414 1 90.94 127 ASN B N 1
ATOM 5590 C CA . ASN B 1 127 ? -5.098 26.891 3.041 1 90.94 127 ASN B CA 1
ATOM 5591 C C . ASN B 1 127 ? -4.723 27.781 4.219 1 90.94 127 ASN B C 1
ATOM 5593 O O . ASN B 1 127 ? -4.344 28.938 4.031 1 90.94 127 ASN B O 1
ATOM 5597 N N . PHE B 1 128 ? -4.91 27.328 5.41 1 91.75 128 PHE B N 1
ATOM 5598 C CA . PHE B 1 128 ? -4.57 28.016 6.652 1 91.75 128 PHE B CA 1
ATOM 5599 C C . PHE B 1 128 ? -4.277 27.016 7.762 1 91.75 128 PHE B C 1
ATOM 5601 O O . PHE B 1 128 ? -4.543 25.828 7.613 1 91.75 128 PHE B O 1
ATOM 5608 N N . ILE B 1 129 ? -3.646 27.5 8.82 1 92.31 129 ILE B N 1
ATOM 5609 C CA . ILE B 1 129 ? -3.5 26.672 10.008 1 92.31 129 ILE B CA 1
ATOM 5610 C C . ILE B 1 129 ? -4.398 27.203 11.125 1 92.31 129 ILE B C 1
ATOM 5612 O O . ILE B 1 129 ? -4.816 28.359 11.094 1 92.31 129 ILE B O 1
ATOM 5616 N N . HIS B 1 130 ? -4.754 26.359 12.062 1 88.81 130 HIS B N 1
ATOM 5617 C CA . HIS B 1 130 ? -5.551 26.75 13.219 1 88.81 130 HIS B CA 1
ATOM 5618 C C . HIS B 1 130 ? -4.688 26.859 14.477 1 88.81 130 HIS B C 1
ATOM 5620 O O . HIS B 1 130 ? -3.473 26.656 14.414 1 88.81 130 HIS B O 1
ATOM 5626 N N . GLU B 1 131 ? -5.332 27.188 15.562 1 90.88 131 GLU B N 1
ATOM 5627 C CA . GLU B 1 131 ? -4.645 27.438 16.828 1 90.88 131 GLU B CA 1
ATOM 5628 C C . GLU B 1 131 ? -3.934 26.188 17.328 1 90.88 131 GLU B C 1
ATOM 5630 O O . GLU B 1 131 ? -2.879 26.266 17.953 1 90.88 131 GLU B O 1
ATOM 5635 N N . GLY B 1 132 ? -4.516 25.031 17.031 1 91.25 132 GLY B N 1
ATOM 5636 C CA . GLY B 1 132 ? -3.852 23.797 17.406 1 91.25 132 GLY B CA 1
ATOM 5637 C C . GLY B 1 132 ? -2.494 23.609 16.75 1 91.25 132 GLY B C 1
ATOM 5638 O O . GLY B 1 132 ? -1.523 23.25 17.422 1 91.25 132 GLY B O 1
ATOM 5639 N N . THR B 1 133 ? -2.48 23.812 15.461 1 94.31 133 THR B N 1
ATOM 5640 C CA . THR B 1 133 ? -1.221 23.734 14.734 1 94.31 133 THR B CA 1
ATOM 5641 C C . THR B 1 133 ? -0.266 24.844 15.188 1 94.31 133 THR B C 1
ATOM 5643 O O . THR B 1 133 ? 0.948 24.641 15.234 1 94.31 133 THR B O 1
ATOM 5646 N N . LEU B 1 134 ? -0.815 26.016 15.477 1 95.38 134 LEU B N 1
ATOM 5647 C CA . LEU B 1 134 ? 0.01 27.094 16 1 95.38 134 LEU B CA 1
ATOM 5648 C C . LEU B 1 134 ? 0.719 26.656 17.281 1 95.38 134 LEU B C 1
ATOM 5650 O O . LEU B 1 134 ? 1.915 26.906 17.453 1 95.38 134 LEU B O 1
ATOM 5654 N N . LEU B 1 135 ? -0.042 26.047 18.188 1 95.94 135 LEU B N 1
ATOM 5655 C CA . LEU B 1 135 ? 0.527 25.547 19.438 1 95.94 135 LEU B CA 1
ATOM 5656 C C . LEU B 1 135 ? 1.698 24.609 19.156 1 95.94 135 LEU B C 1
ATOM 5658 O O . LEU B 1 135 ? 2.758 24.734 19.766 1 95.94 135 LEU B O 1
ATOM 5662 N N . GLN B 1 136 ? 1.495 23.734 18.234 1 97.12 136 GLN B N 1
ATOM 5663 C CA . GLN B 1 136 ? 2.521 22.75 17.906 1 97.12 136 GLN B CA 1
ATOM 5664 C C . GLN B 1 136 ? 3.748 23.422 17.297 1 97.12 136 GLN B C 1
ATOM 5666 O O . GLN B 1 136 ? 4.883 23.062 17.625 1 97.12 136 GLN B O 1
ATOM 5671 N N . LEU B 1 137 ? 3.547 24.312 16.391 1 97.69 137 LEU B N 1
ATOM 5672 C CA . LEU B 1 137 ? 4.66 25.016 15.766 1 97.69 137 LEU B CA 1
ATOM 5673 C C . LEU B 1 137 ? 5.438 25.828 16.797 1 97.69 137 LEU B C 1
ATOM 5675 O O . LEU B 1 137 ? 6.664 25.922 16.719 1 97.69 137 LEU B O 1
ATOM 5679 N N . LEU B 1 138 ? 4.742 26.484 17.734 1 97.06 138 LEU B N 1
ATOM 5680 C CA . LEU B 1 138 ? 5.414 27.25 18.781 1 97.06 138 LEU B CA 1
ATOM 5681 C C . LEU B 1 138 ? 6.223 26.328 19.688 1 97.06 138 LEU B C 1
ATOM 5683 O O . LEU B 1 138 ? 7.309 26.703 20.156 1 97.06 138 LEU B O 1
ATOM 5687 N N . LEU B 1 139 ? 5.652 25.156 19.969 1 97.69 139 LEU B N 1
ATOM 5688 C CA . LEU B 1 139 ? 6.406 24.188 20.75 1 97.69 139 LEU B CA 1
ATOM 5689 C C . LEU B 1 139 ? 7.648 23.719 20 1 97.69 139 LEU B C 1
ATOM 5691 O O . LEU B 1 139 ? 8.711 23.547 20.594 1 97.69 139 LEU B O 1
ATOM 5695 N N . LEU B 1 140 ? 7.535 23.516 18.734 1 98.19 140 LEU B N 1
ATOM 5696 C CA . LEU B 1 140 ? 8.664 23.141 17.906 1 98.19 140 LEU B CA 1
ATOM 5697 C C . LEU B 1 140 ? 9.758 24.203 17.953 1 98.19 140 LEU B C 1
ATOM 5699 O O . LEU B 1 140 ? 10.945 23.875 17.906 1 98.19 140 LEU B O 1
ATOM 5703 N N . ARG B 1 141 ? 9.375 25.469 17.984 1 96.44 141 ARG B N 1
ATOM 5704 C CA . ARG B 1 141 ? 10.352 26.547 18.141 1 96.44 141 ARG B CA 1
ATOM 5705 C C . ARG B 1 141 ? 11.148 26.375 19.422 1 96.44 141 ARG B C 1
ATOM 5707 O O . ARG B 1 141 ? 12.359 26.625 19.453 1 96.44 141 ARG B O 1
ATOM 5714 N N . LYS B 1 142 ? 10.477 26 20.453 1 95.56 142 LYS B N 1
ATOM 5715 C CA . LYS B 1 142 ? 11.164 25.75 21.719 1 95.56 142 LYS B CA 1
ATOM 5716 C C . LYS B 1 142 ? 12.141 24.594 21.609 1 95.56 142 LYS B C 1
ATOM 5718 O O . LYS B 1 142 ? 13.242 24.641 22.156 1 95.56 142 LYS B O 1
ATOM 5723 N N . PHE B 1 143 ? 11.711 23.547 20.922 1 96.5 143 PHE B N 1
ATOM 5724 C CA . PHE B 1 143 ? 12.609 22.422 20.672 1 96.5 143 PHE B CA 1
ATOM 5725 C C . PHE B 1 143 ? 13.836 22.875 19.891 1 96.5 143 PHE B C 1
ATOM 5727 O O . PHE B 1 143 ? 14.953 22.438 20.172 1 96.5 143 PHE B O 1
ATOM 5734 N N . LEU B 1 144 ? 13.586 23.688 18.906 1 94.62 144 LEU B N 1
ATOM 5735 C CA . LEU B 1 144 ? 14.664 24.234 18.078 1 94.62 144 LEU B CA 1
ATOM 5736 C C . LEU B 1 144 ? 15.688 24.969 18.938 1 94.62 144 LEU B C 1
ATOM 5738 O O . LEU B 1 144 ? 16.891 24.891 18.688 1 94.62 144 LEU B O 1
ATOM 5742 N N . SER B 1 145 ? 15.258 25.656 19.984 1 93.31 145 SER B N 1
ATOM 5743 C CA . SER B 1 145 ? 16.125 26.438 20.859 1 93.31 145 SER B CA 1
ATOM 5744 C C . SER B 1 145 ? 16.984 25.531 21.734 1 93.31 145 SER B C 1
ATOM 5746 O O . SER B 1 145 ? 17.922 26 22.375 1 93.31 145 SER B O 1
ATOM 5748 N N . GLN B 1 146 ? 16.688 24.188 21.766 1 92.88 146 GLN B N 1
ATOM 5749 C CA . GLN B 1 146 ? 17.469 23.219 22.516 1 92.88 146 GLN B CA 1
ATOM 5750 C C . GLN B 1 146 ? 18.531 22.578 21.641 1 92.88 146 GLN B C 1
ATOM 5752 O O . GLN B 1 146 ? 18.953 21.438 21.891 1 92.88 146 GLN B O 1
ATOM 5757 N N . LYS B 1 147 ? 18.938 23.234 20.531 1 91.19 147 LYS B N 1
ATOM 5758 C CA . LYS B 1 147 ? 19.969 22.797 19.594 1 91.19 147 LYS B CA 1
ATOM 5759 C C . LYS B 1 147 ? 19.531 21.562 18.828 1 91.19 147 LYS B C 1
ATOM 5761 O O . LYS B 1 147 ? 20.344 20.656 18.594 1 91.19 147 LYS B O 1
ATOM 5766 N N . LEU B 1 148 ? 18.281 21.406 18.625 1 93.81 148 LEU B N 1
ATOM 5767 C CA . LEU B 1 148 ? 17.719 20.328 17.812 1 93.81 148 LEU B CA 1
ATOM 5768 C C . LEU B 1 148 ? 17.391 20.828 16.406 1 93.81 148 LEU B C 1
ATOM 5770 O O . LEU B 1 148 ? 17.359 22.031 16.156 1 93.81 148 LEU B O 1
ATOM 5774 N N . ASN B 1 149 ? 17.266 19.922 15.531 1 94.75 149 ASN B N 1
ATOM 5775 C CA . ASN B 1 149 ? 16.688 20.203 14.219 1 94.75 149 ASN B CA 1
ATOM 5776 C C . ASN B 1 149 ? 15.203 19.828 14.18 1 94.75 149 ASN B C 1
ATOM 5778 O O . ASN B 1 149 ? 14.695 19.188 15.109 1 94.75 149 ASN B O 1
ATOM 5782 N N . LEU B 1 150 ? 14.531 20.406 13.242 1 97.12 150 LEU B N 1
ATOM 5783 C CA . LEU B 1 150 ? 13.141 20.047 12.984 1 97.12 150 LEU B CA 1
ATOM 5784 C C . LEU B 1 150 ? 12.977 19.453 11.594 1 97.12 150 LEU B C 1
ATOM 5786 O O . LEU B 1 150 ? 13.664 19.859 10.656 1 97.12 150 LEU B O 1
ATOM 5790 N N . VAL B 1 151 ? 12.148 18.453 11.5 1 97.12 151 VAL B N 1
ATOM 5791 C CA . VAL B 1 151 ? 11.703 17.969 10.203 1 97.12 151 VAL B CA 1
ATOM 5792 C C . VAL B 1 151 ? 10.18 18.094 10.094 1 97.12 151 VAL B C 1
ATOM 5794 O O . VAL B 1 151 ? 9.445 17.438 10.828 1 97.12 151 VAL B O 1
ATOM 5797 N N . ILE B 1 152 ? 9.742 18.969 9.25 1 98.12 152 ILE B N 1
ATOM 5798 C CA . ILE B 1 152 ? 8.32 19.172 8.992 1 98.12 152 ILE B CA 1
ATOM 5799 C C . ILE B 1 152 ? 7.922 18.422 7.719 1 98.12 152 ILE B C 1
ATOM 5801 O O . ILE B 1 152 ? 8.477 18.672 6.648 1 98.12 152 ILE B O 1
ATOM 5805 N N . VAL B 1 153 ? 7.004 17.531 7.859 1 97.62 153 VAL B N 1
ATOM 5806 C CA . VAL B 1 153 ? 6.523 16.75 6.711 1 97.62 153 VAL B CA 1
ATOM 5807 C C . VAL B 1 153 ? 5.184 17.312 6.242 1 97.62 153 VAL B C 1
ATOM 5809 O O . VAL B 1 153 ? 4.18 17.219 6.949 1 97.62 153 VAL B O 1
ATOM 5812 N N . ILE B 1 154 ? 5.219 17.891 5.066 1 96.56 154 ILE B N 1
ATOM 5813 C CA . ILE B 1 154 ? 3.988 18.344 4.426 1 96.56 154 ILE B CA 1
ATOM 5814 C C . ILE B 1 154 ? 3.229 17.156 3.857 1 96.56 154 ILE B C 1
ATOM 5816 O O . ILE B 1 154 ? 3.797 16.344 3.129 1 96.56 154 ILE B O 1
ATOM 5820 N N . GLY B 1 155 ? 1.957 17.078 4.156 1 95.25 155 GLY B N 1
ATOM 5821 C CA . GLY B 1 155 ? 1.158 15.914 3.797 1 95.25 155 GLY B CA 1
ATOM 5822 C C . GLY B 1 155 ? 0.572 16 2.4 1 95.25 155 GLY B C 1
ATOM 5823 O O . GLY B 1 155 ? -0.641 15.867 2.223 1 95.25 155 GLY B O 1
ATOM 5824 N N . GLY B 1 156 ? 1.46 16.203 1.434 1 92.88 156 GLY B N 1
ATOM 5825 C CA . GLY B 1 156 ? 0.952 16.203 0.071 1 92.88 156 GLY B CA 1
ATOM 5826 C C . GLY B 1 156 ? 0.288 14.906 -0.322 1 92.88 156 GLY B C 1
ATOM 5827 O O . GLY B 1 156 ? -0.675 14.898 -1.091 1 92.88 156 GLY B O 1
ATOM 5828 N N . GLY B 1 157 ? 0.834 13.773 0.093 1 93.56 157 GLY B N 1
ATOM 5829 C CA . GLY B 1 157 ? 0.265 12.469 -0.18 1 93.56 157 GLY B CA 1
ATOM 5830 C C . GLY B 1 157 ? -0.86 12.094 0.768 1 93.56 157 GLY B C 1
ATOM 5831 O O . GLY B 1 157 ? -1.926 11.656 0.332 1 93.56 157 GLY B O 1
ATOM 5832 N N . THR B 1 158 ? -0.63 12.289 2.07 1 93.81 158 THR B N 1
ATOM 5833 C CA . THR B 1 158 ? -1.592 11.875 3.088 1 93.81 158 THR B CA 1
ATOM 5834 C C . THR B 1 158 ? -2.877 12.688 2.979 1 93.81 158 THR B C 1
ATOM 5836 O O . THR B 1 158 ? -3.959 12.195 3.303 1 93.81 158 THR B O 1
ATOM 5839 N N . THR B 1 159 ? -2.795 13.953 2.518 1 91.19 159 THR B N 1
ATOM 5840 C CA . THR B 1 159 ? -3.986 14.781 2.342 1 91.19 159 THR B CA 1
ATOM 5841 C C . THR B 1 159 ? -4.926 14.164 1.312 1 91.19 159 THR B C 1
ATOM 5843 O O . THR B 1 159 ? -6.148 14.195 1.478 1 91.19 159 THR B O 1
ATOM 5846 N N . VAL B 1 160 ? -4.34 13.609 0.265 1 87.38 160 VAL B N 1
ATOM 5847 C CA . VAL B 1 160 ? -5.117 12.984 -0.801 1 87.38 160 VAL B CA 1
ATOM 5848 C C . VAL B 1 160 ? -5.809 11.727 -0.273 1 87.38 160 VAL B C 1
ATOM 5850 O O . VAL B 1 160 ? -6.934 11.422 -0.667 1 87.38 160 VAL B O 1
ATOM 5853 N N . VAL B 1 161 ? -5.152 10.984 0.577 1 87.69 161 VAL B N 1
ATOM 5854 C CA . VAL B 1 161 ? -5.688 9.758 1.169 1 87.69 161 VAL B CA 1
ATOM 5855 C C . VAL B 1 161 ? -6.766 10.117 2.195 1 87.69 161 VAL B C 1
ATOM 5857 O O . VAL B 1 161 ? -7.84 9.516 2.205 1 87.69 161 VAL B O 1
ATOM 5860 N N . GLY B 1 162 ? -6.543 11.078 2.979 1 82 162 GLY B N 1
ATOM 5861 C CA . GLY B 1 162 ? -7.48 11.484 4.012 1 82 162 GLY B CA 1
ATOM 5862 C C . GLY B 1 162 ? -7.215 10.828 5.352 1 82 162 GLY B C 1
ATOM 5863 O O . GLY B 1 162 ? -7.047 9.609 5.43 1 82 162 GLY B O 1
ATOM 5864 N N . ASP B 1 163 ? -7.184 11.602 6.375 1 76.19 163 ASP B N 1
ATOM 5865 C CA . ASP B 1 163 ? -6.969 11.148 7.75 1 76.19 163 ASP B CA 1
ATOM 5866 C C . ASP B 1 163 ? -8.273 10.672 8.375 1 76.19 163 ASP B C 1
ATOM 5868 O O . ASP B 1 163 ? -9.234 11.438 8.5 1 76.19 163 ASP B O 1
ATOM 5872 N N . PRO B 1 164 ? -8.258 9.438 8.75 1 73.5 164 PRO B N 1
ATOM 5873 C CA . PRO B 1 164 ? -9.492 8.938 9.359 1 73.5 164 PRO B CA 1
ATOM 5874 C C . PRO B 1 164 ? -9.719 9.492 10.766 1 73.5 164 PRO B C 1
ATOM 5876 O O . PRO B 1 164 ? -10.82 9.359 11.312 1 73.5 164 PRO B O 1
ATOM 5879 N N . SER B 1 165 ? -8.641 10.109 11.25 1 62.72 165 SER B N 1
ATOM 5880 C CA . SER B 1 165 ? -8.742 10.555 12.641 1 62.72 165 SER B CA 1
ATOM 5881 C C . SER B 1 165 ? -9.859 11.578 12.805 1 62.72 165 SER B C 1
ATOM 5883 O O . SER B 1 165 ? -9.914 12.57 12.078 1 62.72 165 SER B O 1
ATOM 5885 N N . TYR B 1 166 ? -10.93 11.32 13.406 1 54.81 166 TYR B N 1
ATOM 5886 C CA . TYR B 1 166 ? -11.969 12.164 13.992 1 54.81 166 TYR B CA 1
ATOM 5887 C C . TYR B 1 166 ? -13.039 12.508 12.969 1 54.81 166 TYR B C 1
ATOM 5889 O O . TYR B 1 166 ? -13.711 13.539 13.078 1 54.81 166 TYR B O 1
ATOM 5897 N N . LYS B 1 167 ? -12.836 11.82 11.789 1 55.88 167 LYS B N 1
ATOM 5898 C CA . LYS B 1 167 ? -13.898 12.117 10.82 1 55.88 167 LYS B CA 1
ATOM 5899 C C . LYS B 1 167 ? -14.906 10.977 10.75 1 55.88 167 LYS B C 1
ATOM 5901 O O . LYS B 1 167 ? -14.531 9.805 10.664 1 55.88 167 LYS B O 1
ATOM 5906 N N . GLN B 1 168 ? -16.031 11.312 11.211 1 46.38 168 GLN B N 1
ATOM 5907 C CA . GLN B 1 168 ? -17.109 10.328 11.078 1 46.38 168 GLN B CA 1
ATOM 5908 C C . GLN B 1 168 ? -17.375 10.016 9.609 1 46.38 168 GLN B C 1
ATOM 5910 O O . GLN B 1 168 ? -17.906 8.945 9.281 1 46.38 168 GLN B O 1
ATOM 5915 N N . ARG B 1 169 ? -17.062 11.047 8.727 1 47.06 169 ARG B N 1
ATOM 5916 C CA . ARG B 1 169 ? -17.328 10.836 7.309 1 47.06 169 ARG B CA 1
ATOM 5917 C C . ARG B 1 169 ? -16.094 11.172 6.469 1 47.06 169 ARG B C 1
ATOM 5919 O O . ARG B 1 169 ? -15.211 11.906 6.922 1 47.06 169 ARG B O 1
ATOM 5926 N N . LYS B 1 170 ? -15.906 10.336 5.387 1 51.31 170 LYS B N 1
ATOM 5927 C CA . LYS B 1 170 ? -14.805 10.586 4.461 1 51.31 170 LYS B CA 1
ATOM 5928 C C . LYS B 1 170 ? -14.758 12.047 4.031 1 51.31 170 LYS B C 1
ATOM 5930 O O . LYS B 1 170 ? -15.805 12.656 3.785 1 51.31 170 LYS B O 1
ATOM 5935 N N . ASN B 1 171 ? -13.656 12.766 4.277 1 48.94 171 ASN B N 1
ATOM 5936 C CA . ASN B 1 171 ? -13.469 14.125 3.783 1 48.94 171 ASN B CA 1
ATOM 5937 C C . ASN B 1 171 ? -13.711 14.211 2.279 1 48.94 171 ASN B C 1
ATOM 5939 O O . ASN B 1 171 ? -13.219 13.375 1.519 1 48.94 171 ASN B O 1
ATOM 5943 N N . ARG B 1 172 ? -14.859 14.641 1.854 1 43.66 172 ARG B N 1
ATOM 5944 C CA . ARG B 1 172 ? -15.078 14.898 0.435 1 43.66 172 ARG B CA 1
ATOM 5945 C C . ARG B 1 172 ? -13.984 15.797 -0.133 1 43.66 172 ARG B C 1
ATOM 5947 O O . ARG B 1 172 ? -13.922 16.984 0.189 1 43.66 172 ARG B O 1
ATOM 5954 N N . ILE B 1 173 ? -12.766 15.297 -0.115 1 47.97 173 ILE B N 1
ATOM 5955 C CA . ILE B 1 173 ? -11.898 16.203 -0.866 1 47.97 173 ILE B CA 1
ATOM 5956 C C . ILE B 1 173 ? -12.617 16.672 -2.127 1 47.97 173 ILE B C 1
ATOM 5958 O O . ILE B 1 173 ? -13.125 15.859 -2.904 1 47.97 173 ILE B O 1
ATOM 5962 N N . LYS B 1 174 ? -13.156 17.844 -2.025 1 46.5 174 LYS B N 1
ATOM 5963 C CA . LYS B 1 174 ? -13.758 18.406 -3.232 1 46.5 174 LYS B CA 1
ATOM 5964 C C . LYS B 1 174 ? -12.977 18 -4.477 1 46.5 174 LYS B C 1
ATOM 5966 O O . LYS B 1 174 ? -11.758 18.125 -4.523 1 46.5 174 LYS B O 1
ATOM 5971 N N . LYS B 1 175 ? -13.516 17.219 -5.18 1 48.25 175 LYS B N 1
ATOM 5972 C CA . LYS B 1 175 ? -13.094 16.75 -6.5 1 48.25 175 LYS B CA 1
ATOM 5973 C C . LYS B 1 175 ? -12.484 17.906 -7.309 1 48.25 175 LYS B C 1
ATOM 5975 O O . LYS B 1 175 ? -12.062 17.703 -8.453 1 48.25 175 LYS B O 1
ATOM 5980 N N . ASP B 1 176 ? -12.719 19.125 -6.898 1 47.91 176 ASP B N 1
ATOM 5981 C CA . ASP B 1 176 ? -12.258 20.203 -7.754 1 47.91 176 ASP B CA 1
ATOM 5982 C C . ASP B 1 176 ? -10.734 20.359 -7.691 1 47.91 176 ASP B C 1
ATOM 5984 O O . ASP B 1 176 ? -10.195 21.422 -7.965 1 47.91 176 ASP B O 1
ATOM 5988 N N . GLY B 1 177 ? -10.07 19.359 -7.152 1 55.88 177 GLY B N 1
ATOM 5989 C CA . GLY B 1 177 ? -8.625 19.516 -7.047 1 55.88 177 GLY B CA 1
ATOM 5990 C C . GLY B 1 177 ? -7.922 19.5 -8.391 1 55.88 177 GLY B C 1
ATOM 5991 O O . GLY B 1 177 ? -8.539 19.234 -9.422 1 55.88 177 GLY B O 1
ATOM 5992 N N . ASN B 1 178 ? -6.816 20.125 -8.438 1 66.5 178 ASN B N 1
ATOM 5993 C CA . ASN B 1 178 ? -5.902 20.125 -9.57 1 66.5 178 ASN B CA 1
ATOM 5994 C C . ASN B 1 178 ? -5.512 18.688 -9.961 1 66.5 178 ASN B C 1
ATOM 5996 O O . ASN B 1 178 ? -5.41 17.812 -9.102 1 66.5 178 ASN B O 1
ATOM 6000 N N . VAL B 1 179 ? -5.785 18.391 -11.156 1 75.62 179 VAL B N 1
ATOM 6001 C CA . VAL B 1 179 ? -5.426 17.078 -11.688 1 75.62 179 VAL B CA 1
ATOM 6002 C C . VAL B 1 179 ? -4.207 17.203 -12.602 1 75.62 179 VAL B C 1
ATOM 6004 O O . VAL B 1 179 ? -4.07 18.203 -13.32 1 75.62 179 VAL B O 1
ATOM 6007 N N . GLN B 1 180 ? -3.305 16.359 -12.359 1 79.19 180 GLN B N 1
ATOM 6008 C CA . GLN B 1 180 ? -2.16 16.234 -13.25 1 79.19 180 GLN B CA 1
ATOM 6009 C C . GLN B 1 180 ? -2.207 14.906 -14.008 1 79.19 180 GLN B C 1
ATOM 6011 O O . GLN B 1 180 ? -2.471 13.859 -13.422 1 79.19 180 GLN B O 1
ATOM 6016 N N . VAL B 1 181 ? -2.025 15.008 -15.289 1 83.69 181 VAL B N 1
ATOM 6017 C CA . VAL B 1 181 ? -2.064 13.805 -16.109 1 83.69 181 VAL B CA 1
ATOM 6018 C C . VAL B 1 181 ? -0.71 13.102 -16.062 1 83.69 181 VAL B C 1
ATOM 6020 O O . VAL B 1 181 ? 0.326 13.711 -16.328 1 83.69 181 VAL B O 1
ATOM 6023 N N . THR B 1 182 ? -0.689 11.922 -15.562 1 84.5 182 THR B N 1
ATOM 6024 C CA . THR B 1 182 ? 0.516 11.102 -15.523 1 84.5 182 THR B CA 1
ATOM 6025 C C . THR B 1 182 ? 0.265 9.742 -16.172 1 84.5 182 THR B C 1
ATOM 6027 O O . THR B 1 182 ? -0.886 9.344 -16.359 1 84.5 182 THR B O 1
ATOM 6030 N N . LYS B 1 183 ? 1.346 9.156 -16.609 1 87.88 183 LYS B N 1
ATOM 6031 C CA . LYS B 1 183 ? 1.205 7.797 -17.125 1 87.88 183 LYS B CA 1
ATOM 6032 C C . LYS B 1 183 ? 1.078 6.781 -15.992 1 87.88 183 LYS B C 1
ATOM 6034 O O . LYS B 1 183 ? 1.947 6.707 -15.125 1 87.88 183 LYS B O 1
ATOM 6039 N N . SER B 1 184 ? 0.033 6.055 -16.016 1 92.75 184 SER B N 1
ATOM 6040 C CA . SER B 1 184 ? -0.196 5.062 -14.977 1 92.75 184 SER B CA 1
ATOM 6041 C C . SER B 1 184 ? 0.405 3.713 -15.352 1 92.75 184 SER B C 1
ATOM 6043 O O . SER B 1 184 ? 0.142 3.193 -16.438 1 92.75 184 SER B O 1
ATOM 6045 N N . THR B 1 185 ? 1.196 3.139 -14.531 1 93.06 185 THR B N 1
ATOM 6046 C CA . THR B 1 185 ? 1.726 1.792 -14.719 1 93.06 185 THR B CA 1
ATOM 6047 C C . THR B 1 185 ? 0.616 0.752 -14.594 1 93.06 185 THR B C 1
ATOM 6049 O O . THR B 1 185 ? 0.591 -0.229 -15.336 1 93.06 185 THR B O 1
ATOM 6052 N N . ILE B 1 186 ? -0.334 0.952 -13.727 1 94.88 186 ILE B N 1
ATOM 6053 C CA . ILE B 1 186 ? -1.405 0.006 -13.43 1 94.88 186 ILE B CA 1
ATOM 6054 C C . ILE B 1 186 ? -2.387 -0.041 -14.594 1 94.88 186 ILE B C 1
ATOM 6056 O O . ILE B 1 186 ? -2.789 -1.122 -15.031 1 94.88 186 ILE B O 1
ATOM 6060 N N . LEU B 1 187 ? -2.723 1.115 -15.086 1 93.31 187 LEU B N 1
ATOM 6061 C CA . LEU B 1 187 ? -3.754 1.21 -16.109 1 93.31 187 LEU B CA 1
ATOM 6062 C C . LEU B 1 187 ? -3.133 1.192 -17.5 1 93.31 187 LEU B C 1
ATOM 6064 O O . LEU B 1 187 ? -3.836 1 -18.5 1 93.31 187 LEU B O 1
ATOM 6068 N N . ASP B 1 188 ? -1.789 1.324 -17.625 1 87.38 188 ASP B N 1
ATOM 6069 C CA . ASP B 1 188 ? -1.05 1.39 -18.875 1 87.38 188 ASP B CA 1
ATOM 6070 C C . ASP B 1 188 ? -1.652 2.436 -19.812 1 87.38 188 ASP B C 1
ATOM 6072 O O . ASP B 1 188 ? -1.845 2.172 -21 1 87.38 188 ASP B O 1
ATOM 6076 N N . LYS B 1 189 ? -2.211 3.494 -19.281 1 87.19 189 LYS B N 1
ATOM 6077 C CA . LYS B 1 189 ? -2.773 4.641 -19.984 1 87.19 189 LYS B CA 1
ATOM 6078 C C . LYS B 1 189 ? -2.654 5.914 -19.141 1 87.19 189 LYS B C 1
ATOM 6080 O O . LYS B 1 189 ? -2.326 5.852 -17.953 1 87.19 189 LYS B O 1
ATOM 6085 N N . PRO B 1 190 ? -2.824 7.086 -19.812 1 87.31 190 PRO B N 1
ATOM 6086 C CA . PRO B 1 190 ? -2.805 8.312 -19.016 1 87.31 190 PRO B CA 1
ATOM 6087 C C . PRO B 1 190 ? -3.904 8.344 -17.953 1 87.31 190 PRO B C 1
ATOM 6089 O O . PRO B 1 190 ? -5 7.824 -18.172 1 87.31 190 PRO B O 1
ATOM 6092 N N . TRP B 1 191 ? -3.551 8.812 -16.812 1 87.25 191 TRP B N 1
ATOM 6093 C CA . TRP B 1 191 ? -4.473 8.859 -15.68 1 87.25 191 TRP B CA 1
ATOM 6094 C C . TRP B 1 191 ? -4.426 10.219 -14.992 1 87.25 191 TRP B C 1
ATOM 6096 O O . TRP B 1 191 ? -3.377 10.867 -14.961 1 87.25 191 TRP B O 1
ATOM 6106 N N . ASN B 1 192 ? -5.547 10.672 -14.516 1 81.56 192 ASN B N 1
ATOM 6107 C CA . ASN B 1 192 ? -5.645 11.922 -13.773 1 81.56 192 ASN B CA 1
ATOM 6108 C C . ASN B 1 192 ? -5.27 11.734 -12.305 1 81.56 192 ASN B C 1
ATOM 6110 O O . ASN B 1 192 ? -6.074 11.234 -11.516 1 81.56 192 ASN B O 1
ATOM 6114 N N . ASP B 1 193 ? -4.133 12.18 -11.977 1 81.19 193 ASP B N 1
ATOM 6115 C CA . ASP B 1 193 ? -3.623 12.102 -10.609 1 81.19 193 ASP B CA 1
ATOM 6116 C C . ASP B 1 193 ? -4.18 13.234 -9.75 1 81.19 193 ASP B C 1
ATOM 6118 O O . ASP B 1 193 ? -4.164 14.398 -10.164 1 81.19 193 ASP B O 1
ATOM 6122 N N . SER B 1 194 ? -4.707 12.922 -8.586 1 78.12 194 SER B N 1
ATOM 6123 C CA . SER B 1 194 ? -5.203 13.938 -7.66 1 78.12 194 SER B CA 1
ATOM 6124 C C . SER B 1 194 ? -4.059 14.586 -6.883 1 78.12 194 SER B C 1
ATOM 6126 O O . SER B 1 194 ? -3.205 13.883 -6.328 1 78.12 194 SER B O 1
ATOM 6128 N N . ILE B 1 195 ? -4.02 15.867 -6.98 1 75.94 195 ILE B N 1
ATOM 6129 C CA . ILE B 1 195 ? -2.982 16.578 -6.238 1 75.94 195 ILE B CA 1
ATOM 6130 C C . ILE B 1 195 ? -3.623 17.594 -5.293 1 75.94 195 ILE B C 1
ATOM 6132 O O . ILE B 1 195 ? -4.738 18.047 -5.535 1 75.94 195 ILE B O 1
ATOM 6136 N N . VAL B 1 196 ? -2.959 17.766 -4.176 1 80 196 VAL B N 1
ATOM 6137 C CA . VAL B 1 196 ? -3.381 18.812 -3.238 1 80 196 VAL B CA 1
ATOM 6138 C C . VAL B 1 196 ? -3.379 20.172 -3.932 1 80 196 VAL B C 1
ATOM 6140 O O . VAL B 1 196 ? -2.516 20.438 -4.77 1 80 196 VAL B O 1
ATOM 6143 N N . GLU B 1 197 ? -4.285 20.891 -3.543 1 77.12 197 GLU B N 1
ATOM 6144 C CA . GLU B 1 197 ? -4.336 22.25 -4.098 1 77.12 197 GLU B CA 1
ATOM 6145 C C . GLU B 1 197 ? -3.049 23.016 -3.803 1 77.12 197 GLU B C 1
ATOM 6147 O O . GLU B 1 197 ? -2.631 23.109 -2.648 1 77.12 197 GLU B O 1
ATOM 6152 N N . GLU B 1 198 ? -2.453 23.438 -4.824 1 82.88 198 GLU B N 1
ATOM 6153 C CA . GLU B 1 198 ? -1.197 24.156 -4.695 1 82.88 198 GLU B CA 1
ATOM 6154 C C . GLU B 1 198 ? -1.33 25.312 -3.711 1 82.88 198 GLU B C 1
ATOM 6156 O O . GLU B 1 198 ? -0.393 25.625 -2.967 1 82.88 198 GLU B O 1
ATOM 6161 N N . GLY B 1 199 ? -2.459 25.938 -3.732 1 87.12 199 GLY B N 1
ATOM 6162 C CA . GLY B 1 199 ? -2.713 27.062 -2.832 1 87.12 199 GLY B CA 1
ATOM 6163 C C . GLY B 1 199 ? -2.652 26.672 -1.368 1 87.12 199 GLY B C 1
ATOM 6164 O O . GLY B 1 199 ? -2.162 27.438 -0.535 1 87.12 199 GLY B O 1
ATOM 6165 N N . ASN B 1 200 ? -3.082 25.406 -1.067 1 90.62 200 ASN B N 1
ATOM 6166 C CA . ASN B 1 200 ? -3.051 24.938 0.314 1 90.62 200 ASN B CA 1
ATOM 6167 C C . ASN B 1 200 ? -1.622 24.672 0.787 1 90.62 200 ASN B C 1
ATOM 6169 O O . ASN B 1 200 ? -1.239 25.109 1.877 1 90.62 200 ASN B O 1
ATOM 6173 N N . GLU B 1 201 ? -0.92 24.031 -0.007 1 91.88 201 GLU B N 1
ATOM 6174 C CA . GLU B 1 201 ? 0.469 23.75 0.343 1 91.88 201 GLU B CA 1
ATOM 6175 C C . GLU B 1 201 ? 1.258 25.047 0.549 1 91.88 201 GLU B C 1
ATOM 6177 O O . GLU B 1 201 ? 2.027 25.156 1.505 1 91.88 201 GLU B O 1
ATOM 6182 N N . LYS B 1 202 ? 1.067 25.969 -0.344 1 93.25 202 LYS B N 1
ATOM 6183 C CA . LYS B 1 202 ? 1.759 27.25 -0.259 1 93.25 202 LYS B CA 1
ATOM 6184 C C . LYS B 1 202 ? 1.376 28 1.016 1 93.25 202 LYS B C 1
ATOM 6186 O O . LYS B 1 202 ? 2.227 28.625 1.656 1 93.25 202 LYS B O 1
ATOM 6191 N N . ALA B 1 203 ? 0.141 27.953 1.334 1 93.94 203 ALA B N 1
ATOM 6192 C CA . ALA B 1 203 ? -0.338 28.641 2.533 1 93.94 203 ALA B CA 1
ATOM 6193 C C . ALA B 1 203 ? 0.266 28.031 3.793 1 93.94 203 ALA B C 1
ATOM 6195 O O . ALA B 1 203 ? 0.683 28.75 4.703 1 93.94 203 ALA B O 1
ATOM 6196 N N . ILE B 1 204 ? 0.286 26.75 3.82 1 95.12 204 ILE B N 1
ATOM 6197 C CA . ILE B 1 204 ? 0.842 26.047 4.973 1 95.12 204 ILE B CA 1
ATOM 6198 C C . ILE B 1 204 ? 2.334 26.344 5.09 1 95.12 204 ILE B C 1
ATOM 6200 O O . ILE B 1 204 ? 2.83 26.641 6.18 1 95.12 204 ILE B O 1
ATOM 6204 N N . LEU B 1 205 ? 3.039 26.312 3.998 1 95.56 205 LEU B N 1
ATOM 6205 C CA . LEU B 1 205 ? 4.461 26.656 3.98 1 95.56 205 LEU B CA 1
ATOM 6206 C C . LEU B 1 205 ? 4.688 28.078 4.461 1 95.56 205 LEU B C 1
ATOM 6208 O O . LEU B 1 205 ? 5.625 28.344 5.219 1 95.56 205 LEU B O 1
ATOM 6212 N N . GLY B 1 206 ? 3.83 28.953 3.965 1 95.44 206 GLY B N 1
ATOM 6213 C CA . GLY B 1 206 ? 3.93 30.344 4.406 1 95.44 206 GLY B CA 1
ATOM 6214 C C . GLY B 1 206 ? 3.789 30.5 5.906 1 95.44 206 GLY B C 1
ATOM 6215 O O . GLY B 1 206 ? 4.527 31.281 6.527 1 95.44 206 GLY B O 1
ATOM 6216 N N . ALA B 1 207 ? 2.842 29.797 6.457 1 95.31 207 ALA B N 1
ATOM 6217 C CA . ALA B 1 207 ? 2.631 29.844 7.902 1 95.31 207 ALA B CA 1
ATOM 6218 C C . ALA B 1 207 ? 3.838 29.297 8.656 1 95.31 207 ALA B C 1
ATOM 6220 O O . ALA B 1 207 ? 4.266 29.859 9.656 1 95.31 207 ALA B O 1
ATOM 6221 N N . ILE B 1 208 ? 4.363 28.203 8.172 1 96.62 208 ILE B N 1
ATOM 6222 C CA . ILE B 1 208 ? 5.531 27.578 8.781 1 96.62 208 ILE B CA 1
ATOM 6223 C C . ILE B 1 208 ? 6.703 28.562 8.773 1 96.62 208 ILE B C 1
ATOM 6225 O O . ILE B 1 208 ? 7.363 28.766 9.789 1 96.62 208 ILE B O 1
ATOM 6229 N N . TYR B 1 209 ? 6.949 29.188 7.66 1 95.44 209 TYR B N 1
ATOM 6230 C CA . TYR B 1 209 ? 8.039 30.141 7.527 1 95.44 209 TYR B CA 1
ATOM 6231 C C . TYR B 1 209 ? 7.859 31.312 8.492 1 95.44 209 TYR B C 1
ATOM 6233 O O . TYR B 1 209 ? 8.812 31.719 9.156 1 95.44 209 TYR B O 1
ATOM 6241 N N . LYS B 1 210 ? 6.664 31.766 8.547 1 93.69 210 LYS B N 1
ATOM 6242 C CA . LYS B 1 210 ? 6.363 32.938 9.398 1 93.69 210 LYS B CA 1
ATOM 6243 C C . LYS B 1 210 ? 6.656 32.625 10.859 1 93.69 210 LYS B C 1
ATOM 6245 O O . LYS B 1 210 ? 7.18 33.469 11.586 1 93.69 210 LYS B O 1
ATOM 6250 N N . ILE B 1 211 ? 6.363 31.438 11.258 1 95.81 211 ILE B N 1
ATOM 6251 C CA . ILE B 1 211 ? 6.414 31.109 12.68 1 95.81 211 ILE B CA 1
ATOM 6252 C C . ILE B 1 211 ? 7.812 30.609 13.039 1 95.81 211 ILE B C 1
ATOM 6254 O O . ILE B 1 211 ? 8.312 30.906 14.133 1 95.81 211 ILE B O 1
ATOM 6258 N N . LEU B 1 212 ? 8.5 29.953 12.117 1 96.69 212 LEU B N 1
ATOM 6259 C CA . LEU B 1 212 ? 9.727 29.25 12.492 1 96.69 212 LEU B CA 1
ATOM 6260 C C . LEU B 1 212 ? 10.953 30.016 12.023 1 96.69 212 LEU B C 1
ATOM 6262 O O . LEU B 1 212 ? 12.07 29.719 12.453 1 96.69 212 LEU B O 1
ATOM 6266 N N . SER B 1 213 ? 10.852 31.062 11.234 1 93.19 213 SER B N 1
ATOM 6267 C CA . SER B 1 213 ? 12 31.75 10.656 1 93.19 213 SER B CA 1
ATOM 6268 C C . SER B 1 213 ? 12.547 32.812 11.602 1 93.19 213 SER B C 1
ATOM 6270 O O . SER B 1 213 ? 13.742 33.125 11.586 1 93.19 213 SER B O 1
ATOM 6272 N N . PRO B 1 214 ? 11.656 33.5 12.445 1 92.38 214 PRO B N 1
ATOM 6273 C CA . PRO B 1 214 ? 12.195 34.531 13.312 1 92.38 214 PRO B CA 1
ATOM 6274 C C . PRO B 1 214 ? 13.328 34.062 14.211 1 92.38 214 PRO B C 1
ATOM 6276 O O . PRO B 1 214 ? 13.406 32.844 14.508 1 92.38 214 PRO B O 1
ATOM 6279 N N . PRO B 1 215 ? 14.172 34.969 14.672 1 93.44 215 PRO B N 1
ATOM 6280 C CA . PRO B 1 215 ? 15.336 34.562 15.469 1 93.44 215 PRO B CA 1
ATOM 6281 C C . PRO B 1 215 ? 14.945 34 16.828 1 93.44 215 PRO B C 1
ATOM 6283 O O . PRO B 1 215 ? 13.938 34.406 17.406 1 93.44 215 PRO B O 1
ATOM 6286 N N . LEU B 1 216 ? 15.758 33.062 17.25 1 92 216 LEU B N 1
ATOM 6287 C CA . LEU B 1 216 ? 15.68 32.469 18.578 1 92 216 LEU B CA 1
ATOM 6288 C C . LEU B 1 216 ? 16.688 33.125 19.516 1 92 216 LEU B C 1
ATOM 6290 O O . LEU B 1 216 ? 17.734 33.625 19.078 1 92 216 LEU B O 1
ATOM 6294 N N . THR B 1 217 ? 16.328 33.156 20.75 1 88.88 217 THR B N 1
ATOM 6295 C CA . THR B 1 217 ? 17.312 33.531 21.766 1 88.88 217 THR B CA 1
ATOM 6296 C C . THR B 1 217 ? 17.844 32.281 22.469 1 88.88 217 THR B C 1
ATOM 6298 O O . THR B 1 217 ? 17.109 31.594 23.188 1 88.88 217 THR B O 1
ATOM 6301 N N . VAL B 1 218 ? 19.078 31.938 22.188 1 89.62 218 VAL B N 1
ATOM 6302 C CA . VAL B 1 218 ? 19.719 30.781 22.781 1 89.62 218 VAL B CA 1
ATOM 6303 C C . VAL B 1 218 ? 20.969 31.219 23.547 1 89.62 218 VAL B C 1
ATOM 6305 O O . VAL B 1 218 ? 21.891 31.797 22.969 1 89.62 218 VAL B O 1
ATOM 6308 N N . ASP B 1 219 ? 20.984 30.953 24.828 1 86.19 219 ASP B N 1
ATOM 6309 C CA . ASP B 1 219 ? 22.094 31.328 25.703 1 86.19 219 ASP B CA 1
ATOM 6310 C C . ASP B 1 219 ? 22.422 32.812 25.531 1 86.19 219 ASP B C 1
ATOM 6312 O O . ASP B 1 219 ? 23.594 33.188 25.375 1 86.19 219 ASP B O 1
ATOM 6316 N N . GLY B 1 220 ? 21.438 33.562 25.391 1 86.62 220 GLY B N 1
ATOM 6317 C CA . GLY B 1 220 ? 21.594 35 25.328 1 86.62 220 GLY B CA 1
ATOM 6318 C C . GLY B 1 220 ? 21.969 35.5 23.938 1 86.62 220 GLY B C 1
ATOM 6319 O O . GLY B 1 220 ? 22.188 36.719 23.75 1 86.62 220 GLY B O 1
ATOM 6320 N N . LYS B 1 221 ? 22.094 34.688 23.016 1 91.94 221 LYS B N 1
ATOM 6321 C CA . LYS B 1 221 ? 22.469 35.031 21.656 1 91.94 221 LYS B CA 1
ATOM 6322 C C . LYS B 1 221 ? 21.328 34.812 20.688 1 91.94 221 LYS B C 1
ATOM 6324 O O . LYS B 1 221 ? 20.516 33.906 20.891 1 91.94 221 LYS B O 1
ATOM 6329 N N . GLU B 1 222 ? 21.344 35.625 19.688 1 92.75 222 GLU B N 1
ATOM 6330 C CA . GLU B 1 222 ? 20.328 35.438 18.641 1 92.75 222 GLU B CA 1
ATOM 6331 C C . GLU B 1 222 ? 20.797 34.438 17.594 1 92.75 222 GLU B C 1
ATOM 6333 O O . GLU B 1 222 ? 21.906 34.531 17.094 1 92.75 222 GLU B O 1
ATOM 6338 N N . VAL B 1 223 ? 20.016 33.5 17.375 1 93.25 223 VAL B N 1
ATOM 6339 C CA . VAL B 1 223 ? 20.281 32.469 16.375 1 93.25 223 VAL B CA 1
ATOM 6340 C C . VAL B 1 223 ? 19.156 32.406 15.352 1 93.25 223 VAL B C 1
ATOM 6342 O O . VAL B 1 223 ? 17.969 32.438 15.711 1 93.25 223 VAL B O 1
ATOM 6345 N N . TYR B 1 224 ? 19.531 32.375 14.102 1 93.31 224 TYR B N 1
ATOM 6346 C CA . TYR B 1 224 ? 18.547 32.344 13.039 1 93.31 224 TYR B CA 1
ATOM 6347 C C . TYR B 1 224 ? 18.375 30.906 12.523 1 93.31 224 TYR B C 1
ATOM 6349 O O . TYR B 1 224 ? 19.328 30.297 12.047 1 93.31 224 TYR B O 1
ATOM 6357 N N . PRO B 1 225 ? 17.172 30.406 12.617 1 95.06 225 PRO B N 1
ATOM 6358 C CA . PRO B 1 225 ? 16.953 29.062 12.062 1 95.06 225 PRO B CA 1
ATOM 6359 C C . PRO B 1 225 ? 17.188 29 10.555 1 95.06 225 PRO B C 1
ATOM 6361 O O . PRO B 1 225 ? 16.938 29.984 9.844 1 95.06 225 PRO B O 1
ATOM 6364 N N . ASN B 1 226 ? 17.719 27.906 10.086 1 93.5 226 ASN B N 1
ATOM 6365 C CA . ASN B 1 226 ? 17.922 27.641 8.664 1 93.5 226 ASN B CA 1
ATOM 6366 C C . ASN B 1 226 ? 16.828 26.734 8.094 1 93.5 226 ASN B C 1
ATOM 6368 O O . ASN B 1 226 ? 16.797 25.531 8.359 1 93.5 226 ASN B O 1
ATOM 6372 N N . ILE B 1 227 ? 15.906 27.312 7.34 1 94.12 227 ILE B N 1
ATOM 6373 C CA . ILE B 1 227 ? 14.797 26.547 6.773 1 94.12 227 ILE B CA 1
ATOM 6374 C C . ILE B 1 227 ? 15.211 25.984 5.418 1 94.12 227 ILE B C 1
ATOM 6376 O O . ILE B 1 227 ? 15.602 26.719 4.516 1 94.12 227 ILE B O 1
ATOM 6380 N N . ILE B 1 228 ? 15.156 24.703 5.281 1 91.56 228 ILE B N 1
ATOM 6381 C CA . ILE B 1 228 ? 15.547 23.984 4.074 1 91.56 228 ILE B CA 1
ATOM 6382 C C . ILE B 1 228 ? 14.344 23.25 3.494 1 91.56 228 ILE B C 1
ATOM 6384 O O . ILE B 1 228 ? 13.844 22.297 4.094 1 91.56 228 ILE B O 1
ATOM 6388 N N . ASN B 1 229 ? 13.875 23.766 2.402 1 88.5 229 ASN B N 1
ATOM 6389 C CA . ASN B 1 229 ? 12.844 23.047 1.662 1 88.5 229 ASN B CA 1
ATOM 6390 C C . ASN B 1 229 ? 13.445 22.094 0.634 1 88.5 229 ASN B C 1
ATOM 6392 O O . ASN B 1 229 ? 14.016 22.531 -0.366 1 88.5 229 ASN B O 1
ATOM 6396 N N . THR B 1 230 ? 13.523 20.906 0.904 1 75.81 230 THR B N 1
ATOM 6397 C CA . THR B 1 230 ? 14.281 20.016 0.05 1 75.81 230 THR B CA 1
ATOM 6398 C C . THR B 1 230 ? 13.391 18.891 -0.488 1 75.81 230 THR B C 1
ATOM 6400 O O . THR B 1 230 ? 12.305 18.641 0.046 1 75.81 230 THR B O 1
ATOM 6403 N N . SER B 1 231 ? 13.867 18.656 -1.73 1 65.75 231 SER B N 1
ATOM 6404 C CA . SER B 1 231 ? 13.305 17.422 -2.281 1 65.75 231 SER B CA 1
ATOM 6405 C C . SER B 1 231 ? 14.031 16.188 -1.749 1 65.75 231 SER B C 1
ATOM 6407 O O . SER B 1 231 ? 15.141 16.297 -1.238 1 65.75 231 SER B O 1
ATOM 6409 N N . GLU B 1 232 ? 13.391 15.125 -1.631 1 57.47 232 GLU B N 1
ATOM 6410 C CA . GLU B 1 232 ? 13.859 13.859 -1.074 1 57.47 232 GLU B CA 1
ATOM 6411 C C . GLU B 1 232 ? 15.211 13.461 -1.661 1 57.47 232 GLU B C 1
ATOM 6413 O O . GLU B 1 232 ? 15.992 12.758 -1.017 1 57.47 232 GLU B O 1
ATOM 6418 N N . ASN B 1 233 ? 15.578 14.07 -2.729 1 58.84 233 ASN B N 1
ATOM 6419 C CA . ASN B 1 233 ? 16.766 13.578 -3.412 1 58.84 233 ASN B CA 1
ATOM 6420 C C . ASN B 1 233 ? 17.969 14.492 -3.172 1 58.84 233 ASN B C 1
ATOM 6422 O O . ASN B 1 233 ? 18.984 14.391 -3.873 1 58.84 233 ASN B O 1
ATOM 6426 N N . ASP B 1 234 ? 17.875 15.234 -2.234 1 65.62 234 ASP B N 1
ATOM 6427 C CA . ASP B 1 234 ? 19 16.125 -1.984 1 65.62 234 ASP B CA 1
ATOM 6428 C C . ASP B 1 234 ? 20.156 15.375 -1.322 1 65.62 234 ASP B C 1
ATOM 6430 O O . ASP B 1 234 ? 20.141 15.148 -0.11 1 65.62 234 ASP B O 1
ATOM 6434 N N . ALA B 1 235 ? 21.078 14.898 -2.092 1 62.09 235 ALA B N 1
ATOM 6435 C CA . ALA B 1 235 ? 22.203 14.078 -1.66 1 62.09 235 ALA B CA 1
ATOM 6436 C C . ALA B 1 235 ? 23.062 14.82 -0.653 1 62.09 235 ALA B C 1
ATOM 6438 O O . ALA B 1 235 ? 23.781 14.195 0.141 1 62.09 235 ALA B O 1
ATOM 6439 N N . ASN B 1 236 ? 22.922 16.078 -0.589 1 70.56 236 ASN B N 1
ATOM 6440 C CA . ASN B 1 236 ? 23.828 16.844 0.257 1 70.56 236 ASN B CA 1
ATOM 6441 C C . ASN B 1 236 ? 23.172 17.266 1.562 1 70.56 236 ASN B C 1
ATOM 6443 O O . ASN B 1 236 ? 23.734 18.047 2.326 1 70.56 236 ASN B O 1
ATOM 6447 N N . ILE B 1 237 ? 22.031 16.766 1.808 1 76.81 237 ILE B N 1
ATOM 6448 C CA . ILE B 1 237 ? 21.266 17.234 2.967 1 76.81 237 ILE B CA 1
ATOM 6449 C C . ILE B 1 237 ? 21.984 16.812 4.25 1 76.81 237 ILE B C 1
ATOM 6451 O O . ILE B 1 237 ? 21.969 17.547 5.242 1 76.81 237 ILE B O 1
ATOM 6455 N N . SER B 1 238 ? 22.625 15.703 4.156 1 73.19 238 SER B N 1
ATOM 6456 C CA . SER B 1 238 ? 23.328 15.211 5.34 1 73.19 238 SER B CA 1
ATOM 6457 C C . SER B 1 238 ? 24.406 16.188 5.793 1 73.19 238 SER B C 1
ATOM 6459 O O . SER B 1 238 ? 24.625 16.359 6.992 1 73.19 238 SER B O 1
ATOM 6461 N N . ASN B 1 239 ? 24.953 16.797 4.863 1 74 239 ASN B N 1
ATOM 6462 C CA . ASN B 1 239 ? 26.016 17.734 5.176 1 74 239 ASN B CA 1
ATOM 6463 C C . ASN B 1 239 ? 25.453 19.078 5.652 1 74 239 ASN B C 1
ATOM 6465 O O . ASN B 1 239 ? 26.109 19.781 6.422 1 74 239 ASN B O 1
ATOM 6469 N N . ARG B 1 240 ? 24.297 19.312 5.289 1 75 240 ARG B N 1
ATOM 6470 C CA . ARG B 1 240 ? 23.688 20.609 5.59 1 75 240 ARG B CA 1
ATOM 6471 C C . ARG B 1 240 ? 23.078 20.609 6.984 1 75 240 ARG B C 1
ATOM 6473 O O . ARG B 1 240 ? 22.844 21.688 7.562 1 75 240 ARG B O 1
ATOM 6480 N N . ILE B 1 241 ? 22.938 19.422 7.496 1 76.88 241 ILE B N 1
ATOM 6481 C CA . ILE B 1 241 ? 22.234 19.375 8.773 1 76.88 241 ILE B CA 1
ATOM 6482 C C . ILE B 1 241 ? 23.219 18.969 9.875 1 76.88 241 ILE B C 1
ATOM 6484 O O . ILE B 1 241 ? 22.812 18.375 10.875 1 76.88 241 ILE B O 1
ATOM 6488 N N . LYS B 1 242 ? 24.484 19.25 9.656 1 79.25 242 LYS B N 1
ATOM 6489 C CA . LYS B 1 242 ? 25.5 18.938 10.656 1 79.25 242 LYS B CA 1
ATOM 6490 C C . LYS B 1 242 ? 25.5 19.969 11.773 1 79.25 242 LYS B C 1
ATOM 6492 O O . LYS B 1 242 ? 26.109 19.75 12.828 1 79.25 242 LYS B O 1
ATOM 6497 N N . SER B 1 243 ? 24.891 21.062 11.516 1 84.38 243 SER B N 1
ATOM 6498 C CA . SER B 1 243 ? 24.688 22.078 12.539 1 84.38 243 SER B CA 1
ATOM 6499 C C . SER B 1 243 ? 23.25 22.078 13.047 1 84.38 243 SER B C 1
ATOM 6501 O O . SER B 1 243 ? 22.344 21.625 12.359 1 84.38 243 SER B O 1
ATOM 6503 N N . PRO B 1 244 ? 23.047 22.547 14.281 1 89.69 244 PRO B N 1
ATOM 6504 C CA . PRO B 1 244 ? 21.672 22.578 14.812 1 89.69 244 PRO B CA 1
ATOM 6505 C C . PRO B 1 244 ? 20.859 23.734 14.258 1 89.69 244 PRO B C 1
ATOM 6507 O O . PRO B 1 244 ? 21.375 24.547 13.484 1 89.69 244 PRO B O 1
ATOM 6510 N N . TYR B 1 245 ? 19.594 23.828 14.539 1 93.38 245 TYR B N 1
ATOM 6511 C CA . TYR B 1 245 ? 18.656 24.922 14.273 1 93.38 245 TYR B CA 1
ATOM 6512 C C . TYR B 1 245 ? 18.203 24.906 12.82 1 93.38 245 TYR B C 1
ATOM 6514 O O . TYR B 1 245 ? 17.938 25.953 12.234 1 93.38 245 TYR B O 1
ATOM 6522 N N . ASN B 1 246 ? 18.281 23.688 12.219 1 93.88 246 ASN B N 1
ATOM 6523 C CA . ASN B 1 246 ? 17.719 23.531 10.883 1 93.88 246 ASN B CA 1
ATOM 6524 C C . ASN B 1 246 ? 16.25 23.109 10.93 1 93.88 246 ASN B C 1
ATOM 6526 O O . ASN B 1 246 ? 15.852 22.359 11.812 1 93.88 246 ASN B O 1
ATOM 6530 N N . VAL B 1 247 ? 15.461 23.719 10.055 1 96.44 247 VAL B N 1
ATOM 6531 C CA . VAL B 1 247 ? 14.094 23.281 9.805 1 96.44 247 VAL B CA 1
ATOM 6532 C C . VAL B 1 247 ? 13.992 22.672 8.414 1 96.44 247 VAL B C 1
ATOM 6534 O O . VAL B 1 247 ? 13.953 23.375 7.406 1 96.44 247 VAL B O 1
ATOM 6537 N N . ILE B 1 248 ? 13.984 21.359 8.398 1 95.5 248 ILE B N 1
ATOM 6538 C CA . ILE B 1 248 ? 13.914 20.656 7.133 1 95.5 248 ILE B CA 1
ATOM 6539 C C . ILE B 1 248 ? 12.461 20.391 6.766 1 95.5 248 ILE B C 1
ATOM 6541 O O . ILE B 1 248 ? 11.703 19.828 7.562 1 95.5 248 ILE B O 1
ATOM 6545 N N . ILE B 1 249 ? 12.047 20.844 5.621 1 96.38 249 ILE B N 1
ATOM 6546 C CA . ILE B 1 249 ? 10.68 20.641 5.148 1 96.38 249 ILE B CA 1
ATOM 6547 C C . ILE B 1 249 ? 10.68 19.672 3.971 1 96.38 249 ILE B C 1
ATOM 6549 O O . ILE B 1 249 ? 11.406 19.875 2.994 1 96.38 249 ILE B O 1
ATOM 6553 N N . ILE B 1 250 ? 9.938 18.641 4.051 1 95.12 250 ILE B N 1
ATOM 6554 C CA . ILE B 1 250 ? 9.789 17.688 2.959 1 95.12 250 ILE B CA 1
ATOM 6555 C C . ILE B 1 250 ? 8.305 17.453 2.678 1 95.12 250 ILE B C 1
ATOM 6557 O O . ILE B 1 250 ? 7.457 17.734 3.521 1 95.12 250 ILE B O 1
ATOM 6561 N N . ASN B 1 251 ? 7.992 17.047 1.494 1 95.31 251 ASN B N 1
ATOM 6562 C CA . ASN B 1 251 ? 6.645 16.672 1.083 1 95.31 251 ASN B CA 1
ATOM 6563 C C . ASN B 1 251 ? 6.512 15.164 0.89 1 95.31 251 ASN B C 1
ATOM 6565 O O . ASN B 1 251 ? 7.199 14.578 0.052 1 95.31 251 ASN B O 1
ATOM 6569 N N . ASN B 1 252 ? 5.59 14.523 1.613 1 96.19 252 ASN B N 1
ATOM 6570 C CA . ASN B 1 252 ? 5.555 13.07 1.585 1 96.19 252 ASN B CA 1
ATOM 6571 C C . ASN B 1 252 ? 4.93 12.547 0.293 1 96.19 252 ASN B C 1
ATOM 6573 O O . ASN B 1 252 ? 4.988 11.352 0.009 1 96.19 252 ASN B O 1
ATOM 6577 N N . ARG B 1 253 ? 4.309 13.398 -0.503 1 93.62 253 ARG B N 1
ATOM 6578 C CA . ARG B 1 253 ? 3.877 12.961 -1.827 1 93.62 253 ARG B CA 1
ATOM 6579 C C . ARG B 1 253 ? 5.062 12.5 -2.666 1 93.62 253 ARG B C 1
ATOM 6581 O O . ARG B 1 253 ? 4.984 11.477 -3.35 1 93.62 253 ARG B O 1
ATOM 6588 N N . LYS B 1 254 ? 6.117 13.305 -2.66 1 93.5 254 LYS B N 1
ATOM 6589 C CA . LYS B 1 254 ? 7.316 12.945 -3.414 1 93.5 254 LYS B CA 1
ATOM 6590 C C . LYS B 1 254 ? 7.898 11.625 -2.916 1 93.5 254 LYS B C 1
ATOM 6592 O O . LYS B 1 254 ? 8.375 10.812 -3.711 1 93.5 254 LYS B O 1
ATOM 6597 N N . LEU B 1 255 ? 7.902 11.453 -1.618 1 94.75 255 LEU B N 1
ATOM 6598 C CA . LEU B 1 255 ? 8.352 10.195 -1.047 1 94.75 255 LEU B CA 1
ATOM 6599 C C . LEU B 1 255 ? 7.52 9.031 -1.571 1 94.75 255 LEU B C 1
ATOM 6601 O O . LEU B 1 255 ? 8.062 8.016 -2.006 1 94.75 255 LEU B O 1
ATOM 6605 N N . TYR B 1 256 ? 6.141 9.164 -1.529 1 96.5 256 TYR B N 1
ATOM 6606 C CA . TYR B 1 256 ? 5.23 8.102 -1.945 1 96.5 256 TYR B CA 1
ATOM 6607 C C . TYR B 1 256 ? 5.395 7.797 -3.43 1 96.5 256 TYR B C 1
ATOM 6609 O O . TYR B 1 256 ? 5.156 6.668 -3.865 1 96.5 256 TYR B O 1
ATOM 6617 N N . GLU B 1 257 ? 5.773 8.789 -4.215 1 94.69 257 GLU B N 1
ATOM 6618 C CA . GLU B 1 257 ? 6.008 8.609 -5.645 1 94.69 257 GLU B CA 1
ATOM 6619 C C . GLU B 1 257 ? 7.297 7.832 -5.898 1 94.69 257 GLU B C 1
ATOM 6621 O O . GLU B 1 257 ? 7.438 7.172 -6.93 1 94.69 257 GLU B O 1
ATOM 6626 N N . ASN B 1 258 ? 8.195 7.883 -4.926 1 94.88 258 ASN B N 1
ATOM 6627 C CA . ASN B 1 258 ? 9.508 7.262 -5.117 1 94.88 258 ASN B CA 1
ATOM 6628 C C . ASN B 1 258 ? 9.594 5.91 -4.418 1 94.88 258 ASN B C 1
ATOM 6630 O O . ASN B 1 258 ? 10.555 5.164 -4.613 1 94.88 258 ASN B O 1
ATOM 6634 N N . VAL B 1 259 ? 8.672 5.641 -3.568 1 96.81 259 VAL B N 1
ATOM 6635 C CA . VAL B 1 259 ? 8.602 4.332 -2.924 1 96.81 259 VAL B CA 1
ATOM 6636 C C . VAL B 1 259 ? 7.789 3.371 -3.785 1 96.81 259 VAL B C 1
ATOM 6638 O O . VAL B 1 259 ? 6.645 3.664 -4.145 1 96.81 259 VAL B O 1
ATOM 6641 N N . SER B 1 260 ? 8.367 2.268 -4.141 1 96.81 260 SER B N 1
ATOM 6642 C CA . SER B 1 260 ? 7.633 1.27 -4.91 1 96.81 260 SER B CA 1
ATOM 6643 C C . SER B 1 260 ? 6.633 0.522 -4.031 1 96.81 260 SER B C 1
ATOM 6645 O O . SER B 1 260 ? 6.809 0.435 -2.816 1 96.81 260 SER B O 1
ATOM 6647 N N . LEU B 1 261 ? 5.629 0.026 -4.656 1 97.94 261 LEU B N 1
ATOM 6648 C CA . LEU B 1 261 ? 4.652 -0.789 -3.943 1 97.94 261 LEU B CA 1
ATOM 6649 C C . LEU B 1 261 ? 5.328 -1.979 -3.268 1 97.94 261 LEU B C 1
ATOM 6651 O O . LEU B 1 261 ? 5.004 -2.314 -2.125 1 97.94 261 LEU B O 1
ATOM 6655 N N . MET B 1 262 ? 6.305 -2.631 -3.932 1 96.19 262 MET B N 1
ATOM 6656 C CA . MET B 1 262 ? 6.992 -3.795 -3.383 1 96.19 262 MET B CA 1
ATOM 6657 C C . MET B 1 262 ? 7.758 -3.426 -2.113 1 96.19 262 MET B C 1
ATOM 6659 O O . MET B 1 262 ? 7.707 -4.156 -1.121 1 96.19 262 MET B O 1
ATOM 6663 N N . GLU B 1 263 ? 8.445 -2.279 -2.174 1 96.19 263 GLU B N 1
ATOM 6664 C CA . GLU B 1 263 ? 9.195 -1.82 -1.011 1 96.19 263 GLU B CA 1
ATOM 6665 C C . GLU B 1 263 ? 8.273 -1.568 0.179 1 96.19 263 GLU B C 1
ATOM 6667 O O . GLU B 1 263 ? 8.586 -1.959 1.306 1 96.19 263 GLU B O 1
ATOM 6672 N N . TYR B 1 264 ? 7.234 -0.903 -0.105 1 98.06 264 TYR B N 1
ATOM 6673 C CA . TYR B 1 264 ? 6.258 -0.625 0.944 1 98.06 264 TYR B CA 1
ATOM 6674 C C . TYR B 1 264 ? 5.734 -1.917 1.559 1 98.06 264 TYR B C 1
ATOM 6676 O O . TYR B 1 264 ? 5.617 -2.027 2.781 1 98.06 264 TYR B O 1
ATOM 6684 N N . LEU B 1 265 ? 5.355 -2.885 0.743 1 97.12 265 LEU B N 1
ATOM 6685 C CA . LEU B 1 265 ? 4.82 -4.16 1.211 1 97.12 265 LEU B CA 1
ATOM 6686 C C . LEU B 1 265 ? 5.816 -4.867 2.121 1 97.12 265 LEU B C 1
ATOM 6688 O O . LEU B 1 265 ? 5.449 -5.355 3.191 1 97.12 265 LEU B O 1
ATOM 6692 N N . GLU B 1 266 ? 7.043 -4.867 1.815 1 94 266 GLU B N 1
ATOM 6693 C CA . GLU B 1 266 ? 8.062 -5.648 2.504 1 94 266 GLU B CA 1
ATOM 6694 C C . GLU B 1 266 ? 8.492 -4.973 3.805 1 94 266 GLU B C 1
ATOM 6696 O O . GLU B 1 266 ? 8.758 -5.645 4.805 1 94 266 GLU B O 1
ATOM 6701 N N . ILE B 1 267 ? 8.531 -3.664 3.771 1 95.62 267 ILE B N 1
ATOM 6702 C CA . ILE B 1 267 ? 9.148 -2.965 4.891 1 95.62 267 ILE B CA 1
ATOM 6703 C C . ILE B 1 267 ? 8.07 -2.496 5.867 1 95.62 267 ILE B C 1
ATOM 6705 O O . ILE B 1 267 ? 8.258 -2.562 7.086 1 95.62 267 ILE B O 1
ATOM 6709 N N . VAL B 1 268 ? 6.941 -2.041 5.352 1 98.12 268 VAL B N 1
ATOM 6710 C CA . VAL B 1 268 ? 5.949 -1.4 6.211 1 98.12 268 VAL B CA 1
ATOM 6711 C C . VAL B 1 268 ? 4.773 -2.346 6.434 1 98.12 268 VAL B C 1
ATOM 6713 O O . VAL B 1 268 ? 4.559 -2.828 7.547 1 98.12 268 VAL B O 1
ATOM 6716 N N . ALA B 1 269 ? 4.078 -2.725 5.367 1 97.75 269 ALA B N 1
ATOM 6717 C CA . ALA B 1 269 ? 2.822 -3.461 5.48 1 97.75 269 ALA B CA 1
ATOM 6718 C C . ALA B 1 269 ? 3.029 -4.793 6.199 1 97.75 269 ALA B C 1
ATOM 6720 O O . ALA B 1 269 ? 2.209 -5.191 7.023 1 97.75 269 ALA B O 1
ATOM 6721 N N . LYS B 1 270 ? 4.113 -5.48 5.934 1 94.5 270 LYS B N 1
ATOM 6722 C CA . LYS B 1 270 ? 4.398 -6.789 6.516 1 94.5 270 LYS B CA 1
ATOM 6723 C C . LYS B 1 270 ? 4.66 -6.676 8.016 1 94.5 270 LYS B C 1
ATOM 6725 O O . LYS B 1 270 ? 4.484 -7.648 8.758 1 94.5 270 LYS B O 1
ATOM 6730 N N . ASN B 1 271 ? 5.086 -5.523 8.438 1 95.88 271 ASN B N 1
ATOM 6731 C CA . ASN B 1 271 ? 5.5 -5.359 9.82 1 95.88 271 ASN B CA 1
ATOM 6732 C C . ASN B 1 271 ? 4.445 -4.621 10.641 1 95.88 271 ASN B C 1
ATOM 6734 O O . ASN B 1 271 ? 4.695 -4.234 11.781 1 95.88 271 ASN B O 1
ATOM 6738 N N . MET B 1 272 ? 3.311 -4.379 10.109 1 96.19 272 MET B N 1
ATOM 6739 C CA . MET B 1 272 ? 2.215 -3.746 10.844 1 96.19 272 MET B CA 1
ATOM 6740 C C . MET B 1 272 ? 1.086 -4.738 11.094 1 96.19 272 MET B C 1
ATOM 6742 O O . MET B 1 272 ? 0.574 -5.355 10.156 1 96.19 272 MET B O 1
ATOM 6746 N N . ASN B 1 273 ? 0.705 -4.867 12.289 1 93.56 273 ASN B N 1
ATOM 6747 C CA . ASN B 1 273 ? -0.328 -5.812 12.695 1 93.56 273 ASN B CA 1
ATOM 6748 C C . ASN B 1 273 ? -1.727 -5.27 12.414 1 93.56 273 ASN B C 1
ATOM 6750 O O . ASN B 1 273 ? -2.094 -4.207 12.914 1 93.56 273 ASN B O 1
ATOM 6754 N N . LEU B 1 274 ? -2.484 -5.98 11.711 1 92.38 274 LEU B N 1
ATOM 6755 C CA . LEU B 1 274 ? -3.809 -5.531 11.297 1 92.38 274 LEU B CA 1
ATOM 6756 C C . LEU B 1 274 ? -4.742 -5.41 12.5 1 92.38 274 LEU B C 1
ATOM 6758 O O . LEU B 1 274 ? -5.527 -4.461 12.586 1 92.38 274 LEU B O 1
ATOM 6762 N N . GLY B 1 275 ? -4.707 -6.414 13.398 1 89.62 275 GLY B N 1
ATOM 6763 C CA . GLY B 1 275 ? -5.551 -6.352 14.578 1 89.62 275 GLY B CA 1
ATOM 6764 C C . GLY B 1 275 ? -5.344 -5.09 15.398 1 89.62 275 GLY B C 1
ATOM 6765 O O . GLY B 1 275 ? -6.312 -4.441 15.797 1 89.62 275 GLY B O 1
ATOM 6766 N N . ARG B 1 276 ? -4.141 -4.73 15.633 1 91.19 276 ARG B N 1
ATOM 6767 C CA . ARG B 1 276 ? -3.805 -3.512 16.359 1 91.19 276 ARG B CA 1
ATOM 6768 C C . ARG B 1 276 ? -4.277 -2.273 15.609 1 91.19 276 ARG B C 1
ATOM 6770 O O . ARG B 1 276 ? -4.797 -1.333 16.219 1 91.19 276 ARG B O 1
ATOM 6777 N N . MET B 1 277 ? -4.117 -2.299 14.328 1 92.25 277 MET B N 1
ATOM 6778 C CA . MET B 1 277 ? -4.539 -1.163 13.516 1 92.25 277 MET B CA 1
ATOM 6779 C C . MET B 1 277 ? -6.043 -0.945 13.617 1 92.25 277 MET B C 1
ATOM 6781 O O . MET B 1 277 ? -6.5 0.186 13.797 1 92.25 277 MET B O 1
ATOM 6785 N N . LEU B 1 278 ? -6.777 -2.018 13.531 1 89.44 278 LEU B N 1
ATOM 6786 C CA . LEU B 1 278 ? -8.234 -1.938 13.539 1 89.44 278 LEU B CA 1
ATOM 6787 C C . LEU B 1 278 ? -8.75 -1.595 14.93 1 89.44 278 LEU B C 1
ATOM 6789 O O . LEU B 1 278 ? -9.898 -1.163 15.078 1 89.44 278 LEU B O 1
ATOM 6793 N N . SER B 1 279 ? -7.926 -1.783 15.93 1 87.75 279 SER B N 1
ATOM 6794 C CA . SER B 1 279 ? -8.336 -1.56 17.312 1 87.75 279 SER B CA 1
ATOM 6795 C C . SER B 1 279 ? -8.125 -0.106 17.719 1 87.75 279 SER B C 1
ATOM 6797 O O . SER B 1 279 ? -8.531 0.302 18.812 1 87.75 279 SER B O 1
ATOM 6799 N N . ARG B 1 280 ? -7.473 0.638 16.891 1 87.31 280 ARG B N 1
ATOM 6800 C CA . ARG B 1 280 ? -7.258 2.043 17.219 1 87.31 280 ARG B CA 1
ATOM 6801 C C . ARG B 1 280 ? -8.578 2.805 17.281 1 87.31 280 ARG B C 1
ATOM 6803 O O . ARG B 1 280 ? -9.477 2.549 16.469 1 87.31 280 ARG B O 1
ATOM 6810 N N . ASP B 1 281 ? -8.672 3.791 18.078 1 79.19 281 ASP B N 1
ATOM 6811 C CA . ASP B 1 281 ? -9.914 4.516 18.328 1 79.19 281 ASP B CA 1
ATOM 6812 C C . ASP B 1 281 ? -10.398 5.215 17.062 1 79.19 281 ASP B C 1
ATOM 6814 O O . ASP B 1 281 ? -11.602 5.238 16.781 1 79.19 281 ASP B O 1
ATOM 6818 N N . SER B 1 282 ? -9.523 5.754 16.344 1 76.31 282 SER B N 1
ATOM 6819 C CA . SER B 1 282 ? -9.875 6.484 15.133 1 76.31 282 SER B CA 1
ATOM 6820 C C . SER B 1 282 ? -10.562 5.57 14.117 1 76.31 282 SER B C 1
ATOM 6822 O O . SER B 1 282 ? -11.422 6.016 13.359 1 76.31 282 SER B O 1
ATOM 6824 N N . ILE B 1 283 ? -10.242 4.301 14.141 1 82.06 283 ILE B N 1
ATOM 6825 C CA . ILE B 1 283 ? -10.789 3.344 13.188 1 82.06 283 ILE B CA 1
ATOM 6826 C C . ILE B 1 283 ? -12.055 2.713 13.766 1 82.06 283 ILE B C 1
ATOM 6828 O O . ILE B 1 283 ? -13.062 2.572 13.062 1 82.06 283 ILE B O 1
ATOM 6832 N N . LYS B 1 284 ? -12.086 2.422 14.984 1 77.62 284 LYS B N 1
ATOM 6833 C CA . LYS B 1 284 ? -13.219 1.797 15.656 1 77.62 284 LYS B CA 1
ATOM 6834 C C . LYS B 1 284 ? -14.469 2.674 15.555 1 77.62 284 LYS B C 1
ATOM 6836 O O . LYS B 1 284 ? -15.578 2.168 15.367 1 77.62 284 LYS B O 1
ATOM 6841 N N . LEU B 1 285 ? -14.242 3.922 15.766 1 72.31 285 LEU B N 1
ATOM 6842 C CA . LEU B 1 285 ? -15.359 4.859 15.742 1 72.31 285 LEU B CA 1
ATOM 6843 C C . LEU B 1 285 ? -16.047 4.844 14.383 1 72.31 285 LEU B C 1
ATOM 6845 O O . LEU B 1 285 ? -17.266 4.977 14.297 1 72.31 285 LEU B O 1
ATOM 6849 N N . ARG B 1 286 ? -15.32 4.605 13.375 1 73.75 286 ARG B N 1
ATOM 6850 C CA . ARG B 1 286 ? -15.867 4.578 12.023 1 73.75 286 ARG B CA 1
ATOM 6851 C C . ARG B 1 286 ? -16.562 3.25 11.742 1 73.75 286 ARG B C 1
ATOM 6853 O O . ARG B 1 286 ? -17.531 3.199 10.984 1 73.75 286 ARG B O 1
ATOM 6860 N N . ILE B 1 287 ? -16.031 2.213 12.344 1 70.94 287 ILE B N 1
ATOM 6861 C CA . ILE B 1 287 ? -16.578 0.876 12.148 1 70.94 287 ILE B CA 1
ATOM 6862 C C . ILE B 1 287 ? -17.922 0.757 12.875 1 70.94 287 ILE B C 1
ATOM 6864 O O . ILE B 1 287 ? -18.875 0.175 12.352 1 70.94 287 ILE B O 1
ATOM 6868 N N . ASN B 1 288 ? -18.109 1.263 14.125 1 62.75 288 ASN B N 1
ATOM 6869 C CA . ASN B 1 288 ? -19.281 1.128 14.984 1 62.75 288 ASN B CA 1
ATOM 6870 C C . ASN B 1 288 ? -20.391 2.104 14.578 1 62.75 288 ASN B C 1
ATOM 6872 O O . ASN B 1 288 ? -21.562 1.833 14.797 1 62.75 288 ASN B O 1
ATOM 6876 N N . ASN B 1 289 ? -20.141 3.312 14.305 1 55.19 289 ASN B N 1
ATOM 6877 C CA . ASN B 1 289 ? -21.172 4.32 14.062 1 55.19 289 ASN B CA 1
ATOM 6878 C C . ASN B 1 289 ? -22.125 3.885 12.961 1 55.19 289 ASN B C 1
ATOM 6880 O O . ASN B 1 289 ? -23.312 4.223 12.992 1 55.19 289 ASN B O 1
ATOM 6884 N N . GLU B 1 290 ? -21.828 3.24 12.016 1 49.47 290 GLU B N 1
ATOM 6885 C CA . GLU B 1 290 ? -22.812 2.973 10.969 1 49.47 290 GLU B CA 1
ATOM 6886 C C . GLU B 1 290 ? -23.641 1.742 11.297 1 49.47 290 GLU B C 1
ATOM 6888 O O . GLU B 1 290 ? -24.578 1.41 10.562 1 49.47 290 GLU B O 1
ATOM 6893 N N . SER B 1 291 ? -23.406 1.09 12.328 1 43.5 291 SER B N 1
ATOM 6894 C CA . SER B 1 291 ? -24.203 -0.084 12.672 1 43.5 291 SER B CA 1
ATOM 6895 C C . SER B 1 291 ? -25.594 0.314 13.18 1 43.5 291 SER B C 1
ATOM 6897 O O . SER B 1 291 ? -26.453 -0.543 13.391 1 43.5 291 SER B O 1
ATOM 6899 N N . ASP B 1 292 ? -25.922 1.46 13.773 1 41.38 292 ASP B N 1
ATOM 6900 C CA . ASP B 1 292 ? -27.219 1.584 14.438 1 41.38 292 ASP B CA 1
ATOM 6901 C C . ASP B 1 292 ? -28.359 1.37 13.453 1 41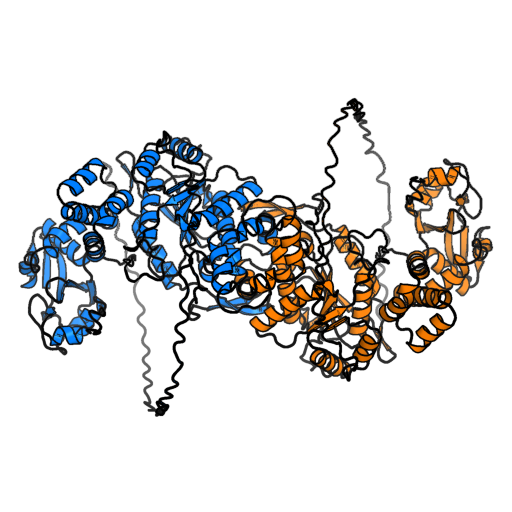.38 292 ASP B C 1
ATOM 6903 O O . ASP B 1 292 ? -29.516 1.181 13.859 1 41.38 292 ASP B O 1
ATOM 6907 N N . LYS B 1 293 ? -28.438 1.979 12.328 1 37.34 293 LYS B N 1
ATOM 6908 C CA . LYS B 1 293 ? -29.797 1.869 11.781 1 37.34 293 LYS B CA 1
ATOM 6909 C C . LYS B 1 293 ? -30.094 0.438 11.352 1 37.34 293 LYS B C 1
ATOM 6911 O O . LYS B 1 293 ? -31.266 0.032 11.312 1 37.34 293 LYS B O 1
ATOM 6916 N N . VAL B 1 294 ? -29.781 -0.039 10.055 1 38 294 VAL B N 1
ATOM 6917 C CA . VAL B 1 294 ? -30.406 -1.206 9.445 1 38 294 VAL B CA 1
ATOM 6918 C C . VAL B 1 294 ? -29.938 -2.475 10.156 1 38 294 VAL B C 1
ATOM 6920 O O . VAL B 1 294 ? -28.781 -2.594 10.523 1 38 294 VAL B O 1
ATOM 6923 N N . GLU B 1 295 ? -30.781 -3.4 10.664 1 37.09 295 GLU B N 1
ATOM 6924 C CA . GLU B 1 295 ? -30.844 -4.73 11.258 1 37.09 295 GLU B CA 1
ATOM 6925 C C . GLU B 1 295 ? -29.844 -5.676 10.625 1 37.09 295 GLU B C 1
ATOM 6927 O O . GLU B 1 295 ? -29.781 -6.855 10.969 1 37.09 295 GLU B O 1
ATOM 6932 N N . ARG B 1 296 ? -29.609 -5.695 9.188 1 34.59 296 ARG B N 1
ATOM 6933 C CA . ARG B 1 296 ? -29.156 -6.941 8.57 1 34.59 296 ARG B CA 1
ATOM 6934 C C . ARG B 1 296 ? -27.797 -7.352 9.102 1 34.59 296 ARG B C 1
ATOM 6936 O O . ARG B 1 296 ? -26.953 -6.496 9.406 1 34.59 296 ARG B O 1
ATOM 6943 N N . LYS B 1 297 ? -27.281 -8.836 9.188 1 40.91 297 LYS B N 1
ATOM 6944 C CA . LYS B 1 297 ? -26.469 -9.852 9.852 1 40.91 297 LYS B CA 1
ATOM 6945 C C . LYS B 1 297 ? -25 -9.68 9.523 1 40.91 297 LYS B C 1
ATOM 6947 O O . LYS B 1 297 ? -24.172 -10.547 9.836 1 40.91 297 LYS B O 1
ATOM 6952 N N . ARG B 1 298 ? -24.516 -9.133 8.445 1 45.44 298 ARG B N 1
ATOM 6953 C CA . ARG B 1 298 ? -23.125 -9.531 8.203 1 45.44 298 ARG B CA 1
ATOM 6954 C C . ARG B 1 298 ? -22.156 -8.633 8.969 1 45.44 298 ARG B C 1
ATOM 6956 O O . ARG B 1 298 ? -22.25 -7.406 8.891 1 45.44 298 ARG B O 1
ATOM 6963 N N . PRO B 1 299 ? -21.281 -8.992 9.898 1 53.56 299 PRO B N 1
ATOM 6964 C CA . PRO B 1 299 ? -20.219 -8.25 10.578 1 53.56 299 PRO B CA 1
ATOM 6965 C C . PRO B 1 299 ? -19.344 -7.453 9.609 1 53.56 299 PRO B C 1
ATOM 6967 O O . PRO B 1 299 ? -19.109 -7.883 8.477 1 53.56 299 PRO B O 1
ATOM 6970 N N . PHE B 1 300 ? -19.156 -5.973 9.688 1 60.53 300 PHE B N 1
ATOM 6971 C CA . PHE B 1 300 ? -18.219 -5.043 9.07 1 60.53 300 PHE B CA 1
ATOM 6972 C C . PHE B 1 300 ? -18.875 -4.309 7.906 1 60.53 300 PHE B C 1
ATOM 6974 O O . PHE B 1 300 ? -18.281 -3.389 7.332 1 60.53 300 PHE B O 1
ATOM 6981 N N . SER B 1 301 ? -20.125 -4.816 7.402 1 57.59 301 SER B N 1
ATOM 6982 C CA . SER B 1 301 ? -20.766 -4.254 6.211 1 57.59 301 SER B CA 1
ATOM 6983 C C . SER B 1 301 ? -21.016 -2.76 6.379 1 57.59 301 SER B C 1
ATOM 6985 O O . SER B 1 301 ? -21.094 -2.023 5.391 1 57.59 301 SER B O 1
ATOM 6987 N N . GLY B 1 302 ? -20.906 -2.361 7.52 1 62.34 302 GLY B N 1
ATOM 6988 C CA . GLY B 1 302 ? -21.266 -0.97 7.754 1 62.34 302 GLY B CA 1
ATOM 6989 C C . GLY B 1 302 ? -20.062 -0.044 7.777 1 62.34 302 GLY B C 1
ATOM 6990 O O . GLY B 1 302 ? -20.203 1.171 7.922 1 62.34 302 GLY B O 1
ATOM 6991 N N . ILE B 1 303 ? -18.906 -0.71 7.484 1 72.62 303 ILE B N 1
ATOM 6992 C CA . ILE B 1 303 ? -17.719 0.134 7.531 1 72.62 303 ILE B CA 1
ATOM 6993 C C . ILE B 1 303 ? -17.625 0.958 6.25 1 72.62 303 ILE B C 1
ATOM 6995 O O . ILE B 1 303 ? -17.422 0.407 5.164 1 72.62 303 ILE B O 1
ATOM 6999 N N . ASN B 1 304 ? -17.875 2.225 6.301 1 79.06 304 ASN B N 1
ATOM 7000 C CA . ASN B 1 304 ? -17.734 3.109 5.148 1 79.06 304 ASN B CA 1
ATOM 7001 C C . ASN B 1 304 ? -16.344 3.725 5.078 1 79.06 304 ASN B C 1
ATOM 7003 O O . ASN B 1 304 ? -16.188 4.934 5.242 1 79.06 304 ASN B O 1
ATOM 7007 N N . MET B 1 305 ? -15.367 2.928 4.945 1 88.94 305 MET B N 1
ATOM 7008 C CA . MET B 1 305 ? -13.961 3.305 4.82 1 88.94 305 MET B CA 1
ATOM 7009 C C . MET B 1 305 ? -13.305 2.564 3.66 1 88.94 305 MET B C 1
ATOM 7011 O O . MET B 1 305 ? -13.609 1.398 3.408 1 88.94 305 MET B O 1
ATOM 7015 N N . ASP B 1 306 ? -12.523 3.285 2.961 1 92.62 306 ASP B N 1
ATOM 7016 C CA . ASP B 1 306 ? -11.781 2.584 1.919 1 92.62 306 ASP B CA 1
ATOM 7017 C C . ASP B 1 306 ? -10.414 2.137 2.426 1 92.62 306 ASP B C 1
ATOM 7019 O O . ASP B 1 306 ? -10.008 2.496 3.533 1 92.62 306 ASP B O 1
ATOM 7023 N N . LEU B 1 307 ? -9.727 1.313 1.729 1 95.94 307 LEU B N 1
ATOM 7024 C CA . LEU B 1 307 ? -8.453 0.729 2.131 1 95.94 307 LEU B CA 1
ATOM 7025 C C . LEU B 1 307 ? -7.402 1.813 2.352 1 95.94 307 LEU B C 1
ATOM 7027 O O . LEU B 1 307 ? -6.57 1.703 3.256 1 95.94 307 LEU B O 1
ATOM 7031 N N . SER B 1 308 ? -7.375 2.896 1.502 1 95.25 308 SER B N 1
ATOM 7032 C CA . SER B 1 308 ? -6.371 3.947 1.639 1 95.25 308 SER B CA 1
ATOM 7033 C C . SER B 1 308 ? -6.492 4.652 2.984 1 95.25 308 SER B C 1
ATOM 7035 O O . SER B 1 308 ? -5.488 5.074 3.562 1 95.25 308 SER B O 1
ATOM 7037 N N . GLU B 1 309 ? -7.684 4.801 3.5 1 92.19 309 GLU B N 1
ATOM 7038 C CA . GLU B 1 309 ? -7.898 5.422 4.805 1 92.19 309 GLU B CA 1
ATOM 7039 C C . GLU B 1 309 ? -7.293 4.578 5.922 1 92.19 309 GLU B C 1
ATOM 7041 O O . GLU B 1 309 ? -6.707 5.117 6.863 1 92.19 309 GLU B O 1
ATOM 7046 N N . LEU B 1 310 ? -7.5 3.273 5.832 1 93.44 310 LEU B N 1
ATOM 7047 C CA . LEU B 1 310 ? -6.828 2.404 6.793 1 93.44 310 LEU B CA 1
ATOM 7048 C C . LEU B 1 310 ? -5.316 2.543 6.688 1 93.44 310 LEU B C 1
ATOM 7050 O O . LEU B 1 310 ? -4.613 2.529 7.699 1 93.44 310 LEU B O 1
ATOM 7054 N N . MET B 1 311 ? -4.871 2.621 5.465 1 96.69 311 MET B N 1
ATOM 7055 C CA . MET B 1 311 ? -3.434 2.676 5.211 1 96.69 311 MET B CA 1
ATOM 7056 C C . MET B 1 311 ? -2.846 3.996 5.695 1 96.69 311 MET B C 1
ATOM 7058 O O . MET B 1 311 ? -1.625 4.137 5.805 1 96.69 311 MET B O 1
ATOM 7062 N N . TYR B 1 312 ? -3.666 5.016 5.969 1 94.94 312 TYR B N 1
ATOM 7063 C CA . TYR B 1 312 ? -3.188 6.309 6.434 1 94.94 312 TYR B CA 1
ATOM 7064 C C . TYR B 1 312 ? -2.24 6.148 7.617 1 94.94 312 TYR B C 1
ATOM 7066 O O . TYR B 1 312 ? -1.168 6.758 7.648 1 94.94 312 TYR B O 1
ATOM 7074 N N . MET B 1 313 ? -2.607 5.344 8.539 1 95.06 313 MET B N 1
ATOM 7075 C CA . MET B 1 313 ? -1.792 5.102 9.727 1 95.06 313 MET B CA 1
ATOM 7076 C C . MET B 1 313 ? -0.431 4.531 9.344 1 95.06 313 MET B C 1
ATOM 7078 O O . MET B 1 313 ? 0.592 4.922 9.914 1 95.06 313 MET B O 1
ATOM 7082 N N . SER B 1 314 ? -0.431 3.578 8.43 1 97.75 314 SER B N 1
ATOM 7083 C CA . SER B 1 314 ? 0.817 2.961 7.992 1 97.75 314 SER B CA 1
ATOM 7084 C C . SER B 1 314 ? 1.683 3.951 7.219 1 97.75 314 SER B C 1
ATOM 7086 O O . SER B 1 314 ? 2.912 3.887 7.277 1 97.75 314 SER B O 1
ATOM 7088 N N . LEU B 1 315 ? 1.063 4.867 6.477 1 98.12 315 LEU B N 1
ATOM 7089 C CA . LEU B 1 315 ? 1.788 5.906 5.75 1 98.12 315 LEU B CA 1
ATOM 7090 C C . LEU B 1 315 ? 2.498 6.848 6.715 1 98.12 315 LEU B C 1
ATOM 7092 O O . LEU B 1 315 ? 3.664 7.195 6.508 1 98.12 315 LEU B O 1
ATOM 7096 N N . GLN B 1 316 ? 1.756 7.254 7.73 1 97.06 316 GLN B N 1
ATOM 7097 C CA . GLN B 1 316 ? 2.367 8.117 8.734 1 97.06 316 GLN B CA 1
ATOM 7098 C C . GLN B 1 316 ? 3.512 7.402 9.453 1 97.06 316 GLN B C 1
ATOM 7100 O O . GLN B 1 316 ? 4.531 8.016 9.773 1 97.06 316 GLN B O 1
ATOM 7105 N N . ALA B 1 317 ? 3.318 6.121 9.727 1 98.25 317 ALA B N 1
ATOM 7106 C CA . ALA B 1 317 ? 4.387 5.32 10.32 1 98.25 317 ALA B CA 1
ATOM 7107 C C . ALA B 1 317 ? 5.609 5.277 9.414 1 98.25 317 ALA B C 1
ATOM 7109 O O . ALA B 1 317 ? 6.742 5.406 9.875 1 98.25 317 ALA B O 1
ATOM 7110 N N . MET B 1 318 ? 5.363 5.074 8.141 1 98.44 318 MET B N 1
ATOM 7111 C CA . MET B 1 318 ? 6.445 5.047 7.16 1 98.44 318 MET B CA 1
ATOM 7112 C C . MET B 1 318 ? 7.188 6.375 7.133 1 98.44 318 MET B C 1
ATOM 7114 O O . MET B 1 318 ? 8.414 6.406 7.051 1 98.44 318 MET B O 1
ATOM 7118 N N . ASP B 1 319 ? 6.457 7.523 7.168 1 98.06 319 ASP B N 1
ATOM 7119 C CA . ASP B 1 319 ? 7.082 8.844 7.227 1 98.06 319 ASP B CA 1
ATOM 7120 C C . ASP B 1 319 ? 8.039 8.945 8.406 1 98.06 319 ASP B C 1
ATOM 7122 O O . ASP B 1 319 ? 9.156 9.453 8.266 1 98.06 319 ASP B O 1
ATOM 7126 N N . PHE B 1 320 ? 7.602 8.5 9.594 1 98.38 320 PHE B N 1
ATOM 7127 C CA . PHE B 1 320 ? 8.414 8.539 10.805 1 98.38 320 PHE B CA 1
ATOM 7128 C C . PHE B 1 320 ? 9.711 7.762 10.609 1 98.38 320 PHE B C 1
ATOM 7130 O O . PHE B 1 320 ? 10.789 8.25 10.945 1 98.38 320 PHE B O 1
ATOM 7137 N N . ILE B 1 321 ? 9.602 6.535 10.008 1 98.06 321 ILE B N 1
ATOM 7138 C CA . ILE B 1 321 ? 10.766 5.684 9.766 1 98.06 321 ILE B CA 1
ATOM 7139 C C . ILE B 1 321 ? 11.711 6.375 8.781 1 98.06 321 ILE B C 1
ATOM 7141 O O . ILE B 1 321 ? 12.93 6.379 8.984 1 98.06 321 ILE B O 1
ATOM 7145 N N . TYR B 1 322 ? 11.195 6.91 7.723 1 96.75 322 TYR B N 1
ATOM 7146 C CA . TYR B 1 322 ? 11.992 7.562 6.691 1 96.75 322 TYR B CA 1
ATOM 7147 C C . TYR B 1 322 ? 12.789 8.727 7.266 1 96.75 322 TYR B C 1
ATOM 7149 O O . TYR B 1 322 ? 14 8.812 7.062 1 96.75 322 TYR B O 1
ATOM 7157 N N . VAL B 1 323 ? 12.086 9.641 8.008 1 96 323 VAL B N 1
ATOM 7158 C CA . VAL B 1 323 ? 12.766 10.836 8.5 1 96 323 VAL B CA 1
ATOM 7159 C C . VAL B 1 323 ? 13.703 10.461 9.648 1 96 323 VAL B C 1
ATOM 7161 O O . VAL B 1 323 ? 14.719 11.125 9.867 1 96 323 VAL B O 1
ATOM 7164 N N . ALA B 1 324 ? 13.375 9.43 10.438 1 95.94 324 ALA B N 1
ATOM 7165 C CA . ALA B 1 324 ? 14.305 8.938 11.453 1 95.94 324 ALA B CA 1
ATOM 7166 C C . ALA B 1 324 ? 15.609 8.453 10.82 1 95.94 324 ALA B C 1
ATOM 7168 O O . ALA B 1 324 ? 16.688 8.758 11.312 1 95.94 324 ALA B O 1
ATOM 7169 N N . SER B 1 325 ? 15.461 7.734 9.742 1 92.69 325 SER B N 1
ATOM 7170 C CA . SER B 1 325 ? 16.625 7.152 9.07 1 92.69 325 SER B CA 1
ATOM 7171 C C . SER B 1 325 ? 17.422 8.219 8.32 1 92.69 325 SER B C 1
ATOM 7173 O O . SER B 1 325 ? 18.641 8.219 8.352 1 92.69 325 SER B O 1
ATOM 7175 N N . LYS B 1 326 ? 16.734 9.125 7.707 1 90.62 326 LYS B N 1
ATOM 7176 C CA . LYS B 1 326 ? 17.391 10.062 6.797 1 90.62 326 LYS B CA 1
ATOM 7177 C C . LYS B 1 326 ? 17.875 11.297 7.543 1 90.62 326 LYS B C 1
ATOM 7179 O O . LYS B 1 326 ? 18.922 11.867 7.199 1 90.62 326 LYS B O 1
ATOM 7184 N N . PHE B 1 327 ? 17.125 11.789 8.602 1 91.5 327 PHE B N 1
ATOM 7185 C CA . PHE B 1 327 ? 17.391 13.094 9.188 1 91.5 327 PHE B CA 1
ATOM 7186 C C . PHE B 1 327 ? 17.656 12.969 10.688 1 91.5 327 PHE B C 1
ATOM 7188 O O . PHE B 1 327 ? 17.609 13.969 11.414 1 91.5 327 PHE B O 1
ATOM 7195 N N . ASN B 1 328 ? 17.766 11.742 11.188 1 91.75 328 ASN B N 1
ATOM 7196 C CA . ASN B 1 328 ? 18.078 11.461 12.586 1 91.75 328 ASN B CA 1
ATOM 7197 C C . ASN B 1 328 ? 16.969 11.969 13.508 1 91.75 328 ASN B C 1
ATOM 7199 O O . ASN B 1 328 ? 17.25 12.523 14.57 1 91.75 328 ASN B O 1
ATOM 7203 N N . VAL B 1 329 ? 15.773 11.859 13.039 1 95.5 329 VAL B N 1
ATOM 7204 C CA . VAL B 1 329 ? 14.625 12.18 13.883 1 95.5 329 VAL B CA 1
ATOM 7205 C C . VAL B 1 329 ? 14.539 11.18 15.039 1 95.5 329 VAL B C 1
ATOM 7207 O O . VAL B 1 329 ? 14.656 9.969 14.828 1 95.5 329 VAL B O 1
ATOM 7210 N N . LYS B 1 330 ? 14.32 11.734 16.219 1 96.44 330 LYS B N 1
ATOM 7211 C CA . LYS B 1 330 ? 14.195 10.891 17.406 1 96.44 330 LYS B CA 1
ATOM 7212 C C . LYS B 1 330 ? 12.828 11.047 18.047 1 96.44 330 LYS B C 1
ATOM 7214 O O . LYS B 1 330 ? 12.406 10.195 18.828 1 96.44 330 LYS B O 1
ATOM 7219 N N . VAL B 1 331 ? 12.125 12.141 17.734 1 98.12 331 VAL B N 1
ATOM 7220 C CA . VAL B 1 331 ? 10.852 12.453 18.375 1 98.12 331 VAL B CA 1
ATOM 7221 C C . VAL B 1 331 ? 9.805 12.781 17.328 1 98.12 331 VAL B C 1
ATOM 7223 O O . VAL B 1 331 ? 10.078 13.516 16.375 1 98.12 331 VAL B O 1
ATOM 7226 N N . GLN B 1 332 ? 8.68 12.172 17.422 1 98.69 332 GLN B N 1
ATOM 7227 C CA . GLN B 1 332 ? 7.52 12.633 16.656 1 98.69 332 GLN B CA 1
ATOM 7228 C C . GLN B 1 332 ? 6.543 13.398 17.531 1 98.69 332 GLN B C 1
ATOM 7230 O O . GLN B 1 332 ? 6.172 12.938 18.609 1 98.69 332 GLN B O 1
ATOM 7235 N N . LEU B 1 333 ? 6.199 14.555 17.094 1 98.5 333 LEU B N 1
ATOM 7236 C CA . LEU B 1 333 ? 5.25 15.414 17.797 1 98.5 333 LEU B CA 1
ATOM 7237 C C . LEU B 1 333 ? 3.902 15.438 17.094 1 98.5 333 LEU B C 1
ATOM 7239 O O . LEU B 1 333 ? 3.846 15.438 15.852 1 98.5 333 LEU B O 1
ATOM 7243 N N . GLY B 1 334 ? 2.832 15.383 17.812 1 96.06 334 GLY B N 1
ATOM 7244 C CA . GLY B 1 334 ? 1.483 15.523 17.281 1 96.06 334 GLY B CA 1
ATOM 7245 C C . GLY B 1 334 ? 0.467 15.906 18.344 1 96.06 334 GLY B C 1
ATOM 7246 O O . GLY B 1 334 ? 0.816 16.078 19.516 1 96.06 334 GLY B O 1
ATOM 7247 N N . GLY B 1 335 ? -0.742 16.141 17.938 1 92.81 335 GLY B N 1
ATOM 7248 C CA . GLY B 1 335 ? -1.832 16.297 18.891 1 92.81 335 GLY B CA 1
ATOM 7249 C C . GLY B 1 335 ? -2.199 15.008 19.594 1 92.81 335 GLY B C 1
ATOM 7250 O O . GLY B 1 335 ? -1.834 13.922 19.156 1 92.81 335 GLY B O 1
ATOM 7251 N N . SER B 1 336 ? -2.863 15.141 20.641 1 91.19 336 SER B N 1
ATOM 7252 C CA . SER B 1 336 ? -3.197 13.969 21.438 1 91.19 336 SER B CA 1
ATOM 7253 C C . SER B 1 336 ? -4.051 12.984 20.641 1 91.19 336 SER B C 1
ATOM 7255 O O . SER B 1 336 ? -4.031 11.781 20.906 1 91.19 336 SER B O 1
ATOM 7257 N N . ASP B 1 337 ? -4.781 13.469 19.672 1 85.88 337 ASP B N 1
ATOM 7258 C CA . ASP B 1 337 ? -5.605 12.609 18.828 1 85.88 337 ASP B CA 1
ATOM 7259 C C . ASP B 1 337 ? -4.742 11.766 17.891 1 85.88 337 ASP B C 1
ATOM 7261 O O . ASP B 1 337 ? -5.219 10.789 17.312 1 85.88 337 ASP B O 1
ATOM 7265 N N . GLN B 1 338 ? -3.5 12.102 17.797 1 91.25 338 GLN B N 1
ATOM 7266 C CA . GLN B 1 338 ? -2.611 11.406 16.859 1 91.25 338 GLN B CA 1
ATOM 7267 C C . GLN B 1 338 ? -1.798 10.328 17.578 1 91.25 338 GLN B C 1
ATOM 7269 O O . GLN B 1 338 ? -0.925 9.703 16.984 1 91.25 338 GLN B O 1
ATOM 7274 N N . MET B 1 339 ? -2.043 10.102 18.875 1 92.44 339 MET B N 1
ATOM 7275 C CA . MET B 1 339 ? -1.244 9.172 19.656 1 92.44 339 MET B CA 1
ATOM 7276 C C . MET B 1 339 ? -1.256 7.781 19.047 1 92.44 339 MET B C 1
ATOM 7278 O O . MET B 1 339 ? -0.217 7.125 18.969 1 92.44 339 MET B O 1
ATOM 7282 N N . GLY B 1 340 ? -2.459 7.301 18.609 1 91 340 GLY B N 1
ATOM 7283 C CA . GLY B 1 340 ? -2.549 5.996 17.984 1 91 340 GLY B CA 1
ATOM 7284 C C . GLY B 1 340 ? -1.623 5.848 16.781 1 91 340 GLY B C 1
ATOM 7285 O O . GLY B 1 340 ? -0.938 4.832 16.641 1 91 340 GLY B O 1
ATOM 7286 N N . ASN B 1 341 ? -1.592 6.848 15.898 1 93.56 341 ASN B N 1
ATOM 7287 C CA . ASN B 1 341 ? -0.72 6.832 14.734 1 93.56 341 ASN B CA 1
ATOM 7288 C C . ASN B 1 341 ? 0.753 6.863 15.133 1 93.56 341 ASN B C 1
ATOM 7290 O O . ASN B 1 341 ? 1.578 6.18 14.523 1 93.56 341 ASN B O 1
ATOM 7294 N N . ILE B 1 342 ? 1.056 7.668 16.141 1 96.62 342 ILE B N 1
ATOM 7295 C CA . ILE B 1 342 ? 2.428 7.789 16.625 1 96.62 342 ILE B CA 1
ATOM 7296 C C . ILE B 1 342 ? 2.906 6.441 17.156 1 96.62 342 ILE B C 1
ATOM 7298 O O . ILE B 1 342 ? 4.004 5.988 16.828 1 96.62 342 ILE B O 1
ATOM 7302 N N . VAL B 1 343 ? 2.104 5.855 17.922 1 96.31 343 VAL B N 1
ATOM 7303 C CA . VAL B 1 343 ? 2.445 4.559 18.516 1 96.31 343 VAL B CA 1
ATOM 7304 C C . VAL B 1 343 ? 2.629 3.525 17.406 1 96.31 343 VAL B C 1
ATOM 7306 O O . VAL B 1 343 ? 3.518 2.676 17.484 1 96.31 343 VAL B O 1
ATOM 7309 N N . SER B 1 344 ? 1.75 3.566 16.422 1 95.75 344 SER B N 1
ATOM 7310 C CA . SER B 1 344 ? 1.904 2.668 15.273 1 95.75 344 SER B CA 1
ATOM 7311 C C . SER B 1 344 ? 3.262 2.852 14.609 1 95.75 344 SER B C 1
ATOM 7313 O O . SER B 1 344 ? 3.873 1.88 14.156 1 95.75 344 SER B O 1
ATOM 7315 N N . GLY B 1 345 ? 3.68 4.148 14.484 1 97.62 345 GLY B N 1
ATOM 7316 C CA . GLY B 1 345 ? 5.012 4.418 13.969 1 97.62 345 GLY B CA 1
ATOM 7317 C C . GLY B 1 345 ? 6.113 3.828 14.828 1 97.62 345 GLY B C 1
ATOM 7318 O O . GLY B 1 345 ? 7.094 3.289 14.305 1 97.62 345 GLY B O 1
ATOM 7319 N N . LEU B 1 346 ? 5.977 3.891 16.125 1 97.88 346 LEU B N 1
ATOM 7320 C CA . LEU B 1 346 ? 6.961 3.342 17.047 1 97.88 346 LEU B CA 1
ATOM 7321 C C . LEU B 1 346 ? 6.988 1.819 16.984 1 97.88 346 LEU B C 1
ATOM 7323 O O . LEU B 1 346 ? 8.055 1.207 17.078 1 97.88 346 LEU B O 1
ATOM 7327 N N . GLU B 1 347 ? 5.848 1.221 16.859 1 96.56 347 GLU B N 1
ATOM 7328 C CA . GLU B 1 347 ? 5.773 -0.229 16.703 1 96.56 347 GLU B CA 1
ATOM 7329 C C . GLU B 1 347 ? 6.488 -0.687 15.438 1 96.56 347 GLU B C 1
ATOM 7331 O O . GLU B 1 347 ? 7.195 -1.695 15.445 1 96.56 347 GLU B O 1
ATOM 7336 N N . LEU B 1 348 ? 6.23 0.011 14.352 1 97.88 348 LEU B N 1
ATOM 7337 C CA . LEU B 1 348 ? 6.945 -0.294 13.117 1 97.88 348 LEU B CA 1
ATOM 7338 C C . LEU B 1 348 ? 8.453 -0.152 13.312 1 97.88 348 LEU B C 1
ATOM 7340 O O . LEU B 1 348 ? 9.219 -0.989 12.836 1 97.88 348 LEU B O 1
ATOM 7344 N N . ALA B 1 349 ? 8.875 0.929 13.977 1 97.56 349 ALA B N 1
ATOM 7345 C CA . ALA B 1 349 ? 10.289 1.146 14.258 1 97.56 349 ALA B CA 1
ATOM 7346 C C . ALA B 1 349 ? 10.883 -0.029 15.031 1 97.56 349 ALA B C 1
ATOM 7348 O O . ALA B 1 349 ? 11.977 -0.505 14.711 1 97.56 349 ALA B O 1
ATOM 7349 N N . ASP B 1 350 ? 10.156 -0.437 16 1 96.56 350 ASP B N 1
ATOM 7350 C CA . ASP B 1 350 ? 10.602 -1.565 16.812 1 96.56 350 ASP B CA 1
ATOM 7351 C C . ASP B 1 350 ? 10.758 -2.824 15.969 1 96.56 350 ASP B C 1
ATOM 7353 O O . ASP B 1 350 ? 11.75 -3.547 16.094 1 96.56 350 ASP B O 1
ATOM 7357 N N . ALA B 1 351 ? 9.789 -3.127 15.148 1 95 351 ALA B N 1
ATOM 7358 C CA . ALA B 1 351 ? 9.828 -4.289 14.266 1 95 351 ALA B CA 1
ATOM 7359 C C . ALA B 1 351 ? 11.023 -4.227 13.32 1 95 351 ALA B C 1
ATOM 7361 O O . ALA B 1 351 ? 11.562 -5.262 12.93 1 95 351 ALA B O 1
ATOM 7362 N N . LEU B 1 352 ? 11.453 -3.004 12.977 1 94.94 352 LEU B N 1
ATOM 7363 C CA . LEU B 1 352 ? 12.555 -2.807 12.039 1 94.94 352 LEU B CA 1
ATOM 7364 C C . LEU B 1 352 ? 13.875 -2.654 12.781 1 94.94 352 LEU B C 1
ATOM 7366 O O . LEU B 1 352 ? 14.906 -2.367 12.172 1 94.94 352 LEU B O 1
ATOM 7370 N N . GLY B 1 353 ? 13.852 -2.684 14.141 1 93.69 353 GLY B N 1
ATOM 7371 C CA . GLY B 1 353 ? 15.055 -2.643 14.953 1 93.69 353 GLY B CA 1
ATOM 7372 C C . GLY B 1 353 ? 15.516 -1.231 15.266 1 93.69 353 GLY B C 1
ATOM 7373 O O . GLY B 1 353 ? 16.672 -1.016 15.648 1 93.69 353 GLY B O 1
ATOM 7374 N N . MET B 1 354 ? 14.617 -0.332 15.078 1 92.56 354 MET B N 1
ATOM 7375 C CA . MET B 1 354 ? 14.922 1.053 15.438 1 92.56 354 MET B CA 1
ATOM 7376 C C . MET B 1 354 ? 14.453 1.366 16.859 1 92.56 354 MET B C 1
ATOM 7378 O O . MET B 1 354 ? 13.25 1.447 17.109 1 92.56 354 MET B O 1
ATOM 7382 N N . LYS B 1 355 ? 15.219 1.487 17.906 1 84.44 355 LYS B N 1
ATOM 7383 C CA . LYS B 1 355 ? 14.797 1.5 19.297 1 84.44 355 LYS B CA 1
ATOM 7384 C C . LYS B 1 355 ? 14.852 2.91 19.875 1 84.44 355 LYS B C 1
ATOM 7386 O O . LYS B 1 355 ? 14.266 3.182 20.922 1 84.44 355 LYS B O 1
ATOM 7391 N N . ASP B 1 356 ? 15.336 3.959 19.297 1 88.81 356 ASP B N 1
ATOM 7392 C CA . ASP B 1 356 ? 15.586 5.238 19.953 1 88.81 356 ASP B CA 1
ATOM 7393 C C . ASP B 1 356 ? 14.602 6.305 19.469 1 88.81 356 ASP B C 1
ATOM 7395 O O . ASP B 1 356 ? 14.992 7.457 19.25 1 88.81 356 ASP B O 1
ATOM 7399 N N . LEU B 1 357 ? 13.312 5.898 19.359 1 97.25 357 LEU B N 1
ATOM 7400 C CA . LEU B 1 357 ? 12.305 6.863 18.922 1 97.25 357 LEU B CA 1
ATOM 7401 C C . LEU B 1 357 ? 11.258 7.09 20 1 97.25 357 LEU B C 1
ATOM 7403 O O . LEU B 1 357 ? 10.938 6.172 20.75 1 97.25 357 LEU B O 1
ATOM 7407 N N . VAL B 1 358 ? 10.773 8.305 20.156 1 97.75 358 VAL B N 1
ATOM 7408 C CA . VAL B 1 358 ? 9.789 8.656 21.172 1 97.75 358 VAL B CA 1
ATOM 7409 C C . VAL B 1 358 ? 8.664 9.484 20.547 1 97.75 358 VAL B C 1
ATOM 7411 O O . VAL B 1 358 ? 8.891 10.211 19.578 1 97.75 358 VAL B O 1
ATOM 7414 N N . GLY B 1 359 ? 7.461 9.258 20.984 1 98.19 359 GLY B N 1
ATOM 7415 C CA . GLY B 1 359 ? 6.32 10.078 20.609 1 98.19 359 GLY B CA 1
ATOM 7416 C C . GLY B 1 359 ? 5.891 11.039 21.703 1 98.19 359 GLY B C 1
ATOM 7417 O O . GLY B 1 359 ? 5.934 10.703 22.875 1 98.19 359 GLY B O 1
ATOM 7418 N N . VAL B 1 360 ? 5.559 12.25 21.328 1 98.06 360 VAL B N 1
ATOM 7419 C CA . VAL B 1 360 ? 5.066 13.273 22.234 1 98.06 360 VAL B CA 1
ATOM 7420 C C . VAL B 1 360 ? 3.795 13.906 21.672 1 98.06 360 VAL B C 1
ATOM 7422 O O . VAL B 1 360 ? 3.705 14.156 20.469 1 98.06 360 VAL B O 1
ATOM 7425 N N . THR B 1 361 ? 2.811 14.086 22.516 1 97.25 361 THR B N 1
ATOM 7426 C CA . THR B 1 361 ? 1.598 14.742 22.047 1 97.25 361 THR B CA 1
ATOM 7427 C C . THR B 1 361 ? 1.31 15.992 22.875 1 97.25 361 THR B C 1
ATOM 7429 O O . THR B 1 361 ? 1.744 16.109 24.016 1 97.25 361 THR B O 1
ATOM 7432 N N . THR B 1 362 ? 0.708 16.922 22.281 1 96.81 362 THR B N 1
ATOM 7433 C CA . THR B 1 362 ? 0.204 18.125 22.922 1 96.81 362 THR B CA 1
ATOM 7434 C C . THR B 1 362 ? -1.293 18.016 23.203 1 96.81 362 THR B C 1
ATOM 7436 O O . THR B 1 362 ? -1.97 17.156 22.609 1 96.81 362 THR B O 1
ATOM 7439 N N . PRO B 1 363 ? -1.737 18.797 24.094 1 93.62 363 PRO B N 1
ATOM 7440 C CA . PRO B 1 363 ? -3.188 18.797 24.297 1 93.62 363 PRO B CA 1
ATOM 7441 C C . PRO B 1 363 ? -3.947 19.359 23.094 1 93.62 363 PRO B C 1
ATOM 7443 O O . PRO B 1 363 ? -3.355 20.031 22.234 1 93.62 363 PRO B O 1
ATOM 7446 N N . LEU B 1 364 ? -5.211 18.953 22.969 1 86.81 364 LEU B N 1
ATOM 7447 C CA . LEU B 1 364 ? -6.074 19.484 21.922 1 86.81 364 LEU B CA 1
ATOM 7448 C C . LEU B 1 364 ? -6.816 20.719 22.391 1 86.81 364 LEU B C 1
ATOM 7450 O O . LEU B 1 364 ? -7.191 20.812 23.562 1 86.81 364 LEU B O 1
ATOM 7454 N N . LEU B 1 365 ? -6.926 21.609 21.453 1 76.88 365 LEU B N 1
ATOM 7455 C CA . LEU B 1 365 ? -7.672 22.812 21.797 1 76.88 365 LEU B CA 1
ATOM 7456 C C . LEU B 1 365 ? -9.172 22.547 21.75 1 76.88 365 LEU B C 1
ATOM 7458 O O . LEU B 1 365 ? -9.672 21.891 20.828 1 76.88 365 LEU B O 1
ATOM 7462 N N . GLN B 1 366 ? -9.898 22.328 22.781 1 61.5 366 GLN B N 1
ATOM 7463 C CA . GLN B 1 366 ? -11.32 22.016 22.891 1 61.5 366 GLN B CA 1
ATOM 7464 C C . GLN B 1 366 ? -12.164 23.281 22.844 1 61.5 366 GLN B C 1
ATOM 7466 O O . GLN B 1 366 ? -11.688 24.359 23.203 1 61.5 366 GLN B O 1
ATOM 7471 N N . ASP B 1 367 ? -13.312 23.219 22 1 53.31 367 ASP B N 1
ATOM 7472 C CA . ASP B 1 367 ? -14.25 24.328 22.094 1 53.31 367 ASP B CA 1
ATOM 7473 C C . ASP B 1 367 ? -14.906 24.375 23.469 1 53.31 367 ASP B C 1
ATOM 7475 O O . ASP B 1 367 ? -14.602 23.547 24.328 1 53.31 367 ASP B O 1
ATOM 7479 N N . LYS B 1 368 ? -15.633 25.484 23.688 1 46.66 368 LYS B N 1
ATOM 7480 C CA . LYS B 1 368 ? -16.312 25.797 24.953 1 46.66 368 LYS B CA 1
ATOM 7481 C C . LYS B 1 368 ? -17.125 24.594 25.438 1 46.66 368 LYS B C 1
ATOM 7483 O O . LYS B 1 368 ? -17.469 24.5 26.609 1 46.66 368 LYS B O 1
ATOM 7488 N N . HIS B 1 369 ? -17.453 23.797 24.453 1 46.41 369 HIS B N 1
ATOM 7489 C CA . HIS B 1 369 ? -18.312 22.688 24.844 1 46.41 369 HIS B CA 1
ATOM 7490 C C . HIS B 1 369 ? -17.5 21.406 25.047 1 46.41 369 HIS B C 1
ATOM 7492 O O . HIS B 1 369 ? -18.062 20.328 25.234 1 46.41 369 HIS B O 1
ATOM 7498 N N . GLY B 1 370 ? -16.266 21.609 25.156 1 48.12 370 GLY B N 1
ATOM 7499 C CA . GLY B 1 370 ? -15.422 20.453 25.422 1 48.12 370 GLY B CA 1
ATOM 7500 C C . GLY B 1 370 ? -15.203 19.578 24.203 1 48.12 370 GLY B C 1
ATOM 7501 O O . GLY B 1 370 ? -14.648 18.484 24.312 1 48.12 370 GLY B O 1
ATOM 7502 N N . GLU B 1 371 ? -15.867 20.031 23.188 1 49.03 371 GLU B N 1
ATOM 7503 C CA . GLU B 1 371 ? -15.773 19.25 21.953 1 49.03 371 GLU B CA 1
ATOM 7504 C C . GLU B 1 371 ? -14.508 19.609 21.172 1 49.03 371 GLU B C 1
ATOM 7506 O O . GLU B 1 371 ? -14.078 20.766 21.172 1 49.03 371 GLU B O 1
ATOM 7511 N N . LYS B 1 372 ? -13.875 18.609 20.922 1 49.06 372 LYS B N 1
ATOM 7512 C CA . LYS B 1 372 ? -12.688 18.797 20.094 1 49.06 372 LYS B CA 1
ATOM 7513 C C . LYS B 1 372 ? -12.977 19.719 18.906 1 49.06 372 LYS B C 1
ATOM 7515 O O . LYS B 1 372 ? -13.969 19.531 18.203 1 49.06 372 LYS B O 1
ATOM 7520 N N . ILE B 1 373 ? -12.516 20.906 18.859 1 46.69 373 ILE B N 1
ATOM 7521 C CA . ILE B 1 373 ? -12.68 21.797 17.703 1 46.69 373 ILE B CA 1
ATOM 7522 C C . ILE B 1 373 ? -12.047 21.156 16.469 1 46.69 373 ILE B C 1
ATOM 7524 O O . ILE B 1 373 ? -10.844 20.891 16.453 1 46.69 373 ILE B O 1
ATOM 7528 N N . SER B 1 374 ? -12.75 20.297 15.742 1 44.66 374 SER B N 1
ATOM 7529 C CA . SER B 1 374 ? -12.195 19.672 14.547 1 44.66 374 SER B CA 1
ATOM 7530 C C . SER B 1 374 ? -12 20.688 13.422 1 44.66 374 SER B C 1
ATOM 7532 O O . SER B 1 374 ? -12.602 21.766 13.438 1 44.66 374 SER B O 1
ATOM 7534 N N . LYS B 1 375 ? -11.008 20.594 12.586 1 43.84 375 LYS B N 1
ATOM 7535 C CA . LYS B 1 375 ? -10.734 21.422 11.422 1 43.84 375 LYS B CA 1
ATOM 7536 C C . LYS B 1 375 ? -12.031 21.812 10.711 1 43.84 375 LYS B C 1
ATOM 7538 O O . LYS B 1 375 ? -12.156 22.938 10.203 1 43.84 375 LYS B O 1
ATOM 7543 N N . SER B 1 376 ? -13.023 20.906 10.672 1 41.72 376 SER B N 1
ATOM 7544 C CA . SER B 1 376 ? -14.25 21.125 9.906 1 41.72 376 SER B CA 1
ATOM 7545 C C . SER B 1 376 ? -15.242 21.969 10.695 1 41.72 376 SER B C 1
ATOM 7547 O O . SER B 1 376 ? -16.094 22.641 10.109 1 41.72 376 SER B O 1
ATOM 7549 N N . ASN B 1 377 ? -15.336 21.797 11.938 1 42.88 377 ASN B N 1
ATOM 7550 C CA . ASN B 1 377 ? -16.312 22.594 12.695 1 42.88 377 ASN B CA 1
ATOM 7551 C C . ASN B 1 377 ? -15.719 23.922 13.148 1 42.88 377 ASN B C 1
ATOM 7553 O O . ASN B 1 377 ? -15.594 24.172 14.352 1 42.88 377 ASN B O 1
ATOM 7557 N N . ALA B 1 378 ? -14.891 24.453 12.422 1 45.06 378 ALA B N 1
ATOM 7558 C CA . ALA B 1 378 ? -13.93 25.547 12.414 1 45.06 378 ALA B CA 1
ATOM 7559 C C . ALA B 1 378 ? -14.625 26.891 12.609 1 45.06 378 ALA B C 1
ATOM 7561 O O . ALA B 1 378 ? -14.039 27.938 12.352 1 45.06 378 ALA B O 1
ATOM 7562 N N . ASN B 1 379 ? -15.906 26.875 12.742 1 44.75 379 ASN B N 1
ATOM 7563 C CA . ASN B 1 379 ? -16.453 28.219 12.703 1 44.75 379 ASN B CA 1
ATOM 7564 C C . ASN B 1 379 ? -15.789 29.125 13.742 1 44.75 379 ASN B C 1
ATOM 7566 O O . ASN B 1 379 ? -15.742 30.344 13.57 1 44.75 379 ASN B O 1
ATOM 7570 N N . CYS B 1 380 ? -15.203 28.484 14.867 1 53.25 380 CYS B N 1
ATOM 7571 C CA . CYS B 1 380 ? -14.812 29.406 15.93 1 53.25 380 CYS B CA 1
ATOM 7572 C C . CYS B 1 380 ? -13.297 29.562 15.977 1 53.25 380 CYS B C 1
ATOM 7574 O O . CYS B 1 380 ? -12.773 30.359 16.75 1 53.25 380 CYS B O 1
ATOM 7576 N N . LEU B 1 381 ? -12.555 28.844 15.086 1 66.38 381 LEU B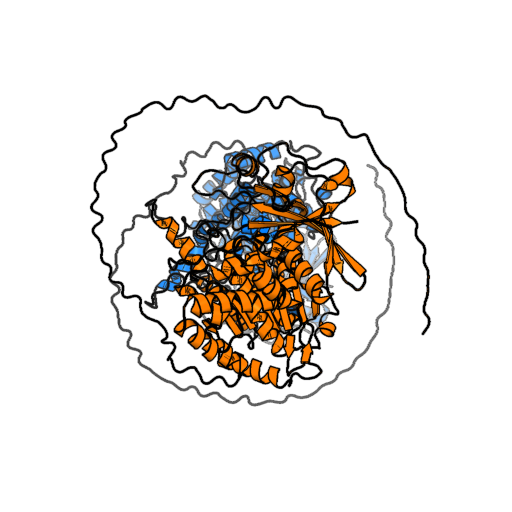 N 1
ATOM 7577 C CA . LEU B 1 381 ? -11.109 28.984 15.234 1 66.38 381 LEU B CA 1
ATOM 7578 C C . LEU B 1 381 ? -10.547 29.969 14.219 1 66.38 381 LEU B C 1
ATOM 7580 O O . LEU B 1 381 ? -11.109 30.125 13.133 1 66.38 381 LEU B O 1
ATOM 7584 N N . LEU B 1 382 ? -9.609 30.688 14.758 1 81.5 382 LEU B N 1
ATOM 7585 C CA . LEU B 1 382 ? -8.938 31.672 13.906 1 81.5 382 LEU B CA 1
ATOM 7586 C C . LEU B 1 382 ? -8.172 30.984 12.781 1 81.5 382 LEU B C 1
ATOM 7588 O O . LEU B 1 382 ? -7.406 30.047 13.031 1 81.5 382 LEU B O 1
ATOM 7592 N N . LYS B 1 383 ? -8.477 31.328 11.594 1 87.81 383 LYS B N 1
ATOM 7593 C CA . LYS B 1 383 ? -7.68 30.922 10.445 1 87.81 383 LYS B CA 1
ATOM 7594 C C . LYS B 1 383 ? -6.379 31.719 10.359 1 87.81 383 LYS B C 1
ATOM 7596 O O . LYS B 1 383 ? -6.406 32.938 10.297 1 87.81 383 LYS B O 1
ATOM 7601 N N . ILE B 1 384 ? -5.281 31.047 10.414 1 91.44 384 ILE B N 1
ATOM 7602 C CA . ILE B 1 384 ? -3.986 31.719 10.453 1 91.44 384 ILE B CA 1
ATOM 7603 C C . ILE B 1 384 ? -3.213 31.422 9.172 1 91.44 384 ILE B C 1
ATOM 7605 O O . ILE B 1 384 ? -3.01 30.266 8.812 1 91.44 384 ILE B O 1
ATOM 7609 N N . THR B 1 385 ? -2.832 32.438 8.492 1 92.5 385 THR B N 1
ATOM 7610 C CA . THR B 1 385 ? -1.999 32.344 7.297 1 92.5 385 THR B CA 1
ATOM 7611 C C . THR B 1 385 ? -0.792 33.281 7.43 1 92.5 385 THR B C 1
ATOM 7613 O O . THR B 1 385 ? -0.629 33.969 8.453 1 92.5 385 THR B O 1
ATOM 7616 N N . ARG B 1 386 ? 0.063 33.219 6.418 1 91.44 386 ARG B N 1
ATOM 7617 C CA . ARG B 1 386 ? 1.214 34.094 6.383 1 91.44 386 ARG B CA 1
ATOM 7618 C C . ARG B 1 386 ? 0.771 35.562 6.391 1 91.44 386 ARG B C 1
ATOM 7620 O O . ARG B 1 386 ? 1.447 36.406 6.961 1 91.44 386 ARG B O 1
ATOM 7627 N N . ASP B 1 387 ? -0.438 35.812 5.898 1 89.88 387 ASP B N 1
ATOM 7628 C CA . ASP B 1 387 ? -0.885 37.188 5.66 1 89.88 387 ASP B CA 1
ATOM 7629 C C . ASP B 1 387 ? -1.808 37.656 6.777 1 89.88 387 ASP B C 1
ATOM 7631 O O . ASP B 1 387 ? -2.26 38.812 6.77 1 89.88 387 ASP B O 1
ATOM 7635 N N . THR B 1 388 ? -2.031 36.781 7.699 1 92.44 388 THR B N 1
ATOM 7636 C CA . THR B 1 388 ? -2.818 37.219 8.844 1 92.44 388 THR B CA 1
ATOM 7637 C C . THR B 1 388 ? -2.117 38.375 9.57 1 92.44 388 THR B C 1
ATOM 7639 O O . THR B 1 388 ? -0.962 38.25 9.977 1 92.44 388 THR B O 1
ATOM 7642 N N . VAL B 1 389 ? -2.82 39.438 9.781 1 93.5 389 VAL B N 1
ATOM 7643 C CA . VAL B 1 389 ? -2.203 40.625 10.336 1 93.5 389 VAL B CA 1
ATOM 7644 C C . VAL B 1 389 ? -2.27 40.594 11.859 1 93.5 389 VAL B C 1
ATOM 7646 O O . VAL B 1 389 ? -3.123 39.906 12.43 1 93.5 389 VAL B O 1
ATOM 7649 N N . PRO B 1 390 ? -1.417 41.312 12.5 1 95.69 390 PRO B N 1
ATOM 7650 C CA . PRO B 1 390 ? -1.311 41.281 13.961 1 95.69 390 PRO B CA 1
ATOM 7651 C C . PRO B 1 390 ? -2.615 41.656 14.656 1 95.69 390 PRO B C 1
ATOM 7653 O O . PRO B 1 390 ? -2.973 41.062 15.672 1 95.69 390 PRO B O 1
ATOM 7656 N N . SER B 1 391 ? -3.328 42.656 14.156 1 94.38 391 SER B N 1
ATOM 7657 C CA . SER B 1 391 ? -4.531 43.125 14.836 1 94.38 391 SER B CA 1
ATOM 7658 C C . SER B 1 391 ? -5.598 42.031 14.891 1 94.38 391 SER B C 1
ATOM 7660 O O . SER B 1 391 ? -6.34 41.938 15.867 1 94.38 391 SER B O 1
ATOM 7662 N N . VAL B 1 392 ? -5.648 41.281 13.82 1 92.19 392 VAL B N 1
ATOM 7663 C CA . VAL B 1 392 ? -6.621 40.188 13.766 1 92.19 392 VAL B CA 1
ATOM 7664 C C . VAL B 1 392 ? -6.273 39.125 14.805 1 92.19 392 VAL B C 1
ATOM 7666 O O . VAL B 1 392 ? -7.148 38.656 15.539 1 92.19 392 VAL B O 1
ATOM 7669 N N . LEU B 1 393 ? -5.043 38.719 14.836 1 94.56 393 LEU B N 1
ATOM 7670 C CA . LEU B 1 393 ? -4.59 37.75 15.82 1 94.56 393 LEU B CA 1
ATOM 7671 C C . LEU B 1 393 ? -4.797 38.281 17.234 1 94.56 393 LEU B C 1
ATOM 7673 O O . LEU B 1 393 ? -5.336 37.562 18.094 1 94.56 393 LEU B O 1
ATOM 7677 N N . TRP B 1 394 ? -4.336 39.469 17.469 1 95.56 394 TRP B N 1
ATOM 7678 C CA . TRP B 1 394 ? -4.438 40.094 18.781 1 95.56 394 TRP B CA 1
ATOM 7679 C C . TRP B 1 394 ? -5.883 40.125 19.266 1 95.56 394 TRP B C 1
ATOM 7681 O O . TRP B 1 394 ? -6.176 39.75 20.406 1 95.56 394 TRP B O 1
ATOM 7691 N N . THR B 1 395 ? -6.809 40.594 18.406 1 92.88 395 THR B N 1
ATOM 7692 C CA . THR B 1 395 ? -8.219 40.719 18.75 1 92.88 395 THR B CA 1
ATOM 7693 C C . THR B 1 395 ? -8.812 39.344 19.062 1 92.88 395 THR B C 1
ATOM 7695 O O . THR B 1 395 ? -9.602 39.188 20 1 92.88 395 THR B O 1
ATOM 7698 N N . HIS B 1 396 ? -8.461 38.375 18.281 1 92.19 396 HIS B N 1
ATOM 7699 C CA . HIS B 1 396 ? -8.961 37.031 18.516 1 92.19 396 HIS B CA 1
ATOM 7700 C C . HIS B 1 396 ? -8.594 36.531 19.906 1 92.19 396 HIS B C 1
ATOM 7702 O O . HIS B 1 396 ? -9.453 36.062 20.641 1 92.19 396 HIS B O 1
ATOM 7708 N N . PHE B 1 397 ? -7.344 36.625 20.25 1 94.38 397 PHE B N 1
ATOM 7709 C CA . PHE B 1 397 ? -6.871 36.031 21.5 1 94.38 397 PHE B CA 1
ATOM 7710 C C . PHE B 1 397 ? -7.277 36.906 22.688 1 94.38 397 PHE B C 1
ATOM 7712 O O . PHE B 1 397 ? -7.367 36.406 23.812 1 94.38 397 PHE B O 1
ATOM 7719 N N . ARG B 1 398 ? -7.566 38.156 22.438 1 94.31 398 ARG B N 1
ATOM 7720 C CA . ARG B 1 398 ? -8.109 39.031 23.469 1 94.31 398 ARG B CA 1
ATOM 7721 C C . ARG B 1 398 ? -9.531 38.625 23.844 1 94.31 398 ARG B C 1
ATOM 7723 O O . ARG B 1 398 ? -9.977 38.844 24.953 1 94.31 398 ARG B O 1
ATOM 7730 N N . ASN B 1 399 ? -10.234 37.969 22.922 1 91.5 399 ASN B N 1
ATOM 7731 C CA . ASN B 1 399 ? -11.656 37.719 23.078 1 91.5 399 ASN B CA 1
ATOM 7732 C C . ASN B 1 399 ? -11.938 36.25 23.328 1 91.5 399 ASN B C 1
ATOM 7734 O O . ASN B 1 399 ? -13.078 35.812 23.25 1 91.5 399 ASN B O 1
ATOM 7738 N N . ILE B 1 400 ? -10.914 35.469 23.562 1 89.75 400 ILE B N 1
ATOM 7739 C CA . ILE B 1 400 ? -11.141 34.062 23.828 1 89.75 400 ILE B CA 1
ATOM 7740 C C . ILE B 1 400 ? -11.945 33.875 25.109 1 89.75 400 ILE B C 1
ATOM 7742 O O . ILE B 1 400 ? -12.031 34.812 25.922 1 89.75 400 ILE B O 1
ATOM 7746 N N . ASP B 1 401 ? -12.508 32.75 25.312 1 88.94 401 ASP B N 1
ATOM 7747 C CA . ASP B 1 401 ? -13.281 32.469 26.5 1 88.94 401 ASP B CA 1
ATOM 7748 C C . ASP B 1 401 ? -12.398 32.469 27.75 1 88.94 401 ASP B C 1
ATOM 7750 O O . ASP B 1 401 ? -11.258 32 27.719 1 88.94 401 ASP B O 1
ATOM 7754 N N . ASP B 1 402 ? -12.969 32.906 28.859 1 91.88 402 ASP B N 1
ATOM 7755 C CA . ASP B 1 402 ? -12.242 33.094 30.109 1 91.88 402 ASP B CA 1
ATOM 7756 C C . ASP B 1 402 ? -11.617 31.766 30.562 1 91.88 402 ASP B C 1
ATOM 7758 O O . ASP B 1 402 ? -10.516 31.766 31.125 1 91.88 402 ASP B O 1
ATOM 7762 N N . ASP B 1 403 ? -12.32 30.703 30.312 1 89.31 403 ASP B N 1
ATOM 7763 C CA . ASP B 1 403 ? -11.898 29.406 30.812 1 89.31 403 ASP B CA 1
ATOM 7764 C C . ASP B 1 403 ? -10.656 28.906 30.078 1 89.31 403 ASP B C 1
ATOM 7766 O O . ASP B 1 403 ? -9.961 28.016 30.547 1 89.31 403 ASP B O 1
ATOM 7770 N N . LEU B 1 404 ? -10.305 29.547 28.984 1 91.06 404 LEU B N 1
ATOM 7771 C CA . LEU B 1 404 ? -9.195 29.078 28.156 1 91.06 404 LEU B CA 1
ATOM 7772 C C . LEU B 1 404 ? -7.945 29.922 28.406 1 91.06 404 LEU B C 1
ATOM 7774 O O . LEU B 1 404 ? -6.844 29.531 28.016 1 91.06 404 LEU B O 1
ATOM 7778 N N . VAL B 1 405 ? -8.047 31.016 29.078 1 94.56 405 VAL B N 1
ATOM 7779 C CA . VAL B 1 405 ? -6.984 32 29.172 1 94.56 405 VAL B CA 1
ATOM 7780 C C . VAL B 1 405 ? -5.766 31.406 29.859 1 94.56 405 VAL B C 1
ATOM 7782 O O . VAL B 1 405 ? -4.637 31.562 29.391 1 94.56 405 VAL B O 1
ATOM 7785 N N . LEU B 1 406 ? -6.016 30.703 30.953 1 95.44 406 LEU B N 1
ATOM 7786 C CA . LEU B 1 406 ? -4.918 30.109 31.703 1 95.44 406 LEU B CA 1
ATOM 7787 C C . LEU B 1 406 ? -4.125 29.141 30.844 1 95.44 406 LEU B C 1
ATOM 7789 O O . LEU B 1 406 ? -2.9 29.25 30.734 1 95.44 406 LEU B O 1
ATOM 7793 N N . SER B 1 407 ? -4.828 28.188 30.234 1 94.44 407 SER B N 1
ATOM 7794 C CA . SER B 1 407 ? -4.172 27.188 29.406 1 94.44 407 SER B CA 1
ATOM 7795 C C . SER B 1 407 ? -3.451 27.828 28.219 1 94.44 407 SER B C 1
ATOM 7797 O O . SER B 1 407 ? -2.328 27.438 27.891 1 94.44 407 SER B O 1
ATOM 7799 N N . TYR B 1 408 ? -4.047 28.781 27.594 1 95.31 408 TYR B N 1
ATOM 7800 C CA . TYR B 1 408 ? -3.461 29.422 26.422 1 95.31 408 TYR B CA 1
ATOM 7801 C C . TYR B 1 408 ? -2.201 30.203 26.797 1 95.31 408 TYR B C 1
ATOM 7803 O O . TYR B 1 408 ? -1.219 30.188 26.047 1 95.31 408 TYR B O 1
ATOM 7811 N N . LEU B 1 409 ? -2.258 30.875 27.953 1 97.5 409 LEU B N 1
ATOM 7812 C CA . LEU B 1 409 ? -1.062 31.562 28.406 1 97.5 409 LEU B CA 1
ATOM 7813 C C . LEU B 1 409 ? 0.083 30.594 28.641 1 97.5 409 LEU B C 1
ATOM 7815 O O . LEU B 1 409 ? 1.227 30.859 28.266 1 97.5 409 LEU B O 1
ATOM 7819 N N . LYS B 1 410 ? -0.242 29.5 29.234 1 97.12 410 LYS B N 1
ATOM 7820 C CA . LYS B 1 410 ? 0.754 28.469 29.516 1 97.12 410 LYS B CA 1
ATOM 7821 C C . LYS B 1 410 ? 1.301 27.859 28.234 1 97.12 410 LYS B C 1
ATOM 7823 O O . LYS B 1 410 ? 2.502 27.609 28.125 1 97.12 410 LYS B O 1
ATOM 7828 N N . TRP B 1 411 ? 0.439 27.703 27.266 1 96.62 411 TRP B N 1
ATOM 7829 C CA . TRP B 1 411 ? 0.77 26.906 26.078 1 96.62 411 TRP B CA 1
ATOM 7830 C C . TRP B 1 411 ? 1.41 27.797 25.016 1 96.62 411 TRP B C 1
ATOM 7832 O O . TRP B 1 411 ? 2.324 27.359 24.312 1 96.62 411 TRP B O 1
ATOM 7842 N N . LEU B 1 412 ? 0.945 29.016 24.844 1 96.31 412 LEU B N 1
ATOM 7843 C CA . LEU B 1 412 ? 1.261 29.781 23.641 1 96.31 412 LEU B CA 1
ATOM 7844 C C . LEU B 1 412 ? 2.283 30.859 23.953 1 96.31 412 LEU B C 1
ATOM 7846 O O . LEU B 1 412 ? 2.797 31.516 23.031 1 96.31 412 LEU B O 1
ATOM 7850 N N . THR B 1 413 ? 2.625 31.094 25.234 1 96.75 413 THR B N 1
ATOM 7851 C CA . THR B 1 413 ? 3.543 32.156 25.594 1 96.75 413 THR B CA 1
ATOM 7852 C C . THR B 1 413 ? 4.695 31.641 26.438 1 96.75 413 THR B C 1
ATOM 7854 O O . THR B 1 413 ? 4.699 30.469 26.828 1 96.75 413 THR B O 1
ATOM 7857 N N . ASP B 1 414 ? 5.707 32.469 26.641 1 93.88 414 ASP B N 1
ATOM 7858 C CA . ASP B 1 414 ? 6.844 32.156 27.5 1 93.88 414 ASP B CA 1
ATOM 7859 C C . ASP B 1 414 ? 6.793 32.938 28.812 1 93.88 414 ASP B C 1
ATOM 7861 O O . ASP B 1 414 ? 7.812 33.094 29.484 1 93.88 414 ASP B O 1
ATOM 7865 N N . VAL B 1 415 ? 5.602 33.438 29.125 1 96.75 415 VAL B N 1
ATOM 7866 C CA . VAL B 1 415 ? 5.422 34.219 30.344 1 96.75 415 VAL B CA 1
ATOM 7867 C C . VAL B 1 415 ? 5.613 33.312 31.562 1 96.75 415 VAL B C 1
ATOM 7869 O O . VAL B 1 415 ? 5.184 32.156 31.562 1 96.75 415 VAL B O 1
ATOM 7872 N N . SER B 1 416 ? 6.277 33.781 32.531 1 96.5 416 SER B N 1
ATOM 7873 C CA . SER B 1 416 ? 6.516 33 33.719 1 96.5 416 SER B CA 1
ATOM 7874 C C . SER B 1 416 ? 5.203 32.594 34.406 1 96.5 416 SER B C 1
ATOM 7876 O O . SER B 1 416 ? 4.211 33.312 34.312 1 96.5 416 SER B O 1
ATOM 7878 N N . MET B 1 417 ? 5.27 31.469 35.094 1 95.75 417 MET B N 1
ATOM 7879 C CA . MET B 1 417 ? 4.09 30.984 35.781 1 95.75 417 MET B CA 1
ATOM 7880 C C . MET B 1 417 ? 3.615 31.984 36.812 1 95.75 417 MET B C 1
ATOM 7882 O O . MET B 1 417 ? 2.412 32.156 37.031 1 95.75 417 MET B O 1
ATOM 7886 N N . GLU B 1 418 ? 4.508 32.594 37.406 1 96.75 418 GLU B N 1
ATOM 7887 C CA . GLU B 1 418 ? 4.188 33.594 38.438 1 96.75 418 GLU B CA 1
ATOM 7888 C C . GLU B 1 418 ? 3.428 34.781 37.812 1 96.75 418 GLU B C 1
ATOM 7890 O O . GLU B 1 418 ? 2.406 35.219 38.344 1 96.75 418 GLU B O 1
ATOM 7895 N N . LYS B 1 419 ? 3.961 35.219 36.75 1 97.38 419 LYS B N 1
ATOM 7896 C CA . LYS B 1 419 ? 3.324 36.375 36.094 1 97.38 419 LYS B CA 1
ATOM 7897 C C . LYS B 1 419 ? 1.937 36 35.562 1 97.38 419 LYS B C 1
ATOM 7899 O O . LYS B 1 419 ? 1.026 36.812 35.562 1 97.38 419 LYS B O 1
ATOM 7904 N N . ILE B 1 420 ? 1.786 34.812 35.125 1 97.69 420 ILE B N 1
ATOM 7905 C CA . ILE B 1 420 ? 0.485 34.312 34.688 1 97.69 420 ILE B CA 1
ATOM 7906 C C . ILE B 1 420 ? -0.504 34.344 35.844 1 97.69 420 ILE B C 1
ATOM 7908 O O . ILE B 1 420 ? -1.612 34.875 35.719 1 97.69 420 ILE B O 1
ATOM 7912 N N . GLU B 1 421 ? -0.105 33.781 36.938 1 96.44 421 GLU B N 1
ATOM 7913 C CA . GLU B 1 421 ? -0.96 33.719 38.125 1 96.44 421 GLU B CA 1
ATOM 7914 C C . GLU B 1 421 ? -1.313 35.125 38.594 1 96.44 421 GLU B C 1
ATOM 7916 O O . GLU B 1 421 ? -2.463 35.406 38.969 1 96.44 421 GLU B O 1
ATOM 7921 N N . ASP B 1 422 ? -0.35 35.969 38.594 1 97.62 422 ASP B N 1
ATOM 7922 C CA . ASP B 1 422 ? -0.565 37.344 39.031 1 97.62 422 ASP B CA 1
ATOM 7923 C C . ASP B 1 422 ? -1.586 38.031 38.125 1 97.62 422 ASP B C 1
ATOM 7925 O O . ASP B 1 422 ? -2.443 38.781 38.625 1 97.62 422 ASP B O 1
ATOM 7929 N N . SER B 1 423 ? -1.416 37.844 36.844 1 97.5 423 SER B N 1
ATOM 7930 C CA . SER B 1 423 ? -2.314 38.5 35.906 1 97.5 423 SER B CA 1
ATOM 7931 C C . SER B 1 423 ? -3.75 38.031 36.094 1 97.5 423 SER B C 1
ATOM 7933 O O . SER B 1 423 ? -4.691 38.812 36 1 97.5 423 SER B O 1
ATOM 7935 N N . ILE B 1 424 ? -3.932 36.719 36.281 1 96.19 424 ILE B N 1
ATOM 7936 C CA . ILE B 1 424 ? -5.262 36.156 36.438 1 96.19 424 ILE B CA 1
ATOM 7937 C C . ILE B 1 424 ? -5.855 36.625 37.781 1 96.19 424 ILE B C 1
ATOM 7939 O O . ILE B 1 424 ? -7.047 36.938 37.844 1 96.19 424 ILE B O 1
ATOM 7943 N N . ASN B 1 425 ? -5.031 36.688 38.844 1 95.75 425 ASN B N 1
ATOM 7944 C CA . ASN B 1 425 ? -5.484 37.125 40.156 1 95.75 425 ASN B CA 1
ATOM 7945 C C . ASN B 1 425 ? -5.898 38.594 40.125 1 95.75 425 ASN B C 1
ATOM 7947 O O . ASN B 1 425 ? -6.801 39 40.875 1 95.75 425 ASN B O 1
ATOM 7951 N N . GLU B 1 426 ? -5.191 39.344 39.406 1 96.19 426 GLU B N 1
ATOM 7952 C CA . GLU B 1 426 ? -5.59 40.719 39.25 1 96.19 426 GLU B CA 1
ATOM 7953 C C . GLU B 1 426 ? -6.953 40.844 38.562 1 96.19 426 GLU B C 1
ATOM 7955 O O . GLU B 1 426 ? -7.895 41.375 39.156 1 96.19 426 GLU B O 1
ATOM 7960 N N . HIS B 1 427 ? -7.016 40.469 37.312 1 96 427 HIS B N 1
ATOM 7961 C CA . HIS B 1 427 ? -8.273 40.438 36.594 1 96 427 HIS B CA 1
ATOM 7962 C C . HIS B 1 427 ? -8.133 39.594 35.312 1 96 427 HIS B C 1
ATOM 7964 O O . HIS B 1 427 ? -7.109 39.656 34.625 1 96 427 HIS B O 1
ATOM 7970 N N . ILE B 1 428 ? -9.164 38.875 35 1 96.38 428 ILE B N 1
ATOM 7971 C CA . ILE B 1 428 ? -9.141 38 33.812 1 96.38 428 ILE B CA 1
ATOM 7972 C C . ILE B 1 428 ? -8.828 38.812 32.562 1 96.38 428 ILE B C 1
ATOM 7974 O O . ILE B 1 428 ? -8.172 38.312 31.641 1 96.38 428 ILE B O 1
ATOM 7978 N N . ASN B 1 429 ? -9.289 40.031 32.5 1 95.88 429 ASN B N 1
ATOM 7979 C CA . ASN B 1 429 ? -9.023 40.906 31.375 1 95.88 429 ASN B CA 1
ATOM 7980 C C . ASN B 1 429 ? -7.539 41.219 31.234 1 95.88 429 ASN B C 1
ATOM 7982 O O . ASN B 1 429 ? -7.031 41.406 30.125 1 95.88 429 ASN B O 1
ATOM 7986 N N . THR B 1 430 ? -6.902 41.406 32.344 1 97.5 430 THR B N 1
ATOM 7987 C CA . THR B 1 430 ? -5.465 41.656 32.344 1 97.5 430 THR B CA 1
ATOM 7988 C C . THR B 1 430 ? -4.723 40.469 31.734 1 97.5 430 THR B C 1
ATOM 7990 O O . THR B 1 430 ? -3.793 40.625 30.953 1 97.5 430 THR B O 1
ATOM 7993 N N . ALA B 1 431 ? -5.199 39.281 32.156 1 98.06 431 ALA B N 1
ATOM 7994 C CA . ALA B 1 431 ? -4.594 38.062 31.609 1 98.06 431 ALA B CA 1
ATOM 7995 C C . ALA B 1 431 ? -4.84 37.938 30.109 1 98.06 431 ALA B C 1
ATOM 7997 O O . ALA B 1 431 ? -3.971 37.469 29.375 1 98.06 431 ALA B O 1
ATOM 7998 N N . LYS B 1 432 ? -5.977 38.312 29.703 1 97.62 432 LYS B N 1
ATOM 7999 C CA . LYS B 1 432 ? -6.316 38.25 28.281 1 97.62 432 LYS B CA 1
ATOM 8000 C C . LYS B 1 432 ? -5.449 39.219 27.469 1 97.62 432 LYS B C 1
ATOM 8002 O O . LYS B 1 432 ? -4.996 38.875 26.375 1 97.62 432 LYS B O 1
ATOM 8007 N N . ILE B 1 433 ? -5.277 40.375 27.984 1 97.69 433 ILE B N 1
ATOM 8008 C CA . ILE B 1 433 ? -4.414 41.375 27.312 1 97.69 433 ILE B CA 1
ATOM 8009 C C . ILE B 1 433 ? -2.984 40.844 27.266 1 97.69 433 ILE B C 1
ATOM 8011 O O . ILE B 1 433 ? -2.314 40.938 26.234 1 97.69 433 ILE B O 1
ATOM 8015 N N . LEU B 1 434 ? -2.537 40.281 28.375 1 98.25 434 LEU B N 1
ATOM 8016 C CA . LEU B 1 434 ? -1.202 39.688 28.438 1 98.25 434 LEU B CA 1
ATOM 8017 C C . LEU B 1 434 ? -1.027 38.625 27.375 1 98.25 434 LEU B C 1
ATOM 8019 O O . LEU B 1 434 ? -0.004 38.562 26.688 1 98.25 434 LEU B O 1
ATOM 8023 N N . LEU B 1 435 ? -2.012 37.781 27.25 1 98.12 435 LEU B N 1
ATOM 8024 C CA . LEU B 1 435 ? -1.985 36.719 26.25 1 98.12 435 LEU B CA 1
ATOM 8025 C C . LEU B 1 435 ? -1.88 37.281 24.844 1 98.12 435 LEU B C 1
ATOM 8027 O O . LEU B 1 435 ? -1.007 36.875 24.078 1 98.12 435 LEU B O 1
ATOM 8031 N N . ALA B 1 436 ? -2.785 38.156 24.5 1 97.94 436 ALA B N 1
ATOM 8032 C CA . ALA B 1 436 ? -2.818 38.75 23.156 1 97.94 436 ALA B CA 1
ATOM 8033 C C . ALA B 1 436 ? -1.516 39.469 22.859 1 97.94 436 ALA B C 1
ATOM 8035 O O . ALA B 1 436 ? -0.977 39.375 21.75 1 97.94 436 ALA B O 1
ATOM 8036 N N . ASP B 1 437 ? -0.997 40.219 23.844 1 98.19 437 ASP B N 1
ATOM 8037 C CA . ASP B 1 437 ? 0.23 40.969 23.688 1 98.19 437 ASP B CA 1
ATOM 8038 C C . ASP B 1 437 ? 1.431 40.062 23.453 1 98.19 437 ASP B C 1
ATOM 8040 O O . ASP B 1 437 ? 2.195 40.281 22.516 1 98.19 437 ASP B O 1
ATOM 8044 N N . GLU B 1 438 ? 1.581 39.125 24.328 1 97.62 438 GLU B N 1
ATOM 8045 C CA . GLU B 1 438 ? 2.752 38.25 24.281 1 97.62 438 GLU B CA 1
ATOM 8046 C C . GLU B 1 438 ? 2.771 37.406 23.016 1 97.62 438 GLU B C 1
ATOM 8048 O O . GLU B 1 438 ? 3.822 37.25 22.391 1 97.62 438 GLU B O 1
ATOM 8053 N N . LEU B 1 439 ? 1.647 36.875 22.688 1 96.56 439 LEU B N 1
ATOM 8054 C CA . LEU B 1 439 ? 1.579 36.031 21.484 1 96.56 439 LEU B CA 1
ATOM 8055 C C . LEU B 1 439 ? 1.803 36.875 20.234 1 96.56 439 LEU B C 1
ATOM 8057 O O . LEU B 1 439 ? 2.539 36.438 19.328 1 96.56 439 LEU B O 1
ATOM 8061 N N . SER B 1 440 ? 1.166 38.031 20.062 1 96.56 440 SER B N 1
ATOM 8062 C CA . SER B 1 440 ? 1.343 38.875 18.906 1 96.56 440 SER B CA 1
ATOM 8063 C C . SER B 1 440 ? 2.783 39.375 18.797 1 96.56 440 SER B C 1
ATOM 8065 O O . SER B 1 440 ? 3.33 39.469 17.703 1 96.56 440 SER B O 1
ATOM 8067 N N . ALA B 1 441 ? 3.355 39.719 19.938 1 96.06 441 ALA B N 1
ATOM 8068 C CA . ALA B 1 441 ? 4.746 40.188 19.922 1 96.06 441 ALA B CA 1
ATOM 8069 C C . ALA B 1 441 ? 5.68 39.062 19.453 1 96.06 441 ALA B C 1
ATOM 8071 O O . ALA B 1 441 ? 6.648 39.344 18.734 1 96.06 441 ALA B O 1
ATOM 8072 N N . LYS B 1 442 ? 5.383 37.906 19.906 1 92.88 442 LYS B N 1
ATOM 8073 C CA . LYS B 1 442 ? 6.195 36.75 19.531 1 92.88 442 LYS B CA 1
ATOM 8074 C C . LYS B 1 442 ? 6.16 36.531 18.031 1 92.88 442 LYS B C 1
ATOM 8076 O O . LYS B 1 442 ? 7.176 36.156 17.422 1 92.88 442 LYS B O 1
ATOM 8081 N N . LEU B 1 443 ? 5.055 36.656 17.422 1 93.12 443 LEU B N 1
ATOM 8082 C CA . LEU B 1 443 ? 4.871 36.312 16.016 1 93.12 443 LEU B CA 1
ATOM 8083 C C . LEU B 1 443 ? 5.184 37.5 15.109 1 93.12 443 LEU B C 1
ATOM 8085 O O . LEU B 1 443 ? 5.637 37.312 13.977 1 93.12 443 LEU B O 1
ATOM 8089 N N . TYR B 1 444 ? 4.887 38.719 15.594 1 94.5 444 TYR B N 1
ATOM 8090 C CA . TYR B 1 444 ? 4.922 39.875 14.695 1 94.5 444 TYR B CA 1
ATOM 8091 C C . TYR B 1 444 ? 5.895 40.906 15.203 1 94.5 444 TYR B C 1
ATOM 8093 O O . TYR B 1 444 ? 6.191 41.875 14.492 1 94.5 444 TYR B O 1
ATOM 8101 N N . GLY B 1 445 ? 6.375 40.781 16.438 1 92.94 445 GLY B N 1
ATOM 8102 C CA . GLY B 1 445 ? 7.289 41.75 17.016 1 92.94 445 GLY B CA 1
ATOM 8103 C C . GLY B 1 445 ? 6.609 42.719 17.969 1 92.94 445 GLY B C 1
ATOM 8104 O O . GLY B 1 445 ? 5.414 43 17.844 1 92.94 445 GLY B O 1
ATOM 8105 N N . LYS B 1 446 ? 7.379 43.25 18.859 1 94.69 446 LYS B N 1
ATOM 8106 C CA . LYS B 1 446 ? 6.883 44.156 19.906 1 94.69 446 LYS B CA 1
ATOM 8107 C C . LYS B 1 446 ? 6.336 45.438 19.312 1 94.69 446 LYS B C 1
ATOM 8109 O O . LYS B 1 446 ? 5.367 46 19.828 1 94.69 446 LYS B O 1
ATOM 8114 N N . GLU B 1 447 ? 6.906 45.844 18.281 1 95.56 447 GLU B N 1
ATOM 8115 C CA . GLU B 1 447 ? 6.492 47.094 17.656 1 95.56 447 GLU B CA 1
ATOM 8116 C C . GLU B 1 447 ? 5.039 47.031 17.188 1 95.56 447 GLU B C 1
ATOM 8118 O O . GLU B 1 447 ? 4.301 48 17.281 1 95.56 447 GLU B O 1
ATOM 8123 N N . SER B 1 448 ? 4.652 45.906 16.641 1 96.06 448 SER B N 1
ATOM 8124 C CA . SER B 1 448 ? 3.273 45.75 16.188 1 96.06 448 SER B CA 1
ATOM 8125 C C . SER B 1 448 ? 2.295 45.875 17.359 1 96.06 448 SER B C 1
ATOM 8127 O O . SER B 1 448 ? 1.223 46.438 17.219 1 96.06 448 SER B O 1
ATOM 8129 N N . VAL B 1 449 ? 2.641 45.312 18.453 1 97.38 449 VAL B N 1
ATOM 8130 C CA . VAL B 1 449 ? 1.791 45.344 19.625 1 97.38 449 VAL B CA 1
ATOM 8131 C C . VAL B 1 449 ? 1.69 46.781 20.156 1 97.38 449 VAL B C 1
ATOM 8133 O O . VAL B 1 449 ? 0.603 47.25 20.5 1 97.38 449 VAL B O 1
ATOM 8136 N N . ASP B 1 450 ? 2.834 47.469 20.219 1 97.25 450 ASP B N 1
ATOM 8137 C CA . ASP B 1 450 ? 2.848 48.844 20.641 1 97.25 450 ASP B CA 1
ATOM 8138 C C . ASP B 1 450 ? 1.955 49.719 19.75 1 97.25 450 ASP B C 1
ATOM 8140 O O . ASP B 1 450 ? 1.233 50.594 20.234 1 97.25 450 ASP B O 1
ATOM 8144 N N . ALA B 1 451 ? 2.035 49.5 18.5 1 96.5 451 ALA B N 1
ATOM 8145 C CA . ALA B 1 451 ? 1.227 50.219 17.531 1 96.5 451 ALA B CA 1
ATOM 8146 C C . ALA B 1 451 ? -0.262 49.969 17.75 1 96.5 451 ALA B C 1
ATOM 8148 O O . ALA B 1 451 ? -1.072 50.906 17.688 1 96.5 451 ALA B O 1
ATOM 8149 N N . ILE B 1 452 ? -0.625 48.719 17.969 1 96 452 ILE B N 1
ATOM 8150 C CA . ILE B 1 452 ? -2.016 48.375 18.203 1 96 452 ILE B CA 1
ATOM 8151 C C . ILE B 1 452 ? -2.521 49.062 19.469 1 96 452 ILE B C 1
ATOM 8153 O O . ILE B 1 452 ? -3.633 49.594 19.484 1 96 452 ILE B O 1
ATOM 8157 N N . HIS B 1 453 ? -1.729 49.062 20.469 1 95.94 453 HIS B N 1
ATOM 8158 C CA . HIS B 1 453 ? -2.115 49.688 21.734 1 95.94 453 HIS B CA 1
ATOM 8159 C C . HIS B 1 453 ? -2.301 51.188 21.547 1 95.94 453 HIS B C 1
ATOM 8161 O O . HIS B 1 453 ? -3.238 51.781 22.094 1 95.94 453 HIS B O 1
ATOM 8167 N N . LYS B 1 454 ? -1.47 51.812 20.812 1 94.94 454 LYS B N 1
ATOM 8168 C CA . LYS B 1 454 ? -1.517 53.25 20.641 1 94.94 454 LYS B CA 1
ATOM 8169 C C . LYS B 1 454 ? -2.676 53.656 19.734 1 94.94 454 LYS B C 1
ATOM 8171 O O . LYS B 1 454 ? -3.457 54.562 20.078 1 94.94 454 LYS B O 1
ATOM 8176 N N . TYR B 1 455 ? -2.789 53.031 18.641 1 93.62 455 TYR B N 1
ATOM 8177 C CA . TYR B 1 455 ? -3.713 53.531 17.625 1 93.62 455 TYR B CA 1
ATOM 8178 C C . TYR B 1 455 ? -4.984 52.688 17.609 1 93.62 455 TYR B C 1
ATOM 8180 O O . TYR B 1 455 ? -6.082 53.219 17.422 1 93.62 455 TYR B O 1
ATOM 8188 N N . GLY B 1 456 ? -4.898 51.406 17.766 1 90.56 456 GLY B N 1
ATOM 8189 C CA . GLY B 1 456 ? -6 50.469 17.594 1 90.56 456 GLY B CA 1
ATOM 8190 C C . GLY B 1 456 ? -6.957 50.438 18.766 1 90.56 456 GLY B C 1
ATOM 8191 O O . GLY B 1 456 ? -8.148 50.188 18.594 1 90.56 456 GLY B O 1
ATOM 8192 N N . LEU B 1 457 ? -6.48 50.625 19.938 1 89.94 457 LEU B N 1
ATOM 8193 C CA . LEU B 1 457 ? -7.305 50.469 21.125 1 89.94 457 LEU B CA 1
ATOM 8194 C C . LEU B 1 457 ? -7.805 51.844 21.625 1 89.94 457 LEU B C 1
ATOM 8196 O O . LEU B 1 457 ? -8.578 51.906 22.594 1 89.94 457 LEU B O 1
ATOM 8200 N N . SER B 1 458 ? -7.445 52.812 20.953 1 85.94 458 SER B N 1
ATOM 8201 C CA . SER B 1 458 ? -7.945 54.125 21.359 1 85.94 458 SER B CA 1
ATOM 8202 C C . SER B 1 458 ? -9.438 54.25 21.062 1 85.94 458 SER B C 1
ATOM 8204 O O . SER B 1 458 ? -9.93 53.719 20.062 1 85.94 458 SER B O 1
ATOM 8206 N N . LYS B 1 459 ? -10.102 54.938 21.984 1 82 459 LYS B N 1
ATOM 8207 C CA . LYS B 1 459 ? -11.539 55.125 21.812 1 82 459 LYS B CA 1
ATOM 8208 C C . LYS B 1 459 ? -11.844 55.781 20.469 1 82 459 LYS B C 1
ATOM 8210 O O . LYS B 1 459 ? -11.328 56.875 20.172 1 82 459 LYS B O 1
ATOM 8215 N N . ASP B 1 460 ? -12.656 55.156 19.688 1 78.94 460 ASP B N 1
ATOM 8216 C CA . ASP B 1 460 ? -13.094 55.656 18.391 1 78.94 460 ASP B CA 1
ATOM 8217 C C . ASP B 1 460 ? -11.898 56.062 17.531 1 78.94 460 ASP B C 1
ATOM 8219 O O . ASP B 1 460 ? -11.961 57.031 16.797 1 78.94 460 ASP B O 1
ATOM 8223 N N . PHE B 1 461 ? -10.766 55.5 17.812 1 88.81 461 PHE B N 1
ATOM 8224 C CA . PHE B 1 461 ? -9.531 55.688 17.078 1 88.81 461 PHE B CA 1
ATOM 8225 C C . PHE B 1 461 ? -9.086 57.156 17.156 1 88.81 461 PHE B C 1
ATOM 8227 O O . PHE B 1 461 ? -8.633 57.719 16.156 1 88.81 461 PHE B O 1
ATOM 8234 N N . GLN B 1 462 ? -9.242 57.688 18.234 1 87.44 462 GLN B N 1
ATOM 8235 C CA . GLN B 1 462 ? -8.922 59.094 18.453 1 87.44 462 GLN B CA 1
ATOM 8236 C C . GLN B 1 462 ? -7.445 59.375 18.172 1 87.44 462 GLN B C 1
ATOM 8238 O O . GLN B 1 462 ? -7.09 60.438 17.688 1 87.44 462 GLN B O 1
ATOM 8243 N N . SER B 1 463 ? -6.621 58.438 18.453 1 90.88 463 SER B N 1
ATOM 8244 C CA . SER B 1 463 ? -5.184 58.594 18.266 1 90.88 463 SER B CA 1
ATOM 8245 C C . SER B 1 463 ? -4.812 58.688 16.797 1 90.88 463 SER B C 1
ATOM 8247 O O . SER B 1 463 ? -3.709 59.094 16.438 1 90.88 463 SER B O 1
ATOM 8249 N N . LEU B 1 464 ? -5.719 58.312 15.977 1 91.75 464 LEU B N 1
ATOM 8250 C CA . LEU B 1 464 ? -5.465 58.344 14.539 1 91.75 464 LEU B CA 1
ATOM 8251 C C . LEU B 1 464 ? -5.879 59.688 13.938 1 91.75 464 LEU B C 1
ATOM 8253 O O . LEU B 1 464 ? -5.516 60 12.805 1 91.75 464 LEU B O 1
ATOM 8257 N N . GLN B 1 465 ? -6.598 60.5 14.641 1 88.38 465 GLN B N 1
ATOM 8258 C CA . GLN B 1 465 ? -7.238 61.719 14.133 1 88.38 465 GLN B CA 1
ATOM 8259 C C . GLN B 1 465 ? -6.215 62.656 13.492 1 88.38 465 GLN B C 1
ATOM 8261 O O . GLN B 1 465 ? -6.445 63.188 12.406 1 88.38 465 GLN B O 1
ATOM 8266 N N . PRO B 1 466 ? -5.098 62.781 14.133 1 88.69 466 PRO B N 1
ATOM 8267 C CA . PRO B 1 466 ? -4.109 63.688 13.531 1 88.69 466 PRO B CA 1
ATOM 8268 C C . PRO B 1 466 ? -3.641 63.219 12.156 1 88.69 466 PRO B C 1
ATOM 8270 O O . PRO B 1 466 ? -3.213 64.062 11.336 1 88.69 466 PRO B O 1
ATOM 8273 N N . TYR B 1 467 ? -3.777 62.031 11.945 1 90.88 467 TYR B N 1
ATOM 8274 C CA . TYR B 1 467 ? -3.223 61.438 10.719 1 90.88 467 TYR B CA 1
ATOM 8275 C C . TYR B 1 467 ? -4.277 61.375 9.625 1 90.88 467 TYR B C 1
ATOM 8277 O O . TYR B 1 467 ? -3.988 60.938 8.508 1 90.88 467 TYR B O 1
ATOM 8285 N N . LEU B 1 468 ? -5.457 61.812 9.891 1 89.5 468 LEU B N 1
ATOM 8286 C CA . LEU B 1 468 ? -6.555 61.75 8.938 1 89.5 468 LEU B CA 1
ATOM 8287 C C . LEU B 1 468 ? -6.699 63.062 8.18 1 89.5 468 LEU B C 1
ATOM 8289 O O . LEU B 1 468 ? -7.488 63.156 7.242 1 89.5 468 LEU B O 1
ATOM 8293 N N . ASP B 1 469 ? -6.152 64.188 8.617 1 78.56 469 ASP B N 1
ATOM 8294 C CA . ASP B 1 469 ? -6.395 65.5 8.094 1 78.56 469 ASP B CA 1
ATOM 8295 C C . ASP B 1 469 ? -5.359 65.875 7.031 1 78.56 469 ASP B C 1
ATOM 8297 O O . ASP B 1 469 ? -5.5 66.875 6.344 1 78.56 469 ASP B O 1
ATOM 8301 N N . GLY B 1 470 ? -4.312 65.062 6.695 1 73.56 470 GLY B N 1
ATOM 8302 C CA . GLY B 1 470 ? -3.438 65.562 5.625 1 73.56 470 GLY B CA 1
ATOM 8303 C C . GLY B 1 470 ? -2.035 64.938 5.723 1 73.56 470 GLY B C 1
ATOM 8304 O O . GLY B 1 470 ? -1.858 63.781 6.047 1 73.56 470 GLY B O 1
ATOM 8305 N N . LYS B 1 471 ? -1.055 65.938 5.336 1 74.5 471 LYS B N 1
ATOM 8306 C CA . LYS B 1 471 ? 0.373 65.625 5.328 1 74.5 471 LYS B CA 1
ATOM 8307 C C . LYS B 1 471 ? 1.023 66 6.66 1 74.5 471 LYS B C 1
ATOM 8309 O O . LYS B 1 471 ? 0.896 67.125 7.129 1 74.5 471 LYS B O 1
ATOM 8314 N N . MET B 1 472 ? 1.583 65.062 7.242 1 85.31 472 MET B N 1
ATOM 8315 C CA . MET B 1 472 ? 2.199 65.25 8.547 1 85.31 472 MET B CA 1
ATOM 8316 C C . MET B 1 472 ? 3.689 64.938 8.508 1 85.31 472 MET B C 1
ATOM 8318 O O . MET B 1 472 ? 4.098 63.969 7.867 1 85.31 472 MET B O 1
ATOM 8322 N N . ASN B 1 473 ? 4.484 65.812 9.133 1 88.5 473 ASN B N 1
ATOM 8323 C CA . ASN B 1 473 ? 5.887 65.562 9.414 1 88.5 473 ASN B CA 1
ATOM 8324 C C . ASN B 1 473 ? 6.098 65.125 10.867 1 88.5 473 ASN B C 1
ATOM 8326 O O . ASN B 1 473 ? 5.742 65.875 11.781 1 88.5 473 ASN B O 1
ATOM 8330 N N . VAL B 1 474 ? 6.66 63.938 11.031 1 92.38 474 VAL B N 1
ATOM 8331 C CA . VAL B 1 474 ? 6.758 63.406 12.391 1 92.38 474 VAL B CA 1
ATOM 8332 C C . VAL B 1 474 ? 8.164 62.875 12.633 1 92.38 474 VAL B C 1
ATOM 8334 O O . VAL B 1 474 ? 8.922 62.625 11.688 1 92.38 474 VAL B O 1
ATOM 8337 N N . PRO B 1 475 ? 8.539 62.75 13.961 1 94.06 475 PRO B N 1
ATOM 8338 C CA . PRO B 1 475 ? 9.805 62.062 14.266 1 94.06 475 PRO B CA 1
ATOM 8339 C C . PRO B 1 475 ? 9.836 60.625 13.75 1 94.06 475 PRO B C 1
ATOM 8341 O O . PRO B 1 475 ? 8.781 60.031 13.555 1 94.06 475 PRO B O 1
ATOM 8344 N N . ILE B 1 476 ? 11.023 60.188 13.594 1 93.5 476 ILE B N 1
ATOM 8345 C CA . ILE B 1 476 ? 11.227 58.906 12.969 1 93.5 476 ILE B CA 1
ATOM 8346 C C . ILE B 1 476 ? 10.523 57.812 13.797 1 93.5 476 ILE B C 1
ATOM 8348 O O . ILE B 1 476 ? 9.992 56.844 13.242 1 93.5 476 ILE B O 1
ATOM 8352 N N . GLY B 1 477 ? 10.578 57.875 15.094 1 93.81 477 GLY B N 1
ATOM 8353 C CA . GLY B 1 477 ? 9.922 56.906 15.953 1 93.81 477 GLY B CA 1
ATOM 8354 C C . GLY B 1 477 ? 8.422 56.844 15.734 1 93.81 477 GLY B C 1
ATOM 8355 O O . GLY B 1 477 ? 7.848 55.75 15.719 1 93.81 477 GLY B O 1
ATOM 8356 N N . GLU B 1 478 ? 7.836 57.969 15.648 1 93.31 478 GLU B N 1
ATOM 8357 C CA . GLU B 1 478 ? 6.398 58.031 15.406 1 93.31 478 GLU B CA 1
ATOM 8358 C C . GLU B 1 478 ? 6.047 57.531 14.016 1 93.31 478 GLU B C 1
ATOM 8360 O O . GLU B 1 478 ? 5.02 56.875 13.828 1 93.31 478 GLU B O 1
ATOM 8365 N N . TYR B 1 479 ? 6.902 57.906 13.109 1 94.31 479 TYR B N 1
ATOM 8366 C CA . TYR B 1 479 ? 6.715 57.406 11.75 1 94.31 479 TYR B CA 1
ATOM 8367 C C . TYR B 1 479 ? 6.715 55.875 11.734 1 94.31 479 TYR B C 1
ATOM 8369 O O . TYR B 1 479 ? 5.824 55.25 11.148 1 94.31 479 TYR B O 1
ATOM 8377 N N . ASN B 1 480 ? 7.711 55.344 12.383 1 95.12 480 ASN B N 1
ATOM 8378 C CA . ASN B 1 480 ? 7.852 53.906 12.406 1 95.12 480 ASN B CA 1
ATOM 8379 C C . ASN B 1 480 ? 6.652 53.219 13.07 1 95.12 480 ASN B C 1
ATOM 8381 O O . ASN B 1 480 ? 6.191 52.188 12.617 1 95.12 480 ASN B O 1
ATOM 8385 N N . LEU B 1 481 ? 6.238 53.75 14.094 1 95.12 481 LEU B N 1
ATOM 8386 C CA . LEU B 1 481 ? 5.105 53.188 14.82 1 95.12 481 LEU B CA 1
ATOM 8387 C C . LEU B 1 481 ? 3.838 53.25 13.977 1 95.12 481 LEU B C 1
ATOM 8389 O O . LEU B 1 481 ? 3.062 52.281 13.961 1 95.12 481 LEU B O 1
ATOM 8393 N N . PHE B 1 482 ? 3.641 54.344 13.344 1 94.88 482 PHE B N 1
ATOM 8394 C CA . PHE B 1 482 ? 2.461 54.5 12.5 1 94.88 482 PHE B CA 1
ATOM 8395 C C . PHE B 1 482 ? 2.535 53.531 11.305 1 94.88 482 PHE B C 1
ATOM 8397 O O . PHE B 1 482 ? 1.539 52.906 10.93 1 94.88 482 PHE B O 1
ATOM 8404 N N . ALA B 1 483 ? 3.686 53.531 10.766 1 95.38 483 ALA B N 1
ATOM 8405 C CA . ALA B 1 483 ? 3.893 52.594 9.648 1 95.38 483 ALA B CA 1
ATOM 8406 C C . ALA B 1 483 ? 3.629 51.156 10.07 1 95.38 483 ALA B C 1
ATOM 8408 O O . ALA B 1 483 ? 3.037 50.375 9.312 1 95.38 483 ALA B O 1
ATOM 8409 N N . SER B 1 484 ? 4.082 50.781 11.203 1 96 484 SER B N 1
ATOM 8410 C CA . SER B 1 484 ? 3.834 49.469 11.742 1 96 484 SER B CA 1
ATOM 8411 C C . SER B 1 484 ? 2.342 49.219 11.938 1 96 484 SER B C 1
ATOM 8413 O O . SER B 1 484 ? 1.852 48.125 11.656 1 96 484 SER B O 1
ATOM 8415 N N . PHE B 1 485 ? 1.694 50.188 12.344 1 95.88 485 PHE B N 1
ATOM 8416 C CA . PHE B 1 485 ? 0.259 50.031 12.555 1 95.88 485 PHE B CA 1
ATOM 8417 C C . PHE B 1 485 ? -0.46 49.812 11.234 1 95.88 485 PHE B C 1
ATOM 8419 O O . PHE B 1 485 ? -1.346 48.938 11.148 1 95.88 485 PHE B O 1
ATOM 8426 N N . SER B 1 486 ? -0.068 50.625 10.273 1 95.44 486 SER B N 1
ATOM 8427 C CA . SER B 1 486 ? -0.7 50.5 8.961 1 95.44 486 SER B CA 1
ATOM 8428 C C . SER B 1 486 ? -0.559 49.094 8.406 1 95.44 486 SER B C 1
ATOM 8430 O O . SER B 1 486 ? -1.397 48.656 7.625 1 95.44 486 SER B O 1
ATOM 8432 N N . GLN B 1 487 ? 0.414 48.406 8.867 1 94.88 487 GLN B N 1
ATOM 8433 C CA . GLN B 1 487 ? 0.65 47.031 8.414 1 94.88 487 GLN B CA 1
ATOM 8434 C C . GLN B 1 487 ? 0.056 46.031 9.391 1 94.88 487 GLN B C 1
ATOM 8436 O O . GLN B 1 487 ? -0.056 44.844 9.078 1 94.88 487 GLN B O 1
ATOM 8441 N N . SER B 1 488 ? -0.318 46.469 10.484 1 96 488 SER B N 1
ATOM 8442 C CA . SER B 1 488 ? -0.804 45.562 11.531 1 96 488 SER B CA 1
ATOM 8443 C C . SER B 1 488 ? -2.314 45.375 11.43 1 96 488 SER B C 1
ATOM 8445 O O . SER B 1 488 ? -2.885 44.531 12.141 1 96 488 SER B O 1
ATOM 8447 N N . VAL B 1 489 ? -2.98 46.156 10.633 1 94.5 489 VAL B N 1
ATOM 8448 C CA . VAL B 1 489 ? -4.406 46 10.367 1 94.5 489 VAL B CA 1
ATOM 8449 C C . VAL B 1 489 ? -4.625 45.562 8.922 1 94.5 489 VAL B C 1
ATOM 8451 O O . VAL B 1 489 ? -3.719 45.688 8.086 1 94.5 489 VAL B O 1
ATOM 8454 N N . PRO B 1 490 ? -5.812 44.969 8.688 1 93.38 490 PRO B N 1
ATOM 8455 C CA . PRO B 1 490 ? -6.051 44.594 7.293 1 93.38 490 PRO B CA 1
ATOM 8456 C C . PRO B 1 490 ? -5.836 45.75 6.32 1 93.38 490 PRO B C 1
ATOM 8458 O O . PRO B 1 490 ? -6.254 46.875 6.594 1 93.38 490 PRO B O 1
ATOM 8461 N N . HIS B 1 491 ? -5.141 45.469 5.285 1 95.12 491 HIS B N 1
ATOM 8462 C CA . HIS B 1 491 ? -4.758 46.531 4.355 1 95.12 491 HIS B CA 1
ATOM 8463 C C . HIS B 1 491 ? -4.605 46 2.938 1 95.12 491 HIS B C 1
ATOM 8465 O O . HIS B 1 491 ? -4.523 44.781 2.736 1 95.12 491 HIS B O 1
ATOM 8471 N N . THR B 1 492 ? -4.691 46.812 1.986 1 94.62 492 THR B N 1
ATOM 8472 C CA . THR B 1 492 ? -4.457 46.5 0.582 1 94.62 492 THR B CA 1
ATOM 8473 C C . THR B 1 492 ? -3.539 47.562 -0.059 1 94.62 492 THR B C 1
ATOM 8475 O O . THR B 1 492 ? -3.32 48.625 0.506 1 94.62 492 THR B O 1
ATOM 8478 N N . ARG B 1 493 ? -2.918 47.125 -1.119 1 94.94 493 ARG B N 1
ATOM 8479 C CA . ARG B 1 493 ? -2.047 48.031 -1.854 1 94.94 493 ARG B CA 1
ATOM 8480 C C . ARG B 1 493 ? -2.654 48.406 -3.201 1 94.94 493 ARG B C 1
ATOM 8482 O O . ARG B 1 493 ? -3.201 47.531 -3.9 1 94.94 493 ARG B O 1
ATOM 8489 N N . VAL B 1 494 ? -2.662 49.656 -3.463 1 95.19 494 VAL B N 1
ATOM 8490 C CA . VAL B 1 494 ? -3.197 50.156 -4.727 1 95.19 494 VAL B CA 1
ATOM 8491 C C . VAL B 1 494 ? -2.213 51.156 -5.352 1 95.19 494 VAL B C 1
ATOM 8493 O O . VAL B 1 494 ? -1.537 51.906 -4.645 1 95.19 494 VAL B O 1
ATOM 8496 N N . SER B 1 495 ? -2.129 51.094 -6.648 1 93.94 495 SER B N 1
ATOM 8497 C CA . SER B 1 495 ? -1.26 52.031 -7.352 1 93.94 495 SER B CA 1
ATOM 8498 C C . SER B 1 495 ? -1.909 53.406 -7.465 1 93.94 495 SER B C 1
ATOM 8500 O O . SER B 1 495 ? -3.137 53.5 -7.508 1 93.94 495 SER B O 1
ATOM 8502 N N . GLU B 1 496 ? -1.057 54.375 -7.535 1 92.12 496 GLU B N 1
ATOM 8503 C CA . GLU B 1 496 ? -1.551 55.719 -7.703 1 92.12 496 GLU B CA 1
ATOM 8504 C C . GLU B 1 496 ? -2.326 55.875 -9.008 1 92.12 496 GLU B C 1
ATOM 8506 O O . GLU B 1 496 ? -3.281 56.656 -9.086 1 92.12 496 GLU B O 1
ATOM 8511 N N . GLU B 1 497 ? -1.929 55.188 -10.031 1 92.56 497 GLU B N 1
ATOM 8512 C CA . GLU B 1 497 ? -2.576 55.219 -11.336 1 92.56 497 GLU B CA 1
ATOM 8513 C C . GLU B 1 497 ? -4.031 54.75 -11.25 1 92.56 497 GLU B C 1
ATOM 8515 O O . GLU B 1 497 ? -4.914 55.375 -11.859 1 92.56 497 GLU B O 1
ATOM 8520 N N . LYS B 1 498 ? -4.273 53.75 -10.523 1 93.31 498 LYS B N 1
ATOM 8521 C CA . LYS B 1 498 ? -5.633 53.25 -10.367 1 93.31 498 LYS B CA 1
ATOM 8522 C C . LYS B 1 498 ? -6.512 54.25 -9.625 1 93.31 498 LYS B C 1
ATOM 8524 O O . LYS B 1 498 ? -7.715 54.312 -9.875 1 93.31 498 LYS B O 1
ATOM 8529 N N . LEU B 1 499 ? -5.938 54.906 -8.758 1 94 499 LEU B N 1
ATOM 8530 C CA . LEU B 1 499 ? -6.688 55.875 -7.973 1 94 499 LEU B CA 1
ATOM 8531 C C . LEU B 1 499 ? -7.008 57.125 -8.805 1 94 499 LEU B C 1
ATOM 8533 O O . LEU B 1 499 ? -7.969 57.844 -8.516 1 94 499 LEU B O 1
ATOM 8537 N N . LYS B 1 500 ? -6.152 57.438 -9.781 1 92.44 500 LYS B N 1
ATOM 8538 C CA . LYS B 1 500 ? -6.445 58.562 -10.672 1 92.44 500 LYS B CA 1
ATOM 8539 C C . LYS B 1 500 ? -7.766 58.344 -11.406 1 92.44 500 LYS B C 1
ATOM 8541 O O . LYS B 1 500 ? -8.516 59.281 -11.633 1 92.44 500 LYS B O 1
ATOM 8546 N N . GLU B 1 501 ? -8 57.156 -11.828 1 92.25 501 GLU B N 1
ATOM 8547 C CA . GLU B 1 501 ? -9.258 56.781 -12.484 1 92.25 501 GLU B CA 1
ATOM 8548 C C . GLU B 1 501 ? -10.406 56.719 -11.484 1 92.25 501 GLU B C 1
ATOM 8550 O O . GLU B 1 501 ? -11.57 56.938 -11.852 1 92.25 501 GLU B O 1
ATOM 8555 N N . GLY B 1 502 ? -10.055 56.531 -10.305 1 94.12 502 GLY B N 1
ATOM 8556 C CA . GLY B 1 502 ? -11.047 56.375 -9.25 1 94.12 502 GLY B CA 1
ATOM 8557 C C . GLY B 1 502 ? -11.477 54.969 -9.016 1 94.12 502 GLY B C 1
ATOM 8558 O O . GLY B 1 502 ? -11.656 54.188 -9.969 1 94.12 502 GLY B O 1
ATOM 8559 N N . ILE B 1 503 ? -11.555 54.562 -7.789 1 95.31 503 ILE B N 1
ATOM 8560 C CA . ILE B 1 503 ? -12.023 53.219 -7.395 1 95.31 503 ILE B CA 1
ATOM 8561 C C . ILE B 1 503 ? -13.273 53.375 -6.523 1 95.31 503 ILE B C 1
ATOM 8563 O O . ILE B 1 503 ? -13.297 54.156 -5.586 1 95.31 503 ILE B O 1
ATOM 8567 N N . GLU B 1 504 ? -14.258 52.562 -6.875 1 94.75 504 GLU B N 1
ATOM 8568 C CA . GLU B 1 504 ? -15.461 52.625 -6.051 1 94.75 504 GLU B CA 1
ATOM 8569 C C . GLU B 1 504 ? -15.172 52.25 -4.605 1 94.75 504 GLU B C 1
ATOM 8571 O O . GLU B 1 504 ? -14.43 51.281 -4.355 1 94.75 504 GLU B O 1
ATOM 8576 N N . PHE B 1 505 ? -15.75 53 -3.705 1 94.75 505 PHE B N 1
ATOM 8577 C CA . PHE B 1 505 ? -15.5 52.812 -2.281 1 94.75 505 PHE B CA 1
ATOM 8578 C C . PHE B 1 505 ? -15.836 51.406 -1.848 1 94.75 505 PHE B C 1
ATOM 8580 O O . PHE B 1 505 ? -15.078 50.781 -1.104 1 94.75 505 PHE B O 1
ATOM 8587 N N . HIS B 1 506 ? -16.891 50.844 -2.301 1 92.06 506 HIS B N 1
ATOM 8588 C CA . HIS B 1 506 ? -17.312 49.5 -1.895 1 92.06 506 HIS B CA 1
ATOM 8589 C C . HIS B 1 506 ? -16.312 48.469 -2.391 1 92.06 506 HIS B C 1
ATOM 8591 O O . HIS B 1 506 ? -16.094 47.438 -1.727 1 92.06 506 HIS B O 1
ATOM 8597 N N . GLU B 1 507 ? -15.672 48.719 -3.486 1 91.62 507 GLU B N 1
ATOM 8598 C CA . GLU B 1 507 ? -14.672 47.781 -4.023 1 91.62 507 GLU B CA 1
ATOM 8599 C C . GLU B 1 507 ? -13.422 47.75 -3.145 1 91.62 507 GLU B C 1
ATOM 8601 O O . GLU B 1 507 ? -12.82 46.688 -2.957 1 91.62 507 GLU B O 1
ATOM 8606 N N . LEU B 1 508 ? -13.023 48.906 -2.699 1 92.75 508 LEU B N 1
ATOM 8607 C CA . LEU B 1 508 ? -11.883 48.969 -1.79 1 92.75 508 LEU B CA 1
ATOM 8608 C C . LEU B 1 508 ? -12.18 48.219 -0.491 1 92.75 508 LEU B C 1
ATOM 8610 O O . LEU B 1 508 ? -11.336 47.5 0.022 1 92.75 508 LEU B O 1
ATOM 8614 N N . LEU B 1 509 ? -13.336 48.438 -0.004 1 92.06 509 LEU B N 1
ATOM 8615 C CA . LEU B 1 509 ? -13.734 47.75 1.222 1 92.06 509 LEU B CA 1
ATOM 8616 C C . LEU B 1 509 ? -13.797 46.25 1.007 1 92.06 509 LEU B C 1
ATOM 8618 O O . LEU B 1 509 ? -13.43 45.469 1.894 1 92.06 509 LEU B O 1
ATOM 8622 N N . ASP B 1 510 ? -14.242 45.875 -0.131 1 89.62 510 ASP B N 1
ATOM 8623 C CA . ASP B 1 510 ? -14.336 44.438 -0.45 1 89.62 510 ASP B CA 1
ATOM 8624 C C . ASP B 1 510 ? -12.961 43.812 -0.48 1 89.62 510 ASP B C 1
ATOM 8626 O O . ASP B 1 510 ? -12.828 42.594 -0.221 1 89.62 510 ASP B O 1
ATOM 8630 N N . SER B 1 511 ? -11.977 44.531 -0.747 1 90 511 SER B N 1
ATOM 8631 C CA . SER B 1 511 ? -10.625 44 -0.855 1 90 511 SER B CA 1
ATOM 8632 C C . SER B 1 511 ? -10.008 43.781 0.521 1 90 511 SER B C 1
ATOM 8634 O O . SER B 1 511 ? -9.039 43.031 0.658 1 90 511 SER B O 1
ATOM 8636 N N . VAL B 1 512 ? -10.492 44.344 1.538 1 89.88 512 VAL B N 1
ATOM 8637 C CA . VAL B 1 512 ? -9.828 44.281 2.834 1 89.88 512 VAL B CA 1
ATOM 8638 C C . VAL B 1 512 ? -10.781 43.656 3.867 1 89.88 512 VAL B C 1
ATOM 8640 O O . VAL B 1 512 ? -10.344 43.219 4.93 1 89.88 512 VAL B O 1
ATOM 8643 N N . ARG B 1 513 ? -11.977 43.688 3.529 1 84.88 513 ARG B N 1
ATOM 8644 C CA . ARG B 1 513 ? -12.969 43.25 4.504 1 84.88 513 ARG B CA 1
ATOM 8645 C C . ARG B 1 513 ? -13.891 42.188 3.902 1 84.88 513 ARG B C 1
ATOM 8647 O O . ARG B 1 513 ? -14.477 42.406 2.836 1 84.88 513 ARG B O 1
ATOM 8654 N N . ILE B 1 514 ? -13.883 41 4.527 1 70.06 514 ILE B N 1
ATOM 8655 C CA . ILE B 1 514 ? -14.867 40 4.137 1 70.06 514 ILE B CA 1
ATOM 8656 C C . ILE B 1 514 ? -16.172 40.219 4.902 1 70.06 514 ILE B C 1
ATOM 8658 O O . ILE B 1 514 ? -16.172 40.281 6.133 1 70.06 514 ILE B O 1
ATOM 8662 N N . PRO B 1 515 ? -17.188 40.562 3.979 1 61.12 515 PRO B N 1
ATOM 8663 C CA . PRO B 1 515 ? -18.469 40.812 4.633 1 61.12 515 PRO B CA 1
ATOM 8664 C C . PRO B 1 515 ? -18.938 39.625 5.477 1 61.12 515 PRO B C 1
ATOM 8666 O O . PRO B 1 515 ? -18.672 38.469 5.129 1 61.12 515 PRO B O 1
ATOM 8669 N N . PHE B 1 516 ? -18.922 39.688 6.73 1 53.62 516 PHE B N 1
ATOM 8670 C CA . PHE B 1 516 ? -19.359 38.594 7.578 1 53.62 516 PHE B CA 1
ATOM 8671 C C . PHE B 1 516 ? -20.875 38.625 7.746 1 53.62 516 PHE B C 1
ATOM 8673 O O . PHE B 1 516 ? -21.5 39.688 7.621 1 53.62 516 PHE B O 1
ATOM 8680 N N . LEU B 1 517 ? -21.453 37.375 7.66 1 46.72 517 LEU B N 1
ATOM 8681 C CA . LEU B 1 517 ? -22.859 37.156 7.953 1 46.72 517 LEU B CA 1
ATOM 8682 C C . LEU B 1 517 ? -23.188 37.594 9.383 1 46.72 517 LEU B C 1
ATOM 8684 O O . LEU B 1 517 ? -22.625 37.062 10.336 1 46.72 517 LEU B O 1
ATOM 8688 N N . ALA B 1 518 ? -23.266 38.719 9.727 1 39.75 518 ALA B N 1
ATOM 8689 C CA . ALA B 1 518 ? -23.797 38.969 11.062 1 39.75 518 ALA B CA 1
ATOM 8690 C C . ALA B 1 518 ? -25.328 38.875 11.07 1 39.75 518 ALA B C 1
ATOM 8692 O O . ALA B 1 518 ? -26 39.406 10.211 1 39.75 518 ALA B O 1
ATOM 8693 N N . THR B 1 519 ? -25.906 38.188 12.18 1 41 519 THR B N 1
ATOM 8694 C CA . THR B 1 519 ? -27.266 37.938 12.594 1 41 519 THR B CA 1
ATOM 8695 C C . THR B 1 519 ? -28.109 37.438 11.414 1 41 519 THR B C 1
ATOM 8697 O O . THR B 1 519 ? -29.266 37.875 11.266 1 41 519 THR B O 1
ATOM 8700 N N . GLY B 1 520 ? -27.516 36.688 10.492 1 43.12 520 GLY B N 1
ATOM 8701 C CA . GLY B 1 520 ? -28.359 36.125 9.445 1 43.12 520 GLY B CA 1
ATOM 8702 C C . GLY B 1 520 ? -28.422 37 8.203 1 43.12 520 GLY B C 1
ATOM 8703 O O . GLY B 1 520 ? -28.984 36.594 7.184 1 43.12 520 GLY B O 1
ATOM 8704 N N . ILE B 1 521 ? -28.188 38.25 8.383 1 45.94 521 ILE B N 1
ATOM 8705 C CA . ILE B 1 521 ? -28.266 39.094 7.215 1 45.94 521 ILE B CA 1
ATOM 8706 C C . ILE B 1 521 ? -26.875 39.281 6.609 1 45.94 521 ILE B C 1
ATOM 8708 O O . ILE B 1 521 ? -25.938 39.656 7.309 1 45.94 521 ILE B O 1
ATOM 8712 N N . PHE B 1 522 ? -26.672 38.781 5.504 1 54.22 522 PHE B N 1
ATOM 8713 C CA . PHE B 1 522 ? -25.453 39.031 4.742 1 54.22 522 PHE B CA 1
ATOM 8714 C C . PHE B 1 522 ? -25.297 40.531 4.469 1 54.22 522 PHE B C 1
ATOM 8716 O O . PHE B 1 522 ? -26.078 41.125 3.713 1 54.22 522 PHE B O 1
ATOM 8723 N N . TYR B 1 523 ? -24.703 41.344 5.414 1 62.44 523 TYR B N 1
ATOM 8724 C CA . TYR B 1 523 ? -24.516 42.781 5.168 1 62.44 523 TYR B CA 1
ATOM 8725 C C . TYR B 1 523 ? -23.344 43 4.23 1 62.44 523 TYR B C 1
ATOM 8727 O O . TYR B 1 523 ? -22.172 42.844 4.621 1 62.44 523 TYR B O 1
ATOM 8735 N N . THR B 1 524 ? -23.625 43.156 2.988 1 77.75 524 THR B N 1
ATOM 8736 C CA . THR B 1 524 ? -22.625 43.531 1.997 1 77.75 524 THR B CA 1
ATOM 8737 C C . THR B 1 524 ? -22 44.875 2.35 1 77.75 524 THR B C 1
ATOM 8739 O O . THR B 1 524 ? -22.547 45.656 3.152 1 77.75 524 THR B O 1
ATOM 8742 N N . ASN B 1 525 ? -20.797 45.125 1.965 1 87.38 525 ASN B N 1
ATOM 8743 C CA . ASN B 1 525 ? -20.125 46.406 2.174 1 87.38 525 ASN B CA 1
ATOM 8744 C C . ASN B 1 525 ? -20.938 47.562 1.57 1 87.38 525 ASN B C 1
ATOM 8746 O O . ASN B 1 525 ? -20.953 48.656 2.119 1 87.38 525 ASN B O 1
ATOM 8750 N N . LYS B 1 526 ? -21.672 47.312 0.522 1 88 526 LYS B N 1
ATOM 8751 C CA . LYS B 1 526 ? -22.547 48.312 -0.079 1 88 526 LYS B CA 1
ATOM 8752 C C . LYS B 1 526 ? -23.656 48.719 0.887 1 88 526 LYS B C 1
ATOM 8754 O O . LYS B 1 526 ? -23.953 49.906 1.016 1 88 526 LYS B O 1
ATOM 8759 N N . GLN B 1 527 ? -24.188 47.781 1.45 1 87.44 527 GLN B N 1
ATOM 8760 C CA . GLN B 1 527 ? -25.234 48.062 2.428 1 87.44 527 GLN B CA 1
ATOM 8761 C C . GLN B 1 527 ? -24.672 48.875 3.607 1 87.44 527 GLN B C 1
ATOM 8763 O O . GLN B 1 527 ? -25.328 49.781 4.105 1 87.44 527 GLN B O 1
ATOM 8768 N N . SER B 1 528 ? -23.547 48.469 4.105 1 89.25 528 SER B N 1
ATOM 8769 C CA . SER B 1 528 ? -22.906 49.188 5.211 1 89.25 528 SER B CA 1
ATOM 8770 C C . SER B 1 528 ? -22.672 50.656 4.863 1 89.25 528 SER B C 1
ATOM 8772 O O . SER B 1 528 ? -22.828 51.531 5.719 1 89.25 528 SER B O 1
ATOM 8774 N N . ILE B 1 529 ? -22.281 50.906 3.684 1 91.88 529 ILE B N 1
ATOM 8775 C CA . ILE B 1 529 ? -22.047 52.281 3.225 1 91.88 529 ILE B CA 1
ATOM 8776 C C . ILE B 1 529 ? -23.375 53.031 3.219 1 91.88 529 ILE B C 1
ATOM 8778 O O . ILE B 1 529 ? -23.453 54.156 3.719 1 91.88 529 ILE B O 1
ATOM 8782 N N . ARG B 1 530 ? -24.344 52.375 2.693 1 90.56 530 ARG B N 1
ATOM 8783 C CA . ARG B 1 530 ? -25.672 53 2.605 1 90.56 530 ARG B CA 1
ATOM 8784 C C . ARG B 1 530 ? -26.203 53.344 3.994 1 90.56 530 ARG B C 1
ATOM 8786 O O . ARG B 1 530 ? -26.859 54.375 4.18 1 90.56 530 ARG B O 1
ATOM 8793 N N . ASP B 1 531 ? -25.969 52.5 4.91 1 90.06 531 ASP B N 1
ATOM 8794 C CA . ASP B 1 531 ? -26.469 52.656 6.273 1 90.06 531 ASP B CA 1
ATOM 8795 C C . ASP B 1 531 ? -25.703 53.75 7.02 1 90.06 531 ASP B C 1
ATOM 8797 O O . ASP B 1 531 ? -26.062 54.125 8.141 1 90.06 531 ASP B O 1
ATOM 8801 N N . GLY B 1 532 ? -24.703 54.188 6.504 1 90.69 532 GLY B N 1
ATOM 8802 C CA . GLY B 1 532 ? -23.969 55.281 7.078 1 90.69 532 GLY B CA 1
ATOM 8803 C C . GLY B 1 532 ? -23.031 54.875 8.203 1 90.69 532 GLY B C 1
ATOM 8804 O O . GLY B 1 532 ? -22.953 55.531 9.234 1 90.69 532 GLY B O 1
ATOM 8805 N N . ILE B 1 533 ? -22.406 53.875 8.039 1 89.81 533 ILE B N 1
ATOM 8806 C CA . ILE B 1 533 ? -21.516 53.438 9.117 1 89.81 533 ILE B CA 1
ATOM 8807 C C . ILE B 1 533 ? -20.078 53.375 8.609 1 89.81 533 ILE B C 1
ATOM 8809 O O . ILE B 1 533 ? -19.156 53.031 9.352 1 89.81 533 ILE B O 1
ATOM 8813 N N . CYS B 1 534 ? -19.828 53.781 7.391 1 94.06 534 CYS B N 1
ATOM 8814 C CA . CYS B 1 534 ? -18.484 53.719 6.812 1 94.06 534 CYS B CA 1
ATOM 8815 C C . CYS B 1 534 ? -17.891 55.125 6.68 1 94.06 534 CYS B C 1
ATOM 8817 O O . CYS B 1 534 ? -18.594 56.094 6.371 1 94.06 534 CYS B O 1
ATOM 8819 N N . LYS B 1 535 ? -16.625 55.219 6.898 1 94.94 535 LYS B N 1
ATOM 8820 C CA . LYS B 1 535 ? -15.914 56.469 6.801 1 94.94 535 LYS B CA 1
ATOM 8821 C C . LYS B 1 535 ? -14.672 56.344 5.926 1 94.94 535 LYS B C 1
ATOM 8823 O O . LYS B 1 535 ? -14.055 55.281 5.875 1 94.94 535 LYS B O 1
ATOM 8828 N N . ILE B 1 536 ? -14.32 57.375 5.16 1 95.75 536 ILE B N 1
ATOM 8829 C CA . ILE B 1 536 ? -13.055 57.531 4.445 1 95.75 536 ILE B CA 1
ATOM 8830 C C . ILE B 1 536 ? -12.258 58.688 5.062 1 95.75 536 ILE B C 1
ATOM 8832 O O . ILE B 1 536 ? -12.688 59.844 5.012 1 95.75 536 ILE B O 1
ATOM 8836 N N . ASN B 1 537 ? -11.109 58.375 5.598 1 94.88 537 ASN B N 1
ATOM 8837 C CA . ASN B 1 537 ? -10.297 59.375 6.289 1 94.88 537 ASN B CA 1
ATOM 8838 C C . ASN B 1 537 ? -11.109 60.125 7.32 1 94.88 537 ASN B C 1
ATOM 8840 O O . ASN B 1 537 ? -11.062 61.375 7.363 1 94.88 537 ASN B O 1
ATOM 8844 N N . GLY B 1 538 ? -11.914 59.375 7.996 1 91.44 538 GLY B N 1
ATOM 8845 C CA . GLY B 1 538 ? -12.672 59.969 9.102 1 91.44 538 GLY B CA 1
ATOM 8846 C C . GLY B 1 538 ? -13.977 60.594 8.656 1 91.44 538 GLY B C 1
ATOM 8847 O O . GLY B 1 538 ? -14.797 60.969 9.492 1 91.44 538 GLY B O 1
ATOM 8848 N N . ARG B 1 539 ? -14.195 60.719 7.449 1 92.56 539 ARG B N 1
ATOM 8849 C CA . ARG B 1 539 ? -15.406 61.344 6.938 1 92.56 539 ARG B CA 1
ATOM 8850 C C . ARG B 1 539 ? -16.453 60.312 6.555 1 92.56 539 ARG B C 1
ATOM 8852 O O . ARG B 1 539 ? -16.156 59.375 5.789 1 92.56 539 ARG B O 1
ATOM 8859 N N . LEU B 1 540 ? -17.641 60.531 7.039 1 94.56 540 LEU B N 1
ATOM 8860 C CA . LEU B 1 540 ? -18.734 59.625 6.77 1 94.56 540 LEU B CA 1
ATOM 8861 C C . LEU B 1 540 ? -19.109 59.625 5.293 1 94.56 540 LEU B C 1
ATOM 8863 O O . LEU B 1 540 ? -19.188 60.688 4.68 1 94.56 540 LEU B O 1
ATOM 8867 N N . GLU B 1 541 ? -19.234 58.531 4.73 1 94.06 541 GLU B N 1
ATOM 8868 C CA . GLU B 1 541 ? -19.656 58.375 3.338 1 94.06 541 GLU B CA 1
ATOM 8869 C C . GLU B 1 541 ? -20.875 57.469 3.217 1 94.06 541 GLU B C 1
ATOM 8871 O O . GLU B 1 541 ? -20.859 56.344 3.664 1 94.06 541 GLU B O 1
ATOM 8876 N N . THR B 1 542 ? -21.953 57.938 2.588 1 94.12 542 THR B N 1
ATOM 8877 C CA . THR B 1 542 ? -23.188 57.156 2.477 1 94.12 542 THR B CA 1
ATOM 8878 C C . THR B 1 542 ? -23.5 56.844 1.016 1 94.12 542 THR B C 1
ATOM 8880 O O . THR B 1 542 ? -24.453 56.125 0.719 1 94.12 542 THR B O 1
ATOM 8883 N N . ASN B 1 543 ? -22.703 57.5 0.154 1 93.62 543 ASN B N 1
ATOM 8884 C CA . ASN B 1 543 ? -22.938 57.25 -1.269 1 93.62 543 ASN B CA 1
ATOM 8885 C C . ASN B 1 543 ? -22.266 55.969 -1.74 1 93.62 543 ASN B C 1
ATOM 8887 O O . ASN B 1 543 ? -21.031 55.875 -1.794 1 93.62 543 ASN B O 1
ATOM 8891 N N . ILE B 1 544 ? -23.031 55.094 -2.209 1 90.81 544 ILE B N 1
ATOM 8892 C CA . ILE B 1 544 ? -22.578 53.75 -2.615 1 90.81 544 ILE B CA 1
ATOM 8893 C C . ILE B 1 544 ? -21.703 53.875 -3.869 1 90.81 544 ILE B C 1
ATOM 8895 O O . ILE B 1 544 ? -20.844 53.031 -4.113 1 90.81 544 ILE B O 1
ATOM 8899 N N . LYS B 1 545 ? -21.922 54.875 -4.648 1 91.69 545 LYS B N 1
ATOM 8900 C CA . LYS B 1 545 ? -21.203 55.031 -5.91 1 91.69 545 LYS B CA 1
ATOM 8901 C C . LYS B 1 545 ? -20.016 55.969 -5.758 1 91.69 545 LYS B C 1
ATOM 8903 O O . LYS B 1 545 ? -19.406 56.375 -6.746 1 91.69 545 LYS B O 1
ATOM 8908 N N . HIS B 1 546 ? -19.797 56.344 -4.5 1 94.31 546 HIS B N 1
ATOM 8909 C CA . HIS B 1 546 ? -18.672 57.219 -4.27 1 94.31 546 HIS B CA 1
ATOM 8910 C C . HIS B 1 546 ? -17.375 56.594 -4.766 1 94.31 546 HIS B C 1
ATOM 8912 O O . HIS B 1 546 ? -17.094 55.438 -4.508 1 94.31 546 HIS B O 1
ATOM 8918 N N . LYS B 1 547 ? -16.562 57.375 -5.5 1 95.25 547 LYS B N 1
ATOM 8919 C CA . LYS B 1 547 ? -15.258 56.906 -5.988 1 95.25 547 LYS B CA 1
ATOM 8920 C C . LYS B 1 547 ? -14.117 57.5 -5.164 1 95.25 547 LYS B C 1
ATOM 8922 O O . LYS B 1 547 ? -14.086 58.688 -4.918 1 95.25 547 LYS B O 1
ATOM 8927 N N . VAL B 1 548 ? -13.281 56.719 -4.691 1 95.88 548 VAL B N 1
ATOM 8928 C CA . VAL B 1 548 ? -12.07 57.125 -4 1 95.88 548 VAL B CA 1
ATOM 8929 C C . VAL B 1 548 ? -10.984 57.469 -5.02 1 95.88 548 VAL B C 1
ATOM 8931 O O . VAL B 1 548 ? -10.734 56.719 -5.957 1 95.88 548 VAL B O 1
ATOM 8934 N N . THR B 1 549 ? -10.375 58.625 -4.801 1 95.06 549 THR B N 1
ATOM 8935 C CA . THR B 1 549 ? -9.422 59.125 -5.777 1 95.06 549 THR B CA 1
ATOM 8936 C C . THR B 1 549 ? -8.125 59.562 -5.098 1 95.06 549 THR B C 1
ATOM 8938 O O . THR B 1 549 ? -7.953 59.344 -3.893 1 95.06 549 THR B O 1
ATOM 8941 N N . CYS B 1 550 ? -7.219 60.188 -5.926 1 93.56 550 CYS B N 1
ATOM 8942 C CA . CYS B 1 550 ? -5.934 60.656 -5.426 1 93.56 550 CYS B CA 1
ATOM 8943 C C . CYS B 1 550 ? -6.125 61.781 -4.398 1 93.56 550 CYS B C 1
ATOM 8945 O O . CYS B 1 550 ? -5.246 62 -3.57 1 93.56 550 CYS B O 1
ATOM 8947 N N . GLU B 1 551 ? -7.266 62.406 -4.477 1 92.12 551 GLU B N 1
ATOM 8948 C CA . GLU B 1 551 ? -7.547 63.5 -3.537 1 92.12 551 GLU B CA 1
ATOM 8949 C C . GLU B 1 551 ? -7.699 62.969 -2.115 1 92.12 551 GLU B C 1
ATOM 8951 O O . GLU B 1 551 ? -7.555 63.719 -1.148 1 92.12 551 GLU B O 1
ATOM 8956 N N . ASP B 1 552 ? -7.969 61.719 -2.033 1 94.62 552 ASP B N 1
ATOM 8957 C CA . ASP B 1 552 ? -8.211 61.125 -0.723 1 94.62 552 ASP B CA 1
ATOM 8958 C C . ASP B 1 552 ? -6.906 60.656 -0.088 1 94.62 552 ASP B C 1
ATOM 8960 O O . ASP B 1 552 ? -6.887 60.25 1.079 1 94.62 552 ASP B O 1
ATOM 8964 N N . ILE B 1 553 ? -5.789 60.719 -0.774 1 94.75 553 ILE B N 1
ATOM 8965 C CA . ILE B 1 553 ? -4.512 60.219 -0.294 1 94.75 553 ILE B CA 1
ATOM 8966 C C . ILE B 1 553 ? -3.986 61.125 0.825 1 94.75 553 ILE B C 1
ATOM 8968 O O . ILE B 1 553 ? -3.977 62.344 0.692 1 94.75 553 ILE B O 1
ATOM 8972 N N . LYS B 1 554 ? -3.686 60.469 1.895 1 94.38 554 LYS B N 1
ATOM 8973 C CA . LYS B 1 554 ? -2.969 61.125 2.982 1 94.38 554 LYS B CA 1
ATOM 8974 C C . LYS B 1 554 ? -1.51 60.688 3.027 1 94.38 554 LYS B C 1
ATOM 8976 O O . LYS B 1 554 ? -1.147 59.656 2.445 1 94.38 554 LYS B O 1
ATOM 8981 N N . SER B 1 555 ? -0.649 61.531 3.711 1 93.69 555 SER B N 1
ATOM 8982 C CA . SER B 1 555 ? 0.773 61.188 3.744 1 93.69 555 SER B CA 1
ATOM 8983 C C . SER B 1 555 ? 1.384 61.531 5.102 1 93.69 555 SER B C 1
ATOM 8985 O O . SER B 1 555 ? 1.036 62.531 5.719 1 93.69 555 SER B O 1
ATOM 8987 N N . ILE B 1 556 ? 2.229 60.625 5.516 1 93.62 556 ILE B N 1
ATOM 8988 C CA . ILE B 1 556 ? 3.062 60.875 6.684 1 93.62 556 ILE B CA 1
ATOM 8989 C C . ILE B 1 556 ? 4.535 60.781 6.293 1 93.62 556 ILE B C 1
ATOM 8991 O O . ILE B 1 556 ? 4.938 59.875 5.566 1 93.62 556 ILE B O 1
ATOM 8995 N N . LYS B 1 557 ? 5.32 61.781 6.688 1 93.25 557 LYS B N 1
ATOM 8996 C CA . LYS B 1 557 ? 6.742 61.875 6.359 1 93.25 557 LYS B CA 1
ATOM 8997 C C . LYS B 1 557 ? 7.594 61.938 7.621 1 93.25 557 LYS B C 1
ATOM 8999 O O . LYS B 1 557 ? 7.246 62.625 8.578 1 93.25 557 LYS B O 1
ATOM 9004 N N . SER B 1 558 ? 8.602 61.125 7.609 1 93.44 558 SER B N 1
ATOM 9005 C CA . SER B 1 558 ? 9.547 61.188 8.719 1 93.44 558 SER B CA 1
ATOM 9006 C C . SER B 1 558 ? 10.555 62.312 8.523 1 93.44 558 SER B C 1
ATOM 9008 O O . SER B 1 558 ? 10.781 62.75 7.402 1 93.44 558 SER B O 1
ATOM 9010 N N . GLN B 1 559 ? 11.211 62.625 9.625 1 91.81 559 GLN B N 1
ATOM 9011 C CA . GLN B 1 559 ? 12.227 63.688 9.586 1 91.81 559 GLN B CA 1
ATOM 9012 C C . GLN B 1 559 ? 13.406 63.281 8.695 1 91.81 559 GLN B C 1
ATOM 9014 O O . GLN B 1 559 ? 14.062 64.125 8.102 1 91.81 559 GLN B O 1
ATOM 9019 N N . ASP B 1 560 ? 13.641 62.062 8.602 1 91.44 560 ASP B N 1
ATOM 9020 C CA . ASP B 1 560 ? 14.766 61.562 7.82 1 91.44 560 ASP B CA 1
ATOM 9021 C C . ASP B 1 560 ? 14.352 61.281 6.379 1 91.44 560 ASP B C 1
ATOM 9023 O O . ASP B 1 560 ? 15.148 60.75 5.59 1 91.44 560 ASP B O 1
ATOM 9027 N N . GLY B 1 561 ? 13.148 61.5 6.07 1 89.81 561 GLY B N 1
ATOM 9028 C CA . GLY B 1 561 ? 12.789 61.562 4.664 1 89.81 561 GLY B CA 1
ATOM 9029 C C . GLY B 1 561 ? 11.922 60.375 4.238 1 89.81 561 GLY B C 1
ATOM 9030 O O . GLY B 1 561 ? 11.562 60.25 3.068 1 89.81 561 GLY B O 1
ATOM 9031 N N . HIS B 1 562 ? 11.555 59.531 5.09 1 93.12 562 HIS B N 1
ATOM 9032 C CA . HIS B 1 562 ? 10.656 58.438 4.73 1 93.12 562 HIS B CA 1
ATOM 9033 C C . HIS B 1 562 ? 9.219 58.938 4.578 1 93.12 562 HIS B C 1
ATOM 9035 O O . HIS B 1 562 ? 8.773 59.812 5.332 1 93.12 562 HIS B O 1
ATOM 9041 N N . VAL B 1 563 ? 8.602 58.406 3.541 1 93.94 563 VAL B N 1
ATOM 9042 C CA . VAL B 1 563 ? 7.234 58.844 3.291 1 93.94 563 VAL B CA 1
ATOM 9043 C C . VAL B 1 563 ? 6.309 57.656 3.166 1 93.94 563 VAL B C 1
ATOM 9045 O O . VAL B 1 563 ? 6.672 56.656 2.561 1 93.94 563 VAL B O 1
ATOM 9048 N N . LEU B 1 564 ? 5.172 57.656 3.787 1 95.06 564 LEU B N 1
ATOM 9049 C CA . LEU B 1 564 ? 4.113 56.656 3.656 1 95.06 564 LEU B CA 1
ATOM 9050 C C . LEU B 1 564 ? 2.812 57.312 3.195 1 95.06 564 LEU B C 1
ATOM 9052 O O . LEU B 1 564 ? 2.307 58.219 3.844 1 95.06 564 LEU B O 1
ATOM 9056 N N . ASN B 1 565 ? 2.381 56.969 1.999 1 95.06 565 ASN B N 1
ATOM 9057 C CA . ASN B 1 565 ? 1.092 57.406 1.474 1 95.06 565 ASN B CA 1
ATOM 9058 C C . ASN B 1 565 ? 0.002 56.344 1.721 1 95.06 565 ASN B C 1
ATOM 9060 O O . ASN B 1 565 ? 0.205 55.156 1.468 1 95.06 565 ASN B O 1
ATOM 9064 N N . TYR B 1 566 ? -1.144 56.844 2.223 1 96.44 566 TYR B N 1
ATOM 9065 C CA . TYR B 1 566 ? -2.154 55.875 2.637 1 96.44 566 TYR B CA 1
ATOM 9066 C C . TYR B 1 566 ? -3.547 56.469 2.609 1 96.44 566 TYR B C 1
ATOM 9068 O O . TYR B 1 566 ? -3.688 57.688 2.428 1 96.44 566 TYR B O 1
ATOM 9076 N N . ILE B 1 567 ? -4.586 55.719 2.604 1 96.12 567 ILE B N 1
ATOM 9077 C CA . ILE B 1 567 ? -5.98 56.062 2.842 1 96.12 567 ILE B CA 1
ATOM 9078 C C . ILE B 1 567 ? -6.551 55.219 3.965 1 96.12 567 ILE B C 1
ATOM 9080 O O . ILE B 1 567 ? -6.344 54 3.984 1 96.12 567 ILE B O 1
ATOM 9084 N N . VAL B 1 568 ? -7.188 55.844 4.91 1 96.06 568 VAL B N 1
ATOM 9085 C CA . VAL B 1 568 ? -7.738 55.094 6.039 1 96.06 568 VAL B CA 1
ATOM 9086 C C . VAL B 1 568 ? -9.234 54.844 5.828 1 96.06 568 VAL B C 1
ATOM 9088 O O . VAL B 1 568 ? -9.984 55.812 5.57 1 96.06 568 VAL B O 1
ATOM 9091 N N . LEU B 1 569 ? -9.609 53.625 5.891 1 94.94 569 LEU B N 1
ATOM 9092 C CA . LEU B 1 569 ? -11.016 53.25 5.82 1 94.94 569 LEU B CA 1
ATOM 9093 C C . LEU B 1 569 ? -11.508 52.75 7.176 1 94.94 569 LEU B C 1
ATOM 9095 O O . LEU B 1 569 ? -10.781 52.062 7.895 1 94.94 569 LEU B O 1
ATOM 9099 N N . GLN B 1 570 ? -12.742 53.125 7.488 1 93.19 570 GLN B N 1
ATOM 9100 C CA . GLN B 1 570 ? -13.305 52.719 8.773 1 93.19 570 GLN B CA 1
ATOM 9101 C C . GLN B 1 570 ? -14.727 52.219 8.617 1 93.19 570 GLN B C 1
ATOM 9103 O O . GLN B 1 570 ? -15.508 52.781 7.84 1 93.19 570 GLN B O 1
ATOM 9108 N N . VAL B 1 571 ? -15.047 51.156 9.234 1 90.06 571 VAL B N 1
ATOM 9109 C CA . VAL B 1 571 ? -16.406 50.625 9.281 1 90.06 571 VAL B CA 1
ATOM 9110 C C . VAL B 1 571 ? -16.859 50.5 10.734 1 90.06 571 VAL B C 1
ATOM 9112 O O . VAL B 1 571 ? -16.266 49.75 11.508 1 90.06 571 VAL B O 1
ATOM 9115 N N . GLY B 1 572 ? -17.859 51.188 11.078 1 86.19 572 GLY B N 1
ATOM 9116 C CA . GLY B 1 572 ? -18.297 51.188 12.461 1 86.19 572 GLY B CA 1
ATOM 9117 C C . GLY B 1 572 ? -17.281 51.781 13.406 1 86.19 572 GLY B C 1
ATOM 9118 O O . GLY B 1 572 ? -16.438 52.594 12.992 1 86.19 572 GLY B O 1
ATOM 9119 N N . LYS B 1 573 ? -17.391 51.469 14.68 1 83.75 573 LYS B N 1
ATOM 9120 C CA . LYS B 1 573 ? -16.562 52.062 15.703 1 83.75 573 LYS B CA 1
ATOM 9121 C C . LYS B 1 573 ? -15.312 51.219 15.977 1 83.75 573 LYS B C 1
ATOM 9123 O O . LYS B 1 573 ? -14.367 51.719 16.609 1 83.75 573 LYS B O 1
ATOM 9128 N N . ARG B 1 574 ? -15.203 50.094 15.344 1 82.62 574 ARG B N 1
ATOM 9129 C CA . ARG B 1 574 ? -14.172 49.188 15.852 1 82.62 574 ARG B CA 1
ATOM 9130 C C . ARG B 1 574 ? -13.328 48.625 14.703 1 82.62 574 ARG B C 1
ATOM 9132 O O . ARG B 1 574 ? -12.367 47.875 14.938 1 82.62 574 ARG B O 1
ATOM 9139 N N . GLN B 1 575 ? -13.625 48.938 13.516 1 89.25 575 GLN B N 1
ATOM 9140 C CA . GLN B 1 575 ? -12.898 48.312 12.406 1 89.25 575 GLN B CA 1
ATOM 9141 C C . GLN B 1 575 ? -12.195 49.375 11.57 1 89.25 575 GLN B C 1
ATOM 9143 O O . GLN B 1 575 ? -12.828 50.344 11.102 1 89.25 575 GLN B O 1
ATOM 9148 N N . ILE B 1 576 ? -10.938 49.156 11.477 1 93.06 576 ILE B N 1
ATOM 9149 C CA . ILE B 1 576 ? -10.125 50.125 10.719 1 93.06 576 ILE B CA 1
ATOM 9150 C C . ILE B 1 576 ? -9.312 49.375 9.664 1 93.06 576 ILE B C 1
ATOM 9152 O O . ILE B 1 576 ? -8.852 48.25 9.906 1 93.06 576 ILE B O 1
ATOM 9156 N N . TYR B 1 577 ? -9.156 49.969 8.461 1 94.88 577 TYR B N 1
ATOM 9157 C CA . TYR B 1 577 ? -8.414 49.406 7.344 1 94.88 577 TYR B CA 1
ATOM 9158 C C . TYR B 1 577 ? -7.535 50.438 6.68 1 94.88 577 TYR B C 1
ATOM 9160 O O . TYR B 1 577 ? -7.781 51.656 6.824 1 94.88 577 TYR B O 1
ATOM 9168 N N . PHE B 1 578 ? -6.52 49.906 6.059 1 96.06 578 PHE B N 1
ATOM 9169 C CA . PHE B 1 578 ? -5.629 50.844 5.367 1 96.06 578 PHE B CA 1
ATOM 9170 C C . PHE B 1 578 ? -5.52 50.5 3.891 1 96.06 578 PHE B C 1
ATOM 9172 O O . PHE B 1 578 ? -5.531 49.312 3.525 1 96.06 578 PHE B O 1
ATOM 9179 N N . VAL B 1 579 ? -5.496 51.469 3.043 1 96.31 579 VAL B N 1
ATOM 9180 C CA . VAL B 1 579 ? -5.07 51.375 1.652 1 96.31 579 VAL B CA 1
ATOM 9181 C C . VAL B 1 579 ? -3.697 52 1.483 1 96.31 579 VAL B C 1
ATOM 9183 O O . VAL B 1 579 ? -3.555 53.219 1.638 1 96.31 579 VAL B O 1
ATOM 9186 N N . LEU B 1 580 ? -2.734 51.219 1.233 1 96.25 580 LEU B N 1
ATOM 9187 C CA . LEU B 1 580 ? -1.367 51.688 1.082 1 96.25 580 LEU B CA 1
ATOM 9188 C C . LEU B 1 580 ? -1.043 51.938 -0.385 1 96.25 580 LEU B C 1
ATOM 9190 O O . LEU B 1 580 ? -1.347 51.125 -1.248 1 96.25 580 LEU B O 1
ATOM 9194 N N . ILE B 1 581 ? -0.474 53.062 -0.629 1 94.62 581 ILE B N 1
ATOM 9195 C CA . ILE B 1 581 ? -0.282 53.5 -2.008 1 94.62 581 ILE B CA 1
ATOM 9196 C C . ILE B 1 581 ? 1.156 53.219 -2.441 1 94.62 581 ILE B C 1
ATOM 9198 O O . ILE B 1 581 ? 2.104 53.688 -1.788 1 94.62 581 ILE B O 1
ATOM 9202 N N . ASP B 1 582 ? 1.213 52.406 -3.465 1 87.31 582 ASP B N 1
ATOM 9203 C CA . ASP B 1 582 ? 2.514 52.156 -4.074 1 87.31 582 ASP B CA 1
ATOM 9204 C C . ASP B 1 582 ? 2.854 53.219 -5.117 1 87.31 582 ASP B C 1
ATOM 9206 O O . ASP B 1 582 ? 1.977 53.688 -5.844 1 87.31 582 ASP B O 1
ATOM 9210 N N . LYS B 1 583 ? 4.07 53.75 -5.105 1 73.81 583 LYS B N 1
ATOM 9211 C CA . LYS B 1 583 ? 4.492 54.719 -6.102 1 73.81 583 LYS B CA 1
ATOM 9212 C C . LYS B 1 583 ? 4.684 54.094 -7.469 1 73.81 583 LYS B C 1
ATOM 9214 O O . LYS B 1 583 ? 5.043 52.906 -7.559 1 73.81 583 LYS B O 1
#

Sequence (1166 aa):
MKFFGAISPFIALMFLSRLLEEKCQPLAFLHVQAFKSGHIHRKVNTIHASFSNFSSSSQPRDGQCPIKSGTPTVTSRFLADCVDRGLIFQATDMSKLDDLLCESAKGIFCQDSTYPAVYYGIDCTNNFIHEGTLLQLLLLRKFLSQKLNLVIVIGGGTTVVGDPSYKQRKNRIKKDGNVQVTKSTILDKPWNDSIVEEGNEKAILGAIYKILSPPLTVDGKEVYPNIINTSENDANISNRIKSPYNVIIINNRKLYENVSLMEYLEIVAKNMNLGRMLSRDSIKLRINNESDKVERKRPFSGINMDLSELMYMSLQAMDFIYVASKFNVKVQLGGSDQMGNIVSGLELADALGMKDLVGVTTPLLQDKHGEKISKSNANCLLKITRDTVPSVLWTHFRNIDDDLVLSYLKWLTDVSMEKIEDSINEHINTAKILLADELSAKLYGKESVDAIHKYGLSKDFQSLQPYLDGKMNVPIGEYNLFASFSQSVPHTRVSEEKLKEGIEFHELLDSVRIPFLATGIFYTNKQSIRDGICKINGRLETNIKHKVTCEDIKSIKSQDGHVLNYIVLQVGKRQIYFVLIDKMKFFGAISPFIALMFLSRLLEEKCQPLAFLHVQAFKSGHIHRKVNTIHASFSNFSSSSQPRDGQCPIKSGTPTVTSRFLADCVDRGLIFQATDMSKLDDLLCESAKGIFCQDSTYPAVYYGIDCTNNFIHEGTLLQLLLLRKFLSQKLNLVIVIGGGTTVVGDPSYKQRKNRIKKDGNVQVTKSTILDKPWNDSIVEEGNEKAILGAIYKILSPPLTVDGKEVYPNIINTSENDANISNRIKSPYNVIIINNRKLYENVSLMEYLEIVAKNMNLGRMLSRDSIKLRINNESDKVERKRPFSGINMDLSELMYMSLQAMDFIYVASKFNVKVQLGGSDQMGNIVSGLELADALGMKDLVGVTTPLLQDKHGEKISKSNANCLLKITRDTVPSVLWTHFRNIDDDLVLSYLKWLTDVSMEKIEDSINEHINTAKILLADELSAKLYGKESVDAIHKYGLSKDFQSLQPYLDGKMNVPIGEYNLFASFSQSVPHTRVSEEKLKEGIEFHELLDSVRIPFLATGIFYTNKQSIRDGICKINGRLETNIKHKVTCEDIKSIKSQDGHVLNYIVLQVGKRQIYFVLIDK

Nearest PDB structures (foldseek):
  6hb5-assembly1_A  TM=7.018E-01  e=2.436E-27  Escherichia coli BL21(DE3)
  6wn2-assembly1_B  TM=8.364E-01  e=3.776E-22  Escherichia coli
  2jan-assembly2_B  TM=6.572E-01  e=9.593E-26  Mycobacterium tuberculosis H37Rv
  1x8x-assembly1_A  TM=8.324E-01  e=3.574E-21  Escherichia coli
  1wq3-assembly1_A  TM=8.418E-01  e=3.988E-19  Escherichia coli str. K-12 substr. W3110

pLDDT: mean 78.55, std 26.09, range [15.48, 98.69]

Radius of gyration: 40.76 Å; Cα contacts (8 Å, |Δi|>4): 1867; chains: 2; bounding box: 97×126×97 Å

Solvent-accessible surface area (backbone atoms only — not comparable to full-atom values): 64806 Å² total; per-residue (Å²): 131,89,76,85,89,83,93,80,88,92,73,97,80,82,98,76,91,83,94,80,90,75,91,75,87,88,77,82,72,82,76,81,78,81,83,81,79,81,74,86,70,82,74,80,76,77,75,73,78,78,75,73,78,76,70,78,70,72,70,70,79,69,71,57,70,67,71,64,77,62,69,73,87,57,82,24,65,66,58,42,51,36,49,74,40,50,45,54,60,48,56,78,41,60,65,61,52,32,50,52,50,43,40,36,66,68,56,71,56,55,93,90,41,64,35,48,16,38,32,38,72,45,64,39,84,42,56,41,42,42,62,60,55,47,40,50,52,56,50,48,49,56,47,30,59,44,48,18,24,36,36,39,36,35,22,49,38,54,43,69,53,32,70,43,65,86,38,85,57,79,76,74,68,64,81,82,43,50,67,45,81,40,78,33,73,53,52,64,38,79,36,77,41,84,42,60,46,64,65,13,49,51,23,43,50,37,32,48,49,55,68,56,44,58,69,40,74,44,95,88,36,82,42,68,42,46,75,41,81,44,62,96,76,52,83,59,49,68,70,68,39,57,50,57,28,31,37,37,33,38,48,46,32,62,52,29,55,66,30,22,36,45,56,44,37,66,66,47,28,54,50,34,52,37,15,62,56,56,50,29,67,51,46,38,56,38,45,55,65,52,53,72,75,69,85,79,84,62,76,51,67,42,24,82,42,32,39,25,34,65,42,37,44,57,49,54,17,46,50,52,46,24,42,27,54,64,55,37,32,32,33,41,49,43,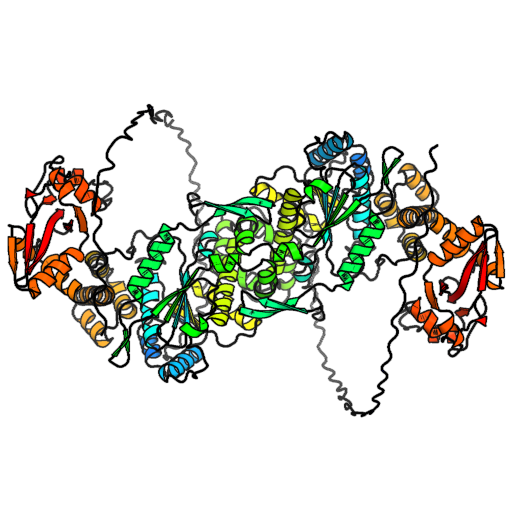47,52,86,40,46,65,41,44,49,49,20,50,48,39,30,48,71,73,70,47,78,77,64,36,39,39,18,24,64,71,61,52,41,100,78,65,40,70,54,46,86,83,65,37,86,83,54,62,77,39,37,60,78,58,30,49,48,58,55,26,53,51,48,47,66,52,59,76,89,45,47,65,58,47,36,43,54,60,39,87,66,51,69,64,58,50,51,50,28,45,71,72,33,61,65,53,33,22,49,49,40,16,44,49,39,33,21,71,67,65,32,59,60,39,43,53,18,38,58,55,37,67,66,28,72,75,36,54,65,42,51,80,63,45,77,36,80,42,82,36,56,54,68,58,39,50,36,50,53,36,31,52,59,22,30,47,47,44,78,44,48,57,71,56,23,67,76,38,37,46,47,42,57,57,46,56,68,51,42,78,68,53,70,53,96,83,43,73,49,44,58,52,52,42,20,54,71,55,43,23,25,54,45,82,39,78,41,48,61,61,79,40,58,43,37,63,86,60,55,24,35,43,28,23,73,87,64,50,72,49,43,33,36,45,36,33,46,61,77,82,40,64,34,30,37,37,50,44,133,132,94,77,77,85,73,85,83,78,94,78,89,88,72,95,74,81,74,87,60,84,64,82,71,74,78,73,80,74,72,85,72,71,72,84,79,77,75,75,82,69,79,69,80,75,76,76,68,79,75,76,74,78,76,70,78,71,69,69,70,79,70,71,56,68,66,70,64,77,61,69,73,88,57,82,24,65,66,59,42,52,36,50,75,41,50,43,55,60,46,56,79,39,61,66,61,53,32,51,51,51,42,40,36,65,66,57,71,57,55,92,90,41,63,36,47,16,38,32,36,74,45,65,38,82,44,57,42,42,41,63,58,54,48,40,52,53,54,50,47,49,54,47,32,59,45,49,18,24,36,36,39,35,36,22,49,38,54,43,70,54,33,70,43,66,86,39,86,56,79,77,72,69,66,80,81,45,50,65,45,82,41,78,32,72,54,51,64,39,80,36,78,41,83,40,60,44,66,64,13,49,51,24,44,50,37,31,48,48,54,68,57,46,58,69,40,78,43,96,88,34,80,42,68,44,46,75,42,80,45,64,95,76,52,83,59,50,67,70,68,40,59,50,56,28,29,36,36,34,38,47,46,31,61,51,29,56,67,31,24,36,43,56,44,38,66,65,47,28,55,52,34,51,36,15,62,57,55,51,30,66,52,47,38,55,39,46,56,64,51,53,73,74,72,85,81,86,64,76,49,68,42,24,81,43,31,38,24,34,66,42,36,43,57,50,54,16,47,49,51,46,24,42,27,53,67,56,38,32,31,34,40,49,43,45,52,85,40,47,65,41,45,50,50,22,50,49,39,28,48,72,72,70,47,78,77,64,37,38,37,18,26,65,70,60,52,40,98,79,67,41,68,56,45,86,84,65,35,86,83,54,60,74,40,36,59,79,56,30,48,48,60,54,27,51,51,49,46,64,52,59,76,89,46,46,65,57,46,36,43,53,63,38,87,69,50,70,65,58,51,52,50,28,46,70,70,34,62,66,53,34,22,48,50,40,16,43,50,40,34,21,70,66,67,32,60,60,39,44,53,18,37,58,55,38,65,66,28,72,75,36,53,65,44,52,79,62,45,77,36,78,42,83,37,55,54,69,57,38,50,37,50,53,36,31,52,59,21,30,50,48,43,77,43,49,56,70,55,24,67,75,39,38,46,45,43,60,58,47,55,69,52,41,77,67,54,68,53,94,82,42,75,49,46,58,50,54,42,20,54,71,55,42,23,24,55,45,83,38,80,40,47,60,60,80,41,59,44,38,63,85,61,57,25,35,43,29,24,74,87,65,50,73,49,42,32,34,45,36,32,46,60,75,81,41,64,34,32,39,36,50,45,131